Protein AF-0000000066491702 (afdb_homodimer)

InterPro domains:
  IPR001466 Beta-lactamase-related [PF00144] (96-425)
  IPR012338 Beta-lactamase/transpeptidase-like [G3DSA:3.40.710.10] (61-428)
  IPR012338 Beta-lactamase/transpeptidase-like [SSF56601] (86-433)
  IPR058664 Beta-lactamase-like ARB_00930-like, C-terminal domain [PF26335] (435-599)

Structure (mmCIF, N/CA/C/O backbone):
data_AF-0000000066491702-model_v1
#
loop_
_entity.id
_entity.type
_entity.pdbx_description
1 polymer 'Beta-lactamase-related domain-containing protein'
#
loop_
_atom_site.group_PDB
_atom_site.id
_atom_site.type_symbol
_atom_site.label_atom_id
_atom_site.label_alt_id
_atom_site.label_comp_id
_atom_site.label_asym_id
_atom_site.label_entity_id
_atom_site.label_seq_id
_atom_site.pdbx_PDB_ins_code
_atom_site.Cartn_x
_atom_site.Cartn_y
_atom_site.Cartn_z
_atom_site.occupancy
_atom_site.B_iso_or_equiv
_atom_site.auth_seq_id
_atom_site.auth_comp_id
_atom_site.auth_asym_id
_atom_site.auth_atom_id
_atom_site.pdbx_PDB_model_num
ATOM 1 N N . MET A 1 1 ? -35.531 22.359 -60.406 1 26.92 1 MET A N 1
ATOM 2 C CA . MET A 1 1 ? -35.719 21.984 -59 1 26.92 1 MET A CA 1
ATOM 3 C C . MET A 1 1 ? -34.375 21.719 -58.344 1 26.92 1 MET A C 1
ATOM 5 O O . MET A 1 1 ? -33.719 20.734 -58.656 1 26.92 1 MET A O 1
ATOM 9 N N . LEU A 1 2 ? -33.688 22.781 -57.969 1 28.41 2 LEU A N 1
ATOM 10 C CA . LEU A 1 2 ? -32.344 22.969 -57.438 1 28.41 2 LEU A CA 1
ATOM 11 C C . LEU A 1 2 ? -32.188 22.359 -56.062 1 28.41 2 LEU A C 1
ATOM 13 O O . LEU A 1 2 ? -32.875 22.797 -55.125 1 28.41 2 LEU A O 1
ATOM 17 N N . LEU A 1 3 ? -31.953 21.031 -56 1 29.2 3 LEU A N 1
ATOM 18 C CA . LEU A 1 3 ? -31.734 20.234 -54.781 1 29.2 3 LEU A CA 1
ATOM 19 C C . LEU A 1 3 ? -30.641 20.844 -53.906 1 29.2 3 LEU A C 1
ATOM 21 O O . LEU A 1 3 ? -29.5 21 -54.344 1 29.2 3 LEU A O 1
ATOM 25 N N . TYR A 1 4 ? -31.031 21.797 -53.031 1 29.12 4 TYR A N 1
ATOM 26 C CA . TYR A 1 4 ? -30.219 22.484 -52.062 1 29.12 4 TYR A CA 1
ATOM 27 C C . TYR A 1 4 ? -29.531 21.5 -51.125 1 29.12 4 TYR A C 1
ATOM 29 O O . TYR A 1 4 ? -30.188 20.641 -50.531 1 29.12 4 TYR A O 1
ATOM 37 N N . PHE A 1 5 ? -28.266 21.094 -51.438 1 31.14 5 PHE A N 1
ATOM 38 C CA . PHE A 1 5 ? -27.344 20.297 -50.656 1 31.14 5 PHE A CA 1
ATOM 39 C C . PHE A 1 5 ? -27.156 20.922 -49.25 1 31.14 5 PHE A C 1
ATOM 41 O O . PHE A 1 5 ? -26.625 22.031 -49.156 1 31.14 5 PHE A O 1
ATOM 48 N N . ILE A 1 6 ? -28.109 20.688 -48.312 1 29.92 6 ILE A N 1
ATOM 49 C CA . ILE A 1 6 ? -27.938 21.172 -46.969 1 29.92 6 ILE A CA 1
ATOM 50 C C . ILE A 1 6 ? -26.688 20.547 -46.344 1 29.92 6 ILE A C 1
ATOM 52 O O . ILE A 1 6 ? -26.578 19.328 -46.25 1 29.92 6 ILE A O 1
ATOM 56 N N . PRO A 1 7 ? -25.594 21.312 -46.312 1 28.56 7 PRO A N 1
ATOM 57 C CA . PRO A 1 7 ? -24.375 20.844 -45.656 1 28.56 7 PRO A CA 1
ATOM 58 C C . PRO A 1 7 ? -24.625 20.422 -44.219 1 28.56 7 PRO A C 1
ATOM 60 O O . PRO A 1 7 ? -25.344 21.094 -43.469 1 28.56 7 PRO A O 1
ATOM 63 N N . SER A 1 8 ? -24.766 19.109 -43.938 1 28.5 8 SER A N 1
ATOM 64 C CA . SER A 1 8 ? -24.812 18.547 -42.594 1 28.5 8 SER A CA 1
ATOM 65 C C . SER A 1 8 ? -23.656 19.062 -41.75 1 28.5 8 SER A C 1
ATOM 67 O O . SER A 1 8 ? -22.5 18.875 -42.094 1 28.5 8 SER A O 1
ATOM 69 N N . VAL A 1 9 ? -23.859 20.219 -41.125 1 29.39 9 VAL A N 1
ATOM 70 C CA . VAL A 1 9 ? -22.922 20.703 -40.125 1 29.39 9 VAL A CA 1
ATOM 71 C C . VAL A 1 9 ? -22.688 19.625 -39.062 1 29.39 9 VAL A C 1
ATOM 73 O O . VAL A 1 9 ? -23.609 19.219 -38.375 1 29.39 9 VAL A O 1
ATOM 76 N N . LEU A 1 10 ? -21.812 18.672 -39.344 1 30.44 10 LEU A N 1
ATOM 77 C CA . LEU A 1 10 ? -21.219 17.812 -38.344 1 30.44 10 LEU A CA 1
ATOM 78 C C . LEU A 1 10 ? -20.797 18.625 -37.125 1 30.44 10 LEU A C 1
ATOM 80 O O . LEU A 1 10 ? -19.875 19.422 -37.188 1 30.44 10 LEU A O 1
ATOM 84 N N . THR A 1 11 ? -21.781 18.969 -36.312 1 27.25 11 THR A N 1
ATOM 85 C CA . THR A 1 11 ? -21.453 19.5 -34.969 1 27.25 11 THR A CA 1
ATOM 86 C C . THR A 1 11 ? -20.469 18.578 -34.25 1 27.25 11 THR A C 1
ATOM 88 O O . THR A 1 11 ? -20.781 17.422 -33.969 1 27.25 11 THR A O 1
ATOM 91 N N . VAL A 1 12 ? -19.219 18.75 -34.531 1 29.92 12 VAL A N 1
ATOM 92 C CA . VAL A 1 12 ? -18.172 18.219 -33.656 1 29.92 12 VAL A CA 1
ATOM 93 C C . VAL A 1 12 ? -18.469 18.594 -32.188 1 29.92 12 VAL A C 1
ATOM 95 O O . VAL A 1 12 ? -18.391 19.766 -31.828 1 29.92 12 VAL A O 1
ATOM 98 N N . LEU A 1 13 ? -19.5 17.906 -31.656 1 28.75 13 LEU A N 1
ATOM 99 C CA . LEU A 1 13 ? -19.531 17.984 -30.203 1 28.75 13 LEU A CA 1
ATOM 100 C C . LEU A 1 13 ? -18.156 17.672 -29.609 1 28.75 13 LEU A C 1
ATOM 102 O O . LEU A 1 13 ? -17.703 16.531 -29.672 1 28.75 13 LEU A O 1
ATOM 106 N N . SER A 1 14 ? -17.359 18.656 -29.734 1 29.77 14 SER A N 1
ATOM 107 C CA . SER A 1 14 ? -16.188 18.578 -28.859 1 29.77 14 SER A CA 1
ATOM 108 C C . SER A 1 14 ? -16.594 18.266 -27.422 1 29.77 14 SER A C 1
ATOM 110 O O . SER A 1 14 ? -17.234 19.094 -26.766 1 29.77 14 SER A O 1
ATOM 112 N N . PHE A 1 15 ? -16.844 17.047 -27.156 1 31.36 15 PHE A N 1
ATOM 113 C CA . PHE A 1 15 ? -16.828 16.688 -25.734 1 31.36 15 PHE A CA 1
ATOM 114 C C . PHE A 1 15 ? -15.688 17.406 -25.016 1 31.36 15 PHE A C 1
ATOM 116 O O . PHE A 1 15 ? -14.516 17.062 -25.203 1 31.36 15 PHE A O 1
ATOM 123 N N . CYS A 1 16 ? -15.883 18.672 -24.875 1 28.3 16 CYS A N 1
ATOM 124 C CA . CYS A 1 16 ? -15.094 19.281 -23.797 1 28.3 16 CYS A CA 1
ATOM 125 C C . CYS A 1 16 ? -15.078 18.391 -22.562 1 28.3 16 CYS A C 1
ATOM 127 O O . CYS A 1 16 ? -16.109 18.203 -21.922 1 28.3 16 CYS A O 1
ATOM 129 N N . LYS A 1 17 ? -14.203 17.531 -22.562 1 34.25 17 LYS A N 1
ATOM 130 C CA . LYS A 1 17 ? -13.859 17.016 -21.234 1 34.25 17 LYS A CA 1
ATOM 131 C C . LYS A 1 17 ? -13.789 18.141 -20.203 1 34.25 17 LYS A C 1
ATOM 133 O O . LYS A 1 17 ? -12.938 19.031 -20.312 1 34.25 17 LYS A O 1
ATOM 138 N N . SER A 1 18 ? -14.867 18.641 -19.844 1 32.75 18 SER A N 1
ATOM 139 C CA . SER A 1 18 ? -14.711 19.453 -18.641 1 32.75 18 SER A CA 1
ATOM 140 C C . SER A 1 18 ? -13.555 18.938 -17.781 1 32.75 18 SER A C 1
ATOM 142 O O . SER A 1 18 ? -13.547 17.781 -17.359 1 32.75 18 SER A O 1
ATOM 144 N N . LEU A 1 19 ? -12.453 19.406 -18.094 1 34.66 19 LEU A N 1
ATOM 145 C CA . LEU A 1 19 ? -11.32 19.266 -17.172 1 34.66 19 LEU A CA 1
ATOM 146 C C . LEU A 1 19 ? -11.758 19.516 -15.734 1 34.66 19 LEU A C 1
ATOM 148 O O . LEU A 1 19 ? -11.805 20.656 -15.281 1 34.66 19 LEU A O 1
ATOM 152 N N . TYR A 1 20 ? -12.781 18.891 -15.391 1 37.72 20 TYR A N 1
ATOM 153 C CA . TYR A 1 20 ? -12.961 18.938 -13.945 1 37.72 20 TYR A CA 1
ATOM 154 C C . TYR A 1 20 ? -11.617 18.922 -13.227 1 37.72 20 TYR A C 1
ATOM 156 O O . TYR A 1 20 ? -10.711 18.188 -13.609 1 37.72 20 TYR A O 1
ATOM 164 N N . ALA A 1 21 ? -11.266 20 -12.695 1 44.47 21 ALA A N 1
ATOM 165 C CA . ALA A 1 21 ? -10.203 19.984 -11.688 1 44.47 21 ALA A CA 1
ATOM 166 C C . ALA A 1 21 ? -10.219 18.688 -10.898 1 44.47 21 ALA A C 1
ATOM 168 O O . ALA A 1 21 ? -11.273 18.219 -10.469 1 44.47 21 ALA A O 1
ATOM 169 N N . ALA A 1 22 ? -9.289 17.875 -11.094 1 54.25 22 ALA A N 1
ATOM 170 C CA . ALA A 1 22 ? -9.164 16.578 -10.445 1 54.25 22 ALA A CA 1
ATOM 171 C C . ALA A 1 22 ? -9.57 16.641 -8.977 1 54.25 22 ALA A C 1
ATOM 173 O O . ALA A 1 22 ? -9.062 17.484 -8.227 1 54.25 22 ALA A O 1
ATOM 174 N N . GLU A 1 23 ? -10.789 16.109 -8.555 1 68.38 23 GLU A N 1
ATOM 175 C CA . GLU A 1 23 ? -11.312 15.945 -7.207 1 68.38 23 GLU A CA 1
ATOM 176 C C . GLU A 1 23 ? -10.336 15.18 -6.324 1 68.38 23 GLU A C 1
ATOM 178 O O . GLU A 1 23 ? -9.617 14.297 -6.805 1 68.38 23 GLU A O 1
ATOM 183 N N . CYS A 1 24 ? -10.031 15.797 -5.125 1 79.81 24 CYS A N 1
ATOM 184 C CA . CYS A 1 24 ? -9.125 15.164 -4.176 1 79.81 24 CYS A CA 1
ATOM 185 C C . CYS A 1 24 ? -9.859 14.758 -2.906 1 79.81 24 CYS A C 1
ATOM 187 O O . CYS A 1 24 ? -9.539 15.227 -1.815 1 79.81 24 CYS A O 1
ATOM 189 N N . PRO A 1 25 ? -10.844 13.797 -3.119 1 85.56 25 PRO A N 1
ATOM 190 C CA . PRO A 1 25 ? -11.461 13.297 -1.89 1 85.56 25 PRO A CA 1
ATOM 191 C C . PRO A 1 25 ? -10.508 12.445 -1.054 1 85.56 25 PRO A C 1
ATOM 193 O O . PRO A 1 25 ? -9.414 12.102 -1.513 1 85.56 25 PRO A O 1
ATOM 196 N N . LEU A 1 26 ? -10.93 12.281 0.235 1 91.75 26 LEU A N 1
ATOM 197 C CA . LEU A 1 26 ? -10.258 11.234 0.987 1 91.75 26 LEU A CA 1
ATOM 198 C C . LEU A 1 26 ? -10.57 9.859 0.402 1 91.75 26 LEU A C 1
ATOM 200 O O . LEU A 1 26 ? -11.664 9.641 -0.133 1 91.75 26 LEU A O 1
ATOM 204 N N . LEU A 1 27 ? -9.617 8.961 0.471 1 94.56 27 LEU A N 1
ATOM 205 C CA . LEU A 1 27 ? -9.93 7.59 0.084 1 94.56 27 LEU A CA 1
ATOM 206 C C . LEU A 1 27 ? -11.008 7.004 0.982 1 94.56 27 LEU A C 1
ATOM 208 O O . LEU A 1 27 ? -10.969 7.172 2.203 1 94.56 27 LEU A O 1
ATOM 212 N N . GLY A 1 28 ? -11.953 6.316 0.415 1 94.38 28 GLY A N 1
ATOM 213 C CA . GLY A 1 28 ? -13.055 5.738 1.167 1 94.38 28 GLY A CA 1
ATOM 214 C C . GLY A 1 28 ? -14.414 6.121 0.618 1 94.38 28 GLY A C 1
ATOM 215 O O . GLY A 1 28 ? -14.508 6.754 -0.436 1 94.38 28 GLY A O 1
ATOM 216 N N . PRO A 1 29 ? -15.438 5.816 1.336 1 95.31 29 PRO A N 1
ATOM 217 C CA . PRO A 1 29 ? -16.781 6.102 0.844 1 95.31 29 PRO A CA 1
ATOM 218 C C . PRO A 1 29 ? -17.078 7.598 0.759 1 95.31 29 PRO A C 1
ATOM 220 O O . PRO A 1 29 ? -16.781 8.344 1.694 1 95.31 29 PRO A O 1
ATOM 223 N N . ILE A 1 30 ? -17.641 8 -0.283 1 93.19 30 ILE A N 1
ATOM 224 C CA . ILE A 1 30 ? -18.062 9.391 -0.436 1 93.19 30 ILE A CA 1
ATOM 225 C C . ILE A 1 30 ? -19.484 9.562 0.11 1 93.19 30 ILE A C 1
ATOM 227 O O . ILE A 1 30 ? -19.906 10.672 0.433 1 93.19 30 ILE A O 1
ATOM 231 N N . PHE A 1 31 ? -20.219 8.461 0.149 1 95.44 31 PHE A N 1
ATOM 232 C CA . PHE A 1 31 ? -21.5 8.32 0.807 1 95.44 31 PHE A CA 1
ATOM 233 C C . PHE A 1 31 ? -21.5 7.141 1.773 1 95.44 31 PHE A C 1
ATOM 235 O O . PHE A 1 31 ? -20.703 6.203 1.613 1 95.44 31 PHE A O 1
ATOM 242 N N . PRO A 1 32 ? -22.344 7.242 2.818 1 95.81 32 PRO A N 1
ATOM 243 C CA . PRO A 1 32 ? -22.469 6.016 3.605 1 95.81 32 PRO A CA 1
ATOM 244 C C . PRO A 1 32 ? -22.875 4.809 2.756 1 95.81 32 PRO A C 1
ATOM 246 O O . PRO A 1 32 ? -23.656 4.949 1.807 1 95.81 32 PRO A O 1
ATOM 249 N N . PRO A 1 33 ? -22.328 3.611 3.074 1 95.25 33 PRO A N 1
ATOM 250 C CA . PRO A 1 33 ? -22.734 2.426 2.32 1 95.25 33 PRO A CA 1
ATOM 251 C C . PRO A 1 33 ? -24.25 2.26 2.266 1 95.25 33 PRO A C 1
ATOM 253 O O . PRO A 1 33 ? -24.938 2.49 3.264 1 95.25 33 PRO A O 1
ATOM 256 N N . PRO A 1 34 ? -24.734 1.893 1.153 1 92.69 34 PRO A N 1
ATOM 257 C CA . PRO A 1 34 ? -26.188 1.842 0.993 1 92.69 34 PRO A CA 1
ATOM 258 C C . PRO A 1 34 ? -26.812 0.657 1.72 1 92.69 34 PRO A C 1
ATOM 260 O O . PRO A 1 34 ? -26.328 -0.473 1.603 1 92.69 34 PRO A O 1
ATOM 263 N N . ARG A 1 35 ? -27.828 0.966 2.43 1 91.06 35 ARG A N 1
ATOM 264 C CA . ARG A 1 35 ? -28.641 -0.06 3.064 1 91.06 35 ARG A CA 1
ATOM 265 C C . ARG A 1 35 ? -29.891 -0.354 2.238 1 91.06 35 ARG A C 1
ATOM 267 O O . ARG A 1 35 ? -30.328 0.485 1.45 1 91.06 35 ARG A O 1
ATOM 274 N N . GLY A 1 36 ? -30.406 -1.523 2.391 1 93.31 36 GLY A N 1
ATOM 275 C CA . GLY A 1 36 ? -31.609 -1.914 1.675 1 93.31 36 GLY A CA 1
ATOM 276 C C . GLY A 1 36 ? -31.453 -1.863 0.167 1 93.31 36 GLY A C 1
ATOM 277 O O . GLY A 1 36 ? -32.344 -1.423 -0.544 1 93.31 36 GLY A O 1
ATOM 278 N N . LEU A 1 37 ? -30.297 -2.145 -0.315 1 95.19 37 LEU A N 1
ATOM 279 C CA . LEU A 1 37 ? -29.969 -2.074 -1.733 1 95.19 37 LEU A CA 1
ATOM 280 C C . LEU A 1 37 ? -30.984 -2.834 -2.57 1 95.19 37 LEU A C 1
ATOM 282 O O . LEU A 1 37 ? -31.375 -2.379 -3.652 1 95.19 37 LEU A O 1
ATOM 286 N N . SER A 1 38 ? -31.469 -3.934 -2.117 1 95.19 38 SER A N 1
ATOM 287 C CA . SER A 1 38 ? -32.406 -4.785 -2.857 1 95.19 38 SER A CA 1
ATOM 288 C C . SER A 1 38 ? -33.719 -4.074 -3.117 1 95.19 38 SER A C 1
ATOM 290 O O . SER A 1 38 ? -34.469 -4.465 -4.004 1 95.19 38 SER A O 1
ATOM 292 N N . SER A 1 39 ? -33.969 -3.016 -2.363 1 94 39 SER A N 1
ATOM 293 C CA . SER A 1 39 ? -35.25 -2.312 -2.482 1 94 39 SER A CA 1
ATOM 294 C C . SER A 1 39 ? -35.094 -1.017 -3.273 1 94 39 SER A C 1
ATOM 296 O O . SER A 1 39 ? -36.062 -0.332 -3.555 1 94 39 SER A O 1
ATOM 298 N N . ILE A 1 40 ? -33.906 -0.678 -3.623 1 95 40 ILE A N 1
ATOM 299 C CA . ILE A 1 40 ? -33.656 0.57 -4.332 1 95 40 ILE A CA 1
ATOM 300 C C . ILE A 1 40 ? -33.906 0.377 -5.824 1 95 40 ILE A C 1
ATOM 302 O O . ILE A 1 40 ? -33.281 -0.484 -6.461 1 95 40 ILE A O 1
ATOM 306 N N . SER A 1 41 ? -34.688 1.214 -6.422 1 95.62 41 SER A N 1
ATOM 307 C CA . SER A 1 41 ? -35.156 1.072 -7.801 1 95.62 41 SER A CA 1
ATOM 308 C C . SER A 1 41 ? -34 1.161 -8.781 1 95.62 41 SER A C 1
ATOM 310 O O . SER A 1 41 ? -33.938 0.408 -9.758 1 95.62 41 SER A O 1
ATOM 312 N N . THR A 1 42 ? -33.094 2.061 -8.523 1 95.06 42 THR A N 1
ATOM 313 C CA . THR A 1 42 ? -31.984 2.24 -9.438 1 95.06 42 THR A CA 1
ATOM 314 C C . THR A 1 42 ? -31.078 1.01 -9.438 1 95.06 42 THR A C 1
ATOM 316 O O . THR A 1 42 ? -30.5 0.656 -10.469 1 95.06 42 THR A O 1
ATOM 319 N N . TRP A 1 43 ? -30.875 0.371 -8.297 1 96.38 43 TRP A N 1
ATOM 320 C CA . TRP A 1 43 ? -30.125 -0.877 -8.219 1 96.38 43 TRP A CA 1
ATOM 321 C C . TRP A 1 43 ? -30.812 -1.981 -9.016 1 96.38 43 TRP A C 1
ATOM 323 O O . TRP A 1 43 ? -30.172 -2.678 -9.805 1 96.38 43 TRP A O 1
ATOM 333 N N . LYS A 1 44 ? -32.125 -2.088 -8.852 1 97.25 44 LYS A N 1
ATOM 334 C CA . LYS A 1 44 ? -32.906 -3.105 -9.555 1 97.25 44 LYS A CA 1
ATOM 335 C C . LYS A 1 44 ? -32.781 -2.922 -11.07 1 97.25 44 LYS A C 1
ATOM 337 O O . LYS A 1 44 ? -32.625 -3.896 -11.812 1 97.25 44 LYS A O 1
ATOM 342 N N . LYS A 1 45 ? -32.906 -1.663 -11.445 1 97.94 45 LYS A N 1
ATOM 343 C CA . LYS A 1 45 ? -32.781 -1.359 -12.867 1 97.94 45 LYS A CA 1
ATOM 344 C C . LYS A 1 45 ? -31.391 -1.717 -13.398 1 97.94 45 LYS A C 1
ATOM 346 O O . LYS A 1 45 ? -31.266 -2.289 -14.484 1 97.94 45 LYS A O 1
ATOM 351 N N . ALA A 1 46 ? -30.375 -1.363 -12.641 1 97.81 46 ALA A N 1
ATOM 352 C CA . ALA A 1 46 ? -29 -1.655 -13.047 1 97.81 46 ALA A CA 1
ATOM 353 C C . ALA A 1 46 ? -28.781 -3.158 -13.18 1 97.81 46 ALA A C 1
ATOM 355 O O . ALA A 1 46 ? -28.125 -3.613 -14.125 1 97.81 46 ALA A O 1
ATOM 356 N N . ILE A 1 47 ? -29.312 -3.943 -12.273 1 98 47 ILE A N 1
ATOM 357 C CA . ILE A 1 47 ? -29.172 -5.395 -12.289 1 98 47 ILE A CA 1
ATOM 358 C C . ILE A 1 47 ? -29.906 -5.973 -13.5 1 98 47 ILE A C 1
ATOM 360 O O . ILE A 1 47 ? -29.391 -6.875 -14.172 1 98 47 ILE A O 1
ATOM 364 N N . ALA A 1 48 ? -31.125 -5.465 -13.797 1 98.06 48 ALA A N 1
ATOM 365 C CA . ALA A 1 48 ? -31.891 -5.934 -14.945 1 98.06 48 ALA A CA 1
ATOM 366 C C . ALA A 1 48 ? -31.125 -5.668 -16.25 1 98.06 48 ALA A C 1
ATOM 368 O O . ALA A 1 48 ? -31.094 -6.523 -17.141 1 98.06 48 ALA A O 1
ATOM 369 N N . GLU A 1 49 ? -30.578 -4.508 -16.328 1 97.5 49 GLU A N 1
ATOM 370 C CA . GLU A 1 49 ? -29.797 -4.145 -17.5 1 97.5 49 GLU A CA 1
ATOM 371 C C . GLU A 1 49 ? -28.547 -5.004 -17.625 1 97.5 49 GLU A C 1
ATOM 373 O O . GLU A 1 49 ? -28.172 -5.422 -18.734 1 97.5 49 GLU A O 1
ATOM 378 N N . PHE A 1 50 ? -27.938 -5.215 -16.547 1 97.06 50 PHE A N 1
ATOM 379 C CA . PHE A 1 50 ? -26.766 -6.07 -16.531 1 97.06 50 PHE A CA 1
ATOM 380 C C . PHE A 1 50 ? -27.109 -7.473 -17.016 1 97.06 50 PHE A C 1
ATOM 382 O O . PHE A 1 50 ? -26.406 -8.023 -17.859 1 97.06 50 PHE A O 1
ATOM 389 N N . GLU A 1 51 ? -28.125 -8.016 -16.422 1 97.62 51 GLU A N 1
ATOM 390 C CA . GLU A 1 51 ? -28.5 -9.375 -16.781 1 97.62 51 GLU A CA 1
ATOM 391 C C . GLU A 1 51 ? -28.875 -9.469 -18.266 1 97.62 51 GLU A C 1
ATOM 393 O O . GLU A 1 51 ? -28.547 -10.445 -18.938 1 97.62 51 GLU A O 1
ATOM 398 N N . SER A 1 52 ? -29.594 -8.469 -18.766 1 96.94 52 SER A N 1
ATOM 399 C CA . SER A 1 52 ? -29.938 -8.43 -20.188 1 96.94 52 SER A CA 1
ATOM 400 C C . SER A 1 52 ? -28.672 -8.398 -21.047 1 96.94 52 SER A C 1
ATOM 402 O O . SER A 1 52 ? -28.594 -9.125 -22.047 1 96.94 52 SER A O 1
ATOM 404 N N . ASN A 1 53 ? -27.812 -7.566 -20.625 1 95.19 53 ASN A N 1
ATOM 405 C CA . ASN A 1 53 ? -26.547 -7.488 -21.344 1 95.19 53 ASN A CA 1
ATOM 406 C C . ASN A 1 53 ? -25.781 -8.812 -21.297 1 95.19 53 ASN A C 1
ATOM 408 O O . ASN A 1 53 ? -25.234 -9.25 -22.312 1 95.19 53 ASN A O 1
ATOM 412 N N . LEU A 1 54 ? -25.734 -9.406 -20.109 1 96.56 54 LEU A N 1
ATOM 413 C CA . LEU A 1 54 ? -25.062 -10.695 -19.953 1 96.56 54 LEU A CA 1
ATOM 414 C C . LEU A 1 54 ? -25.688 -11.75 -20.859 1 96.56 54 LEU A C 1
ATOM 416 O O . LEU A 1 54 ? -24.969 -12.477 -21.547 1 96.56 54 LEU A O 1
ATOM 420 N N . LYS A 1 55 ? -27 -11.797 -20.922 1 95.88 55 LYS A N 1
ATOM 421 C CA . LYS A 1 55 ? -27.703 -12.742 -21.766 1 95.88 55 LYS A CA 1
ATOM 422 C C . LYS A 1 55 ? -27.406 -12.492 -23.234 1 95.88 55 LYS A C 1
ATOM 424 O O . LYS A 1 55 ? -27.266 -13.43 -24.016 1 95.88 55 LYS A O 1
ATOM 429 N N . ASN A 1 56 ? -27.312 -11.258 -23.562 1 94.56 56 ASN A N 1
ATOM 430 C CA . ASN A 1 56 ? -26.969 -10.906 -24.938 1 94.56 56 ASN A CA 1
ATOM 431 C C . ASN A 1 56 ? -25.562 -11.375 -25.297 1 94.56 56 ASN A C 1
ATOM 433 O O . ASN A 1 56 ? -25.328 -11.914 -26.375 1 94.56 56 ASN A O 1
ATOM 437 N N . LEU A 1 57 ? -24.656 -11.133 -24.406 1 93.69 57 LEU A N 1
ATOM 438 C CA . LEU A 1 57 ? -23.266 -11.523 -24.625 1 93.69 57 LEU A CA 1
ATOM 439 C C . LEU A 1 57 ? -23.125 -13.039 -24.734 1 93.69 57 LEU A C 1
ATOM 441 O O . LEU A 1 57 ? -22.234 -13.539 -25.422 1 93.69 57 LEU A O 1
ATOM 445 N N . LEU A 1 58 ? -24 -13.781 -24.078 1 94.31 58 LEU A N 1
ATOM 446 C CA . LEU A 1 58 ? -23.969 -15.242 -24.094 1 94.31 58 LEU A CA 1
ATOM 447 C C . LEU A 1 58 ? -24.641 -15.797 -25.344 1 94.31 58 LEU A C 1
ATOM 449 O O . LEU A 1 58 ? -24.438 -16.953 -25.703 1 94.31 58 LEU A O 1
ATOM 453 N N . SER A 1 59 ? -25.438 -15 -25.984 1 91.38 59 SER A N 1
ATOM 454 C CA . SER A 1 59 ? -26.219 -15.461 -27.141 1 91.38 59 SER A CA 1
ATOM 455 C C . SER A 1 59 ? -25.484 -15.18 -28.453 1 91.38 59 SER A C 1
ATOM 457 O O . SER A 1 59 ? -25.797 -15.797 -29.469 1 91.38 59 SER A O 1
ATOM 459 N N . TYR A 1 60 ? -24.547 -14.242 -28.422 1 84.44 60 TYR A N 1
ATOM 460 C CA . TYR A 1 60 ? -23.781 -13.883 -29.609 1 84.44 60 TYR A CA 1
ATOM 461 C C . TYR A 1 60 ? -22.297 -14.094 -29.391 1 84.44 60 TYR A C 1
ATOM 463 O O . TYR A 1 60 ? -21.828 -14.164 -28.25 1 84.44 60 TYR A O 1
ATOM 471 N N . PRO A 1 61 ? -21.688 -14.352 -30.562 1 77.31 61 PRO A N 1
ATOM 472 C CA . PRO A 1 61 ? -20.234 -14.5 -30.406 1 77.31 61 PRO A CA 1
ATOM 473 C C . PRO A 1 61 ? -19.594 -13.297 -29.719 1 77.31 61 PRO A C 1
ATOM 475 O O . PRO A 1 61 ? -19.672 -12.172 -30.203 1 77.31 61 PRO A O 1
ATOM 478 N N . SER A 1 62 ? -19.25 -13.562 -28.594 1 81.5 62 SER A N 1
ATOM 479 C CA . SER A 1 62 ? -18.531 -12.609 -27.766 1 81.5 62 SER A CA 1
ATOM 480 C C . SER A 1 62 ? -17.328 -13.266 -27.094 1 81.5 62 SER A C 1
ATOM 482 O O . SER A 1 62 ? -16.922 -14.367 -27.469 1 81.5 62 SER A O 1
ATOM 484 N N . GLY A 1 63 ? -16.578 -12.609 -26.375 1 83.38 63 GLY A N 1
ATOM 485 C CA . GLY A 1 63 ? -15.5 -13.188 -25.594 1 83.38 63 GLY A CA 1
ATOM 486 C C . GLY A 1 63 ? -15.977 -14.188 -24.547 1 83.38 63 GLY A C 1
ATOM 487 O O . GLY A 1 63 ? -15.211 -15.039 -24.109 1 83.38 63 GLY A O 1
ATOM 488 N N . LEU A 1 64 ? -17.312 -14.25 -24.297 1 90.56 64 LEU A N 1
ATOM 489 C CA . LEU A 1 64 ? -17.891 -15.203 -23.359 1 90.56 64 LEU A CA 1
ATOM 490 C C . LEU A 1 64 ? -18.328 -16.484 -24.078 1 90.56 64 LEU A C 1
ATOM 492 O O . LEU A 1 64 ? -18.938 -16.422 -25.141 1 90.56 64 LEU A O 1
ATOM 496 N N . ASP A 1 65 ? -17.891 -17.594 -23.562 1 91 65 ASP A N 1
ATOM 497 C CA . ASP A 1 65 ? -18.188 -18.891 -24.141 1 91 65 ASP A CA 1
ATOM 498 C C . ASP A 1 65 ? -19.375 -19.547 -23.453 1 91 65 ASP A C 1
ATOM 500 O O . ASP A 1 65 ? -19.203 -20.328 -22.5 1 91 65 ASP A O 1
ATOM 504 N N . ALA A 1 66 ? -20.5 -19.422 -24 1 92.31 66 ALA A N 1
ATOM 505 C CA . ALA A 1 66 ? -21.75 -19.906 -23.406 1 92.31 66 ALA A CA 1
ATOM 506 C C . ALA A 1 66 ? -21.859 -21.422 -23.5 1 92.31 66 ALA A C 1
ATOM 508 O O . ALA A 1 66 ? -22.609 -22.047 -22.734 1 92.31 66 ALA A O 1
ATOM 509 N N . ASN A 1 67 ? -21.125 -21.984 -24.344 1 94.44 67 ASN A N 1
ATOM 510 C CA . ASN A 1 67 ? -21.312 -23.406 -24.625 1 94.44 67 ASN A CA 1
ATOM 511 C C . ASN A 1 67 ? -20.406 -24.281 -23.766 1 94.44 67 ASN A C 1
ATOM 513 O O . ASN A 1 67 ? -20.75 -25.406 -23.422 1 94.44 67 ASN A O 1
ATOM 517 N N . SER A 1 68 ? -19.297 -23.781 -23.438 1 94.06 68 SER A N 1
ATOM 518 C CA . SER A 1 68 ? -18.328 -24.703 -22.875 1 94.06 68 SER A CA 1
ATOM 519 C C . SER A 1 68 ? -17.922 -24.281 -21.469 1 94.06 68 SER A C 1
ATOM 521 O O . SER A 1 68 ? -17.031 -24.891 -20.875 1 94.06 68 SER A O 1
ATOM 523 N N . THR A 1 69 ? -18.469 -23.266 -20.906 1 95.62 69 THR A N 1
ATOM 524 C CA . THR A 1 69 ? -18.141 -22.828 -19.547 1 95.62 69 THR A CA 1
ATOM 525 C C . THR A 1 69 ? -19.406 -22.516 -18.75 1 95.62 69 THR A C 1
ATOM 527 O O . THR A 1 69 ? -20.188 -21.656 -19.156 1 95.62 69 THR A O 1
ATOM 530 N N . SER A 1 70 ? -19.672 -23.234 -17.734 1 97.75 70 SER A N 1
ATOM 531 C CA . SER A 1 70 ? -20.703 -22.938 -16.75 1 97.75 70 SER A CA 1
ATOM 532 C C . SER A 1 70 ? -20.188 -21.969 -15.68 1 97.75 70 SER A C 1
ATOM 534 O O . SER A 1 70 ? -18.984 -21.906 -15.422 1 97.75 70 SER A O 1
ATOM 536 N N . PHE A 1 71 ? -21.062 -21.172 -15.086 1 98.44 71 PHE A N 1
ATOM 537 C CA . PHE A 1 71 ? -20.594 -20.266 -14.047 1 98.44 71 PHE A CA 1
ATOM 538 C C . PHE A 1 71 ? -21.734 -19.859 -13.125 1 98.44 71 PHE A C 1
ATOM 540 O O . PHE A 1 71 ? -22.906 -20.031 -13.461 1 98.44 71 PHE A O 1
ATOM 547 N N . SER A 1 72 ? -21.406 -19.469 -11.969 1 98.75 72 SER A N 1
ATOM 548 C CA . SER A 1 72 ? -22.266 -18.891 -10.945 1 98.75 72 SER A CA 1
ATOM 549 C C . SER A 1 72 ? -21.781 -17.516 -10.531 1 98.75 72 SER A C 1
ATOM 551 O O . SER A 1 72 ? -20.578 -17.297 -10.328 1 98.75 72 SER A O 1
ATOM 553 N N . ILE A 1 73 ? -22.672 -16.562 -10.438 1 98.81 73 ILE A N 1
ATOM 554 C CA . ILE A 1 73 ? -22.375 -15.211 -9.977 1 98.81 73 ILE A CA 1
ATOM 555 C C . ILE A 1 73 ? -23.234 -14.883 -8.758 1 98.81 73 ILE A C 1
ATOM 557 O O . ILE A 1 73 ? -24.438 -15.125 -8.75 1 98.81 73 ILE A O 1
ATOM 561 N N . ASN A 1 74 ? -22.609 -14.453 -7.746 1 98.81 74 ASN A N 1
ATOM 562 C CA . ASN A 1 74 ? -23.312 -13.883 -6.602 1 98.81 74 ASN A CA 1
ATOM 563 C C . ASN A 1 74 ? -22.859 -12.445 -6.328 1 98.81 74 ASN A C 1
ATOM 565 O O . ASN A 1 74 ? -21.688 -12.117 -6.5 1 98.81 74 ASN A O 1
ATOM 569 N N . ILE A 1 75 ? -23.781 -11.562 -5.961 1 98.81 75 ILE A N 1
ATOM 570 C CA . ILE A 1 75 ? -23.516 -10.266 -5.332 1 98.81 75 ILE A CA 1
ATOM 571 C C . ILE A 1 75 ? -24.156 -10.234 -3.943 1 98.81 75 ILE A C 1
ATOM 573 O O . ILE A 1 75 ? -25.312 -10.633 -3.777 1 98.81 75 ILE A O 1
ATOM 577 N N . PHE A 1 76 ? -23.406 -9.812 -2.941 1 98.75 76 PHE A N 1
ATOM 578 C CA . PHE A 1 76 ? -23.906 -9.828 -1.573 1 98.75 76 PHE A CA 1
ATOM 579 C C . PHE A 1 76 ? -23.625 -8.508 -0.874 1 98.75 76 PHE A C 1
ATOM 581 O O . PHE A 1 76 ? -22.75 -7.75 -1.308 1 98.75 76 PHE A O 1
ATOM 588 N N . SER A 1 77 ? -24.391 -8.172 0.137 1 98.38 77 SER A N 1
ATOM 589 C CA . SER A 1 77 ? -24.219 -6.988 0.979 1 98.38 77 SER A CA 1
ATOM 590 C C . SER A 1 77 ? -23.922 -7.375 2.422 1 98.38 77 SER A C 1
ATOM 592 O O . SER A 1 77 ? -24.344 -8.438 2.885 1 98.38 77 SER A O 1
ATOM 594 N N . ALA A 1 78 ? -23.203 -6.535 3.086 1 98.06 78 ALA A N 1
ATOM 595 C CA . ALA A 1 78 ? -22.969 -6.723 4.516 1 98.06 78 ALA A CA 1
ATOM 596 C C . ALA A 1 78 ? -24.266 -6.508 5.312 1 98.06 78 ALA A C 1
ATOM 598 O O . ALA A 1 78 ? -24.344 -6.875 6.484 1 98.06 78 ALA A O 1
ATOM 599 N N . TYR A 1 79 ? -25.344 -5.941 4.688 1 96.25 79 TYR A N 1
ATOM 600 C CA . TYR A 1 79 ? -26.469 -5.445 5.457 1 96.25 79 TYR A CA 1
ATOM 601 C C . TYR A 1 79 ? -27.734 -6.254 5.152 1 96.25 79 TYR A C 1
ATOM 603 O O . TYR A 1 79 ? -28.797 -5.98 5.699 1 96.25 79 TYR A O 1
ATOM 611 N N . GLU A 1 80 ? -27.609 -7.16 4.258 1 96.94 80 GLU A N 1
ATOM 612 C CA . GLU A 1 80 ? -28.734 -8.023 3.91 1 96.94 80 GLU A CA 1
ATOM 613 C C . GLU A 1 80 ? -28.344 -9.492 3.955 1 96.94 80 GLU A C 1
ATOM 615 O O . GLU A 1 80 ? -27.297 -9.875 3.432 1 96.94 80 GLU A O 1
ATOM 620 N N . ASP A 1 81 ? -29.109 -10.312 4.492 1 94.81 81 ASP A N 1
ATOM 621 C CA . ASP A 1 81 ? -28.828 -11.742 4.598 1 94.81 81 ASP A CA 1
ATOM 622 C C . ASP A 1 81 ? -28.922 -12.422 3.236 1 94.81 81 ASP A C 1
ATOM 624 O O . ASP A 1 81 ? -28.109 -13.297 2.912 1 94.81 81 ASP A O 1
ATOM 628 N N . SER A 1 82 ? -29.953 -12.016 2.527 1 96.12 82 SER A N 1
ATOM 629 C CA . SER A 1 82 ? -30.125 -12.609 1.208 1 96.12 82 SER A CA 1
ATOM 630 C C . SER A 1 82 ? -29.172 -12.016 0.192 1 96.12 82 SER A C 1
ATOM 632 O O . SER A 1 82 ? -28.781 -10.844 0.297 1 96.12 82 SER A O 1
ATOM 634 N N . LEU A 1 83 ? -28.797 -12.805 -0.746 1 98.19 83 LEU A N 1
ATOM 635 C CA . LEU A 1 83 ? -27.969 -12.328 -1.845 1 98.19 83 LEU A CA 1
ATOM 636 C C . LEU A 1 83 ? -28.703 -11.281 -2.672 1 98.19 83 LEU A C 1
ATOM 638 O O . LEU A 1 83 ? -29.906 -11.398 -2.893 1 98.19 83 LEU A O 1
ATOM 642 N N . LEU A 1 84 ? -28 -10.266 -3.084 1 98.19 84 LEU A N 1
ATOM 643 C CA . LEU A 1 84 ? -28.578 -9.18 -3.875 1 98.19 84 LEU A CA 1
ATOM 644 C C . LEU A 1 84 ? -28.828 -9.625 -5.309 1 98.19 84 LEU A C 1
ATOM 646 O O . LEU A 1 84 ? -29.688 -9.07 -5.992 1 98.19 84 LEU A O 1
ATOM 650 N N . TYR A 1 85 ? -28.047 -10.523 -5.797 1 98.38 85 TYR A N 1
ATOM 651 C CA . TYR A 1 85 ? -28.141 -11.039 -7.156 1 98.38 85 TYR A CA 1
ATOM 652 C C . TYR A 1 85 ? -27.484 -12.414 -7.27 1 98.38 85 TYR A C 1
ATOM 654 O O . TYR A 1 85 ? -26.453 -12.664 -6.66 1 98.38 85 TYR A O 1
ATOM 662 N N . THR A 1 86 ? -28.125 -13.336 -7.973 1 98.38 86 THR A N 1
ATOM 663 C CA . THR A 1 86 ? -27.562 -14.633 -8.336 1 98.38 86 THR A CA 1
ATOM 664 C C . THR A 1 86 ? -27.828 -14.945 -9.805 1 98.38 86 THR A C 1
ATOM 666 O O . THR A 1 86 ? -28.875 -14.578 -10.344 1 98.38 86 THR A O 1
ATOM 669 N N . TYR A 1 87 ? -26.891 -15.484 -10.422 1 98.56 87 TYR A N 1
ATOM 670 C CA . TYR A 1 87 ? -27.047 -15.977 -11.789 1 98.56 87 TYR A CA 1
ATOM 671 C C . TYR A 1 87 ? -26.281 -17.281 -11.992 1 98.56 87 TYR A C 1
ATOM 673 O O . TYR A 1 87 ? -25.125 -17.406 -11.578 1 98.56 87 TYR A O 1
ATOM 681 N N . TYR A 1 88 ? -26.969 -18.297 -12.555 1 98.06 88 TYR A N 1
ATOM 682 C CA . TYR A 1 88 ? -26.375 -19.609 -12.844 1 98.06 88 TYR A CA 1
ATOM 683 C C . TYR A 1 88 ? -26.5 -19.938 -14.328 1 98.06 88 TYR A C 1
ATOM 685 O O . TYR A 1 88 ? -27.594 -20.016 -14.867 1 98.06 88 TYR A O 1
ATOM 693 N N . HIS A 1 89 ? -25.406 -20.062 -14.961 1 97.5 89 HIS A N 1
ATOM 694 C CA . HIS A 1 89 ? -25.359 -20.484 -16.359 1 97.5 89 HIS A CA 1
ATOM 695 C C . HIS A 1 89 ? -24.844 -21.906 -16.484 1 97.5 89 HIS A C 1
ATOM 697 O O . HIS A 1 89 ? -23.688 -22.188 -16.156 1 97.5 89 HIS A O 1
ATOM 703 N N . ASP A 1 90 ? -25.688 -22.766 -16.922 1 96.25 90 ASP A N 1
ATOM 704 C CA . ASP A 1 90 ? -25.328 -24.156 -17.188 1 96.25 90 ASP A CA 1
ATOM 705 C C . ASP A 1 90 ? -25.016 -24.359 -18.656 1 96.25 90 ASP A C 1
ATOM 707 O O . ASP A 1 90 ? -25.922 -24.391 -19.5 1 96.25 90 ASP A O 1
ATOM 711 N N . ALA A 1 91 ? -23.75 -24.516 -18.969 1 95.88 91 ALA A N 1
ATOM 712 C CA . ALA A 1 91 ? -23.312 -24.594 -20.359 1 95.88 91 ALA A CA 1
ATOM 713 C C . ALA A 1 91 ? -23.797 -25.891 -21.016 1 95.88 91 ALA A C 1
ATOM 715 O O . ALA A 1 91 ? -23.5 -26.984 -20.531 1 95.88 91 ALA A O 1
ATOM 716 N N . PRO A 1 92 ? -24.406 -25.797 -22.219 1 93.69 92 PRO A N 1
ATOM 717 C CA . PRO A 1 92 ? -24.922 -27 -22.891 1 93.69 92 PRO A CA 1
ATOM 718 C C . PRO A 1 92 ? -23.828 -27.969 -23.281 1 93.69 92 PRO A C 1
ATOM 720 O O . PRO A 1 92 ? -24.047 -29.188 -23.328 1 93.69 92 PRO A O 1
ATOM 723 N N . GLY A 1 93 ? -22.719 -27.469 -23.562 1 92.69 93 GLY A N 1
ATOM 724 C CA . GLY A 1 93 ? -21.625 -28.328 -23.984 1 92.69 93 GLY A CA 1
ATOM 725 C C . GLY A 1 93 ? -21 -29.094 -22.844 1 92.69 93 GLY A C 1
ATOM 726 O O . GLY A 1 93 ? -20.156 -29.969 -23.062 1 92.69 93 GLY A O 1
ATOM 727 N N . LEU A 1 94 ? -21.406 -28.875 -21.656 1 92.94 94 LEU A N 1
ATOM 728 C CA . LEU A 1 94 ? -20.875 -29.562 -20.484 1 92.94 94 LEU A CA 1
ATOM 729 C C . LEU A 1 94 ? -21.922 -30.516 -19.906 1 92.94 94 LEU A C 1
ATOM 731 O O . LEU A 1 94 ? -21.891 -30.828 -18.719 1 92.94 94 LEU A O 1
ATOM 735 N N . LYS A 1 95 ? -22.766 -30.875 -20.766 1 87.38 95 LYS A N 1
ATOM 736 C CA . LYS A 1 95 ? -23.766 -31.844 -20.328 1 87.38 95 LYS A CA 1
ATOM 737 C C . LYS A 1 95 ? -23.109 -33.062 -19.672 1 87.38 95 LYS A C 1
ATOM 739 O O . LYS A 1 95 ? -22.125 -33.594 -20.188 1 87.38 95 LYS A O 1
ATOM 744 N N . GLY A 1 96 ? -23.594 -33.406 -18.438 1 90.19 96 GLY A N 1
ATOM 745 C CA . GLY A 1 96 ? -23.016 -34.5 -17.688 1 90.19 96 GLY A CA 1
ATOM 746 C C . GLY A 1 96 ? -22.094 -34.062 -16.578 1 90.19 96 GLY A C 1
ATOM 747 O O . GLY A 1 96 ? -21.688 -34.844 -15.727 1 90.19 96 GLY A O 1
ATOM 748 N N . SER A 1 97 ? -21.766 -32.781 -16.516 1 94.5 97 SER A N 1
ATOM 749 C CA . SER A 1 97 ? -20.859 -32.25 -15.5 1 94.5 97 SER A CA 1
ATOM 750 C C . SER A 1 97 ? -21.562 -32.125 -14.156 1 94.5 97 SER A C 1
ATOM 752 O O . SER A 1 97 ? -20.906 -31.984 -13.117 1 94.5 97 SER A O 1
ATOM 754 N N . ILE A 1 98 ? -22.828 -32.125 -14.195 1 94.94 98 ILE A N 1
ATOM 755 C CA . ILE A 1 98 ? -23.641 -32.094 -12.992 1 94.94 98 ILE A CA 1
ATOM 756 C C . ILE A 1 98 ? -24.359 -33.438 -12.844 1 94.94 98 ILE A C 1
ATOM 758 O O . ILE A 1 98 ? -24.812 -34.031 -13.836 1 94.94 98 ILE A O 1
ATOM 762 N N . ALA A 1 99 ? -24.469 -33.844 -11.547 1 91.69 99 ALA A N 1
ATOM 763 C CA . ALA A 1 99 ? -25.047 -35.156 -11.305 1 91.69 99 ALA A CA 1
ATOM 764 C C . ALA A 1 99 ? -26.484 -35.219 -11.852 1 91.69 99 ALA A C 1
ATOM 766 O O . ALA A 1 99 ? -27.219 -34.25 -11.812 1 91.69 99 ALA A O 1
ATOM 767 N N . LYS A 1 100 ? -26.797 -36.469 -12.219 1 90.5 100 LYS A N 1
ATOM 768 C CA . LYS A 1 100 ? -28.141 -36.688 -12.758 1 90.5 100 LYS A CA 1
ATOM 769 C C . LYS A 1 100 ? -29.203 -36.25 -11.75 1 90.5 100 LYS A C 1
ATOM 771 O O . LYS A 1 100 ? -29.109 -36.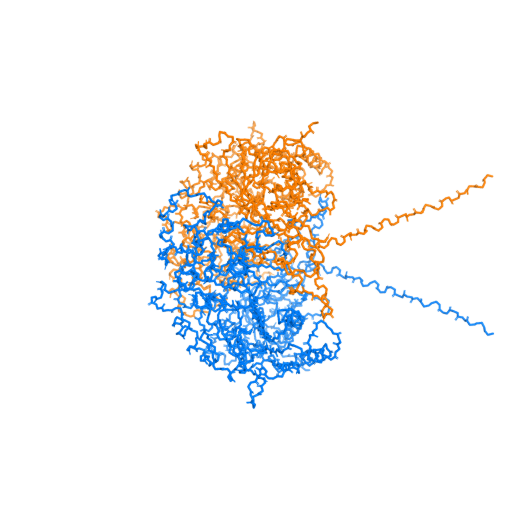562 -10.562 1 90.5 100 LYS A O 1
ATOM 776 N N . GLY A 1 101 ? -30.172 -35.531 -12.273 1 90.5 101 GLY A N 1
ATOM 777 C CA . GLY A 1 101 ? -31.266 -35.125 -11.43 1 90.5 101 GLY A CA 1
ATOM 778 C C . GLY A 1 101 ? -30.984 -33.812 -10.703 1 90.5 101 GLY A C 1
ATOM 779 O O . GLY A 1 101 ? -31.875 -33.219 -10.086 1 90.5 101 GLY A O 1
ATOM 780 N N . GLN A 1 102 ? -29.797 -33.375 -10.805 1 92.44 102 GLN A N 1
ATOM 781 C CA . GLN A 1 102 ? -29.438 -32.125 -10.148 1 92.44 102 GLN A CA 1
ATOM 782 C C . GLN A 1 102 ? -29.328 -31 -11.156 1 92.44 102 GLN A C 1
ATOM 784 O O . GLN A 1 102 ? -29.156 -31.234 -12.352 1 92.44 102 GLN A O 1
ATOM 789 N N . LYS A 1 103 ? -29.562 -29.797 -10.672 1 94.69 103 LYS A N 1
ATOM 790 C CA . LYS A 1 103 ? -29.391 -28.578 -11.453 1 94.69 103 LYS A CA 1
ATOM 791 C C . LYS A 1 103 ? -28.328 -27.672 -10.844 1 94.69 103 LYS A C 1
ATOM 793 O O . LYS A 1 103 ? -28.094 -27.703 -9.633 1 94.69 103 LYS A O 1
ATOM 798 N N . LEU A 1 104 ? -27.656 -26.938 -11.773 1 97.5 104 LEU A N 1
ATOM 799 C CA . LEU A 1 104 ? -26.719 -25.938 -11.273 1 97.5 104 LEU A CA 1
ATOM 800 C C . LEU A 1 104 ? -27.438 -24.891 -10.43 1 97.5 104 LEU A C 1
ATOM 802 O O . LEU A 1 104 ? -28.438 -24.312 -10.875 1 97.5 104 LEU A O 1
ATOM 806 N N . ASN A 1 105 ? -27.016 -24.719 -9.227 1 97.69 105 ASN A N 1
ATOM 807 C CA . ASN A 1 105 ? -27.578 -23.734 -8.312 1 97.69 105 ASN A CA 1
ATOM 808 C C . ASN A 1 105 ? -26.547 -23.234 -7.309 1 97.69 105 ASN A C 1
ATOM 810 O O . ASN A 1 105 ? -25.359 -23.469 -7.473 1 97.69 105 ASN A O 1
ATOM 814 N N . GLY A 1 106 ? -27 -22.516 -6.312 1 98.19 106 GLY A N 1
ATOM 815 C CA . GLY A 1 106 ? -26.109 -21.859 -5.371 1 98.19 106 GLY A CA 1
ATOM 816 C C . GLY A 1 106 ? -25.391 -22.844 -4.457 1 98.19 106 GLY A C 1
ATOM 817 O O . GLY A 1 106 ? -24.406 -22.484 -3.814 1 98.19 106 GLY A O 1
ATOM 818 N N . ASP A 1 107 ? -25.797 -24.062 -4.391 1 98.12 107 ASP A N 1
ATOM 819 C CA . ASP A 1 107 ? -25.203 -25.062 -3.508 1 98.12 107 ASP A CA 1
ATOM 820 C C . ASP A 1 107 ? -24.281 -26 -4.277 1 98.12 107 ASP A C 1
ATOM 822 O O . ASP A 1 107 ? -23.625 -26.844 -3.684 1 98.12 107 ASP A O 1
ATOM 826 N N . THR A 1 108 ? -24.25 -25.828 -5.594 1 98.44 108 THR A N 1
ATOM 827 C CA . THR A 1 108 ? -23.297 -26.594 -6.383 1 98.44 108 THR A CA 1
ATOM 828 C C . THR A 1 108 ? -21.859 -26.219 -6.027 1 98.44 108 THR A C 1
ATOM 830 O O . THR A 1 108 ? -21.531 -25.031 -5.945 1 98.44 108 THR A O 1
ATOM 833 N N . MET A 1 109 ? -21.031 -27.203 -5.805 1 98.31 109 MET A N 1
ATOM 834 C CA . MET A 1 109 ? -19.656 -26.953 -5.348 1 98.31 109 MET A CA 1
ATOM 835 C C . MET A 1 109 ? -18.703 -26.891 -6.523 1 98.31 109 MET A C 1
ATOM 837 O O . MET A 1 109 ? -18.859 -27.609 -7.508 1 98.31 109 MET A O 1
ATOM 841 N N . TYR A 1 110 ? -17.781 -26 -6.434 1 98.56 110 TYR A N 1
ATOM 842 C CA . TYR A 1 110 ? -16.641 -25.812 -7.332 1 98.56 110 TYR A CA 1
ATOM 843 C C . TYR A 1 110 ? -15.32 -25.984 -6.582 1 98.56 110 TYR A C 1
ATOM 845 O O . TYR A 1 110 ? -15.289 -25.938 -5.352 1 98.56 110 TYR A O 1
ATOM 853 N N . ARG A 1 111 ? -14.195 -26.281 -7.277 1 96.88 111 ARG A N 1
ATOM 854 C CA . ARG A 1 111 ? -12.883 -25.938 -6.734 1 96.88 111 ARG A CA 1
ATOM 855 C C . ARG A 1 111 ? -12.617 -24.453 -6.828 1 96.88 111 ARG A C 1
ATOM 857 O O . ARG A 1 111 ? -12.812 -23.844 -7.887 1 96.88 111 ARG A O 1
ATOM 864 N N . ILE A 1 112 ? -12.203 -23.875 -5.723 1 98 112 ILE A N 1
ATOM 865 C CA . ILE A 1 112 ? -12.07 -22.422 -5.773 1 98 112 ILE A CA 1
ATOM 866 C C . ILE A 1 112 ? -10.594 -22.047 -5.859 1 98 112 ILE A C 1
ATOM 868 O O . ILE A 1 112 ? -10.25 -20.859 -5.883 1 98 112 ILE A O 1
ATOM 872 N N . ALA A 1 113 ? -9.75 -23 -5.91 1 95.5 113 ALA A N 1
ATOM 873 C CA . ALA A 1 113 ? -8.336 -22.797 -6.203 1 95.5 113 ALA A CA 1
ATOM 874 C C . ALA A 1 113 ? -7.73 -21.719 -5.316 1 95.5 113 ALA A C 1
ATOM 876 O O . ALA A 1 113 ? -7.871 -21.766 -4.09 1 95.5 113 ALA A O 1
ATOM 877 N N . SER A 1 114 ? -7.062 -20.766 -5.793 1 96.69 114 SER A N 1
ATOM 878 C CA . SER A 1 114 ? -6.227 -19.828 -5.051 1 96.69 114 SER A CA 1
ATOM 879 C C . SER A 1 114 ? -7.074 -18.891 -4.191 1 96.69 114 SER A C 1
ATOM 881 O O . SER A 1 114 ? -6.547 -18.188 -3.326 1 96.69 114 SER A O 1
ATOM 883 N N . VAL A 1 115 ? -8.336 -18.859 -4.363 1 98.62 115 VAL A N 1
ATOM 884 C CA . VAL A 1 115 ? -9.156 -18.141 -3.393 1 98.62 115 VAL A CA 1
ATOM 885 C C . VAL A 1 115 ? -8.961 -18.734 -2.002 1 98.62 115 VAL A C 1
ATOM 887 O O . VAL A 1 115 ? -9.203 -18.062 -0.993 1 98.62 115 VAL A O 1
ATOM 890 N N . SER A 1 116 ? -8.445 -19.969 -1.986 1 98.06 116 SER A N 1
ATOM 891 C CA . SER A 1 116 ? -8.07 -20.656 -0.751 1 98.06 116 SER A CA 1
ATOM 892 C C . SER A 1 116 ? -7.137 -19.797 0.094 1 98.06 116 SER A C 1
ATOM 894 O O . SER A 1 116 ? -7.184 -19.844 1.324 1 98.06 116 SER A O 1
ATOM 896 N N . LYS A 1 117 ? -6.359 -19 -0.52 1 98.56 117 LYS A N 1
ATOM 897 C CA . LYS A 1 117 ? -5.391 -18.172 0.182 1 98.56 117 LYS A CA 1
ATOM 898 C C . LYS A 1 117 ? -6.086 -17.156 1.085 1 98.56 117 LYS A C 1
ATOM 900 O O . LYS A 1 117 ? -5.586 -16.828 2.162 1 98.56 117 LYS A O 1
ATOM 905 N N . VAL A 1 118 ? -7.25 -16.672 0.687 1 98.94 118 VAL A N 1
ATOM 906 C CA . VAL A 1 118 ? -8.023 -15.773 1.539 1 98.94 118 VAL A CA 1
ATOM 907 C C . VAL A 1 118 ? -8.453 -16.5 2.809 1 98.94 118 VAL A C 1
ATOM 909 O O . VAL A 1 118 ? -8.383 -15.945 3.906 1 98.94 118 VAL A O 1
ATOM 912 N N . ILE A 1 119 ? -8.828 -17.766 2.656 1 98.88 119 ILE A N 1
ATOM 913 C CA . ILE A 1 119 ? -9.281 -18.578 3.781 1 98.88 119 ILE A CA 1
ATOM 914 C C . ILE A 1 119 ? -8.125 -18.797 4.754 1 98.88 119 ILE A C 1
ATOM 916 O O . ILE A 1 119 ? -8.305 -18.703 5.973 1 98.88 119 ILE A O 1
ATOM 920 N N . THR A 1 120 ? -7.008 -19.031 4.199 1 98.75 120 THR A N 1
ATOM 921 C CA . THR A 1 120 ? -5.82 -19.281 5.012 1 98.75 120 THR A CA 1
ATOM 922 C C . THR A 1 120 ? -5.465 -18.047 5.84 1 98.75 120 THR A C 1
ATOM 924 O O . THR A 1 120 ? -5.258 -18.156 7.051 1 98.75 120 THR A O 1
ATOM 927 N N . VAL A 1 121 ? -5.434 -16.875 5.23 1 98.88 121 VAL A N 1
ATOM 928 C CA . VAL A 1 121 ? -5.094 -15.648 5.953 1 98.88 121 VAL A CA 1
ATOM 929 C C . VAL A 1 121 ? -6.199 -15.32 6.957 1 98.88 121 VAL A C 1
ATOM 931 O O . VAL A 1 121 ? -5.922 -14.914 8.086 1 98.88 121 VAL A O 1
ATOM 934 N N . TYR A 1 122 ? -7.48 -15.5 6.531 1 98.88 122 TYR A N 1
ATOM 935 C CA . TYR A 1 122 ? -8.602 -15.25 7.434 1 98.88 122 TYR A CA 1
ATOM 936 C C . TYR A 1 122 ? -8.516 -16.141 8.664 1 98.88 122 TYR A C 1
ATOM 938 O O . TYR A 1 122 ? -8.68 -15.664 9.789 1 98.88 122 TYR A O 1
ATOM 946 N N . THR A 1 123 ? -8.18 -17.406 8.461 1 98.75 123 THR A N 1
ATOM 947 C CA . THR A 1 123 ? -8.016 -18.344 9.57 1 98.75 123 THR A CA 1
ATOM 948 C C . THR A 1 123 ? -6.898 -17.891 10.5 1 98.75 123 THR A C 1
ATOM 950 O O . THR A 1 123 ? -7.062 -17.891 11.719 1 98.75 123 THR A O 1
ATOM 953 N N . LEU A 1 124 ? -5.801 -17.469 9.938 1 98.56 124 LEU A N 1
ATOM 954 C CA . LEU A 1 124 ? -4.688 -16.984 10.734 1 98.56 124 LEU A CA 1
ATOM 955 C C . LEU A 1 124 ? -5.109 -15.789 11.586 1 98.56 124 LEU A C 1
ATOM 957 O O . LEU A 1 124 ? -4.809 -15.734 12.781 1 98.56 124 LEU A O 1
ATOM 961 N N . LEU A 1 125 ? -5.816 -14.852 10.992 1 98.44 125 LEU A N 1
ATOM 962 C CA . LEU A 1 125 ? -6.219 -13.625 11.688 1 98.44 125 LEU A CA 1
ATOM 963 C C . LEU A 1 125 ? -7.234 -13.93 12.781 1 98.44 125 LEU A C 1
ATOM 965 O O . LEU A 1 125 ? -7.242 -13.281 13.828 1 98.44 125 LEU A O 1
ATOM 969 N N . ILE A 1 126 ? -8.156 -14.914 12.523 1 98.5 126 ILE A N 1
ATOM 970 C CA . ILE A 1 126 ? -9.125 -15.312 13.547 1 98.5 126 ILE A CA 1
ATOM 971 C C . ILE A 1 126 ? -8.391 -15.938 14.734 1 98.5 126 ILE A C 1
ATOM 973 O O . ILE A 1 126 ? -8.695 -15.625 15.883 1 98.5 126 ILE A O 1
ATOM 977 N N . GLU A 1 127 ? -7.391 -16.719 14.43 1 97 127 GLU A N 1
ATOM 978 C CA . GLU A 1 127 ? -6.699 -17.469 15.461 1 97 127 GLU A CA 1
ATOM 979 C C . GLU A 1 127 ? -5.734 -16.594 16.25 1 97 127 GLU A C 1
ATOM 981 O O . GLU A 1 127 ? -5.578 -16.75 17.453 1 97 127 GLU A O 1
ATOM 986 N N . GLU A 1 128 ? -5.102 -15.625 15.586 1 94.75 128 GLU A N 1
ATOM 987 C CA . GLU A 1 128 ? -3.939 -15.008 16.219 1 94.75 128 GLU A CA 1
ATOM 988 C C . GLU A 1 128 ? -3.965 -13.492 16.062 1 94.75 128 GLU A C 1
ATOM 990 O O . GLU A 1 128 ? -3.148 -12.781 16.656 1 94.75 128 GLU A O 1
ATOM 995 N N . GLY A 1 129 ? -4.84 -12.992 15.32 1 94.38 129 GLY A N 1
ATOM 996 C CA . GLY A 1 129 ? -4.801 -11.562 15.023 1 94.38 129 GLY A CA 1
ATOM 997 C C . GLY A 1 129 ? -3.553 -11.148 14.273 1 94.38 129 GLY A C 1
ATOM 998 O O . GLY A 1 129 ? -3.006 -11.922 13.484 1 94.38 129 GLY A O 1
ATOM 999 N N . PHE A 1 130 ? -3.145 -9.914 14.43 1 93.56 130 PHE A N 1
ATOM 1000 C CA . PHE A 1 130 ? -2.012 -9.352 13.695 1 93.56 130 PHE A CA 1
ATOM 1001 C C . PHE A 1 130 ? -0.726 -9.5 14.5 1 93.56 130 PHE A C 1
ATOM 1003 O O . PHE A 1 130 ? 0.358 -9.172 14.016 1 93.56 130 PHE A O 1
ATOM 1010 N N . GLY A 1 131 ? -0.76 -9.977 15.672 1 87.94 131 GLY A N 1
ATOM 1011 C CA . GLY A 1 131 ? 0.335 -9.93 16.625 1 87.94 131 GLY A CA 1
ATOM 1012 C C . GLY A 1 131 ? 1.53 -10.766 16.203 1 87.94 131 GLY A C 1
ATOM 1013 O O . GLY A 1 131 ? 2.662 -10.477 16.594 1 87.94 131 GLY A O 1
ATOM 1014 N N . LYS A 1 132 ? 1.371 -11.703 15.336 1 91.56 132 LYS A N 1
ATOM 1015 C CA . LYS A 1 132 ? 2.477 -12.586 14.992 1 91.56 132 LYS A CA 1
ATOM 1016 C C . LYS A 1 132 ? 2.92 -12.375 13.547 1 91.56 132 LYS A C 1
ATOM 1018 O O . LYS A 1 132 ? 3.861 -13.016 13.078 1 91.56 132 LYS A O 1
ATOM 1023 N N . LEU A 1 133 ? 2.332 -11.516 12.82 1 94.12 133 LEU A N 1
ATOM 1024 C CA . LEU A 1 133 ? 2.6 -11.359 11.391 1 94.12 133 LEU A CA 1
ATOM 1025 C C . LEU A 1 133 ? 4.051 -10.961 11.148 1 94.12 133 LEU A C 1
ATOM 1027 O O . LEU A 1 133 ? 4.629 -11.305 10.117 1 94.12 133 LEU A O 1
ATOM 1031 N N . ASP A 1 134 ? 4.688 -10.266 12.148 1 93.75 134 ASP A N 1
ATOM 1032 C CA . ASP A 1 134 ? 6.051 -9.773 11.953 1 93.75 134 ASP A CA 1
ATOM 1033 C C . ASP A 1 134 ? 7.07 -10.781 12.484 1 93.75 134 ASP A C 1
ATOM 1035 O O . ASP A 1 134 ? 8.281 -10.578 12.336 1 93.75 134 ASP A O 1
ATOM 1039 N N . GLU A 1 135 ? 6.637 -11.898 13.016 1 95 135 GLU A N 1
ATOM 1040 C CA . GLU A 1 135 ? 7.547 -12.898 13.562 1 95 135 GLU A CA 1
ATOM 1041 C C . GLU A 1 135 ? 8.164 -13.758 12.453 1 95 135 GLU A C 1
ATOM 1043 O O . GLU A 1 135 ? 7.488 -14.086 11.477 1 95 135 GLU A O 1
ATOM 1048 N N . PRO A 1 136 ? 9.453 -14.086 12.578 1 96.44 136 PRO A N 1
ATOM 1049 C CA . PRO A 1 136 ? 10.062 -14.992 11.609 1 96.44 136 PRO A CA 1
ATOM 1050 C C . PRO A 1 136 ? 9.375 -16.359 11.547 1 96.44 136 PRO A C 1
ATOM 1052 O O . PRO A 1 136 ? 8.961 -16.891 12.586 1 96.44 136 PRO A O 1
ATOM 1055 N N . ILE A 1 137 ? 9.203 -16.891 10.414 1 97.25 137 ILE A N 1
ATOM 1056 C CA . ILE A 1 137 ? 8.477 -18.125 10.188 1 97.25 137 ILE A CA 1
ATOM 1057 C C . ILE A 1 137 ? 9.203 -19.281 10.859 1 97.25 137 ILE A C 1
ATOM 1059 O O . ILE A 1 137 ? 8.586 -20.281 11.234 1 97.25 137 ILE A O 1
ATOM 1063 N N . ALA A 1 138 ? 10.547 -19.188 11.094 1 97.12 138 ALA A N 1
ATOM 1064 C CA . ALA A 1 138 ? 11.359 -20.219 11.719 1 97.12 138 ALA A CA 1
ATOM 1065 C C . ALA A 1 138 ? 10.836 -20.562 13.117 1 97.12 138 ALA A C 1
ATOM 1067 O O . ALA A 1 138 ? 11.031 -21.672 13.609 1 97.12 138 ALA A O 1
ATOM 1068 N N . ARG A 1 139 ? 10.141 -19.641 13.719 1 97.06 139 ARG A N 1
ATOM 1069 C CA . ARG A 1 139 ? 9.602 -19.859 15.062 1 97.06 139 ARG A CA 1
ATOM 1070 C C . ARG A 1 139 ? 8.484 -20.891 15.047 1 97.06 139 ARG A C 1
ATOM 1072 O O . ARG A 1 139 ? 8.195 -21.516 16.078 1 97.06 139 ARG A O 1
ATOM 1079 N N . PHE A 1 140 ? 7.91 -21.125 13.875 1 97.94 140 PHE A N 1
ATOM 1080 C CA . PHE A 1 140 ? 6.676 -21.906 13.859 1 97.94 140 PHE A CA 1
ATOM 1081 C C . PHE A 1 140 ? 6.832 -23.156 12.992 1 97.94 140 PHE A C 1
ATOM 1083 O O . PHE A 1 140 ? 6 -24.062 13.039 1 97.94 140 PHE A O 1
ATOM 1090 N N . VAL A 1 141 ? 7.867 -23.188 12.18 1 98.06 141 VAL A N 1
ATOM 1091 C CA . VAL A 1 141 ? 8.055 -24.281 11.219 1 98.06 141 VAL A CA 1
ATOM 1092 C C . VAL A 1 141 ? 9.438 -24.906 11.398 1 98.06 141 VAL A C 1
ATOM 1094 O O . VAL A 1 141 ? 10.422 -24.406 10.859 1 98.06 141 VAL A O 1
ATOM 1097 N N . PRO A 1 142 ? 9.578 -26.031 11.969 1 97.44 142 PRO A N 1
ATOM 1098 C CA . PRO A 1 142 ? 10.867 -26.625 12.344 1 97.44 142 PRO A CA 1
ATOM 1099 C C . PRO A 1 142 ? 11.758 -26.906 11.133 1 97.44 142 PRO A C 1
ATOM 1101 O O . PRO A 1 142 ? 12.984 -26.828 11.234 1 97.44 142 PRO A O 1
ATOM 1104 N N . GLU A 1 143 ? 11.188 -27.266 10.031 1 96.88 143 GLU A N 1
ATOM 1105 C CA . GLU A 1 143 ? 11.969 -27.547 8.828 1 96.88 143 GLU A CA 1
ATOM 1106 C C . GLU A 1 143 ? 12.789 -26.328 8.414 1 96.88 143 GLU A C 1
ATOM 1108 O O . GLU A 1 143 ? 13.891 -26.469 7.879 1 96.88 143 GLU A O 1
ATOM 1113 N N . ILE A 1 144 ? 12.281 -25.156 8.703 1 96.38 144 ILE A N 1
ATOM 1114 C CA . ILE A 1 144 ? 12.984 -23.922 8.344 1 96.38 144 ILE A CA 1
ATOM 1115 C C . ILE A 1 144 ? 14.172 -23.719 9.281 1 96.38 144 ILE A C 1
ATOM 1117 O O . ILE A 1 144 ? 15.227 -23.234 8.852 1 96.38 144 ILE A O 1
ATOM 1121 N N . VAL A 1 145 ? 14.016 -24.031 10.555 1 96.25 145 VAL A N 1
ATOM 1122 C CA . VAL A 1 145 ? 15.125 -23.969 11.508 1 96.25 145 VAL A CA 1
ATOM 1123 C C . VAL A 1 145 ? 16.266 -24.859 11.016 1 96.25 145 VAL A C 1
ATOM 1125 O O . VAL A 1 145 ? 17.438 -24.438 11.031 1 96.25 145 VAL A O 1
ATOM 1128 N N . GLU A 1 146 ? 15.898 -26 10.578 1 95.56 146 GLU A N 1
ATOM 1129 C CA . GLU A 1 146 ? 16.906 -26.938 10.078 1 95.56 146 GLU A CA 1
ATOM 1130 C C . GLU A 1 146 ? 17.594 -26.375 8.836 1 95.56 146 GLU A C 1
ATOM 1132 O O . GLU A 1 146 ? 18.812 -26.516 8.68 1 95.56 146 GLU A O 1
ATOM 1137 N N . ALA A 1 147 ? 16.812 -25.797 7.969 1 93.75 147 ALA A N 1
ATOM 1138 C CA . ALA A 1 147 ? 17.375 -25.188 6.77 1 93.75 147 ALA A CA 1
ATOM 1139 C C . ALA A 1 147 ? 18.375 -24.094 7.129 1 93.75 147 ALA A C 1
ATOM 1141 O O . ALA A 1 147 ? 19.453 -24.016 6.527 1 93.75 147 ALA A O 1
ATOM 1142 N N . ILE A 1 148 ? 18.031 -23.266 8.086 1 94.94 148 ILE A N 1
ATOM 1143 C CA . ILE A 1 148 ? 18.906 -22.172 8.531 1 94.94 148 ILE A CA 1
ATOM 1144 C C . ILE A 1 148 ? 20.203 -22.75 9.078 1 94.94 148 ILE A C 1
ATOM 1146 O O . ILE A 1 148 ? 21.297 -22.25 8.758 1 94.94 148 ILE A O 1
ATOM 1150 N N . LYS A 1 149 ? 20.109 -23.812 9.844 1 95.06 149 LYS A N 1
ATOM 1151 C CA . LYS A 1 149 ? 21.297 -24.453 10.422 1 95.06 149 LYS A CA 1
ATOM 1152 C C . LYS A 1 149 ? 22.188 -25.047 9.328 1 95.06 149 LYS A C 1
ATOM 1154 O O . LYS A 1 149 ? 23.406 -24.875 9.359 1 95.06 149 LYS A O 1
ATOM 1159 N N . THR A 1 150 ? 21.594 -25.625 8.375 1 93.12 150 THR A N 1
ATOM 1160 C CA . THR A 1 150 ? 22.312 -26.312 7.301 1 93.12 150 THR A CA 1
ATOM 1161 C C . THR A 1 150 ? 23 -25.297 6.395 1 93.12 150 THR A C 1
ATOM 1163 O O . THR A 1 150 ? 24.141 -25.531 5.957 1 93.12 150 THR A O 1
ATOM 1166 N N . ASN A 1 151 ? 22.281 -24.219 6.07 1 90.88 151 ASN A N 1
ATOM 1167 C CA . ASN A 1 151 ? 22.812 -23.219 5.152 1 90.88 151 ASN A CA 1
ATOM 1168 C C . ASN A 1 151 ? 23.922 -22.391 5.805 1 90.88 151 ASN A C 1
ATOM 1170 O O . ASN A 1 151 ? 24.75 -21.812 5.109 1 90.88 151 ASN A O 1
ATOM 1174 N N . GLY A 1 152 ? 23.922 -22.297 7.105 1 89.62 152 GLY A N 1
ATOM 1175 C CA . GLY A 1 152 ? 24.938 -21.547 7.816 1 89.62 152 GLY A CA 1
ATOM 1176 C C . GLY A 1 152 ? 24.578 -20.078 7.992 1 89.62 152 GLY A C 1
ATOM 1177 O O . GLY A 1 152 ? 23.453 -19.672 7.691 1 89.62 152 GLY A O 1
ATOM 1178 N N . ASP A 1 153 ? 25.469 -19.281 8.438 1 84.44 153 ASP A N 1
ATOM 1179 C CA . ASP A 1 153 ? 25.188 -17.922 8.906 1 84.44 153 ASP A CA 1
ATOM 1180 C C . ASP A 1 153 ? 25.172 -16.922 7.742 1 84.44 153 ASP A C 1
ATOM 1182 O O . ASP A 1 153 ? 24.516 -15.883 7.824 1 84.44 153 ASP A O 1
ATOM 1186 N N . SER A 1 154 ? 25.906 -17.234 6.723 1 86.19 154 SER A N 1
ATOM 1187 C CA . SER A 1 154 ? 25.984 -16.328 5.586 1 86.19 154 SER A CA 1
ATOM 1188 C C . SER A 1 154 ? 25.859 -17.078 4.266 1 86.19 154 SER A C 1
ATOM 1190 O O . SER A 1 154 ? 26.766 -17.062 3.445 1 86.19 154 SER A O 1
ATOM 1192 N N . PRO A 1 155 ? 24.688 -17.625 4.078 1 90 155 PRO A N 1
ATOM 1193 C CA . PRO A 1 155 ? 24.531 -18.375 2.834 1 90 155 PRO A CA 1
ATOM 1194 C C . PRO A 1 155 ? 24.531 -17.469 1.599 1 90 155 PRO A C 1
ATOM 1196 O O . PRO A 1 155 ? 24.281 -16.266 1.706 1 90 155 PRO A O 1
ATOM 1199 N N . ASP A 1 156 ? 24.906 -18.109 0.394 1 93.62 156 ASP A N 1
ATOM 1200 C CA . ASP A 1 156 ? 24.812 -17.406 -0.882 1 93.62 156 ASP A CA 1
ATOM 1201 C C . ASP A 1 156 ? 23.391 -16.953 -1.17 1 93.62 156 ASP A C 1
ATOM 1203 O O . ASP A 1 156 ? 22.516 -17.781 -1.455 1 93.62 156 ASP A O 1
ATOM 1207 N N . ALA A 1 157 ? 23.172 -15.656 -1.171 1 94.88 157 ALA A N 1
ATOM 1208 C CA . ALA A 1 157 ? 21.828 -15.094 -1.271 1 94.88 157 ALA A CA 1
ATOM 1209 C C . ALA A 1 157 ? 21.219 -15.391 -2.637 1 94.88 157 ALA A C 1
ATOM 1211 O O . ALA A 1 157 ? 20 -15.305 -2.805 1 94.88 157 ALA A O 1
ATOM 1212 N N . THR A 1 158 ? 22.016 -15.672 -3.629 1 95.5 158 THR A N 1
ATOM 1213 C CA . THR A 1 158 ? 21.484 -15.969 -4.961 1 95.5 158 THR A CA 1
ATOM 1214 C C . THR A 1 158 ? 21.016 -17.422 -5.047 1 95.5 158 THR A C 1
ATOM 1216 O O . THR A 1 158 ? 20.312 -17.797 -5.988 1 95.5 158 THR A O 1
ATOM 1219 N N . LEU A 1 159 ? 21.391 -18.25 -3.988 1 92.81 159 LEU A N 1
ATOM 1220 C CA . LEU A 1 159 ? 21.109 -19.672 -4.102 1 92.81 159 LEU A CA 1
ATOM 1221 C C . LEU A 1 159 ? 20.188 -20.141 -2.973 1 92.81 159 LEU A C 1
ATOM 1223 O O . LEU A 1 159 ? 19.562 -21.203 -3.074 1 92.81 159 LEU A O 1
ATOM 1227 N N . PHE A 1 160 ? 20.219 -19.359 -1.888 1 93.5 160 PHE A N 1
ATOM 1228 C CA . PHE A 1 160 ? 19.453 -19.797 -0.727 1 93.5 160 PHE A CA 1
ATOM 1229 C C . PHE A 1 160 ? 18.5 -18.688 -0.267 1 93.5 160 PHE A C 1
ATOM 1231 O O . PHE A 1 160 ? 18.906 -17.531 -0.125 1 93.5 160 PHE A O 1
ATOM 1238 N N . PRO A 1 161 ? 17.203 -19.062 -0.052 1 94.44 161 PRO A N 1
ATOM 1239 C CA . PRO A 1 161 ? 16.297 -18.062 0.509 1 94.44 161 PRO A CA 1
ATOM 1240 C C . PRO A 1 161 ? 16.766 -17.516 1.855 1 94.44 161 PRO A C 1
ATOM 1242 O O . PRO A 1 161 ? 17.359 -18.25 2.648 1 94.44 161 PRO A O 1
ATOM 1245 N N . GLN A 1 162 ? 16.531 -16.234 2.143 1 94.94 162 GLN A N 1
ATOM 1246 C CA . GLN A 1 162 ? 16.859 -15.648 3.434 1 94.94 162 GLN A CA 1
ATOM 1247 C C . GLN A 1 162 ? 15.82 -16 4.484 1 94.94 162 GLN A C 1
ATOM 1249 O O . GLN A 1 162 ? 15.117 -15.117 4.984 1 94.94 162 GLN A O 1
ATOM 1254 N N . TRP A 1 163 ? 15.828 -17.219 4.914 1 96.06 163 TRP A N 1
ATOM 1255 C CA . TRP A 1 163 ? 14.805 -17.812 5.77 1 96.06 163 TRP A CA 1
ATOM 1256 C C . TRP A 1 163 ? 14.68 -17.047 7.078 1 96.06 163 TRP A C 1
ATOM 1258 O O . TRP A 1 163 ? 13.586 -16.938 7.637 1 96.06 163 TRP A O 1
ATOM 1268 N N . ARG A 1 164 ? 15.773 -16.469 7.594 1 95.56 164 ARG A N 1
ATOM 1269 C CA . ARG A 1 164 ? 15.758 -15.758 8.867 1 95.56 164 ARG A CA 1
ATOM 1270 C C . ARG A 1 164 ? 14.906 -14.492 8.766 1 95.56 164 ARG A C 1
ATOM 1272 O O . ARG A 1 164 ? 14.344 -14.039 9.766 1 95.56 164 ARG A O 1
ATOM 1279 N N . ASP A 1 165 ? 14.758 -13.969 7.539 1 96.31 165 ASP A N 1
ATOM 1280 C CA . ASP A 1 165 ? 14.078 -12.695 7.344 1 96.31 165 ASP A CA 1
ATOM 1281 C C . ASP A 1 165 ? 12.641 -12.898 6.871 1 96.31 165 ASP A C 1
ATOM 1283 O O . ASP A 1 165 ? 11.867 -11.945 6.785 1 96.31 165 ASP A O 1
ATOM 1287 N N . ILE A 1 166 ? 12.25 -14.102 6.535 1 97.38 166 ILE A N 1
ATOM 1288 C CA . ILE A 1 166 ? 10.891 -14.383 6.066 1 97.38 166 ILE A CA 1
ATOM 1289 C C . ILE A 1 166 ? 9.945 -14.469 7.262 1 97.38 166 ILE A C 1
ATOM 1291 O O . ILE A 1 166 ? 10.203 -15.211 8.211 1 97.38 166 ILE A O 1
ATOM 1295 N N . THR A 1 167 ? 8.906 -13.672 7.25 1 98 167 THR A N 1
ATOM 1296 C CA . THR A 1 167 ? 7.922 -13.617 8.328 1 98 167 THR A CA 1
ATOM 1297 C C . THR A 1 167 ? 6.578 -14.172 7.863 1 98 167 THR A C 1
ATOM 1299 O O . THR A 1 167 ? 6.391 -14.438 6.672 1 98 167 THR A O 1
ATOM 1302 N N . LEU A 1 168 ? 5.625 -14.359 8.836 1 97.81 168 LEU A N 1
ATOM 1303 C CA . LEU A 1 168 ? 4.258 -14.727 8.484 1 97.81 168 LEU A CA 1
ATOM 1304 C C . LEU A 1 168 ? 3.646 -13.688 7.543 1 97.81 168 LEU A C 1
ATOM 1306 O O . LEU A 1 168 ? 2.992 -14.047 6.562 1 97.81 168 LEU A O 1
ATOM 1310 N N . GLY A 1 169 ? 3.951 -12.445 7.832 1 97.56 169 GLY A N 1
ATOM 1311 C CA . GLY A 1 169 ? 3.418 -11.367 7.016 1 97.56 169 GLY A CA 1
ATOM 1312 C C . GLY A 1 169 ? 3.988 -11.344 5.609 1 97.56 169 GLY A C 1
ATOM 1313 O O . GLY A 1 169 ? 3.273 -11.055 4.648 1 97.56 169 GLY A O 1
ATOM 1314 N N . SER A 1 170 ? 5.277 -11.625 5.504 1 98.25 170 SER A N 1
ATOM 1315 C CA . SER A 1 170 ? 5.875 -11.633 4.172 1 98.25 170 SER A CA 1
ATOM 1316 C C . SER A 1 170 ? 5.328 -12.781 3.33 1 98.25 170 SER A C 1
ATOM 1318 O O . SER A 1 170 ? 5.199 -12.664 2.111 1 98.25 170 SER A O 1
ATOM 1320 N N . LEU A 1 171 ? 5 -13.945 3.984 1 98.38 171 LEU A N 1
ATOM 1321 C CA . LEU A 1 171 ? 4.344 -15.031 3.271 1 98.38 171 LEU A CA 1
ATOM 1322 C C . LEU A 1 171 ? 2.947 -14.617 2.814 1 98.38 171 LEU A C 1
ATOM 1324 O O . LEU A 1 171 ? 2.631 -14.703 1.624 1 98.38 171 LEU A O 1
ATOM 1328 N N . ALA A 1 172 ? 2.168 -14.062 3.691 1 98.62 172 ALA A N 1
ATOM 1329 C CA . ALA A 1 172 ? 0.782 -13.695 3.416 1 98.62 172 ALA A CA 1
ATOM 1330 C C . ALA A 1 172 ? 0.706 -12.609 2.344 1 98.62 172 ALA A C 1
ATOM 1332 O O . ALA A 1 172 ? -0.208 -12.617 1.517 1 98.62 172 ALA A O 1
ATOM 1333 N N . GLY A 1 173 ? 1.665 -11.734 2.363 1 98.25 173 GLY A N 1
ATOM 1334 C CA . GLY A 1 173 ? 1.651 -10.578 1.488 1 98.25 173 GLY A CA 1
ATOM 1335 C C . GLY A 1 173 ? 2.398 -10.797 0.187 1 98.25 173 GLY A C 1
ATOM 1336 O O . GLY A 1 173 ? 2.613 -9.859 -0.583 1 98.25 173 GLY A O 1
ATOM 1337 N N . GLN A 1 174 ? 2.854 -12.023 -0.072 1 97.94 174 GLN A N 1
ATOM 1338 C CA . GLN A 1 174 ? 3.596 -12.352 -1.283 1 97.94 174 GLN A CA 1
ATOM 1339 C C . GLN A 1 174 ? 4.883 -11.539 -1.381 1 97.94 174 GLN A C 1
ATOM 1341 O O . GLN A 1 174 ? 5.227 -11.039 -2.455 1 97.94 174 GLN A O 1
ATOM 1346 N N . LEU A 1 175 ? 5.504 -11.328 -0.273 1 98.38 175 LEU A N 1
ATOM 1347 C CA . LEU A 1 175 ? 6.73 -10.547 -0.214 1 98.38 175 LEU A CA 1
ATOM 1348 C C . LEU A 1 175 ? 7.875 -11.367 0.365 1 98.38 175 LEU A C 1
ATOM 1350 O O . LEU A 1 175 ? 8.852 -10.812 0.875 1 98.38 175 LEU A O 1
ATOM 1354 N N . SER A 1 176 ? 7.812 -12.688 0.355 1 97.5 176 SER A N 1
ATOM 1355 C CA . SER A 1 176 ? 8.82 -13.555 0.95 1 97.5 176 SER A CA 1
ATOM 1356 C C . SER A 1 176 ? 10.039 -13.695 0.038 1 97.5 176 SER A C 1
ATOM 1358 O O . SER A 1 176 ? 11.117 -14.094 0.486 1 97.5 176 SER A O 1
ATOM 1360 N N . GLY A 1 177 ? 9.844 -13.438 -1.257 1 96.12 177 GLY A N 1
ATOM 1361 C CA . GLY A 1 177 ? 10.914 -13.656 -2.221 1 96.12 177 GLY A CA 1
ATOM 1362 C C . GLY A 1 177 ? 10.992 -15.094 -2.703 1 96.12 1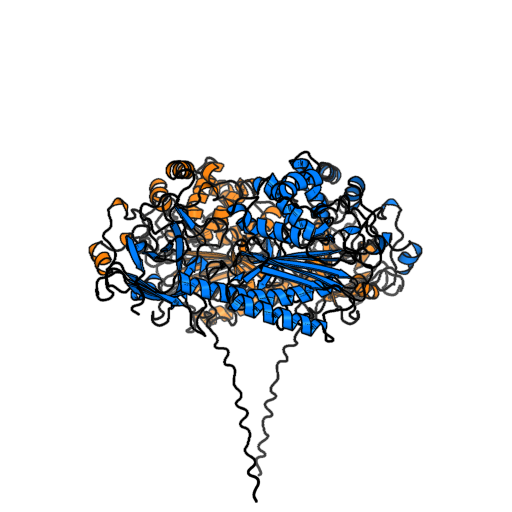77 GLY A C 1
ATOM 1363 O O . GLY A 1 177 ? 11.812 -15.414 -3.572 1 96.12 177 GLY A O 1
ATOM 1364 N N . LEU A 1 178 ? 10.141 -15.953 -2.199 1 93.5 178 LEU A N 1
ATOM 1365 C CA . LEU A 1 178 ? 10.094 -17.344 -2.631 1 93.5 178 LEU A CA 1
ATOM 1366 C C . LEU A 1 178 ? 9.461 -17.469 -4.016 1 93.5 178 LEU A C 1
ATOM 1368 O O . LEU A 1 178 ? 8.664 -16.609 -4.414 1 93.5 178 LEU A O 1
ATOM 1372 N N . GLY A 1 179 ? 9.805 -18.453 -4.699 1 88.94 179 GLY A N 1
ATOM 1373 C CA . GLY A 1 179 ? 9.328 -18.656 -6.055 1 88.94 179 GLY A CA 1
ATOM 1374 C C . GLY A 1 179 ? 7.867 -19.062 -6.117 1 88.94 179 GLY A C 1
ATOM 1375 O O . GLY A 1 179 ? 7.25 -19.344 -5.086 1 88.94 179 GLY A O 1
ATOM 1376 N N . ARG A 1 180 ? 7.379 -18.969 -7.238 1 83.12 180 ARG A N 1
ATOM 1377 C CA . ARG A 1 180 ? 5.965 -19.188 -7.523 1 83.12 180 ARG A CA 1
ATOM 1378 C C . ARG A 1 180 ? 5.551 -20.625 -7.184 1 83.12 180 ARG A C 1
ATOM 1380 O O . ARG A 1 180 ? 4.449 -20.844 -6.68 1 83.12 180 ARG A O 1
ATOM 1387 N N . GLY A 1 181 ? 6.562 -21.438 -7.184 1 69.06 181 GLY A N 1
ATOM 1388 C CA . GLY A 1 181 ? 6.246 -22.844 -6.988 1 69.06 181 GLY A CA 1
ATOM 1389 C C . GLY A 1 181 ? 5.457 -23.453 -8.133 1 69.06 181 GLY A C 1
ATOM 1390 O O . GLY A 1 181 ? 5.602 -23.016 -9.281 1 69.06 181 GLY A O 1
ATOM 1391 N N . LYS A 1 182 ? 4.797 -24.672 -7.703 1 54.5 182 LYS A N 1
ATOM 1392 C CA . LYS A 1 182 ? 4.141 -25.547 -8.664 1 54.5 182 LYS A CA 1
ATOM 1393 C C . LYS A 1 182 ? 2.793 -24.984 -9.102 1 54.5 182 LYS A C 1
ATOM 1395 O O . LYS A 1 182 ? 1.969 -24.609 -8.258 1 54.5 182 LYS A O 1
ATOM 1400 N N . PHE A 1 183 ? 2.893 -24 -9.992 1 50.19 183 PHE A N 1
ATOM 1401 C CA . PHE A 1 183 ? 1.661 -23.406 -10.492 1 50.19 183 PHE A CA 1
ATOM 1402 C C . PHE A 1 183 ? 0.666 -24.484 -10.906 1 50.19 183 PHE A C 1
ATOM 1404 O O . PHE A 1 183 ? 1.044 -25.641 -11.109 1 50.19 183 PHE A O 1
ATOM 1411 N N . SER A 1 184 ? -0.526 -23.953 -11.172 1 43.31 184 SER A N 1
ATOM 1412 C CA . SER A 1 184 ? -1.625 -24.688 -11.781 1 43.31 184 SER A CA 1
ATOM 1413 C C . SER A 1 184 ? -1.112 -25.688 -12.805 1 43.31 184 SER A C 1
ATOM 1415 O O . SER A 1 184 ? 0.088 -25.75 -13.086 1 43.31 184 SER A O 1
ATOM 1417 N N . THR A 1 185 ? -2.139 -26.156 -13.367 1 39.44 185 THR A N 1
ATOM 1418 C CA . THR A 1 185 ? -2.143 -27.156 -14.438 1 39.44 185 THR A CA 1
ATOM 1419 C C . THR A 1 185 ? -0.953 -26.938 -15.367 1 39.44 185 THR A C 1
ATOM 1421 O O . THR A 1 185 ? -0.567 -27.859 -16.094 1 39.44 185 THR A O 1
ATOM 1424 N N . TYR A 1 186 ? -0.397 -25.578 -15.32 1 40.19 186 TYR A N 1
ATOM 1425 C CA . TYR A 1 186 ? 0.427 -25.328 -16.5 1 40.19 186 TYR A CA 1
ATOM 1426 C C . TYR A 1 186 ? 1.902 -25.25 -16.125 1 40.19 186 TYR A C 1
ATOM 1428 O O . TYR A 1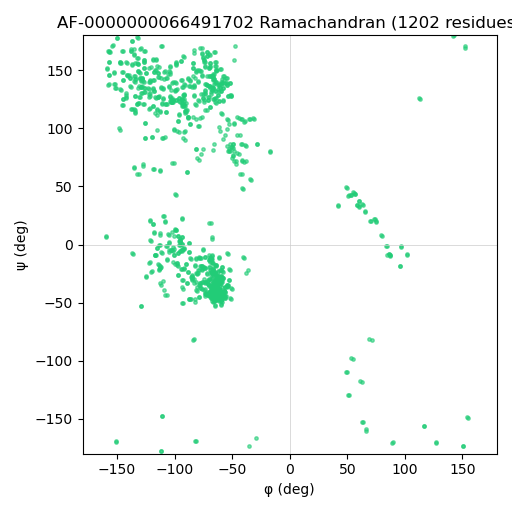 186 ? 2.771 -25.312 -17 1 40.19 186 TYR A O 1
ATOM 1436 N N . PHE A 1 187 ? 2.238 -24.734 -14.812 1 51.41 187 PHE A N 1
ATOM 1437 C CA . PHE A 1 187 ? 3.654 -24.406 -14.703 1 51.41 187 PHE A CA 1
ATOM 1438 C C . PHE A 1 187 ? 4.375 -25.406 -13.812 1 51.41 187 PHE A C 1
ATOM 1440 O O . PHE A 1 187 ? 4.027 -25.562 -12.641 1 51.41 187 PHE A O 1
ATOM 1447 N N . ASN A 1 188 ? 4.875 -26.406 -14.617 1 62.25 188 ASN A N 1
ATOM 1448 C CA . ASN A 1 188 ? 5.359 -27.75 -14.328 1 62.25 188 ASN A CA 1
ATOM 1449 C C . ASN A 1 188 ? 6.879 -27.844 -14.438 1 62.25 188 ASN A C 1
ATOM 1451 O O . ASN A 1 188 ? 7.492 -27.078 -15.195 1 62.25 188 ASN A O 1
ATOM 1455 N N . ASP A 1 189 ? 7.402 -28.203 -13.398 1 78.75 189 ASP A N 1
ATOM 1456 C CA . ASP A 1 189 ? 8.758 -28.688 -13.641 1 78.75 189 ASP A CA 1
ATOM 1457 C C . ASP A 1 189 ? 8.797 -29.625 -14.844 1 78.75 189 ASP A C 1
ATOM 1459 O O . ASP A 1 189 ? 8.203 -30.719 -14.805 1 78.75 189 ASP A O 1
ATOM 1463 N N . LEU A 1 190 ? 9.375 -29.172 -15.891 1 81.12 190 LEU A N 1
ATOM 1464 C CA . LEU A 1 190 ? 9.438 -29.891 -17.156 1 81.12 190 LEU A CA 1
ATOM 1465 C C . LEU A 1 190 ? 10 -31.297 -16.953 1 81.12 190 LEU A C 1
ATOM 1467 O O . LEU A 1 190 ? 9.68 -32.219 -17.719 1 81.12 190 LEU A O 1
ATOM 1471 N N . ALA A 1 191 ? 10.688 -31.453 -15.875 1 85.44 191 ALA A N 1
ATOM 1472 C CA . ALA A 1 191 ? 11.297 -32.75 -15.617 1 85.44 191 ALA A CA 1
ATOM 1473 C C . ALA A 1 191 ? 10.266 -33.75 -15.094 1 85.44 191 ALA A C 1
ATOM 1475 O O . ALA A 1 191 ? 10.516 -34.969 -15.078 1 85.44 191 ALA A O 1
ATOM 1476 N N . PHE A 1 192 ? 9.25 -33.188 -14.656 1 80.94 192 PHE A N 1
ATOM 1477 C CA . PHE A 1 192 ? 8.172 -34.062 -14.203 1 80.94 192 PHE A CA 1
ATOM 1478 C C . PHE A 1 192 ? 7.285 -34.469 -15.375 1 80.94 192 PHE A C 1
ATOM 1480 O O . PHE A 1 192 ? 6.723 -35.562 -15.375 1 80.94 192 PHE A O 1
ATOM 1487 N N . THR A 1 193 ? 7.215 -33.688 -16.391 1 77.62 193 THR A N 1
ATOM 1488 C CA . THR A 1 193 ? 6.293 -33.875 -17.516 1 77.62 193 THR A CA 1
ATOM 1489 C C . THR A 1 193 ? 6.949 -34.656 -18.641 1 77.62 193 THR A C 1
ATOM 1491 O O . THR A 1 193 ? 6.297 -35.469 -19.297 1 77.62 193 THR A O 1
ATOM 1494 N N . PHE A 1 194 ? 8.219 -34.406 -18.844 1 81.5 194 PHE A N 1
ATOM 1495 C CA . PHE A 1 194 ? 8.914 -35 -19.969 1 81.5 194 PHE A CA 1
ATOM 1496 C C . PHE A 1 194 ? 9.984 -35.969 -19.484 1 81.5 194 PHE A C 1
ATOM 1498 O O . PHE A 1 194 ? 10.562 -35.781 -18.422 1 81.5 194 PHE A O 1
ATOM 1505 N N . ASN A 1 195 ? 10.133 -36.938 -20.312 1 86.25 195 ASN A N 1
ATOM 1506 C CA . ASN A 1 195 ? 11.242 -37.844 -19.984 1 86.25 195 ASN A CA 1
ATOM 1507 C C . ASN A 1 195 ? 12.586 -37.25 -20.375 1 86.25 195 ASN A C 1
ATOM 1509 O O . ASN A 1 195 ? 12.641 -36.188 -21.016 1 86.25 195 ASN A O 1
ATOM 1513 N N . GLN A 1 196 ? 13.586 -37.875 -19.922 1 90.69 196 GLN A N 1
ATOM 1514 C CA . GLN A 1 196 ? 14.922 -37.281 -20.078 1 90.69 196 GLN A CA 1
ATOM 1515 C C . GLN A 1 196 ? 15.312 -37.219 -21.562 1 90.69 196 GLN A C 1
ATOM 1517 O O . GLN A 1 196 ? 15.992 -36.281 -21.969 1 90.69 196 GLN A O 1
ATOM 1522 N N . SER A 1 197 ? 14.914 -38.25 -22.328 1 91.25 197 SER A N 1
ATOM 1523 C CA . SER A 1 197 ? 15.219 -38.188 -23.75 1 91.25 197 SER A CA 1
ATOM 1524 C C . SER A 1 197 ? 14.586 -37 -24.422 1 91.25 197 SER A C 1
ATOM 1526 O O . SER A 1 197 ? 15.219 -36.312 -25.234 1 91.25 197 SER A O 1
ATOM 1528 N N . GLU A 1 198 ? 13.383 -36.656 -24.047 1 87.12 198 GLU A N 1
ATOM 1529 C CA . GLU A 1 198 ? 12.656 -35.5 -24.594 1 87.12 198 GLU A CA 1
ATOM 1530 C C . GLU A 1 198 ? 13.297 -34.188 -24.172 1 87.12 198 GLU A C 1
ATOM 1532 O O . GLU A 1 198 ? 13.477 -33.281 -24.984 1 87.12 198 GLU A O 1
ATOM 1537 N N . THR A 1 199 ? 13.633 -34.125 -22.906 1 88.25 199 THR A N 1
ATOM 1538 C CA . THR A 1 199 ? 14.18 -32.875 -22.406 1 88.25 199 THR A CA 1
ATOM 1539 C C . THR A 1 199 ? 15.586 -32.656 -22.953 1 88.25 199 THR A C 1
ATOM 1541 O O . THR A 1 199 ? 15.977 -31.5 -23.188 1 88.25 199 THR A O 1
ATOM 1544 N N . THR A 1 200 ? 16.281 -33.688 -23.188 1 88.56 200 THR A N 1
ATOM 1545 C CA . THR A 1 200 ? 17.594 -33.562 -23.766 1 88.56 200 THR A CA 1
ATOM 1546 C C . THR A 1 200 ? 17.5 -33.031 -25.203 1 88.56 200 THR A C 1
ATOM 1548 O O . THR A 1 200 ? 18.375 -32.281 -25.656 1 88.56 200 THR A O 1
ATOM 1551 N N . GLN A 1 201 ? 16.453 -33.375 -25.875 1 85.25 201 GLN A N 1
ATOM 1552 C CA . GLN A 1 201 ? 16.234 -32.875 -27.234 1 85.25 201 GLN A CA 1
ATOM 1553 C C . GLN A 1 201 ? 15.938 -31.391 -27.219 1 85.25 201 GLN A C 1
ATOM 1555 O O . GLN A 1 201 ? 16.203 -30.703 -28.203 1 85.25 201 GLN A O 1
ATOM 1560 N N . LEU A 1 202 ? 15.477 -31.016 -26.109 1 80.81 202 LEU A N 1
ATOM 1561 C CA . LEU A 1 202 ? 15.195 -29.594 -25.953 1 80.81 202 LEU A CA 1
ATOM 1562 C C . LEU A 1 202 ? 16.422 -28.828 -25.469 1 80.81 202 LEU A C 1
ATOM 1564 O O . LEU A 1 202 ? 16.375 -27.625 -25.234 1 80.81 202 LEU A O 1
ATOM 1568 N N . GLY A 1 203 ? 17.5 -29.5 -25.297 1 86.75 203 GLY A N 1
ATOM 1569 C CA . GLY A 1 203 ? 18.766 -28.891 -24.938 1 86.75 203 GLY A CA 1
ATOM 1570 C C . GLY A 1 203 ? 19.047 -28.938 -23.438 1 86.75 203 GLY A C 1
ATOM 1571 O O . GLY A 1 203 ? 20.109 -28.516 -23 1 86.75 203 GLY A O 1
ATOM 1572 N N . PHE A 1 204 ? 18.109 -29.469 -22.672 1 89.69 204 PHE A N 1
ATOM 1573 C CA . PHE A 1 204 ? 18.281 -29.469 -21.219 1 89.69 204 PHE A CA 1
ATOM 1574 C C . PHE A 1 204 ? 19.219 -30.578 -20.781 1 89.69 204 PHE A C 1
ATOM 1576 O O . PHE A 1 204 ? 19.312 -31.625 -21.438 1 89.69 204 PHE A O 1
ATOM 1583 N N . PRO A 1 205 ? 19.906 -30.344 -19.703 1 92.62 205 PRO A N 1
ATOM 1584 C CA . PRO A 1 205 ? 20.844 -31.359 -19.234 1 92.62 205 PRO A CA 1
ATOM 1585 C C . PRO A 1 205 ? 20.125 -32.562 -18.609 1 92.62 205 PRO A C 1
ATOM 1587 O O . PRO A 1 205 ? 18.969 -32.438 -18.188 1 92.62 205 PRO A O 1
ATOM 1590 N N . LEU A 1 206 ? 20.875 -33.656 -18.625 1 94.25 206 LEU A N 1
ATOM 1591 C CA . LEU A 1 206 ? 20.359 -34.812 -17.891 1 94.25 206 LEU A CA 1
ATOM 1592 C C . LEU A 1 206 ? 20.297 -34.531 -16.406 1 94.25 206 LEU A C 1
ATOM 1594 O O . LEU A 1 206 ? 21.203 -33.906 -15.836 1 94.25 206 LEU A O 1
ATOM 1598 N N . LEU A 1 207 ? 19.203 -35 -15.828 1 94.56 207 LEU A N 1
ATOM 1599 C CA . LEU A 1 207 ? 19.031 -34.812 -14.398 1 94.56 207 LEU A CA 1
ATOM 1600 C C . LEU A 1 207 ? 19.219 -36.125 -13.648 1 94.56 207 LEU A C 1
ATOM 1602 O O . LEU A 1 207 ? 18.844 -37.188 -14.141 1 94.56 207 LEU A O 1
ATOM 1606 N N . ASN A 1 208 ? 19.828 -35.938 -12.484 1 92.75 208 ASN A N 1
ATOM 1607 C CA . ASN A 1 208 ? 19.812 -37.062 -11.555 1 92.75 208 ASN A CA 1
ATOM 1608 C C . ASN A 1 208 ? 18.422 -37.281 -10.953 1 92.75 208 ASN A C 1
ATOM 1610 O O . ASN A 1 208 ? 17.609 -36.375 -10.938 1 92.75 208 ASN A O 1
ATOM 1614 N N . ASP A 1 209 ? 18.25 -38.438 -10.43 1 88.81 209 ASP A N 1
ATOM 1615 C CA . ASP A 1 209 ? 16.938 -38.781 -9.891 1 88.81 209 ASP A CA 1
ATOM 1616 C C . ASP A 1 209 ? 16.562 -37.844 -8.742 1 88.81 209 ASP A C 1
ATOM 1618 O O . ASP A 1 209 ? 15.391 -37.469 -8.594 1 88.81 209 ASP A O 1
ATOM 1622 N N . PHE A 1 210 ? 17.547 -37.438 -8.031 1 86.62 210 PHE A N 1
ATOM 1623 C CA . PHE A 1 210 ? 17.25 -36.625 -6.859 1 86.62 210 PHE A CA 1
ATOM 1624 C C . PHE A 1 210 ? 16.906 -35.188 -7.266 1 86.62 210 PHE A C 1
ATOM 1626 O O . PHE A 1 210 ? 16.375 -34.406 -6.465 1 86.62 210 PHE A O 1
ATOM 1633 N N . GLU A 1 211 ? 17.156 -34.844 -8.523 1 89.12 211 GLU A N 1
ATOM 1634 C CA . GLU A 1 211 ? 16.859 -33.5 -9.023 1 89.12 211 GLU A CA 1
ATOM 1635 C C . GLU A 1 211 ? 15.453 -33.406 -9.586 1 89.12 211 GLU A C 1
ATOM 1637 O O . GLU A 1 211 ? 14.93 -32.312 -9.82 1 89.12 211 GLU A O 1
ATOM 1642 N N . ARG A 1 212 ? 14.953 -34.5 -9.828 1 87.81 212 ARG A N 1
ATOM 1643 C CA . ARG A 1 212 ? 13.625 -34.562 -10.43 1 87.81 212 ARG A CA 1
ATOM 1644 C C . ARG A 1 212 ? 12.531 -34.438 -9.367 1 87.81 212 ARG A C 1
ATOM 1646 O O . ARG A 1 212 ? 12.641 -35.062 -8.305 1 87.81 212 ARG A O 1
ATOM 1653 N N . PRO A 1 213 ? 11.562 -33.656 -9.641 1 85.06 213 PRO A N 1
ATOM 1654 C CA . PRO A 1 213 ? 10.477 -33.594 -8.664 1 85.06 213 PRO A CA 1
ATOM 1655 C C . PRO A 1 213 ? 9.734 -34.906 -8.508 1 85.06 213 PRO A C 1
ATOM 1657 O O . PRO A 1 213 ? 9.648 -35.688 -9.453 1 85.06 213 PRO A O 1
ATOM 1660 N N . THR A 1 214 ? 9.227 -35.094 -7.316 1 82.62 214 THR A N 1
ATOM 1661 C CA . THR A 1 214 ? 8.531 -36.344 -7.039 1 82.62 214 THR A CA 1
ATOM 1662 C C . THR A 1 214 ? 7.035 -36.125 -6.855 1 82.62 214 THR A C 1
ATOM 1664 O O . THR A 1 214 ? 6.258 -37.062 -6.746 1 82.62 214 THR A O 1
ATOM 1667 N N . CYS A 1 215 ? 6.652 -34.875 -6.816 1 83.12 215 CYS A N 1
ATOM 1668 C CA . CYS A 1 215 ? 5.254 -34.469 -6.66 1 83.12 215 CYS A CA 1
ATOM 1669 C C . CYS A 1 215 ? 4.949 -33.219 -7.445 1 83.12 215 CYS A C 1
ATOM 1671 O O . CYS A 1 215 ? 5.855 -32.594 -7.996 1 83.12 215 CYS A O 1
ATOM 1673 N N . GLY A 1 216 ? 3.678 -32.969 -7.57 1 80.44 216 GLY A N 1
ATOM 1674 C CA . GLY A 1 216 ? 3.248 -31.812 -8.352 1 80.44 216 GLY A CA 1
ATOM 1675 C C . GLY A 1 216 ? 2.438 -32.188 -9.578 1 80.44 216 GLY A C 1
ATOM 1676 O O . GLY A 1 216 ? 1.781 -33.25 -9.594 1 80.44 216 GLY A O 1
ATOM 1677 N N . PHE A 1 217 ? 2.469 -31.297 -10.5 1 75.44 217 PHE A N 1
ATOM 1678 C CA . PHE A 1 217 ? 1.667 -31.531 -11.695 1 75.44 217 PHE A CA 1
ATOM 1679 C C . PHE A 1 217 ? 2.465 -32.281 -12.742 1 75.44 217 PHE A C 1
ATOM 1681 O O . PHE A 1 217 ? 3.535 -31.844 -13.164 1 75.44 217 PHE A O 1
ATOM 1688 N N . LYS A 1 218 ? 2.02 -33.469 -13.031 1 74.25 218 LYS A N 1
ATOM 1689 C CA . LYS A 1 218 ? 2.461 -34.188 -14.211 1 74.25 218 LYS A CA 1
ATOM 1690 C C . LYS A 1 218 ? 1.437 -34.094 -15.336 1 74.25 218 LYS A C 1
ATOM 1692 O O . LYS A 1 218 ? 0.465 -34.844 -15.367 1 74.25 218 LYS A O 1
ATOM 1697 N N . GLY A 1 219 ? 1.741 -33.219 -16.188 1 65.88 219 GLY A N 1
ATOM 1698 C CA . GLY A 1 219 ? 0.687 -32.844 -17.125 1 65.88 219 GLY A CA 1
ATOM 1699 C C . GLY A 1 219 ? -0.531 -32.25 -16.453 1 65.88 219 GLY A C 1
ATOM 1700 O O . GLY A 1 219 ? -0.414 -31.281 -15.688 1 65.88 219 GLY A O 1
ATOM 1701 N N . PHE A 1 220 ? -1.693 -33 -16.641 1 64.62 220 PHE A N 1
ATOM 1702 C CA . PHE A 1 220 ? -2.945 -32.5 -16.109 1 64.62 220 PHE A CA 1
ATOM 1703 C C . PHE A 1 220 ? -3.307 -33.188 -14.797 1 64.62 220 PHE A C 1
ATOM 1705 O O . PHE A 1 220 ? -4.367 -32.938 -14.227 1 64.62 220 PHE A O 1
ATOM 1712 N N . VAL A 1 221 ? -2.379 -33.938 -14.375 1 71.38 221 VAL A N 1
ATOM 1713 C CA . VAL A 1 221 ? -2.67 -34.688 -13.156 1 71.38 221 VAL A CA 1
ATOM 1714 C C . VAL A 1 221 ? -1.77 -34.188 -12.023 1 71.38 221 VAL A C 1
ATOM 1716 O O . VAL A 1 221 ? -0.546 -34.156 -12.172 1 71.38 221 VAL A O 1
ATOM 1719 N N . TYR A 1 222 ? -2.342 -33.875 -10.977 1 78.19 222 TYR A N 1
ATOM 1720 C CA . TYR A 1 222 ? -1.588 -33.406 -9.812 1 78.19 222 TYR A CA 1
ATOM 1721 C C . TYR A 1 222 ? -1.277 -34.562 -8.867 1 78.19 222 TYR A C 1
ATOM 1723 O O . TYR A 1 222 ? -2.18 -35.281 -8.453 1 78.19 222 TYR A O 1
ATOM 1731 N N . LYS A 1 223 ? -0.045 -34.781 -8.672 1 81.69 223 LYS A N 1
ATOM 1732 C CA . LYS A 1 223 ? 0.408 -35.656 -7.609 1 81.69 223 LYS A CA 1
ATOM 1733 C C . LYS A 1 223 ? 0.664 -34.875 -6.316 1 81.69 223 LYS A C 1
ATOM 1735 O O . LYS A 1 223 ? 1.572 -34.062 -6.258 1 81.69 223 LYS A O 1
ATOM 1740 N N . PRO A 1 224 ? -0.139 -35.156 -5.273 1 83.81 224 PRO A N 1
ATOM 1741 C CA . PRO A 1 224 ? -0.013 -34.406 -4.035 1 83.81 224 PRO A CA 1
ATOM 1742 C C . PRO A 1 224 ? 1.383 -34.469 -3.424 1 83.81 224 PRO A C 1
ATOM 1744 O O . PRO A 1 224 ? 2.008 -35.531 -3.453 1 83.81 224 PRO A O 1
ATOM 1747 N N . CYS A 1 225 ? 1.797 -33.375 -2.959 1 87.88 225 CYS A N 1
ATOM 1748 C CA . CYS A 1 225 ? 3.053 -33.312 -2.219 1 87.88 225 CYS A CA 1
ATOM 1749 C C . CYS A 1 225 ? 2.809 -33.469 -0.722 1 87.88 225 CYS A C 1
ATOM 1751 O O . CYS A 1 225 ? 2.107 -32.656 -0.114 1 87.88 225 CYS A O 1
ATOM 1753 N N . SER A 1 226 ? 3.426 -34.531 -0.127 1 91.12 226 SER A N 1
ATOM 1754 C CA . SER A 1 226 ? 3.438 -34.594 1.331 1 91.12 226 SER A CA 1
ATOM 1755 C C . SER A 1 226 ? 4.254 -33.438 1.931 1 91.12 226 SER A C 1
ATOM 1757 O O . SER A 1 226 ? 4.934 -32.719 1.207 1 91.12 226 SER A O 1
ATOM 1759 N N . ARG A 1 227 ? 4.066 -33.25 3.229 1 93.56 227 ARG A N 1
ATOM 1760 C CA . ARG A 1 227 ? 4.887 -32.25 3.908 1 93.56 227 ARG A CA 1
ATOM 1761 C C . ARG A 1 227 ? 6.367 -32.469 3.635 1 93.56 227 ARG A C 1
ATOM 1763 O O . ARG A 1 227 ? 7.094 -31.547 3.307 1 93.56 227 ARG A O 1
ATOM 1770 N N . LYS A 1 228 ? 6.812 -33.719 3.752 1 93.31 228 LYS A N 1
ATOM 1771 C CA . LYS A 1 228 ? 8.203 -34.062 3.488 1 93.31 228 LYS A CA 1
ATOM 1772 C C . LYS A 1 228 ? 8.602 -33.719 2.055 1 93.31 228 LYS A C 1
ATOM 1774 O O . LYS A 1 228 ? 9.641 -33.094 1.824 1 93.31 228 LYS A O 1
ATOM 1779 N N . ASP A 1 229 ? 7.734 -34.062 1.055 1 88.56 229 ASP A N 1
ATOM 1780 C CA . ASP A 1 229 ? 7.992 -33.75 -0.351 1 88.56 229 ASP A CA 1
ATOM 1781 C C . ASP A 1 229 ? 8.109 -32.25 -0.579 1 88.56 229 ASP A C 1
ATOM 1783 O O . ASP A 1 229 ? 9 -31.797 -1.304 1 88.56 229 ASP A O 1
ATOM 1787 N N . MET A 1 230 ? 7.18 -31.562 -0.009 1 88.69 230 MET A N 1
ATOM 1788 C CA . MET A 1 230 ? 7.125 -30.109 -0.197 1 88.69 230 MET A CA 1
ATOM 1789 C C . MET A 1 230 ? 8.406 -29.453 0.292 1 88.69 230 MET A C 1
ATOM 1791 O O . MET A 1 230 ? 9.008 -28.641 -0.422 1 88.69 230 MET A O 1
ATOM 1795 N N . PHE A 1 231 ? 8.891 -29.781 1.445 1 90.88 231 PHE A N 1
ATOM 1796 C CA . PHE A 1 231 ? 10.078 -29.141 1.995 1 90.88 231 PHE A CA 1
ATOM 1797 C C . PHE A 1 231 ? 11.328 -29.625 1.271 1 90.88 231 PHE A C 1
ATOM 1799 O O . PHE A 1 231 ? 12.289 -28.859 1.104 1 90.88 231 PHE A O 1
ATOM 1806 N N . GLU A 1 232 ? 11.359 -30.828 0.824 1 84.81 232 GLU A N 1
ATOM 1807 C CA . GLU A 1 232 ? 12.484 -31.312 0.033 1 84.81 232 GLU A CA 1
ATOM 1808 C C . GLU A 1 232 ? 12.594 -30.562 -1.288 1 84.81 232 GLU A C 1
ATOM 1810 O O . GLU A 1 232 ? 13.695 -30.297 -1.775 1 84.81 232 GLU A O 1
ATOM 1815 N N . GLU A 1 233 ? 11.453 -30.266 -1.799 1 79.75 233 GLU A N 1
ATOM 1816 C CA . GLU A 1 233 ? 11.414 -29.578 -3.09 1 79.75 233 GLU A CA 1
ATOM 1817 C C . GLU A 1 233 ? 11.75 -28.094 -2.945 1 79.75 233 GLU A C 1
ATOM 1819 O O . GLU A 1 233 ? 12.461 -27.531 -3.781 1 79.75 233 GLU A O 1
ATOM 1824 N N . PHE A 1 234 ? 11.305 -27.484 -1.896 1 80.31 234 PHE A N 1
ATOM 1825 C CA . PHE A 1 234 ? 11.273 -26.031 -1.937 1 80.31 234 PHE A CA 1
ATOM 1826 C C . PHE A 1 234 ? 12.273 -25.438 -0.949 1 80.31 234 PHE A C 1
ATOM 1828 O O . PHE A 1 234 ? 12.656 -24.266 -1.062 1 80.31 234 PHE A O 1
ATOM 1835 N N . ILE A 1 235 ? 12.695 -26.172 -0.026 1 82.19 235 ILE A N 1
ATOM 1836 C CA . ILE A 1 235 ? 13.531 -25.625 1.039 1 82.19 235 ILE A CA 1
ATOM 1837 C C . ILE A 1 235 ? 14.844 -25.109 0.452 1 82.19 235 ILE A C 1
ATOM 1839 O O . ILE A 1 235 ? 15.438 -24.172 0.978 1 82.19 235 ILE A O 1
ATOM 1843 N N . ASN A 1 236 ? 15.281 -25.766 -0.658 1 79.56 236 ASN A N 1
ATOM 1844 C CA . ASN A 1 236 ? 16.562 -25.406 -1.24 1 79.56 236 ASN A CA 1
ATOM 1845 C C . ASN A 1 236 ? 16.391 -24.766 -2.617 1 79.56 236 ASN A C 1
ATOM 1847 O O . ASN A 1 236 ? 17.359 -24.641 -3.373 1 79.56 236 ASN A O 1
ATOM 1851 N N . ARG A 1 237 ? 15.18 -24.5 -2.961 1 87.75 237 ARG A N 1
ATOM 1852 C CA . ARG A 1 237 ? 14.961 -23.812 -4.227 1 87.75 237 ARG A CA 1
ATOM 1853 C C . ARG A 1 237 ? 15.516 -22.391 -4.172 1 87.75 237 ARG A C 1
ATOM 1855 O O . ARG A 1 237 ? 15.398 -21.703 -3.15 1 87.75 237 ARG A O 1
ATOM 1862 N N . ASP A 1 238 ? 16.094 -21.953 -5.285 1 92.5 238 ASP A N 1
ATOM 1863 C CA . ASP A 1 238 ? 16.672 -20.625 -5.352 1 92.5 238 ASP A CA 1
ATOM 1864 C C . ASP A 1 238 ? 15.609 -19.547 -5.117 1 92.5 238 ASP A C 1
ATOM 1866 O O . ASP A 1 238 ? 14.484 -19.672 -5.605 1 92.5 238 ASP A O 1
ATOM 1870 N N . PRO A 1 239 ? 15.961 -18.516 -4.328 1 94.5 239 PRO A N 1
ATOM 1871 C CA . PRO A 1 239 ? 15.023 -17.406 -4.164 1 94.5 239 PRO A CA 1
ATOM 1872 C C . PRO A 1 239 ? 14.859 -16.578 -5.438 1 94.5 239 PRO A C 1
ATOM 1874 O O . PRO A 1 239 ? 15.758 -16.547 -6.285 1 94.5 239 PRO A O 1
ATOM 1877 N N . VAL A 1 240 ? 13.727 -15.938 -5.613 1 95.62 240 VAL A N 1
ATOM 1878 C CA . VAL A 1 240 ? 13.523 -15.008 -6.723 1 95.62 240 VAL A CA 1
ATOM 1879 C C . VAL A 1 240 ? 14 -13.617 -6.32 1 95.62 240 VAL A C 1
ATOM 1881 O O . VAL A 1 240 ? 14.703 -12.945 -7.086 1 95.62 240 VAL A O 1
ATOM 1884 N N . PHE A 1 241 ? 13.617 -13.148 -5.148 1 97.19 241 PHE A N 1
ATOM 1885 C CA . PHE A 1 241 ? 14.023 -11.867 -4.57 1 97.19 241 PHE A CA 1
ATOM 1886 C C . PHE A 1 241 ? 14.336 -12.023 -3.088 1 97.19 241 PHE A C 1
ATOM 1888 O O . PHE A 1 241 ? 14.055 -13.062 -2.492 1 97.19 241 PHE A O 1
ATOM 1895 N N . ALA A 1 242 ? 14.984 -10.984 -2.521 1 97.44 242 ALA A N 1
ATOM 1896 C CA . ALA A 1 242 ? 15.07 -10.898 -1.067 1 97.44 242 ALA A CA 1
ATOM 1897 C C . ALA A 1 242 ? 13.711 -10.586 -0.456 1 97.44 242 ALA A C 1
ATOM 1899 O O . ALA A 1 242 ? 12.852 -9.977 -1.103 1 97.44 242 ALA A O 1
ATOM 1900 N N . PRO A 1 243 ? 13.469 -11.039 0.811 1 97.94 243 PRO A N 1
ATOM 1901 C CA . PRO A 1 243 ? 12.195 -10.711 1.456 1 97.94 243 PRO A CA 1
ATOM 1902 C C . PRO A 1 243 ? 11.914 -9.211 1.475 1 97.94 243 PRO A C 1
ATOM 1904 O O . PRO A 1 243 ? 12.828 -8.406 1.661 1 97.94 243 PRO A O 1
ATOM 1907 N N . PHE A 1 244 ? 10.609 -8.805 1.167 1 98 244 PHE A N 1
ATOM 1908 C CA . PHE A 1 244 ? 10.062 -7.453 1.262 1 98 244 PHE A CA 1
ATOM 1909 C C . PHE A 1 244 ? 10.578 -6.582 0.121 1 98 244 PHE A C 1
ATOM 1911 O O . PHE A 1 244 ? 10.523 -5.352 0.201 1 98 244 PHE A O 1
ATOM 1918 N N . SER A 1 245 ? 11.07 -7.121 -0.999 1 97.31 245 SER A N 1
ATOM 1919 C CA . SER A 1 245 ? 11.508 -6.352 -2.162 1 97.31 245 SER A CA 1
ATOM 1920 C C . SER A 1 245 ? 10.328 -6.004 -3.068 1 97.31 245 SER A C 1
ATOM 1922 O O . SER A 1 245 ? 9.727 -4.941 -2.924 1 97.31 245 SER A O 1
ATOM 1924 N N . THR A 1 246 ? 9.906 -6.871 -3.9 1 96.31 246 THR A N 1
ATOM 1925 C CA . THR A 1 246 ? 8.773 -6.754 -4.816 1 96.31 246 THR A CA 1
ATOM 1926 C C . THR A 1 246 ? 7.855 -7.969 -4.699 1 96.31 246 THR A C 1
ATOM 1928 O O . THR A 1 246 ? 8.281 -9.039 -4.258 1 96.31 246 THR A O 1
ATOM 1931 N N . PRO A 1 247 ? 6.625 -7.734 -4.906 1 96.5 247 PRO A N 1
ATOM 1932 C CA . PRO A 1 247 ? 5.754 -8.898 -4.773 1 96.5 247 PRO A CA 1
ATOM 1933 C C . PRO A 1 247 ? 6.012 -9.953 -5.852 1 96.5 247 PRO A C 1
ATOM 1935 O O . PRO A 1 247 ? 6.145 -9.617 -7.031 1 96.5 247 PRO A O 1
ATOM 1938 N N . ILE A 1 248 ? 6.078 -11.164 -5.406 1 94.94 248 ILE A N 1
ATOM 1939 C CA . ILE A 1 248 ? 6.176 -12.359 -6.238 1 94.94 248 ILE A CA 1
ATOM 1940 C C . ILE A 1 248 ? 5.148 -13.391 -5.781 1 94.94 248 ILE A C 1
ATOM 1942 O O . ILE A 1 248 ? 5.16 -13.812 -4.621 1 94.94 248 ILE A O 1
ATOM 1946 N N . TYR A 1 249 ? 4.34 -13.727 -6.727 1 93.69 249 TYR A N 1
ATOM 1947 C CA . TYR A 1 249 ? 3.307 -14.695 -6.395 1 93.69 249 TYR A CA 1
ATOM 1948 C C . TYR A 1 249 ? 3.922 -16.047 -6.035 1 93.69 249 TYR A C 1
ATOM 1950 O O . TYR A 1 249 ? 4.707 -16.594 -6.809 1 93.69 249 TYR A O 1
ATOM 1958 N N . SER A 1 250 ? 3.559 -16.562 -4.84 1 93.69 250 SER A N 1
ATOM 1959 C CA . SER A 1 250 ? 4.141 -17.812 -4.359 1 93.69 250 SER A CA 1
ATOM 1960 C C . SER A 1 250 ? 3.082 -18.719 -3.738 1 93.69 250 SER A C 1
ATOM 1962 O O . SER A 1 250 ? 2.504 -18.391 -2.701 1 93.69 250 SER A O 1
ATOM 1964 N N . ASN A 1 251 ? 2.857 -19.891 -4.332 1 92.88 251 ASN A N 1
ATOM 1965 C CA . ASN A 1 251 ? 1.998 -20.906 -3.723 1 92.88 251 ASN A CA 1
ATOM 1966 C C . ASN A 1 251 ? 2.676 -21.562 -2.527 1 92.88 251 ASN A C 1
ATOM 1968 O O . ASN A 1 251 ? 2.062 -21.719 -1.472 1 92.88 251 ASN A O 1
ATOM 1972 N N . PRO A 1 252 ? 3.973 -21.891 -2.648 1 92.19 252 PRO A N 1
ATOM 1973 C CA . PRO A 1 252 ? 4.641 -22.5 -1.498 1 92.19 252 PRO A CA 1
ATOM 1974 C C . PRO A 1 252 ? 4.633 -21.609 -0.263 1 92.19 252 PRO A C 1
ATOM 1976 O O . PRO A 1 252 ? 4.625 -22.094 0.866 1 92.19 252 PRO A O 1
ATOM 1979 N N . ALA A 1 253 ? 4.656 -20.312 -0.476 1 95.44 253 ALA A N 1
ATOM 1980 C CA . ALA A 1 253 ? 4.539 -19.422 0.671 1 95.44 253 ALA A CA 1
ATOM 1981 C C . ALA A 1 253 ? 3.289 -19.734 1.488 1 95.44 253 ALA A C 1
ATOM 1983 O O . ALA A 1 253 ? 3.324 -19.719 2.721 1 95.44 253 ALA A O 1
ATOM 1984 N N . TYR A 1 254 ? 2.244 -20.109 0.847 1 96.38 254 TYR A N 1
ATOM 1985 C CA . TYR A 1 254 ? 0.994 -20.391 1.54 1 96.38 254 TYR A CA 1
ATOM 1986 C C . TYR A 1 254 ? 0.982 -21.828 2.066 1 96.38 254 TYR A C 1
ATOM 1988 O O . TYR A 1 254 ? 0.347 -22.109 3.084 1 96.38 254 TYR A O 1
ATOM 1996 N N . ASP A 1 255 ? 1.73 -22.75 1.312 1 95.19 255 ASP A N 1
ATOM 1997 C CA . ASP A 1 255 ? 1.929 -24.062 1.922 1 95.19 255 ASP A CA 1
ATOM 1998 C C . ASP A 1 255 ? 2.59 -23.938 3.293 1 95.19 255 ASP A C 1
ATOM 2000 O O . ASP A 1 255 ? 2.119 -24.531 4.27 1 95.19 255 ASP A O 1
ATOM 2004 N N . ILE A 1 256 ? 3.6 -23.125 3.316 1 96.31 256 ILE A N 1
ATOM 2005 C CA . ILE A 1 256 ? 4.355 -22.922 4.547 1 96.31 256 ILE A CA 1
ATOM 2006 C C . ILE A 1 256 ? 3.48 -22.203 5.574 1 96.31 256 ILE A C 1
ATOM 2008 O O . ILE A 1 256 ? 3.527 -22.516 6.766 1 96.31 256 ILE A O 1
ATOM 2012 N N . LEU A 1 257 ? 2.682 -21.234 5.121 1 97.88 257 LEU A N 1
ATOM 2013 C CA . LEU A 1 257 ? 1.774 -20.531 6.02 1 97.88 257 LEU A CA 1
ATOM 2014 C C . LEU A 1 257 ? 0.807 -21.516 6.684 1 97.88 257 LEU A C 1
ATOM 2016 O O . LEU A 1 257 ? 0.499 -21.375 7.871 1 97.88 257 LEU A O 1
ATOM 2020 N N . GLY A 1 258 ? 0.278 -22.5 5.91 1 98 258 GLY A N 1
ATOM 2021 C CA . GLY A 1 258 ? -0.544 -23.547 6.5 1 98 258 GLY A CA 1
ATOM 2022 C C . GLY A 1 258 ? 0.152 -24.297 7.621 1 98 258 GLY A C 1
ATOM 2023 O O . GLY A 1 258 ? -0.432 -24.516 8.688 1 98 258 GLY A O 1
ATOM 2024 N N . TYR A 1 259 ? 1.405 -24.641 7.398 1 97.94 259 TYR A N 1
ATOM 2025 C CA . TYR A 1 259 ? 2.166 -25.359 8.422 1 97.94 259 TYR A CA 1
ATOM 2026 C C . TYR A 1 259 ? 2.469 -24.453 9.609 1 97.94 259 TYR A C 1
ATOM 2028 O O . TYR A 1 259 ? 2.521 -24.906 10.75 1 97.94 259 TYR A O 1
ATOM 2036 N N . ALA A 1 260 ? 2.703 -23.156 9.336 1 98.44 260 ALA A N 1
ATOM 2037 C CA . ALA A 1 260 ? 2.879 -22.219 10.438 1 98.44 260 ALA A CA 1
ATOM 2038 C C . ALA A 1 260 ? 1.632 -22.156 11.312 1 98.44 260 ALA A C 1
ATOM 2040 O O . ALA A 1 260 ? 1.731 -22.125 12.539 1 98.44 260 ALA A O 1
ATOM 2041 N N . ILE A 1 261 ? 0.427 -22.109 10.703 1 98.44 261 ILE A N 1
ATOM 2042 C CA . ILE A 1 261 ? -0.824 -22.109 11.453 1 98.44 261 ILE A CA 1
ATOM 2043 C C . ILE A 1 261 ? -0.902 -23.359 12.328 1 98.44 261 ILE A C 1
ATOM 2045 O O . ILE A 1 261 ? -1.287 -23.281 13.5 1 98.44 261 ILE A O 1
ATOM 2049 N N . GLU A 1 262 ? -0.47 -24.5 11.789 1 98.5 262 GLU A N 1
ATOM 2050 C CA . GLU A 1 262 ? -0.423 -25.734 12.586 1 98.5 262 GLU A CA 1
ATOM 2051 C C . GLU A 1 262 ? 0.522 -25.578 13.773 1 98.5 262 GLU A C 1
ATOM 2053 O O . GLU A 1 262 ? 0.197 -25.984 14.891 1 98.5 262 GLU A O 1
ATOM 2058 N N . GLY A 1 263 ? 1.691 -25 13.477 1 98.19 263 GLY A N 1
ATOM 2059 C CA . GLY A 1 263 ? 2.67 -24.797 14.531 1 98.19 263 GLY A CA 1
ATOM 2060 C C . GLY A 1 263 ? 2.184 -23.859 15.625 1 98.19 263 GLY A C 1
ATOM 2061 O O . GLY A 1 263 ? 2.49 -24.062 16.797 1 98.19 263 GLY A O 1
ATOM 2062 N N . ILE A 1 264 ? 1.401 -22.891 15.281 1 97.81 264 ILE A N 1
ATOM 2063 C CA . ILE A 1 264 ? 0.898 -21.891 16.203 1 97.81 264 ILE A CA 1
ATOM 2064 C C . ILE A 1 264 ? -0.259 -22.469 17.016 1 97.81 264 ILE A C 1
ATOM 2066 O O . ILE A 1 264 ? -0.315 -22.297 18.25 1 97.81 264 ILE A O 1
ATOM 2070 N N . THR A 1 265 ? -1.204 -23.172 16.359 1 97.88 265 THR A N 1
ATOM 2071 C CA . THR A 1 265 ? -2.455 -23.578 16.984 1 97.88 265 THR A CA 1
ATOM 2072 C C . THR A 1 265 ? -2.318 -24.969 17.594 1 97.88 265 THR A C 1
ATOM 2074 O O . THR A 1 265 ? -3.16 -25.391 18.391 1 97.88 265 THR A O 1
ATOM 2077 N N . LYS A 1 266 ? -1.347 -25.766 17.156 1 98 266 LYS A N 1
ATOM 2078 C CA . LYS A 1 266 ? -1.041 -27.109 17.641 1 98 266 LYS A CA 1
ATOM 2079 C C . LYS A 1 266 ? -2.125 -28.109 17.219 1 98 266 LYS A C 1
ATOM 2081 O O . LYS A 1 266 ? -2.318 -29.125 17.859 1 98 266 LYS A O 1
ATOM 2086 N N . VAL A 1 267 ? -2.889 -27.781 16.219 1 98.06 267 VAL A N 1
ATOM 2087 C CA . VAL A 1 267 ? -3.826 -28.672 15.547 1 98.06 267 VAL A CA 1
ATOM 2088 C C . VAL A 1 267 ? -3.607 -28.609 14.031 1 98.06 267 VAL A C 1
ATOM 2090 O O . VAL A 1 267 ? -2.871 -27.75 13.547 1 98.06 267 VAL A O 1
ATOM 2093 N N . SER A 1 268 ? -4.23 -29.562 13.273 1 97.81 268 SER A N 1
ATOM 2094 C CA . SER A 1 268 ? -4.066 -29.562 11.828 1 97.81 268 SER A CA 1
ATOM 2095 C C . SER A 1 268 ? -4.664 -28.312 11.203 1 97.81 268 SER A C 1
ATOM 2097 O O . SER A 1 268 ? -5.531 -27.656 11.797 1 97.81 268 SER A O 1
ATOM 2099 N N . PHE A 1 269 ? -4.18 -28.016 10.055 1 97.62 269 PHE A N 1
ATOM 2100 C CA . PHE A 1 269 ? -4.707 -26.875 9.312 1 97.62 269 PHE A CA 1
ATOM 2101 C C . PHE A 1 269 ? -6.211 -27.031 9.102 1 97.62 269 PHE A C 1
ATOM 2103 O O . PHE A 1 269 ? -6.965 -26.078 9.312 1 97.62 269 PHE A O 1
ATOM 2110 N N . GLU A 1 270 ? -6.656 -28.125 8.727 1 97.25 270 GLU A N 1
ATOM 2111 C CA . GLU A 1 270 ? -8.07 -28.391 8.492 1 97.25 270 GLU A CA 1
ATOM 2112 C C . GLU A 1 270 ? -8.891 -28.156 9.75 1 97.25 270 GLU A C 1
ATOM 2114 O O . GLU A 1 270 ? -9.984 -27.578 9.688 1 97.25 270 GLU A O 1
ATOM 2119 N N . GLU A 1 271 ? -8.375 -28.594 10.852 1 98.12 271 GLU A N 1
ATOM 2120 C CA . GLU A 1 271 ? -9.078 -28.406 12.117 1 98.12 271 GLU A CA 1
ATOM 2121 C C . GLU A 1 271 ? -9.156 -26.922 12.492 1 98.12 271 GLU A C 1
ATOM 2123 O O . GLU A 1 271 ? -10.172 -26.469 13.016 1 98.12 271 GLU A O 1
ATOM 2128 N N . SER A 1 272 ? -8.094 -26.203 12.242 1 98.44 272 SER A N 1
ATOM 2129 C CA . SER A 1 272 ? -8.102 -24.766 12.492 1 98.44 272 SER A CA 1
ATOM 2130 C C . SER A 1 272 ? -9.172 -24.078 11.656 1 98.44 272 SER A C 1
ATOM 2132 O O . SER A 1 272 ? -9.898 -23.219 12.156 1 98.44 272 SER A O 1
ATOM 2134 N N . VAL A 1 273 ? -9.289 -24.438 10.406 1 98.62 273 VAL A N 1
ATOM 2135 C CA . VAL A 1 273 ? -10.281 -23.844 9.508 1 98.62 273 VAL A CA 1
ATOM 2136 C C . VAL A 1 273 ? -11.688 -24.188 9.992 1 98.62 273 VAL A C 1
ATOM 2138 O O . VAL A 1 273 ? -12.578 -23.328 10.008 1 98.62 273 VAL A O 1
ATOM 2141 N N . LYS A 1 274 ? -11.891 -25.438 10.367 1 98.38 274 LYS A N 1
ATOM 2142 C CA . LYS A 1 274 ? -13.203 -25.891 10.812 1 98.38 274 LYS A CA 1
ATOM 2143 C C . LYS A 1 274 ? -13.672 -25.094 12.031 1 98.38 274 LYS A C 1
ATOM 2145 O O . LYS A 1 274 ? -14.773 -24.562 12.039 1 98.38 274 LYS A O 1
ATOM 2150 N N . ARG A 1 275 ? -12.836 -24.953 12.992 1 97.75 275 ARG A N 1
ATOM 2151 C CA . ARG A 1 275 ? -13.273 -24.344 14.242 1 97.75 275 ARG A CA 1
ATOM 2152 C C . ARG A 1 275 ? -13.352 -22.828 14.117 1 97.75 275 ARG A C 1
ATOM 2154 O O . ARG A 1 275 ? -14.188 -22.188 14.75 1 97.75 275 ARG A O 1
ATOM 2161 N N . SER A 1 276 ? -12.477 -22.266 13.32 1 97.75 276 SER A N 1
ATOM 2162 C CA . SER A 1 276 ? -12.375 -20.812 13.227 1 97.75 276 SER A CA 1
ATOM 2163 C C . SER A 1 276 ? -13.375 -20.25 12.227 1 97.75 276 SER A C 1
ATOM 2165 O O . SER A 1 276 ? -13.828 -19.109 12.367 1 97.75 276 SER A O 1
ATOM 2167 N N . LEU A 1 277 ? -13.719 -21 11.203 1 98.5 277 LEU A N 1
ATOM 2168 C CA . LEU A 1 277 ? -14.445 -20.422 10.086 1 98.5 277 LEU A CA 1
ATOM 2169 C C . LEU A 1 277 ? -15.695 -21.25 9.758 1 98.5 277 LEU A C 1
ATOM 2171 O O . LEU A 1 277 ? -16.812 -20.719 9.781 1 98.5 277 LEU A O 1
ATOM 2175 N N . ILE A 1 278 ? -15.594 -22.547 9.547 1 98.75 278 ILE A N 1
ATOM 2176 C CA . ILE A 1 278 ? -16.688 -23.375 9.047 1 98.75 278 ILE A CA 1
ATOM 2177 C C . ILE A 1 278 ? -17.797 -23.453 10.094 1 98.75 278 ILE A C 1
ATOM 2179 O O . ILE A 1 278 ? -18.953 -23.203 9.797 1 98.75 278 ILE A O 1
ATOM 2183 N N . ASP A 1 279 ? -17.391 -23.75 11.32 1 98.75 279 ASP A N 1
ATOM 2184 C CA . ASP A 1 279 ? -18.391 -23.969 12.367 1 98.75 279 ASP A CA 1
ATOM 2185 C C . ASP A 1 279 ? -19.109 -22.656 12.711 1 98.75 279 ASP A C 1
ATOM 2187 O O . ASP A 1 279 ? -20.344 -22.594 12.695 1 98.75 279 ASP A O 1
ATOM 2191 N N . PRO A 1 280 ? -18.344 -21.578 12.891 1 98.75 280 PRO A N 1
ATOM 2192 C CA . PRO A 1 280 ? -19.031 -20.328 13.266 1 98.75 280 PRO A CA 1
ATOM 2193 C C . PRO A 1 280 ? -19.953 -19.812 12.172 1 98.75 280 PRO A C 1
ATOM 2195 O O . PRO A 1 280 ? -20.984 -19.203 12.461 1 98.75 280 PRO A O 1
ATOM 2198 N N . LEU A 1 281 ? -19.656 -20.031 10.93 1 98.69 281 LEU A N 1
ATOM 2199 C CA . LEU A 1 281 ? -20.453 -19.516 9.82 1 98.69 281 LEU A CA 1
ATOM 2200 C C . LEU A 1 281 ? -21.453 -20.562 9.336 1 98.69 281 LEU A C 1
ATOM 2202 O O . LEU A 1 281 ? -22.25 -20.297 8.438 1 98.69 281 LEU A O 1
ATOM 2206 N N . LYS A 1 282 ? -21.359 -21.75 9.883 1 98.5 282 LYS A N 1
ATOM 2207 C CA . LYS A 1 282 ? -22.234 -22.875 9.523 1 98.5 282 LYS A CA 1
ATOM 2208 C C . LYS A 1 282 ? -22.172 -23.172 8.031 1 98.5 282 LYS A C 1
ATOM 2210 O O . LYS A 1 282 ? -23.203 -23.297 7.371 1 98.5 282 LYS A O 1
ATOM 2215 N N . LEU A 1 283 ? -21 -23.156 7.559 1 98.69 283 LEU A N 1
ATOM 2216 C CA . LEU A 1 283 ? -20.797 -23.484 6.152 1 98.69 283 LEU A CA 1
ATOM 2217 C C . LEU A 1 283 ? -21.078 -24.969 5.902 1 98.69 283 LEU A C 1
ATOM 2219 O O . LEU A 1 283 ? -20.656 -25.828 6.684 1 98.69 283 LEU A O 1
ATOM 2223 N N . LYS A 1 284 ? -21.75 -25.281 4.883 1 97.69 284 LYS A N 1
ATOM 2224 C CA . LYS A 1 284 ? -22.219 -26.656 4.652 1 97.69 284 LYS A CA 1
ATOM 2225 C C . LYS A 1 284 ? -21.438 -27.312 3.516 1 97.69 284 LYS A C 1
ATOM 2227 O O . LYS A 1 284 ? -21.125 -28.5 3.578 1 97.69 284 LYS A O 1
ATOM 2232 N N . ARG A 1 285 ? -21.203 -26.625 2.467 1 98.44 285 ARG A N 1
ATOM 2233 C CA . ARG A 1 285 ? -20.531 -27.125 1.275 1 98.44 285 ARG A CA 1
ATOM 2234 C C . ARG A 1 285 ? -19.25 -26.344 1.003 1 98.44 285 ARG A C 1
ATOM 2236 O O . ARG A 1 285 ? -19.125 -25.688 -0.029 1 98.44 285 ARG A O 1
ATOM 2243 N N . PHE A 1 286 ? -18.391 -26.547 1.978 1 98.56 286 PHE A N 1
ATOM 2244 C CA . PHE A 1 286 ? -17.141 -25.781 2.047 1 98.56 286 PHE A CA 1
ATOM 2245 C C . PHE A 1 286 ? -16.047 -26.578 2.729 1 98.56 286 PHE A C 1
ATOM 2247 O O . PHE A 1 286 ? -16.297 -27.25 3.738 1 98.56 286 PHE A O 1
ATOM 2254 N N . GLY A 1 287 ? -14.82 -26.547 2.113 1 97.38 287 GLY A N 1
ATOM 2255 C CA . GLY A 1 287 ? -13.711 -27.141 2.838 1 97.38 287 GLY A CA 1
ATOM 2256 C C . GLY A 1 287 ? -12.641 -27.719 1.926 1 97.38 287 GLY A C 1
ATOM 2257 O O . GLY A 1 287 ? -12.711 -27.547 0.705 1 97.38 287 GLY A O 1
ATOM 2258 N N . VAL A 1 288 ? -11.641 -28.406 2.508 1 95.56 288 VAL A N 1
ATOM 2259 C CA . VAL A 1 288 ? -10.508 -28.938 1.753 1 95.56 288 VAL A CA 1
ATOM 2260 C C . VAL A 1 288 ? -10.758 -30.406 1.431 1 95.56 288 VAL A C 1
ATOM 2262 O O . VAL A 1 288 ? -10.102 -30.984 0.554 1 95.56 288 VAL A O 1
ATOM 2265 N N . LYS A 1 289 ? -11.664 -31.016 2.137 1 94.06 289 LYS A N 1
ATOM 2266 C CA . LYS A 1 289 ? -11.953 -32.406 1.878 1 94.06 289 LYS A CA 1
ATOM 2267 C C . LYS A 1 289 ? -12.742 -32.594 0.581 1 94.06 289 LYS A C 1
ATOM 2269 O O . LYS A 1 289 ? -13.648 -31.797 0.29 1 94.06 289 LYS A O 1
ATOM 2274 N N . THR A 1 290 ? -12.367 -33.594 -0.166 1 94.12 290 THR A N 1
ATOM 2275 C CA . THR A 1 290 ? -13.062 -33.875 -1.416 1 94.12 290 THR A CA 1
ATOM 2276 C C . THR A 1 290 ? -14.547 -34.125 -1.158 1 94.12 290 THR A C 1
ATOM 2278 O O . THR A 1 290 ? -14.891 -35.062 -0.412 1 94.12 290 THR A O 1
ATOM 2281 N N . PRO A 1 291 ? -15.359 -33.406 -1.773 1 95.69 291 PRO A N 1
ATOM 2282 C CA . PRO A 1 291 ? -16.797 -33.656 -1.581 1 95.69 291 PRO A CA 1
ATOM 2283 C C . PRO A 1 291 ? -17.328 -34.781 -2.463 1 95.69 291 PRO A C 1
ATOM 2285 O O . PRO A 1 291 ? -16.672 -35.156 -3.426 1 95.69 291 PRO A O 1
ATOM 2288 N N . PRO A 1 292 ? -18.609 -35.219 -2.1 1 95.06 292 PRO A N 1
ATOM 2289 C CA . PRO A 1 292 ? -19.266 -36.156 -3.02 1 95.06 292 PRO A CA 1
ATOM 2290 C C . PRO A 1 292 ? -19.438 -35.594 -4.418 1 95.06 292 PRO A C 1
ATOM 2292 O O . PRO A 1 292 ? -19.734 -34.375 -4.562 1 95.06 292 PRO A O 1
ATOM 2295 N N . THR A 1 293 ? -19.266 -36.438 -5.383 1 95.31 293 THR A N 1
ATOM 2296 C CA . THR A 1 293 ? -19.391 -35.969 -6.766 1 95.31 293 THR A CA 1
ATOM 2297 C C . THR A 1 293 ? -20.766 -35.375 -7.031 1 95.31 293 THR A C 1
ATOM 2299 O O . THR A 1 293 ? -20.922 -34.5 -7.887 1 95.31 293 THR A O 1
ATOM 2302 N N . SER A 1 294 ? -21.797 -35.844 -6.277 1 95.94 294 SER A N 1
ATOM 2303 C CA . SER A 1 294 ? -23.172 -35.375 -6.469 1 95.94 294 SER A CA 1
ATOM 2304 C C . SER A 1 294 ? -23.328 -33.906 -6.07 1 95.94 294 SER A C 1
ATOM 2306 O O . SER A 1 294 ? -24.328 -33.281 -6.398 1 95.94 294 SER A O 1
ATOM 2308 N N . TRP A 1 295 ? -22.328 -33.375 -5.398 1 96.81 295 TRP A N 1
ATOM 2309 C CA . TRP A 1 295 ? -22.422 -32 -4.906 1 96.81 295 TRP A CA 1
ATOM 2310 C C . TRP A 1 295 ? -21.734 -31.031 -5.859 1 96.81 295 TRP A C 1
ATOM 2312 O O . TRP A 1 295 ? -21.875 -29.812 -5.734 1 96.81 295 TRP A O 1
ATOM 2322 N N . GLY A 1 296 ? -21.047 -31.609 -6.855 1 97.69 296 GLY A N 1
ATOM 2323 C CA . GLY A 1 296 ? -20.141 -30.75 -7.605 1 97.69 296 GLY A CA 1
ATOM 2324 C C . GLY A 1 296 ? -20.531 -30.594 -9.062 1 97.69 296 GLY A C 1
ATOM 2325 O O . GLY A 1 296 ? -21.391 -31.344 -9.555 1 97.69 296 GLY A O 1
ATOM 2326 N N . ILE A 1 297 ? -20.047 -29.547 -9.688 1 98.12 297 ILE A N 1
ATOM 2327 C CA . ILE A 1 297 ? -19.953 -29.484 -11.141 1 98.12 297 ILE A CA 1
ATOM 2328 C C . ILE A 1 297 ? -18.578 -29.984 -11.586 1 98.12 297 ILE A C 1
ATOM 2330 O O . ILE A 1 297 ? -17.547 -29.406 -11.211 1 98.12 297 ILE A O 1
ATOM 2334 N N . ILE A 1 298 ? -18.531 -31 -12.336 1 97.06 298 ILE A N 1
ATOM 2335 C CA . ILE A 1 298 ? -17.312 -31.688 -12.703 1 97.06 298 ILE A CA 1
ATOM 2336 C C . ILE A 1 298 ? -17.203 -31.797 -14.219 1 97.06 298 ILE A C 1
ATOM 2338 O O . ILE A 1 298 ? -17.703 -32.75 -14.812 1 97.06 298 ILE A O 1
ATOM 2342 N N . PRO A 1 299 ? -16.547 -30.797 -14.812 1 94.94 299 PRO A N 1
ATOM 2343 C CA . PRO A 1 299 ? -16.406 -30.891 -16.266 1 94.94 299 PRO A CA 1
ATOM 2344 C C . PRO A 1 299 ? -15.625 -32.125 -16.719 1 94.94 299 PRO A C 1
ATOM 2346 O O . PRO A 1 299 ? -14.562 -32.406 -16.156 1 94.94 299 PRO A O 1
ATOM 2349 N N . PHE A 1 300 ? -16.172 -32.875 -17.719 1 90.94 300 PHE A N 1
ATOM 2350 C CA . PHE A 1 300 ? -15.547 -34 -18.375 1 90.94 300 PHE A CA 1
ATOM 2351 C C . PHE A 1 300 ? -15.484 -35.188 -17.422 1 90.94 300 PHE A C 1
ATOM 2353 O O . PHE A 1 300 ? -16.438 -35.969 -17.312 1 90.94 300 PHE A O 1
ATOM 2360 N N . ASP A 1 301 ? -14.414 -35.219 -16.484 1 89.88 301 ASP A N 1
ATOM 2361 C CA . ASP A 1 301 ? -14.359 -36.281 -15.484 1 89.88 301 ASP A CA 1
ATOM 2362 C C . ASP A 1 301 ? -13.594 -35.812 -14.242 1 89.88 301 ASP A C 1
ATOM 2364 O O . ASP A 1 301 ? -12.969 -34.75 -14.242 1 89.88 301 ASP A O 1
ATOM 2368 N N . THR A 1 302 ? -13.664 -36.688 -13.211 1 90.5 302 THR A N 1
ATOM 2369 C CA . THR A 1 302 ? -13.164 -36.312 -11.898 1 90.5 302 THR A CA 1
ATOM 2370 C C . THR A 1 302 ? -11.641 -36.156 -11.922 1 90.5 302 THR A C 1
ATOM 2372 O O . THR A 1 302 ? -11.078 -35.375 -11.141 1 90.5 302 THR A O 1
ATOM 2375 N N . VAL A 1 303 ? -10.961 -36.844 -12.758 1 86.06 303 VAL A N 1
ATOM 2376 C CA . VAL A 1 303 ? -9.5 -36.812 -12.812 1 86.06 303 VAL A CA 1
ATOM 2377 C C . VAL A 1 303 ? -9.039 -35.594 -13.609 1 86.06 303 VAL A C 1
ATOM 2379 O O . VAL A 1 303 ? -8.25 -34.781 -13.109 1 86.06 303 VAL A O 1
ATOM 2382 N N . SER A 1 304 ? -9.641 -35.438 -14.789 1 83.56 304 SER A N 1
ATOM 2383 C CA . SER A 1 304 ? -9.242 -34.312 -15.641 1 83.56 304 SER A CA 1
ATOM 2384 C C . SER A 1 304 ? -9.625 -32.969 -15.023 1 83.56 304 SER A C 1
ATOM 2386 O O . SER A 1 304 ? -8.945 -31.969 -15.234 1 83.56 304 SER A O 1
ATOM 2388 N N . ALA A 1 305 ? -10.664 -33 -14.195 1 89 305 ALA A N 1
ATOM 2389 C CA . ALA A 1 305 ? -11.117 -31.797 -13.531 1 89 305 ALA A CA 1
ATOM 2390 C C . ALA A 1 305 ? -10.367 -31.578 -12.211 1 89 305 ALA A C 1
ATOM 2392 O O . ALA A 1 305 ? -10.523 -30.547 -11.57 1 89 305 ALA A O 1
ATOM 2393 N N . GLU A 1 306 ? -9.555 -32.531 -11.828 1 87.62 306 GLU A N 1
ATOM 2394 C CA . GLU A 1 306 ? -8.844 -32.5 -10.555 1 87.62 306 GLU A CA 1
ATOM 2395 C C . GLU A 1 306 ? -9.812 -32.406 -9.383 1 87.62 306 GLU A C 1
ATOM 2397 O O . GLU A 1 306 ? -9.539 -31.703 -8.398 1 87.62 306 GLU A O 1
ATOM 2402 N N . TRP A 1 307 ? -10.977 -33.031 -9.531 1 91.88 307 TRP A N 1
ATOM 2403 C CA . TRP A 1 307 ? -11.977 -33.031 -8.469 1 91.88 307 TRP A CA 1
ATOM 2404 C C . TRP A 1 307 ? -11.562 -33.938 -7.332 1 91.88 307 TRP A C 1
ATOM 2406 O O . TRP A 1 307 ? -11.727 -33.625 -6.16 1 91.88 307 TRP A O 1
ATOM 2416 N N . ASN A 1 308 ? -11.016 -35.125 -7.641 1 86.44 308 ASN A N 1
ATOM 2417 C CA . ASN A 1 308 ? -10.734 -36.156 -6.652 1 86.44 308 ASN A CA 1
ATOM 2418 C C . ASN A 1 308 ? -9.297 -36.062 -6.145 1 86.44 308 ASN A C 1
ATOM 2420 O O . ASN A 1 308 ? -8.727 -37.062 -5.688 1 86.44 308 ASN A O 1
ATOM 2424 N N . ALA A 1 309 ? -8.688 -34.969 -6.254 1 77.69 309 ALA A N 1
ATOM 2425 C CA . ALA A 1 309 ? -7.289 -34.844 -5.836 1 77.69 309 ALA A CA 1
ATOM 2426 C C . ALA A 1 309 ? -7.152 -33.875 -4.672 1 77.69 309 ALA A C 1
ATOM 2428 O O . ALA A 1 309 ? -7.547 -32.688 -4.777 1 77.69 309 ALA A O 1
ATOM 2429 N N . SER A 1 310 ? -6.785 -34.531 -3.518 1 80.44 310 SER A N 1
ATOM 2430 C CA . SER A 1 310 ? -6.309 -33.625 -2.488 1 80.44 310 SER A CA 1
ATOM 2431 C C . SER A 1 310 ? -5.004 -32.969 -2.906 1 80.44 310 SER A C 1
ATOM 2433 O O . SER A 1 310 ? -4.141 -33.594 -3.514 1 80.44 310 SER A O 1
ATOM 2435 N N . LEU A 1 311 ? -4.91 -31.672 -2.486 1 87.69 311 LEU A N 1
ATOM 2436 C CA . LEU A 1 311 ? -3.648 -31.016 -2.805 1 87.69 311 LEU A CA 1
ATOM 2437 C C . LEU A 1 311 ? -2.68 -31.109 -1.629 1 87.69 311 LEU A C 1
ATOM 2439 O O . LEU A 1 311 ? -1.568 -30.578 -1.694 1 87.69 311 LEU A O 1
ATOM 2443 N N . ASP A 1 312 ? -3.133 -31.75 -0.536 1 90.19 312 ASP A N 1
ATOM 2444 C CA . ASP A 1 312 ? -2.312 -32 0.643 1 90.19 312 ASP A CA 1
ATOM 2445 C C . ASP A 1 312 ? -1.597 -30.734 1.106 1 90.19 312 ASP A C 1
ATOM 2447 O O . ASP A 1 312 ? -2.242 -29.75 1.452 1 90.19 312 ASP A O 1
ATOM 2451 N N . SER A 1 313 ? -0.259 -30.656 0.952 1 91.31 313 SER A N 1
ATOM 2452 C CA . SER A 1 313 ? 0.512 -29.516 1.435 1 91.31 313 SER A CA 1
ATOM 2453 C C . SER A 1 313 ? 0.043 -28.219 0.787 1 91.31 313 SER A C 1
ATOM 2455 O O . SER A 1 313 ? 0.235 -27.141 1.344 1 91.31 313 SER A O 1
ATOM 2457 N N . SER A 1 314 ? -0.607 -28.312 -0.374 1 92.5 314 SER A N 1
ATOM 2458 C CA . SER A 1 314 ? -0.988 -27.109 -1.114 1 92.5 314 SER A CA 1
ATOM 2459 C C . SER A 1 314 ? -2.436 -26.719 -0.834 1 92.5 314 SER A C 1
ATOM 2461 O O . SER A 1 314 ? -2.984 -25.828 -1.489 1 92.5 314 SER A O 1
ATOM 2463 N N . ASN A 1 315 ? -3.076 -27.422 0.143 1 94.94 315 ASN A N 1
ATOM 2464 C CA . ASN A 1 315 ? -4.453 -27.094 0.498 1 94.94 315 ASN A CA 1
ATOM 2465 C C . ASN A 1 315 ? -4.578 -25.625 0.926 1 94.94 315 ASN A C 1
ATOM 2467 O O . ASN A 1 315 ? -5.492 -24.922 0.489 1 94.94 315 ASN A O 1
ATOM 2471 N N . PRO A 1 316 ? -3.621 -25.078 1.687 1 96.69 316 PRO A N 1
ATOM 2472 C CA . PRO A 1 316 ? -3.732 -23.672 2.064 1 96.69 316 PRO A CA 1
ATOM 2473 C C . PRO A 1 316 ? -3.617 -22.734 0.87 1 96.69 316 PRO A C 1
ATOM 2475 O O . PRO A 1 316 ? -4.152 -21.625 0.901 1 96.69 316 PRO A O 1
ATOM 2478 N N . ALA A 1 317 ? -2.99 -23.172 -0.163 1 95.44 317 ALA A N 1
ATOM 2479 C CA . ALA A 1 317 ? -2.762 -22.328 -1.33 1 95.44 317 ALA A CA 1
ATOM 2480 C C . ALA A 1 317 ? -3.914 -22.438 -2.324 1 95.44 317 ALA A C 1
ATOM 2482 O O . ALA A 1 317 ? -4.285 -21.469 -2.973 1 95.44 317 ALA A O 1
ATOM 2483 N N . ALA A 1 318 ? -4.559 -23.734 -2.389 1 94.75 318 ALA A N 1
ATOM 2484 C CA . ALA A 1 318 ? -5.426 -23.875 -3.553 1 94.75 318 ALA A CA 1
ATOM 2485 C C . ALA A 1 318 ? -6.445 -25 -3.342 1 94.75 318 ALA A C 1
ATOM 2487 O O . ALA A 1 318 ? -7.211 -25.328 -4.25 1 94.75 318 ALA A O 1
ATOM 2488 N N . GLY A 1 319 ? -6.582 -25.609 -2.223 1 94.75 319 GLY A N 1
ATOM 2489 C CA . GLY A 1 319 ? -7.227 -26.906 -2.125 1 94.75 319 GLY A CA 1
ATOM 2490 C C . GLY A 1 319 ? -8.695 -26.812 -1.771 1 94.75 319 GLY A C 1
ATOM 2491 O O . GLY A 1 319 ? -9.391 -27.828 -1.718 1 94.75 319 GLY A O 1
ATOM 2492 N N . PHE A 1 320 ? -9.258 -25.688 -1.625 1 97.44 320 PHE A N 1
ATOM 2493 C CA . PHE A 1 320 ? -10.609 -25.562 -1.092 1 97.44 320 PHE A CA 1
ATOM 2494 C C . PHE A 1 320 ? -11.648 -25.797 -2.188 1 97.44 320 PHE A C 1
ATOM 2496 O O . PHE A 1 320 ? -11.43 -25.406 -3.34 1 97.44 320 PHE A O 1
ATOM 2503 N N . TYR A 1 321 ? -12.742 -26.438 -1.77 1 98.25 321 TYR A N 1
ATOM 2504 C CA . TYR A 1 321 ? -14.016 -26.5 -2.479 1 98.25 321 TYR A CA 1
ATOM 2505 C C . TYR A 1 321 ? -15.047 -25.578 -1.835 1 98.25 321 TYR A C 1
ATOM 2507 O O . TYR A 1 321 ? -15.047 -25.391 -0.616 1 98.25 321 TYR A O 1
ATOM 2515 N N . SER A 1 322 ? -15.898 -25.031 -2.65 1 98.88 322 SER A N 1
ATOM 2516 C CA . SER A 1 322 ? -16.969 -24.219 -2.072 1 98.88 322 SER A CA 1
ATOM 2517 C C . SER A 1 322 ? -18.156 -24.125 -3.02 1 98.88 322 SER A C 1
ATOM 2519 O O . SER A 1 322 ? -18 -24.172 -4.238 1 98.88 322 SER A O 1
ATOM 2521 N N . SER A 1 323 ? -19.328 -24.078 -2.459 1 98.81 323 SER A N 1
ATOM 2522 C CA . SER A 1 323 ? -20.484 -23.609 -3.221 1 98.81 323 SER A CA 1
ATOM 2523 C C . SER A 1 323 ? -20.453 -22.094 -3.367 1 98.81 323 SER A C 1
ATOM 2525 O O . SER A 1 323 ? -19.719 -21.406 -2.654 1 98.81 323 SER A O 1
ATOM 2527 N N . ALA A 1 324 ? -21.219 -21.641 -4.363 1 98.5 324 ALA A N 1
ATOM 2528 C CA . ALA A 1 324 ? -21.328 -20.203 -4.559 1 98.5 324 ALA A CA 1
ATOM 2529 C C . ALA A 1 324 ? -21.922 -19.531 -3.324 1 98.5 324 ALA A C 1
ATOM 2531 O O . ALA A 1 324 ? -21.453 -18.469 -2.904 1 98.5 324 ALA A O 1
ATOM 2532 N N . ASN A 1 325 ? -22.906 -20.141 -2.697 1 98.69 325 ASN A N 1
ATOM 2533 C CA . ASN A 1 325 ? -23.562 -19.594 -1.516 1 98.69 325 ASN A CA 1
ATOM 2534 C C . ASN A 1 325 ? -22.609 -19.5 -0.332 1 98.69 325 ASN A C 1
ATOM 2536 O O . ASN A 1 325 ? -22.547 -18.484 0.353 1 98.69 325 ASN A O 1
ATOM 2540 N N . ASP A 1 326 ? -21.875 -20.562 -0.075 1 98.88 326 ASP A N 1
ATOM 2541 C CA . ASP A 1 326 ? -20.984 -20.578 1.078 1 98.88 326 ASP A CA 1
ATOM 2542 C C . ASP A 1 326 ? -19.828 -19.594 0.903 1 98.88 326 ASP A C 1
ATOM 2544 O O . ASP A 1 326 ? -19.406 -18.953 1.865 1 98.88 326 ASP A O 1
ATOM 2548 N N . LEU A 1 327 ? -19.281 -19.453 -0.336 1 98.94 327 LEU A N 1
ATOM 2549 C CA . LEU A 1 327 ? -18.219 -18.484 -0.561 1 98.94 327 LEU A CA 1
ATOM 2550 C C . LEU A 1 327 ? -18.719 -17.062 -0.337 1 98.94 327 LEU A C 1
ATOM 2552 O O . LEU A 1 327 ? -18 -16.219 0.199 1 98.94 327 LEU A O 1
ATOM 2556 N N . ALA A 1 328 ? -19.953 -16.797 -0.737 1 98.81 328 ALA A N 1
ATOM 2557 C CA . ALA A 1 328 ? -20.562 -15.492 -0.481 1 98.81 328 ALA A CA 1
ATOM 2558 C C . ALA A 1 328 ? -20.672 -15.219 1.017 1 98.81 328 ALA A C 1
ATOM 2560 O O . ALA A 1 328 ? -20.453 -14.094 1.469 1 98.81 328 ALA A O 1
ATOM 2561 N N . LEU A 1 329 ? -21 -16.266 1.791 1 98.81 329 LEU A N 1
ATOM 2562 C CA . LEU A 1 329 ? -21.094 -16.109 3.24 1 98.81 329 LEU A CA 1
ATOM 2563 C C . LEU A 1 329 ? -19.734 -15.75 3.836 1 98.81 329 LEU A C 1
ATOM 2565 O O . LEU A 1 329 ? -19.672 -14.945 4.77 1 98.81 329 LEU A O 1
ATOM 2569 N N . VAL A 1 330 ? -18.719 -16.359 3.299 1 98.94 330 VAL A N 1
ATOM 2570 C CA . VAL A 1 330 ? -17.375 -16.031 3.744 1 98.94 330 VAL A CA 1
ATOM 2571 C C . VAL A 1 330 ? -17.094 -14.555 3.461 1 98.94 330 VAL A C 1
ATOM 2573 O O . VAL A 1 330 ? -16.641 -13.82 4.344 1 98.94 330 VAL A O 1
ATOM 2576 N N . GLY A 1 331 ? -17.391 -14.094 2.229 1 98.88 331 GLY A N 1
ATOM 2577 C CA . GLY A 1 331 ? -17.203 -12.695 1.888 1 98.88 331 GLY A CA 1
ATOM 2578 C C . GLY A 1 331 ? -18.016 -11.758 2.76 1 98.88 331 GLY A C 1
ATOM 2579 O O . GLY A 1 331 ? -17.516 -10.727 3.215 1 98.88 331 GLY A O 1
ATOM 2580 N N . GLN A 1 332 ? -19.234 -12.148 3.029 1 98.75 332 GLN A N 1
ATOM 2581 C CA . GLN A 1 332 ? -20.109 -11.359 3.883 1 98.75 332 GLN A CA 1
ATOM 2582 C C . GLN A 1 332 ? -19.547 -11.227 5.293 1 98.75 332 GLN A C 1
ATOM 2584 O O . GLN A 1 332 ? -19.578 -10.148 5.887 1 98.75 332 GLN A O 1
ATOM 2589 N N . SER A 1 333 ? -19.031 -12.297 5.785 1 98.88 333 SER A N 1
ATOM 2590 C CA . SER A 1 333 ? -18.484 -12.305 7.141 1 98.88 333 SER A CA 1
ATOM 2591 C C . SER A 1 333 ? -17.297 -11.367 7.258 1 98.88 333 SER A C 1
ATOM 2593 O O . SER A 1 333 ? -17.078 -10.75 8.305 1 98.88 333 SER A O 1
ATOM 2595 N N . ILE A 1 334 ? -16.484 -11.227 6.18 1 98.88 334 ILE A N 1
ATOM 2596 C CA . ILE A 1 334 ? -15.352 -10.312 6.184 1 98.88 334 ILE A CA 1
ATOM 2597 C C . ILE A 1 334 ? -15.852 -8.867 6.238 1 98.88 334 ILE A C 1
ATOM 2599 O O . ILE A 1 334 ? -15.414 -8.086 7.082 1 98.88 334 ILE A O 1
ATOM 2603 N N . LEU A 1 335 ? -16.859 -8.539 5.414 1 98.75 335 LEU A N 1
ATOM 2604 C CA . LEU A 1 335 ? -17.391 -7.18 5.359 1 98.75 335 LEU A CA 1
ATOM 2605 C C . LEU A 1 335 ? -18.078 -6.809 6.676 1 98.75 335 LEU A C 1
ATOM 2607 O O . LEU A 1 335 ? -18.047 -5.641 7.082 1 98.75 335 LEU A O 1
ATOM 2611 N N . GLN A 1 336 ? -18.531 -7.836 7.379 1 98.38 336 GLN A N 1
ATOM 2612 C CA . GLN A 1 336 ? -19.266 -7.613 8.617 1 98.38 336 GLN A CA 1
ATOM 2613 C C . GLN A 1 336 ? -18.328 -7.656 9.828 1 98.38 336 GLN A C 1
ATOM 2615 O O . GLN A 1 336 ? -18.75 -7.426 10.961 1 98.38 336 GLN A O 1
ATOM 2620 N N . SER A 1 337 ? -17.094 -7.977 9.602 1 98.25 337 SER A N 1
ATOM 2621 C CA . SER A 1 337 ? -16.172 -8.219 10.703 1 98.25 337 SER A CA 1
ATOM 2622 C C . SER A 1 337 ? -16.766 -9.188 11.719 1 98.25 337 SER A C 1
ATOM 2624 O O . SER A 1 337 ? -16.719 -8.938 12.93 1 98.25 337 SER A O 1
ATOM 2626 N N . ARG A 1 338 ? -17.266 -10.266 11.234 1 98.44 338 ARG A N 1
ATOM 2627 C CA . ARG A 1 338 ? -18 -11.188 12.094 1 98.44 338 ARG A CA 1
ATOM 2628 C C . ARG A 1 338 ? -17.047 -12 12.969 1 98.44 338 ARG A C 1
ATOM 2630 O O . ARG A 1 338 ? -17.391 -12.375 14.086 1 98.44 338 ARG A O 1
ATOM 2637 N N . LEU A 1 339 ? -15.852 -12.281 12.414 1 98.75 339 LEU A N 1
ATOM 2638 C CA . LEU A 1 339 ? -15 -13.25 13.102 1 98.75 339 LEU A CA 1
ATOM 2639 C C . LEU A 1 339 ? -13.703 -12.586 13.57 1 98.75 339 LEU A C 1
ATOM 2641 O O . LEU A 1 339 ? -12.922 -13.203 14.297 1 98.75 339 LEU A O 1
ATOM 2645 N N . ILE A 1 340 ? -13.438 -11.383 13.164 1 98.31 340 ILE A N 1
ATOM 2646 C CA . ILE A 1 340 ? -12.344 -10.562 13.672 1 98.31 340 ILE A CA 1
ATOM 2647 C C . ILE A 1 340 ? -12.844 -9.141 13.93 1 98.31 340 ILE A C 1
ATOM 2649 O O . ILE A 1 340 ? -13.93 -8.766 13.477 1 98.31 340 ILE A O 1
ATOM 2653 N N . SER A 1 341 ? -12.125 -8.32 14.703 1 97.12 341 SER A N 1
ATOM 2654 C CA . SER A 1 341 ? -12.562 -6.969 15.047 1 97.12 341 SER A CA 1
ATOM 2655 C C . SER A 1 341 ? -12.656 -6.086 13.812 1 97.12 341 SER A C 1
ATOM 2657 O O . SER A 1 341 ? -11.977 -6.328 12.812 1 97.12 341 SER A O 1
ATOM 2659 N N . PRO A 1 342 ? -13.5 -5.062 13.852 1 97.25 342 PRO A N 1
ATOM 2660 C CA . PRO A 1 342 ? -13.547 -4.113 12.734 1 97.25 342 PRO A CA 1
ATOM 2661 C C . PRO A 1 342 ? -12.195 -3.482 12.438 1 97.25 342 PRO A C 1
ATOM 2663 O O . PRO A 1 342 ? -11.844 -3.275 11.273 1 97.25 342 PRO A O 1
ATOM 2666 N N . ALA A 1 343 ? -11.414 -3.199 13.453 1 97.12 343 ALA A N 1
ATOM 2667 C CA . ALA A 1 343 ? -10.07 -2.645 13.258 1 97.12 343 ALA A CA 1
ATOM 2668 C C . ALA A 1 343 ? -9.188 -3.611 12.477 1 97.12 343 ALA A C 1
ATOM 2670 O O . ALA A 1 343 ? -8.477 -3.205 11.555 1 97.12 343 ALA A O 1
ATOM 2671 N N . ASP A 1 344 ? -9.258 -4.891 12.836 1 97.81 344 ASP A N 1
ATOM 2672 C CA . ASP A 1 344 ? -8.438 -5.891 12.164 1 97.81 344 ASP A CA 1
ATOM 2673 C C . ASP A 1 344 ? -8.883 -6.078 10.711 1 97.81 344 ASP A C 1
ATOM 2675 O O . ASP A 1 344 ? -8.055 -6.312 9.828 1 97.81 344 ASP A O 1
ATOM 2679 N N . THR A 1 345 ? -10.188 -6.008 10.461 1 98.62 345 THR A N 1
ATOM 2680 C CA . THR A 1 345 ? -10.672 -6.082 9.086 1 98.62 345 THR A CA 1
ATOM 2681 C C . THR A 1 345 ? -10.125 -4.918 8.258 1 98.62 345 THR A C 1
ATOM 2683 O O . THR A 1 345 ? -9.641 -5.117 7.148 1 98.62 345 THR A O 1
ATOM 2686 N N . ARG A 1 346 ? -10.148 -3.697 8.812 1 98.12 346 ARG A N 1
ATOM 2687 C CA . ARG A 1 346 ? -9.617 -2.541 8.102 1 98.12 346 ARG A CA 1
ATOM 2688 C C . ARG A 1 346 ? -8.117 -2.697 7.848 1 98.12 346 ARG A C 1
ATOM 2690 O O . ARG A 1 346 ? -7.629 -2.373 6.766 1 98.12 346 ARG A O 1
ATOM 2697 N N . ARG A 1 347 ? -7.422 -3.266 8.812 1 97.31 347 ARG A N 1
ATOM 2698 C CA . ARG A 1 347 ? -5.988 -3.506 8.688 1 97.31 347 ARG A CA 1
ATOM 2699 C C . ARG A 1 347 ? -5.695 -4.504 7.57 1 97.31 347 ARG A C 1
ATOM 2701 O O . ARG A 1 347 ? -4.688 -4.391 6.875 1 97.31 347 ARG A O 1
ATOM 2708 N N . TRP A 1 348 ? -6.543 -5.461 7.512 1 98.62 348 TRP A N 1
ATOM 2709 C CA . TRP A 1 348 ? -6.367 -6.527 6.531 1 98.62 348 TRP A CA 1
ATOM 2710 C C . TRP A 1 348 ? -6.648 -6.023 5.121 1 98.62 348 TRP A C 1
ATOM 2712 O O . TRP A 1 348 ? -6 -6.449 4.16 1 98.62 348 TRP A O 1
ATOM 2722 N N . LEU A 1 349 ? -7.574 -5.102 4.98 1 98.69 349 LEU A N 1
ATOM 2723 C CA . LEU A 1 349 ? -7.949 -4.531 3.691 1 98.69 349 LEU A CA 1
ATOM 2724 C C . LEU A 1 349 ? -7.09 -3.318 3.361 1 98.69 349 LEU A C 1
ATOM 2726 O O . LEU A 1 349 ? -7.602 -2.203 3.232 1 98.69 349 LEU A O 1
ATOM 2730 N N . LYS A 1 350 ? -5.805 -3.559 3.238 1 98.31 350 LYS A N 1
ATOM 2731 C CA . LYS A 1 350 ? -4.766 -2.58 2.924 1 98.31 350 LYS A CA 1
ATOM 2732 C C . LYS A 1 350 ? -3.715 -3.176 1.994 1 98.31 350 LYS A C 1
ATOM 2734 O O . LYS A 1 350 ? -3.527 -4.395 1.959 1 98.31 350 LYS A O 1
ATOM 2739 N N . PRO A 1 351 ? -3 -2.318 1.248 1 98.5 351 PRO A N 1
ATOM 2740 C CA . PRO A 1 351 ? -1.876 -2.828 0.456 1 98.5 351 PRO A CA 1
ATOM 2741 C C . PRO A 1 351 ? -0.646 -3.133 1.307 1 98.5 351 PRO A C 1
ATOM 2743 O O . PRO A 1 351 ? -0.413 -2.473 2.322 1 98.5 351 PRO A O 1
ATOM 2746 N N . ASN A 1 352 ? 0.054 -4.164 0.887 1 98 352 ASN A N 1
ATOM 2747 C CA . ASN A 1 352 ? 1.394 -4.406 1.411 1 98 352 ASN A CA 1
ATOM 2748 C C . ASN A 1 352 ? 2.469 -3.854 0.48 1 98 352 ASN A C 1
ATOM 2750 O O . ASN A 1 352 ? 3.584 -3.562 0.917 1 98 352 ASN A O 1
ATOM 2754 N N . SER A 1 353 ? 2.084 -3.783 -0.784 1 98.44 353 SER A N 1
ATOM 2755 C CA . SER A 1 353 ? 3.041 -3.318 -1.784 1 98.44 353 SER A CA 1
ATOM 2756 C C . SER A 1 353 ? 2.332 -2.812 -3.035 1 98.44 353 SER A C 1
ATOM 2758 O O . SER A 1 353 ? 1.255 -3.301 -3.385 1 98.44 353 SER A O 1
ATOM 2760 N N . HIS A 1 354 ? 3.025 -1.881 -3.668 1 98.19 354 HIS A N 1
ATOM 2761 C CA . HIS A 1 354 ? 2.662 -1.521 -5.035 1 98.19 354 HIS A CA 1
ATOM 2762 C C . HIS A 1 354 ? 3.141 -2.574 -6.027 1 98.19 354 HIS A C 1
ATOM 2764 O O . HIS A 1 354 ? 3.873 -3.494 -5.66 1 98.19 354 HIS A O 1
ATOM 2770 N N . THR A 1 355 ? 2.594 -2.518 -7.23 1 96.19 355 THR A N 1
ATOM 2771 C CA . THR A 1 355 ? 3.197 -3.086 -8.43 1 96.19 355 THR A CA 1
ATOM 2772 C C . THR A 1 355 ? 3.629 -1.981 -9.391 1 96.19 355 THR A C 1
ATOM 2774 O O . THR A 1 355 ? 3.553 -0.797 -9.062 1 96.19 355 THR A O 1
ATOM 2777 N N . SER A 1 356 ? 4.156 -2.389 -10.555 1 92.94 356 SER A N 1
ATOM 2778 C CA . SER A 1 356 ? 4.543 -1.381 -11.539 1 92.94 356 SER A CA 1
ATOM 2779 C C . SER A 1 356 ? 3.318 -0.759 -12.203 1 92.94 356 SER A C 1
ATOM 2781 O O . SER A 1 356 ? 3.43 0.25 -12.898 1 92.94 356 SER A O 1
ATOM 2783 N N . ASP A 1 357 ? 2.166 -1.354 -11.977 1 93.44 357 ASP A N 1
ATOM 2784 C CA . ASP A 1 357 ? 0.889 -0.885 -12.508 1 93.44 357 ASP A CA 1
ATOM 2785 C C . ASP A 1 357 ? 0.096 -0.13 -11.438 1 93.44 357 ASP A C 1
ATOM 2787 O O . ASP A 1 357 ? -0.214 -0.682 -10.383 1 93.44 357 ASP A O 1
ATOM 2791 N N . PHE A 1 358 ? -0.29 1.141 -11.758 1 94.31 358 PHE A N 1
ATOM 2792 C CA . PHE A 1 358 ? -1.016 1.978 -10.805 1 94.31 358 PHE A CA 1
ATOM 2793 C C . PHE A 1 358 ? -2.385 1.384 -10.5 1 94.31 358 PHE A C 1
ATOM 2795 O O . PHE A 1 358 ? -3.004 1.727 -9.484 1 94.31 358 PHE A O 1
ATOM 2802 N N . GLY A 1 359 ? -2.84 0.507 -11.312 1 94.56 359 GLY A N 1
ATOM 2803 C CA . GLY A 1 359 ? -4.199 0.002 -11.195 1 94.56 359 GLY A CA 1
ATOM 2804 C C . GLY A 1 359 ? -4.301 -1.248 -10.344 1 94.56 359 GLY A C 1
ATOM 2805 O O . GLY A 1 359 ? -5.398 -1.754 -10.102 1 94.56 359 GLY A O 1
ATOM 2806 N N . ILE A 1 360 ? -3.15 -1.78 -9.852 1 96.12 360 ILE A N 1
ATOM 2807 C CA . ILE A 1 360 ? -3.213 -2.99 -9.039 1 96.12 360 ILE A CA 1
ATOM 2808 C C . ILE A 1 360 ? -2.109 -2.961 -7.988 1 96.12 360 ILE A C 1
ATOM 2810 O O . ILE A 1 360 ? -0.977 -2.562 -8.273 1 96.12 360 ILE A O 1
ATOM 2814 N N . SER A 1 361 ? -2.424 -3.266 -6.762 1 98.06 361 SER A N 1
ATOM 2815 C CA . SER A 1 361 ? -1.51 -3.449 -5.641 1 98.06 361 SER A CA 1
ATOM 2816 C C . SER A 1 361 ? -1.724 -4.801 -4.965 1 98.06 361 SER A C 1
ATOM 2818 O O . SER A 1 361 ? -2.688 -5.504 -5.27 1 98.06 361 SER A O 1
ATOM 2820 N N . VAL A 1 362 ? -0.784 -5.168 -4.148 1 98.38 362 VAL A N 1
ATOM 2821 C CA . VAL A 1 362 ? -0.823 -6.488 -3.525 1 98.38 362 VAL A CA 1
ATOM 2822 C C . VAL A 1 362 ? -1.016 -6.34 -2.018 1 98.38 362 VAL A C 1
ATOM 2824 O O . VAL A 1 362 ? -0.327 -5.547 -1.371 1 98.38 362 VAL A O 1
ATOM 2827 N N . GLY A 1 363 ? -2.049 -7.035 -1.47 1 98.5 363 GLY A N 1
ATOM 2828 C CA . GLY A 1 363 ? -2.262 -7.188 -0.04 1 98.5 363 GLY A CA 1
ATOM 2829 C C . GLY A 1 363 ? -2.031 -8.609 0.45 1 98.5 363 GLY A C 1
ATOM 2830 O O . GLY A 1 363 ? -1.146 -9.305 -0.05 1 98.5 363 GLY A O 1
ATOM 2831 N N . SER A 1 364 ? -2.789 -9.023 1.487 1 98.62 364 SER A N 1
ATOM 2832 C CA . SER A 1 364 ? -2.635 -10.352 2.062 1 98.62 364 SER A CA 1
ATOM 2833 C C . SER A 1 364 ? -3.928 -11.156 1.952 1 98.62 364 SER A C 1
ATOM 2835 O O . SER A 1 364 ? -4.77 -11.117 2.854 1 98.62 364 SER A O 1
ATOM 2837 N N . PRO A 1 365 ? -4.227 -11.938 1.001 1 98.25 365 PRO A N 1
ATOM 2838 C CA . PRO A 1 365 ? -3.494 -11.969 -0.267 1 98.25 365 PRO A CA 1
ATOM 2839 C C . PRO A 1 365 ? -4.191 -11.188 -1.373 1 98.25 365 PRO A C 1
ATOM 2841 O O . PRO A 1 365 ? -4.273 -11.648 -2.512 1 98.25 365 PRO A O 1
ATOM 2844 N N . TRP A 1 366 ? -4.656 -10.086 -1.072 1 98.75 366 TRP A N 1
ATOM 2845 C CA . TRP A 1 366 ? -5.543 -9.32 -1.941 1 98.75 366 TRP A CA 1
ATOM 2846 C C . TRP A 1 366 ? -4.809 -8.836 -3.188 1 98.75 366 TRP A C 1
ATOM 2848 O O . TRP A 1 366 ? -3.656 -8.406 -3.105 1 98.75 366 TRP A O 1
ATOM 2858 N N . GLU A 1 367 ? -5.477 -9.062 -4.289 1 98.19 367 GLU A N 1
ATOM 2859 C CA . GLU A 1 367 ? -5.211 -8.328 -5.523 1 98.19 367 GLU A CA 1
ATOM 2860 C C . GLU A 1 367 ? -6.094 -7.09 -5.629 1 98.19 367 GLU A C 1
ATOM 2862 O O . GLU A 1 367 ? -7.238 -7.168 -6.082 1 98.19 367 GLU A O 1
ATOM 2867 N N . ILE A 1 368 ? -5.508 -5.957 -5.227 1 98.56 368 ILE A N 1
ATOM 2868 C CA . ILE A 1 368 ? -6.301 -4.746 -5.023 1 98.56 368 ILE A CA 1
ATOM 2869 C C . ILE A 1 368 ? -6.402 -3.973 -6.336 1 98.56 368 ILE A C 1
ATOM 2871 O O . ILE A 1 368 ? -5.422 -3.387 -6.797 1 98.56 368 ILE A O 1
ATOM 2875 N N . LEU A 1 369 ? -7.609 -3.979 -6.902 1 97.62 369 LEU A N 1
ATOM 2876 C CA . LEU A 1 369 ? -7.883 -3.273 -8.148 1 97.62 369 LEU A CA 1
ATOM 2877 C C . LEU A 1 369 ? -8.383 -1.859 -7.875 1 97.62 369 LEU A C 1
ATOM 2879 O O . LEU A 1 369 ? -9.305 -1.666 -7.078 1 97.62 369 LEU A O 1
ATOM 2883 N N . ARG A 1 370 ? -7.785 -0.923 -8.492 1 96.12 370 ARG A N 1
ATOM 2884 C CA . ARG A 1 370 ? -8.172 0.473 -8.305 1 96.12 370 ARG A CA 1
ATOM 2885 C C . ARG A 1 370 ? -8.82 1.034 -9.562 1 96.12 370 ARG A C 1
ATOM 2887 O O . ARG A 1 370 ? -8.227 1.003 -10.641 1 96.12 370 ARG A O 1
ATOM 2894 N N . THR A 1 371 ? -10.008 1.492 -9.438 1 93.12 371 THR A N 1
ATOM 2895 C CA . THR A 1 371 ? -10.68 2.139 -10.555 1 93.12 371 THR A CA 1
ATOM 2896 C C . THR A 1 371 ? -10.719 3.652 -10.367 1 93.12 371 THR A C 1
ATOM 2898 O O . THR A 1 371 ? -10.766 4.141 -9.234 1 93.12 371 THR A O 1
ATOM 2901 N N . SER A 1 372 ? -10.695 4.391 -11.43 1 88.81 372 SER A N 1
ATOM 2902 C CA . SER A 1 372 ? -10.719 5.848 -11.367 1 88.81 372 SER A CA 1
ATOM 2903 C C . SER A 1 372 ? -12.094 6.391 -11.758 1 88.81 372 SER A C 1
ATOM 2905 O O . SER A 1 372 ? -12.328 7.598 -11.68 1 88.81 372 SER A O 1
ATOM 2907 N N . HIS A 1 373 ? -12.93 5.578 -12.172 1 87.38 373 HIS A N 1
ATOM 2908 C CA . HIS A 1 373 ? -14.281 5.953 -12.57 1 87.38 373 HIS A CA 1
ATOM 2909 C C . HIS A 1 373 ? -15.328 5.207 -11.742 1 87.38 373 HIS A C 1
ATOM 2911 O O . HIS A 1 373 ? -15.211 3.996 -11.539 1 87.38 373 HIS A O 1
ATOM 2917 N N . PRO A 1 374 ? -16.297 5.855 -11.398 1 87.88 374 PRO A N 1
ATOM 2918 C CA . PRO A 1 374 ? -16.578 7.293 -11.438 1 87.88 374 PRO A CA 1
ATOM 2919 C C . PRO A 1 374 ? -15.703 8.094 -10.477 1 87.88 374 PRO A C 1
ATOM 2921 O O . PRO A 1 374 ? -15.68 9.328 -10.547 1 87.88 374 PRO A O 1
ATOM 2924 N N . ARG A 1 375 ? -15.07 7.504 -9.578 1 89.38 375 ARG A N 1
ATOM 2925 C CA . ARG A 1 375 ? -14.07 7.977 -8.633 1 89.38 375 ARG A CA 1
ATOM 2926 C C . ARG A 1 375 ? -13.102 6.859 -8.258 1 89.38 375 ARG A C 1
ATOM 2928 O O . ARG A 1 375 ? -13.25 5.723 -8.719 1 89.38 375 ARG A O 1
ATOM 2935 N N . THR A 1 376 ? -12.203 7.207 -7.5 1 92.81 376 THR A N 1
ATOM 2936 C CA . THR A 1 376 ? -11.289 6.156 -7.062 1 92.81 376 THR A CA 1
ATOM 2937 C C . THR A 1 376 ? -12 5.184 -6.121 1 92.81 376 THR A C 1
ATOM 2939 O O . THR A 1 376 ? -12.516 5.59 -5.078 1 92.81 376 THR A O 1
ATOM 2942 N N . ILE A 1 377 ? -12.078 3.936 -6.52 1 95.75 377 ILE A N 1
ATOM 2943 C CA . ILE A 1 377 ? -12.609 2.848 -5.707 1 95.75 377 ILE A CA 1
ATOM 2944 C C . ILE A 1 377 ? -11.641 1.671 -5.719 1 95.75 377 ILE A C 1
ATOM 2946 O O . ILE A 1 377 ? -11.188 1.242 -6.781 1 95.75 377 ILE A O 1
ATOM 2950 N N . ASP A 1 378 ? -11.289 1.232 -4.586 1 97.62 378 ASP A N 1
ATOM 2951 C CA . ASP A 1 378 ? -10.461 0.035 -4.457 1 97.62 378 ASP A CA 1
ATOM 2952 C C . ASP A 1 378 ? -11.32 -1.21 -4.266 1 97.62 378 ASP A C 1
ATOM 2954 O O . ASP A 1 378 ? -12.141 -1.27 -3.344 1 97.62 378 ASP A O 1
ATOM 2958 N N . PHE A 1 379 ? -11.141 -2.211 -5.121 1 98.5 379 PHE A N 1
ATOM 2959 C CA . PHE A 1 379 ? -11.719 -3.539 -4.949 1 98.5 379 PHE A CA 1
ATOM 2960 C C . PHE A 1 379 ? -10.68 -4.52 -4.418 1 98.5 379 PHE A C 1
ATOM 2962 O O . PHE A 1 379 ? -9.609 -4.68 -5.012 1 98.5 379 PHE A O 1
ATOM 2969 N N . TYR A 1 380 ? -10.977 -5.102 -3.309 1 98.81 380 TYR A N 1
ATOM 2970 C CA . TYR A 1 380 ? -10.125 -6.164 -2.773 1 98.81 380 TYR A CA 1
ATOM 2971 C C . TYR A 1 380 ? -10.547 -7.523 -3.309 1 98.81 380 TYR A C 1
ATOM 2973 O O . TYR A 1 380 ? -11.594 -8.055 -2.92 1 98.81 380 TYR A O 1
ATOM 2981 N N . THR A 1 381 ? -9.664 -8.078 -4.195 1 98.75 381 THR A N 1
ATOM 2982 C CA . THR A 1 381 ? -10.047 -9.289 -4.91 1 98.75 381 THR A CA 1
ATOM 2983 C C . THR A 1 381 ? -8.992 -10.375 -4.727 1 98.75 381 THR A C 1
ATOM 2985 O O . THR A 1 381 ? -7.867 -10.102 -4.312 1 98.75 381 THR A O 1
ATOM 2988 N N . LYS A 1 382 ? -9.375 -11.562 -4.922 1 98.69 382 LYS A N 1
ATOM 2989 C CA . LYS A 1 382 ? -8.477 -12.711 -5.062 1 98.69 382 LYS A CA 1
ATOM 2990 C C . LYS A 1 382 ? -9.023 -13.719 -6.066 1 98.69 382 LYS A C 1
ATOM 2992 O O . LYS A 1 382 ? -10.172 -14.164 -5.945 1 98.69 382 LYS A O 1
ATOM 2997 N N . THR A 1 383 ? -8.219 -14.039 -7.047 1 97.38 383 THR A N 1
ATOM 2998 C CA . THR A 1 383 ? -8.617 -14.984 -8.086 1 97.38 383 THR A CA 1
ATOM 2999 C C . THR A 1 383 ? -8.062 -16.375 -7.805 1 97.38 383 THR A C 1
ATOM 3001 O O . THR A 1 383 ? -7.121 -16.531 -7.02 1 97.38 383 THR A O 1
ATOM 3004 N N . GLY A 1 384 ? -8.727 -17.344 -8.375 1 95.94 384 GLY A N 1
ATOM 3005 C CA . GLY A 1 384 ? -8.266 -18.719 -8.344 1 95.94 384 GLY A CA 1
ATOM 3006 C C . GLY A 1 384 ? -8.445 -19.438 -9.664 1 95.94 384 GLY A C 1
ATOM 3007 O O . GLY A 1 384 ? -9.461 -19.281 -10.344 1 95.94 384 GLY A O 1
ATOM 3008 N N . ASP A 1 385 ? -7.422 -20.172 -10.062 1 92.69 385 ASP A N 1
ATOM 3009 C CA . ASP A 1 385 ? -7.453 -21.031 -11.25 1 92.69 385 ASP A CA 1
ATOM 3010 C C . ASP A 1 385 ? -6.855 -22.406 -10.953 1 92.69 385 ASP A C 1
ATOM 3012 O O . ASP A 1 385 ? -5.766 -22.5 -10.383 1 92.69 385 ASP A O 1
ATOM 3016 N N . LEU A 1 386 ? -7.578 -23.375 -11.266 1 90 386 LEU A N 1
ATOM 3017 C CA . LEU A 1 386 ? -7.113 -24.75 -11.18 1 90 386 LEU A CA 1
ATOM 3018 C C . LEU A 1 386 ? -7.758 -25.609 -12.266 1 90 386 LEU A C 1
ATOM 3020 O O . LEU A 1 386 ? -8.906 -26.031 -12.117 1 90 386 LEU A O 1
ATOM 3024 N N . ASN A 1 387 ? -7 -25.828 -13.367 1 87.56 387 ASN A N 1
ATOM 3025 C CA . ASN A 1 387 ? -7.422 -26.656 -14.492 1 87.56 387 ASN A CA 1
ATOM 3026 C C . ASN A 1 387 ? -8.766 -26.188 -15.047 1 87.56 387 ASN A C 1
ATOM 3028 O O . ASN A 1 387 ? -8.844 -25.172 -15.75 1 87.56 387 ASN A O 1
ATOM 3032 N N . LYS A 1 388 ? -9.867 -26.875 -14.633 1 93 388 LYS A N 1
ATOM 3033 C CA . LYS A 1 388 ? -11.172 -26.641 -15.242 1 93 388 LYS A CA 1
ATOM 3034 C C . LYS A 1 388 ? -12.023 -25.703 -14.383 1 93 388 LYS A C 1
ATOM 3036 O O . LYS A 1 388 ? -13.227 -25.578 -14.602 1 93 388 LYS A O 1
ATOM 3041 N N . TYR A 1 389 ? -11.367 -25.094 -13.445 1 95.31 389 TYR A N 1
ATOM 3042 C CA . TYR A 1 389 ? -12.109 -24.219 -12.547 1 95.31 389 TYR A CA 1
ATOM 3043 C C . TYR A 1 389 ? -11.477 -22.828 -12.492 1 95.31 389 TYR A C 1
ATOM 3045 O O . TYR A 1 389 ? -10.25 -22.703 -12.531 1 95.31 389 TYR A O 1
ATOM 3053 N N . GLY A 1 390 ? -12.242 -21.766 -12.461 1 96.75 390 GLY A N 1
ATOM 3054 C CA . GLY A 1 390 ? -11.898 -20.391 -12.156 1 96.75 390 GLY A CA 1
ATOM 3055 C C . GLY A 1 390 ? -12.789 -19.781 -11.086 1 96.75 390 GLY A C 1
ATOM 3056 O O . GLY A 1 390 ? -13.977 -20.109 -10.992 1 96.75 390 GLY A O 1
ATOM 3057 N N . SER A 1 391 ? -12.219 -18.984 -10.266 1 98.62 391 SER A N 1
ATOM 3058 C CA . SER A 1 391 ? -12.992 -18.375 -9.188 1 98.62 391 SER A CA 1
ATOM 3059 C C . SER A 1 391 ? -12.477 -16.984 -8.859 1 98.62 391 SER A C 1
ATOM 3061 O O . SER A 1 391 ? -11.352 -16.625 -9.227 1 98.62 391 SER A O 1
ATOM 3063 N N . ILE A 1 392 ? -13.344 -16.172 -8.266 1 98.75 392 ILE A N 1
ATOM 3064 C CA . ILE A 1 392 ? -12.922 -14.898 -7.699 1 98.75 392 ILE A CA 1
ATOM 3065 C C . ILE A 1 392 ? -13.844 -14.508 -6.547 1 98.75 392 ILE A C 1
ATOM 3067 O O . ILE A 1 392 ? -15.055 -14.75 -6.605 1 98.75 392 ILE A O 1
ATOM 3071 N N . LEU A 1 393 ? -13.266 -14.023 -5.523 1 98.94 393 LEU A N 1
ATOM 3072 C CA . LEU A 1 393 ? -13.938 -13.266 -4.473 1 98.94 393 LEU A CA 1
ATOM 3073 C C . LEU A 1 393 ? -13.531 -11.797 -4.523 1 98.94 393 LEU A C 1
ATOM 3075 O O . LEU A 1 393 ? -12.344 -11.477 -4.578 1 98.94 393 LEU A O 1
ATOM 3079 N N . GLY A 1 394 ? -14.492 -10.891 -4.602 1 98.88 394 GLY A N 1
ATOM 3080 C CA . GLY A 1 394 ? -14.234 -9.453 -4.617 1 98.88 394 GLY A CA 1
ATOM 3081 C C . GLY A 1 394 ? -15.039 -8.695 -3.582 1 98.88 394 GLY A C 1
ATOM 3082 O O . GLY A 1 394 ? -16.203 -9.008 -3.34 1 98.88 394 GLY A O 1
ATOM 3083 N N . LEU A 1 395 ? -14.406 -7.676 -2.992 1 98.88 395 LEU A N 1
ATOM 3084 C CA . LEU A 1 395 ? -15.039 -6.84 -1.978 1 98.88 395 LEU A CA 1
ATOM 3085 C C . LEU A 1 395 ? -14.883 -5.359 -2.318 1 98.88 395 LEU A C 1
ATOM 3087 O O . LEU A 1 395 ? -13.805 -4.93 -2.75 1 98.88 395 LEU A O 1
ATOM 3091 N N . SER A 1 396 ? -15.93 -4.621 -2.174 1 98.5 396 SER A N 1
ATOM 3092 C CA . SER A 1 396 ? -15.906 -3.162 -2.148 1 98.5 396 SER A CA 1
ATOM 3093 C C . SER A 1 396 ? -16.219 -2.627 -0.753 1 98.5 396 SER A C 1
ATOM 3095 O O . SER A 1 396 ? -17.359 -2.307 -0.443 1 98.5 396 SER A O 1
ATOM 3097 N N . PRO A 1 397 ? -15.195 -2.436 -0.02 1 98.06 397 PRO A N 1
ATOM 3098 C CA . PRO A 1 397 ? -15.445 -1.958 1.343 1 98.06 397 PRO A CA 1
ATOM 3099 C C . PRO A 1 397 ? -16.125 -0.595 1.374 1 98.06 397 PRO A C 1
ATOM 3101 O O . PRO A 1 397 ? -16.891 -0.305 2.301 1 98.06 397 PRO A O 1
ATOM 3104 N N . ASP A 1 398 ? -15.953 0.245 0.371 1 96.94 398 ASP A N 1
ATOM 3105 C CA . ASP A 1 398 ? -16.609 1.55 0.325 1 96.94 398 ASP A CA 1
ATOM 3106 C C . ASP A 1 398 ? -18.125 1.404 0.351 1 96.94 398 ASP A C 1
ATOM 3108 O O . ASP A 1 398 ? -18.828 2.309 0.802 1 96.94 398 ASP A O 1
ATOM 3112 N N . HIS A 1 399 ? -18.578 0.295 -0.142 1 98 399 HIS A N 1
ATOM 3113 C CA . HIS A 1 399 ? -20.016 0.105 -0.315 1 98 399 HIS A CA 1
ATOM 3114 C C . HIS A 1 399 ? -20.531 -1.032 0.561 1 98 399 HIS A C 1
ATOM 3116 O O . HIS A 1 399 ? -21.734 -1.281 0.616 1 98 399 HIS A O 1
ATOM 3122 N N . ASP A 1 400 ? -19.594 -1.764 1.163 1 98.25 400 ASP A N 1
ATOM 3123 C CA . ASP A 1 400 ? -19.906 -2.963 1.937 1 98.25 400 ASP A CA 1
ATOM 3124 C C . ASP A 1 400 ? -20.688 -3.969 1.101 1 98.25 400 ASP A C 1
ATOM 3126 O O . ASP A 1 400 ? -21.719 -4.496 1.552 1 98.25 400 ASP A O 1
ATOM 3130 N N . VAL A 1 401 ? -20.234 -4.129 -0.09 1 98.75 401 VAL A N 1
ATOM 3131 C CA . VAL A 1 401 ? -20.781 -5.078 -1.047 1 98.75 401 VAL A CA 1
ATOM 3132 C C . VAL A 1 401 ? -19.672 -5.93 -1.646 1 98.75 401 VAL A C 1
ATOM 3134 O O . VAL A 1 401 ? -18.531 -5.477 -1.758 1 98.75 401 VAL A O 1
ATOM 3137 N N . GLY A 1 402 ? -19.969 -7.176 -1.877 1 98.75 402 GLY A N 1
ATOM 3138 C CA . GLY A 1 402 ? -19 -8.055 -2.533 1 98.75 402 GLY A CA 1
ATOM 3139 C C . GLY A 1 402 ? -19.641 -8.938 -3.594 1 98.75 402 GLY A C 1
ATOM 3140 O O . GLY A 1 402 ? -20.844 -8.852 -3.842 1 98.75 402 GLY A O 1
ATOM 3141 N N . PHE A 1 403 ? -18.781 -9.688 -4.297 1 98.88 403 PHE A N 1
ATOM 3142 C CA . PHE A 1 403 ? -19.25 -10.586 -5.336 1 98.88 403 PHE A CA 1
ATOM 3143 C C . PHE A 1 403 ? -18.375 -11.828 -5.418 1 98.88 403 PHE A C 1
ATOM 3145 O O . PHE A 1 403 ? -17.234 -11.828 -4.934 1 98.88 403 PHE A O 1
ATOM 3152 N N . THR A 1 404 ? -18.906 -12.906 -5.926 1 98.88 404 THR A N 1
ATOM 3153 C CA . THR A 1 404 ? -18.188 -14.117 -6.285 1 98.88 404 THR A CA 1
ATOM 3154 C C . THR A 1 404 ? -18.531 -14.555 -7.707 1 98.88 404 THR A C 1
ATOM 3156 O O . THR A 1 404 ? -19.656 -14.359 -8.164 1 98.88 404 THR A O 1
ATOM 3159 N N . ILE A 1 405 ? -17.578 -15 -8.383 1 98.88 405 ILE A N 1
ATOM 3160 C CA . ILE A 1 405 ? -17.734 -15.68 -9.664 1 98.88 405 ILE A CA 1
ATOM 3161 C C . ILE A 1 405 ? -17.031 -17.031 -9.633 1 98.88 405 ILE A C 1
ATOM 3163 O O . ILE A 1 405 ? -15.844 -17.109 -9.312 1 98.88 405 ILE A O 1
ATOM 3167 N N . LEU A 1 406 ? -17.766 -18.062 -9.859 1 98.88 406 LEU A N 1
ATOM 3168 C CA . LEU A 1 406 ? -17.234 -19.406 -9.992 1 98.88 406 LEU A CA 1
ATOM 3169 C C . LEU A 1 406 ? -17.484 -19.953 -11.398 1 98.88 406 LEU A C 1
ATOM 3171 O O . LEU A 1 406 ? -18.609 -19.922 -11.883 1 98.88 406 LEU A O 1
ATOM 3175 N N . THR A 1 407 ? -16.453 -20.406 -12.062 1 98.44 407 THR A N 1
ATOM 3176 C CA . THR A 1 407 ? -16.562 -20.938 -13.414 1 98.44 407 THR A CA 1
ATOM 3177 C C . THR A 1 407 ? -16 -22.359 -13.5 1 98.44 407 THR A C 1
ATOM 3179 O O . THR A 1 407 ? -15.117 -22.719 -12.734 1 98.44 407 THR A O 1
ATOM 3182 N N . ALA A 1 408 ? -16.547 -23.172 -14.344 1 98 408 ALA A N 1
ATOM 3183 C CA . ALA A 1 408 ? -16.109 -24.547 -14.617 1 98 408 ALA A CA 1
ATOM 3184 C C . ALA A 1 408 ? -16.25 -24.875 -16.109 1 98 408 ALA A C 1
ATOM 3186 O O . ALA A 1 408 ? -17.297 -24.641 -16.703 1 98 408 ALA A O 1
ATOM 3187 N N . GLY A 1 409 ? -15.188 -25.344 -16.734 1 96.06 409 GLY A N 1
ATOM 3188 C CA . GLY A 1 409 ? -15.266 -25.734 -18.125 1 96.06 409 GLY A CA 1
ATOM 3189 C C . GLY A 1 409 ? -13.93 -25.641 -18.844 1 96.06 409 GLY A C 1
ATOM 3190 O O . GLY A 1 409 ? -12.883 -25.906 -18.25 1 96.06 409 GLY A O 1
ATOM 3191 N N . ALA A 1 410 ? -13.953 -25.344 -20.141 1 89.06 410 ALA A N 1
ATOM 3192 C CA . ALA A 1 410 ? -12.781 -25.422 -21.016 1 89.06 410 ALA A CA 1
ATOM 3193 C C . ALA A 1 410 ? -11.805 -24.281 -20.75 1 89.06 410 ALA A C 1
ATOM 3195 O O . ALA A 1 410 ? -10.594 -24.5 -20.719 1 89.06 410 ALA A O 1
ATOM 3196 N N . ASN A 1 411 ? -12.305 -23.047 -20.562 1 88.88 411 ASN A N 1
ATOM 3197 C CA . ASN A 1 411 ? -11.477 -21.875 -20.328 1 88.88 411 ASN A CA 1
ATOM 3198 C C . ASN A 1 411 ? -12 -21.047 -19.156 1 88.88 411 ASN A C 1
ATOM 3200 O O . ASN A 1 411 ? -12.273 -19.859 -19.297 1 88.88 411 ASN A O 1
ATOM 3204 N N . PRO A 1 412 ? -12.023 -21.703 -18.031 1 93.69 412 PRO A N 1
ATOM 3205 C CA . PRO A 1 412 ? -12.734 -21.094 -16.906 1 93.69 412 PRO A CA 1
ATOM 3206 C C . PRO A 1 412 ? -12.07 -19.812 -16.422 1 93.69 412 PRO A C 1
ATOM 3208 O O . PRO A 1 412 ? -12.766 -18.859 -16.047 1 93.69 412 PRO A O 1
ATOM 3211 N N . GLY A 1 413 ? -10.68 -19.688 -16.453 1 92.56 413 GLY A N 1
ATOM 3212 C CA . GLY A 1 413 ? -9.984 -18.484 -16 1 92.56 413 GLY A CA 1
ATOM 3213 C C . GLY A 1 413 ? -10.266 -17.281 -16.875 1 92.56 413 GLY A C 1
ATOM 3214 O O . GLY A 1 413 ? -10.523 -16.188 -16.359 1 92.56 413 GLY A O 1
ATOM 3215 N N . THR A 1 414 ? -10.227 -17.438 -18.172 1 89.56 414 THR A N 1
ATOM 3216 C CA . THR A 1 414 ? -10.516 -16.359 -19.109 1 89.56 414 THR A CA 1
ATOM 3217 C C . THR A 1 414 ? -11.953 -15.883 -18.953 1 89.56 414 THR A C 1
ATOM 3219 O O . THR A 1 414 ? -12.211 -14.672 -18.969 1 89.56 414 THR A O 1
ATOM 3222 N N . GLN A 1 415 ? -12.852 -16.828 -18.828 1 92.94 415 GLN A N 1
ATOM 3223 C CA . GLN A 1 415 ? -14.258 -16.484 -18.672 1 92.94 415 GLN A CA 1
ATOM 3224 C C . GLN A 1 415 ? -14.492 -15.727 -17.359 1 92.94 415 GLN A C 1
ATOM 3226 O O . GLN A 1 415 ? -15.219 -14.734 -17.344 1 92.94 415 GLN A O 1
ATOM 3231 N N . ARG A 1 416 ? -13.875 -16.234 -16.297 1 95.88 416 ARG A N 1
ATOM 3232 C CA . ARG A 1 416 ? -13.945 -15.531 -15.016 1 95.88 416 ARG A CA 1
ATOM 3233 C C . ARG A 1 416 ? -13.445 -14.102 -15.141 1 95.88 416 ARG A C 1
ATOM 3235 O O . ARG A 1 416 ? -14.031 -13.18 -14.562 1 95.88 416 ARG A O 1
ATOM 3242 N N . SER A 1 417 ? -12.359 -13.859 -15.898 1 93.44 417 SER A N 1
ATOM 3243 C CA . SER A 1 417 ? -11.797 -12.523 -16.078 1 93.44 417 SER A CA 1
ATOM 3244 C C . SER A 1 417 ? -12.773 -11.594 -16.781 1 93.44 417 SER A C 1
ATOM 3246 O O . SER A 1 417 ? -12.961 -10.453 -16.359 1 93.44 417 SER A O 1
ATOM 3248 N N . LEU A 1 418 ? -13.391 -12.055 -17.797 1 92.62 418 LEU A N 1
ATOM 3249 C CA . LEU A 1 418 ? -14.352 -11.258 -18.547 1 92.62 418 LEU A CA 1
ATOM 3250 C C . LEU A 1 418 ? -15.57 -10.922 -17.688 1 92.62 418 LEU A C 1
ATOM 3252 O O . LEU A 1 418 ? -16.047 -9.789 -17.672 1 92.62 418 LEU A O 1
ATOM 3256 N N . LEU A 1 419 ? -16.016 -11.93 -16.984 1 96.31 419 LEU A N 1
ATOM 3257 C CA . LEU A 1 419 ? -17.156 -11.719 -16.094 1 96.31 419 LEU A CA 1
ATOM 3258 C C . LEU A 1 419 ? -16.828 -10.734 -14.984 1 96.31 419 LEU A C 1
ATOM 3260 O O . LEU A 1 419 ? -17.672 -9.953 -14.562 1 96.31 419 LEU A O 1
ATOM 3264 N N . THR A 1 420 ? -15.602 -10.797 -14.508 1 96.56 420 THR A N 1
ATOM 3265 C CA . THR A 1 420 ? -15.156 -9.875 -13.469 1 96.56 420 THR A CA 1
ATOM 3266 C C . THR A 1 420 ? -15.195 -8.43 -13.977 1 96.56 420 THR A C 1
ATOM 3268 O O . THR A 1 420 ? -15.672 -7.539 -13.273 1 96.56 420 THR A O 1
ATOM 3271 N N . ASP A 1 421 ? -14.734 -8.195 -15.172 1 95.06 421 ASP A N 1
ATOM 3272 C CA . ASP A 1 421 ? -14.797 -6.855 -15.758 1 95.06 421 ASP A CA 1
ATOM 3273 C C . ASP A 1 421 ? -16.234 -6.363 -15.844 1 95.06 421 ASP A C 1
ATOM 3275 O O . ASP A 1 421 ? -16.516 -5.203 -15.531 1 95.06 421 ASP A O 1
ATOM 3279 N N . LEU A 1 422 ? -17.125 -7.254 -16.219 1 95.25 422 LEU A N 1
ATOM 3280 C CA . LEU A 1 422 ? -18.531 -6.891 -16.344 1 95.25 422 LEU A CA 1
ATOM 3281 C C . LEU A 1 422 ? -19.109 -6.523 -14.992 1 95.25 422 LEU A C 1
ATOM 3283 O O . LEU A 1 422 ? -19.844 -5.535 -14.867 1 95.25 422 LEU A O 1
ATOM 3287 N N . ILE A 1 423 ? -18.781 -7.289 -14.008 1 97 423 ILE A N 1
ATOM 3288 C CA . ILE A 1 423 ? -19.344 -7.082 -12.68 1 97 423 ILE A CA 1
ATOM 3289 C C . ILE A 1 423 ? -18.797 -5.789 -12.078 1 97 423 ILE A C 1
ATOM 3291 O O . ILE A 1 423 ? -19.531 -5.02 -11.461 1 97 423 ILE A O 1
ATOM 3295 N N . ILE A 1 424 ? -17.531 -5.527 -12.203 1 96.19 424 ILE A N 1
ATOM 3296 C CA . ILE A 1 424 ? -16.922 -4.316 -11.656 1 96.19 424 ILE A CA 1
ATOM 3297 C C . ILE A 1 424 ? -17.516 -3.09 -12.352 1 96.19 424 ILE A C 1
ATOM 3299 O O . ILE A 1 424 ? -17.797 -2.08 -11.703 1 96.19 424 ILE A O 1
ATOM 3303 N N . ASP A 1 425 ? -17.703 -3.201 -13.664 1 94.44 425 ASP A N 1
ATOM 3304 C CA . ASP A 1 425 ? -18.344 -2.115 -14.414 1 94.44 425 ASP A CA 1
ATOM 3305 C C . ASP A 1 425 ? -19.734 -1.822 -13.875 1 94.44 425 ASP A C 1
ATOM 3307 O O . ASP A 1 425 ? -20.125 -0.66 -13.742 1 94.44 425 ASP A O 1
ATOM 3311 N N . LEU A 1 426 ? -20.422 -2.85 -13.57 1 95.5 426 LEU A N 1
ATOM 3312 C CA . LEU A 1 426 ? -21.75 -2.707 -12.977 1 95.5 426 LEU A CA 1
ATOM 3313 C C . LEU A 1 426 ? -21.656 -2.062 -11.602 1 95.5 426 LEU A C 1
ATOM 3315 O O . LEU A 1 426 ? -22.328 -1.061 -11.336 1 95.5 426 LEU A O 1
ATOM 3319 N N . LEU A 1 427 ? -20.844 -2.613 -10.742 1 96.88 427 LEU A N 1
ATOM 3320 C CA . LEU A 1 427 ? -20.844 -2.289 -9.32 1 96.88 427 LEU A CA 1
ATOM 3321 C C . LEU A 1 427 ? -20.344 -0.868 -9.086 1 96.88 427 LEU A C 1
ATOM 3323 O O . LEU A 1 427 ? -20.922 -0.126 -8.281 1 96.88 427 LEU A O 1
ATOM 3327 N N . ARG A 1 428 ? -19.312 -0.481 -9.719 1 93.44 428 ARG A N 1
ATOM 3328 C CA . ARG A 1 428 ? -18.703 0.813 -9.422 1 93.44 428 ARG A CA 1
ATOM 3329 C C . ARG A 1 428 ? -19.688 1.948 -9.672 1 93.44 428 ARG A C 1
ATOM 3331 O O . ARG A 1 428 ? -19.75 2.904 -8.891 1 93.44 428 ARG A O 1
ATOM 3338 N N . ASP A 1 429 ? -20.562 1.829 -10.688 1 92.88 429 ASP A N 1
ATOM 3339 C CA . ASP A 1 429 ? -21.531 2.871 -11.008 1 92.88 429 ASP A CA 1
ATOM 3340 C C . ASP A 1 429 ? -22.812 2.697 -10.195 1 92.88 429 ASP A C 1
ATOM 3342 O O . ASP A 1 429 ? -23.297 3.652 -9.586 1 92.88 429 ASP A O 1
ATOM 3346 N N . ALA A 1 430 ? -23.297 1.513 -10.164 1 96.31 430 ALA A N 1
ATOM 3347 C CA . ALA A 1 430 ? -24.594 1.247 -9.555 1 96.31 430 ALA A CA 1
ATOM 3348 C C . ALA A 1 430 ? -24.547 1.468 -8.047 1 96.31 430 ALA A C 1
ATOM 3350 O O . ALA A 1 430 ? -25.5 1.988 -7.457 1 96.31 430 ALA A O 1
ATOM 3351 N N . LEU A 1 431 ? -23.5 1.068 -7.441 1 96.75 431 LEU A N 1
ATOM 3352 C CA . LEU A 1 431 ? -23.391 1.188 -5.988 1 96.75 431 LEU A CA 1
ATOM 3353 C C . LEU A 1 431 ? -23.234 2.646 -5.57 1 96.75 431 LEU A C 1
ATOM 3355 O O . LEU A 1 431 ? -23.828 3.078 -4.578 1 96.75 431 LEU A O 1
ATOM 3359 N N . ASP A 1 432 ? -22.453 3.434 -6.273 1 93.31 432 ASP A N 1
ATOM 3360 C CA . ASP A 1 432 ? -22.312 4.852 -5.961 1 93.31 432 ASP A CA 1
ATOM 3361 C C . ASP A 1 432 ? -23.641 5.59 -6.109 1 93.31 432 ASP A C 1
ATOM 3363 O O . ASP A 1 432 ? -23.984 6.434 -5.281 1 93.31 432 ASP A O 1
ATOM 3367 N N . GLU A 1 433 ? -24.297 5.23 -7.184 1 93.94 433 GLU A N 1
ATOM 3368 C CA . GLU A 1 433 ? -25.594 5.879 -7.402 1 93.94 433 GLU A CA 1
ATOM 3369 C C . GLU A 1 433 ? -26.594 5.496 -6.312 1 93.94 433 GLU A C 1
ATOM 3371 O O . GLU A 1 433 ? -27.328 6.352 -5.812 1 93.94 433 GLU A O 1
ATOM 3376 N N . ALA A 1 434 ? -26.641 4.25 -5.98 1 95.56 434 ALA A N 1
ATOM 3377 C CA . ALA A 1 434 ? -27.531 3.805 -4.914 1 95.56 434 ALA A CA 1
ATOM 3378 C C . ALA A 1 434 ? -27.188 4.48 -3.59 1 95.56 434 ALA A C 1
ATOM 3380 O O . ALA A 1 434 ? -28.078 4.898 -2.846 1 95.56 434 ALA A O 1
ATOM 3381 N N . ALA A 1 435 ? -25.938 4.547 -3.32 1 95.56 435 ALA A N 1
ATOM 3382 C CA . ALA A 1 435 ? -25.469 5.203 -2.096 1 95.56 435 ALA A CA 1
ATOM 3383 C C . ALA A 1 435 ? -25.859 6.68 -2.09 1 95.56 435 ALA A C 1
ATOM 3385 O O . ALA A 1 435 ? -26.266 7.219 -1.057 1 95.56 435 ALA A O 1
ATOM 3386 N N . ARG A 1 436 ? -25.688 7.316 -3.217 1 94.56 436 ARG A N 1
ATOM 3387 C CA . ARG A 1 436 ? -26.062 8.719 -3.348 1 94.56 436 ARG A CA 1
ATOM 3388 C C . ARG A 1 436 ? -27.531 8.93 -3.051 1 94.56 436 ARG A C 1
ATOM 3390 O O . ARG A 1 436 ? -27.906 9.812 -2.271 1 94.56 436 ARG A O 1
ATOM 3397 N N . ILE A 1 437 ? -28.375 8.141 -3.65 1 93.62 437 ILE A N 1
ATOM 3398 C CA . ILE A 1 437 ? -29.828 8.258 -3.494 1 93.62 437 ILE A CA 1
ATOM 3399 C C . ILE A 1 437 ? -30.203 8.094 -2.023 1 93.62 437 ILE A C 1
ATOM 3401 O O . ILE A 1 437 ? -30.953 8.898 -1.478 1 93.62 437 ILE A O 1
ATOM 3405 N N . ARG A 1 438 ? -29.641 7.133 -1.432 1 94.69 438 ARG A N 1
ATOM 3406 C CA . ARG A 1 438 ? -29.938 6.891 -0.024 1 94.69 438 ARG A CA 1
ATOM 3407 C C . ARG A 1 438 ? -29.406 8.023 0.851 1 94.69 438 ARG A C 1
ATOM 3409 O O . ARG A 1 438 ? -30.094 8.469 1.774 1 94.69 438 ARG A O 1
ATOM 3416 N N . ALA A 1 439 ? -28.219 8.453 0.6 1 96.31 439 ALA A N 1
ATOM 3417 C CA . ALA A 1 439 ? -27.609 9.516 1.396 1 96.31 439 ALA A CA 1
ATOM 3418 C C . ALA A 1 439 ? -28.422 10.805 1.301 1 96.31 439 ALA A C 1
ATOM 3420 O O . ALA A 1 439 ? -28.609 11.5 2.301 1 96.31 439 ALA A O 1
ATOM 3421 N N . VAL A 1 440 ? -28.828 11.125 0.081 1 95.56 440 VAL A N 1
ATOM 3422 C CA . VAL A 1 440 ? -29.625 12.336 -0.108 1 95.56 440 VAL A CA 1
ATOM 3423 C C . VAL A 1 440 ? -30.938 12.219 0.68 1 95.56 440 VAL A C 1
ATOM 3425 O O . VAL A 1 440 ? -31.328 13.156 1.376 1 95.56 440 VAL A O 1
ATOM 3428 N N . ALA A 1 441 ? -31.562 11.094 0.598 1 94.5 441 ALA A N 1
ATOM 3429 C CA . ALA A 1 441 ? -32.812 10.875 1.329 1 94.5 441 ALA A CA 1
ATOM 3430 C C . ALA A 1 441 ? -32.594 10.969 2.836 1 94.5 441 ALA A C 1
ATOM 3432 O O . ALA A 1 441 ? -33.406 11.555 3.555 1 94.5 441 ALA A O 1
ATOM 3433 N N . ASP A 1 442 ? -31.531 10.461 3.318 1 96.19 442 ASP A N 1
ATOM 3434 C CA . ASP A 1 442 ? -31.281 10.297 4.75 1 96.19 442 ASP A CA 1
ATOM 3435 C C . ASP A 1 442 ? -30.75 11.586 5.363 1 96.19 442 ASP A C 1
ATOM 3437 O O . ASP A 1 442 ? -31.016 11.883 6.527 1 96.19 442 ASP A O 1
ATOM 3441 N N . TYR A 1 443 ? -29.953 12.391 4.559 1 97.31 443 TYR A N 1
ATOM 3442 C CA . TYR A 1 443 ? -29.156 13.414 5.223 1 97.31 443 TYR A CA 1
ATOM 3443 C C . TYR A 1 443 ? -29.453 14.797 4.637 1 97.31 443 TYR A C 1
ATOM 3445 O O . TYR A 1 443 ? -29.172 15.812 5.27 1 97.31 443 TYR A O 1
ATOM 3453 N N . ALA A 1 444 ? -29.875 14.867 3.365 1 96.94 444 ALA A N 1
ATOM 3454 C CA . ALA A 1 444 ? -30.125 16.172 2.756 1 96.94 444 ALA A CA 1
ATOM 3455 C C . ALA A 1 444 ? -31.266 16.906 3.459 1 96.94 444 ALA A C 1
ATOM 3457 O O . ALA A 1 444 ? -32.188 16.266 3.973 1 96.94 444 ALA A O 1
ATOM 3458 N N . GLY A 1 445 ? -31.203 18.234 3.471 1 96.44 445 GLY A N 1
ATOM 3459 C CA . GLY A 1 445 ? -32.219 19.078 4.105 1 96.44 445 GLY A CA 1
ATOM 3460 C C . GLY A 1 445 ? -31.625 20.297 4.781 1 96.44 445 GLY A C 1
ATOM 3461 O O . GLY A 1 445 ? -30.422 20.562 4.684 1 96.44 445 GLY A O 1
ATOM 3462 N N . THR A 1 446 ? -32.531 21.031 5.332 1 95.62 446 THR A N 1
ATOM 3463 C CA . THR A 1 446 ? -32.156 22.203 6.109 1 95.62 446 THR A CA 1
ATOM 3464 C C . THR A 1 446 ? -32.156 21.891 7.602 1 95.62 446 THR A C 1
ATOM 3466 O O . THR A 1 446 ? -33.125 21.359 8.133 1 95.62 446 THR A O 1
ATOM 3469 N N . TYR A 1 447 ? -31.094 22.109 8.242 1 96.38 447 TYR A N 1
ATOM 3470 C CA . TYR A 1 447 ? -30.938 21.953 9.68 1 96.38 447 TYR A CA 1
ATOM 3471 C C . TYR A 1 447 ? -30.781 23.297 10.367 1 96.38 447 TYR A C 1
ATOM 3473 O O . TYR A 1 447 ? -30.016 24.156 9.898 1 96.38 447 TYR A O 1
ATOM 3481 N N . SER A 1 448 ? -31.516 23.469 11.469 1 95.56 448 SER A N 1
ATOM 3482 C CA . SER A 1 448 ? -31.484 24.781 12.109 1 95.56 448 SER A CA 1
ATOM 3483 C C . SER A 1 448 ? -31.578 24.656 13.625 1 95.56 448 SER A C 1
ATOM 3485 O O . SER A 1 448 ? -32.156 23.703 14.141 1 95.56 448 SER A O 1
ATOM 3487 N N . SER A 1 449 ? -30.969 25.562 14.336 1 94.62 449 SER A N 1
ATOM 3488 C CA . SER A 1 449 ? -31.047 25.641 15.789 1 94.62 449 SER A CA 1
ATOM 3489 C C . SER A 1 449 ? -32.375 26.219 16.25 1 94.62 449 SER A C 1
ATOM 3491 O O . SER A 1 449 ? -32.719 26.156 17.422 1 94.62 449 SER A O 1
ATOM 3493 N N . SER A 1 450 ? -33.094 26.922 15.492 1 87.19 450 SER A N 1
ATOM 3494 C CA . SER A 1 450 ? -34.375 27.516 15.812 1 87.19 450 SER A CA 1
ATOM 3495 C C . SER A 1 450 ? -35.469 26.922 14.961 1 87.19 450 SER A C 1
ATOM 3497 O O . SER A 1 450 ? -35.219 26.344 13.898 1 87.19 450 SER A O 1
ATOM 3499 N N . THR A 1 451 ? -36.656 27.078 15.766 1 74.06 451 THR A N 1
ATOM 3500 C CA . THR A 1 451 ? -37.812 26.641 15.023 1 74.06 451 THR A CA 1
ATOM 3501 C C . THR A 1 451 ? -38.25 27.688 14 1 74.06 451 THR A C 1
ATOM 3503 O O . THR A 1 451 ? -38.312 28.875 14.32 1 74.06 451 THR A O 1
ATOM 3506 N N . GLY A 1 452 ? -38.156 27.625 12.797 1 64.88 452 GLY A N 1
ATOM 3507 C CA . GLY A 1 452 ? -38.531 28.5 11.711 1 64.88 452 GLY A CA 1
ATOM 3508 C C . GLY A 1 452 ? -37.344 29.078 10.969 1 64.88 452 GLY A C 1
ATOM 3509 O O . GLY A 1 452 ? -36.312 29.375 11.57 1 64.88 452 GLY A O 1
ATOM 3510 N N . THR A 1 453 ? -37.156 29.016 9.797 1 59.66 453 THR A N 1
ATOM 3511 C CA . THR A 1 453 ? -36.062 29.375 8.93 1 59.66 453 THR A CA 1
ATOM 3512 C C . THR A 1 453 ? -35.875 30.891 8.883 1 59.66 453 THR A C 1
ATOM 3514 O O . THR A 1 453 ? -34.906 31.406 8.297 1 59.66 453 THR A O 1
ATOM 3517 N N . GLU A 1 454 ? -36.656 31.594 9.688 1 65.88 454 GLU A N 1
ATOM 3518 C CA . GLU A 1 454 ? -36.656 33.031 9.469 1 65.88 454 GLU A CA 1
ATOM 3519 C C . GLU A 1 454 ? -35.75 33.75 10.5 1 65.88 454 GLU A C 1
ATOM 3521 O O . GLU A 1 454 ? -35.469 34.938 10.359 1 65.88 454 GLU A O 1
ATOM 3526 N N . ASN A 1 455 ? -35.281 32.969 11.336 1 74.19 455 ASN A N 1
ATOM 3527 C CA . ASN A 1 455 ? -34.406 33.594 12.336 1 74.19 455 ASN A CA 1
ATOM 3528 C C . ASN A 1 455 ? -33 33.812 11.812 1 74.19 455 ASN A C 1
ATOM 3530 O O . ASN A 1 455 ? -32.25 32.844 11.664 1 74.19 455 ASN A O 1
ATOM 3534 N N . LYS A 1 456 ? -32.594 35.031 11.539 1 76.31 456 LYS A N 1
ATOM 3535 C CA . LYS A 1 456 ? -31.328 35.375 10.93 1 76.31 456 LYS A CA 1
ATOM 3536 C C . LYS A 1 456 ? -30.172 35.125 11.875 1 76.31 456 LYS A C 1
ATOM 3538 O O . LYS A 1 456 ? -29.016 35.094 11.453 1 76.31 456 LYS A O 1
ATOM 3543 N N . LYS A 1 457 ? -30.484 34.844 13.031 1 86.44 457 LYS A N 1
ATOM 3544 C CA . LYS A 1 457 ? -29.406 34.625 14 1 86.44 457 LYS A CA 1
ATOM 3545 C C . LYS A 1 457 ? -29.25 33.156 14.32 1 86.44 457 LYS A C 1
ATOM 3547 O O . LYS A 1 457 ? -28.469 32.781 15.18 1 86.44 457 LYS A O 1
ATOM 3552 N N . ALA A 1 458 ? -29.953 32.406 13.555 1 90.88 458 ALA A N 1
ATOM 3553 C CA . ALA A 1 458 ? -29.906 30.953 13.836 1 90.88 458 ALA A CA 1
ATOM 3554 C C . ALA A 1 458 ? -28.656 30.328 13.219 1 90.88 458 ALA A C 1
ATOM 3556 O O . ALA A 1 458 ? -28.094 30.859 12.273 1 90.88 458 ALA A O 1
ATOM 3557 N N . THR A 1 459 ? -28.172 29.281 13.883 1 93.44 459 THR A N 1
ATOM 3558 C CA . THR A 1 459 ? -27.219 28.375 13.25 1 93.44 459 THR A CA 1
ATOM 3559 C C . THR A 1 459 ? -27.922 27.453 12.25 1 93.44 459 THR A C 1
ATOM 3561 O O . THR A 1 459 ? -28.953 26.859 12.562 1 93.44 459 THR A O 1
ATOM 3564 N N . MET A 1 460 ? -27.406 27.453 11.031 1 92.56 460 MET A N 1
ATOM 3565 C CA . MET A 1 460 ? -28.078 26.703 9.969 1 92.56 460 MET A CA 1
ATOM 3566 C C . MET A 1 460 ? -27.078 25.969 9.094 1 92.56 460 MET A C 1
ATOM 3568 O O . MET A 1 460 ? -25.969 26.469 8.852 1 92.56 460 MET A O 1
ATOM 3572 N N . LEU A 1 461 ? -27.422 24.797 8.656 1 93.06 461 LEU A N 1
ATOM 3573 C CA . LEU A 1 461 ? -26.719 24.016 7.652 1 93.06 461 LEU A CA 1
ATOM 3574 C C . LEU A 1 461 ? -27.672 23.469 6.602 1 93.06 461 LEU A C 1
ATOM 3576 O O . LEU A 1 461 ? -28.656 22.812 6.938 1 93.06 461 LEU A O 1
ATOM 3580 N N . GLU A 1 462 ? -27.438 23.828 5.363 1 93.62 462 GLU A N 1
ATOM 3581 C CA . GLU A 1 462 ? -28.234 23.328 4.242 1 93.62 462 GLU A CA 1
ATOM 3582 C C . GLU A 1 462 ? -27.438 22.328 3.406 1 93.62 462 GLU A C 1
ATOM 3584 O O . GLU A 1 462 ? -26.359 22.656 2.895 1 93.62 462 GLU A O 1
ATOM 3589 N N . ILE A 1 463 ? -27.953 21.109 3.301 1 95.38 463 ILE A N 1
ATOM 3590 C CA . ILE A 1 463 ? -27.281 20 2.621 1 95.38 463 ILE A CA 1
ATOM 3591 C C . ILE A 1 463 ? -28.141 19.531 1.446 1 95.38 463 ILE A C 1
ATOM 3593 O O . ILE A 1 463 ? -29.359 19.406 1.571 1 95.38 463 ILE A O 1
ATOM 3597 N N . ARG A 1 464 ? -27.531 19.344 0.332 1 94.38 464 ARG A N 1
ATOM 3598 C CA . ARG A 1 464 ? -28.203 18.781 -0.83 1 94.38 464 ARG A CA 1
ATOM 3599 C C . ARG A 1 464 ? -27.328 17.719 -1.51 1 94.38 464 ARG A C 1
ATOM 3601 O O . ARG A 1 464 ? -26.156 17.562 -1.163 1 94.38 464 ARG A O 1
ATOM 3608 N N . GLY A 1 465 ? -27.938 17 -2.412 1 91.81 465 GLY A N 1
ATOM 3609 C CA . GLY A 1 465 ? -27.172 16.125 -3.271 1 91.81 465 GLY A CA 1
ATOM 3610 C C . GLY A 1 465 ? -26.406 16.859 -4.355 1 91.81 465 GLY A C 1
ATOM 3611 O O . GLY A 1 465 ? -26.734 18 -4.68 1 91.81 465 GLY A O 1
ATOM 3612 N N . ASN A 1 466 ? -25.391 16.156 -4.824 1 86.75 466 ASN A N 1
ATOM 3613 C CA . ASN A 1 466 ? -24.641 16.75 -5.93 1 86.75 466 ASN A CA 1
ATOM 3614 C C . ASN A 1 466 ? -25.469 16.797 -7.207 1 86.75 466 ASN A C 1
ATOM 3616 O O . ASN A 1 466 ? -26.25 15.867 -7.48 1 86.75 466 ASN A O 1
ATOM 3620 N N . ARG A 1 467 ? -25.312 17.75 -7.953 1 84.19 467 ARG A N 1
ATOM 3621 C CA . ARG A 1 467 ? -25.922 17.875 -9.273 1 84.19 467 ARG A CA 1
ATOM 3622 C C . ARG A 1 467 ? -24.984 17.328 -10.359 1 84.19 467 ARG A C 1
ATOM 3624 O O . ARG A 1 467 ? -23.828 17.031 -10.094 1 84.19 467 ARG A O 1
ATOM 3631 N N . LYS A 1 468 ? -25.562 17.062 -11.469 1 79.06 468 LYS A N 1
ATOM 3632 C CA . LYS A 1 468 ? -24.766 16.594 -12.594 1 79.06 468 LYS A CA 1
ATOM 3633 C C . LYS A 1 468 ? -23.578 17.516 -12.836 1 79.06 468 LYS A C 1
ATOM 3635 O O . LYS A 1 468 ? -23.734 18.75 -12.875 1 79.06 468 LYS A O 1
ATOM 3640 N N . GLY A 1 469 ? -22.438 16.969 -12.906 1 70.5 469 GLY A N 1
ATOM 3641 C CA . GLY A 1 469 ? -21.25 17.766 -13.156 1 70.5 469 GLY A CA 1
ATOM 3642 C C . GLY A 1 469 ? -20.516 18.156 -11.891 1 70.5 469 GLY A C 1
ATOM 3643 O O . GLY A 1 469 ? -19.344 18.562 -11.945 1 70.5 469 GLY A O 1
ATOM 3644 N N . GLU A 1 470 ? -21.219 18.062 -10.766 1 75.19 470 GLU A N 1
ATOM 3645 C CA . GLU A 1 470 ? -20.562 18.359 -9.5 1 75.19 470 GLU A CA 1
ATOM 3646 C C . GLU A 1 470 ? -19.812 17.141 -8.969 1 75.19 470 GLU A C 1
ATOM 3648 O O . GLU A 1 470 ? -20.094 16 -9.383 1 75.19 470 GLU A O 1
ATOM 3653 N N . ILE A 1 471 ? -18.906 17.516 -8.195 1 74.12 471 ILE A N 1
ATOM 3654 C CA . ILE A 1 471 ? -18.203 16.438 -7.512 1 74.12 471 ILE A CA 1
ATOM 3655 C C . ILE A 1 471 ? -19.172 15.625 -6.672 1 74.12 471 ILE A C 1
ATOM 3657 O O . ILE A 1 471 ? -20.016 16.188 -5.961 1 74.12 471 ILE A O 1
ATOM 3661 N N . PRO A 1 472 ? -19.062 14.367 -6.82 1 79.75 472 PRO A N 1
ATOM 3662 C CA . PRO A 1 472 ? -20 13.539 -6.059 1 79.75 472 PRO A CA 1
ATOM 3663 C C . PRO A 1 472 ? -19.875 13.727 -4.551 1 79.75 472 PRO A C 1
ATOM 3665 O O . PRO A 1 472 ? -18.75 13.859 -4.039 1 79.75 472 PRO A O 1
ATOM 3668 N N . GLY A 1 473 ? -21.016 13.852 -3.885 1 87.19 473 GLY A N 1
ATOM 3669 C CA . GLY A 1 473 ? -21.047 13.961 -2.436 1 87.19 473 GLY A CA 1
ATOM 3670 C C . GLY A 1 473 ? -22.266 14.734 -1.936 1 87.19 473 GLY A C 1
ATOM 3671 O O . GLY A 1 473 ? -23.078 15.203 -2.73 1 87.19 473 GLY A O 1
ATOM 3672 N N . LEU A 1 474 ? -22.484 14.719 -0.645 1 94.75 474 LEU A N 1
ATOM 3673 C CA . LEU A 1 474 ? -23.422 15.641 0.001 1 94.75 474 LEU A CA 1
ATOM 3674 C C . LEU A 1 474 ? -22.828 17.047 0.058 1 94.75 474 LEU A C 1
ATOM 3676 O O . LEU A 1 474 ? -21.828 17.281 0.736 1 94.75 474 LEU A O 1
ATOM 3680 N N . ILE A 1 475 ? -23.516 17.922 -0.649 1 92.75 475 ILE A N 1
ATOM 3681 C CA . ILE A 1 475 ? -23 19.281 -0.83 1 92.75 475 ILE A CA 1
ATOM 3682 C C . ILE A 1 475 ? -23.578 20.203 0.242 1 92.75 475 ILE A C 1
ATOM 3684 O O . ILE A 1 475 ? -24.766 20.125 0.556 1 92.75 475 ILE A O 1
ATOM 3688 N N . ILE A 1 476 ? -22.766 21.016 0.815 1 92 476 ILE A N 1
ATOM 3689 C CA . ILE A 1 476 ? -23.219 22.047 1.724 1 92 476 ILE A CA 1
ATOM 3690 C C . ILE A 1 476 ? -23.5 23.328 0.94 1 92 476 ILE A C 1
ATOM 3692 O O . ILE A 1 476 ? -22.578 23.953 0.406 1 92 476 ILE A O 1
ATOM 3696 N N . ASP A 1 477 ? -24.656 23.703 0.876 1 89.5 477 ASP A N 1
ATOM 3697 C CA . ASP A 1 477 ? -25.047 24.922 0.161 1 89.5 477 ASP A CA 1
ATOM 3698 C C . ASP A 1 477 ? -24.797 26.172 1.007 1 89.5 477 ASP A C 1
ATOM 3700 O O . ASP A 1 477 ? -24.422 27.219 0.477 1 89.5 477 ASP A O 1
ATOM 3704 N N . SER A 1 478 ? -25.094 26 2.24 1 87.62 478 SER A N 1
ATOM 3705 C CA . SER A 1 478 ? -24.844 27.094 3.17 1 87.62 478 SER A CA 1
ATOM 3706 C C . SER A 1 478 ? -24.594 26.578 4.582 1 87.62 478 SER A C 1
ATOM 3708 O O . SER A 1 478 ? -25.141 25.547 4.984 1 87.62 478 SER A O 1
ATOM 3710 N N . MET A 1 479 ? -23.812 27.25 5.246 1 89.31 479 MET A N 1
ATOM 3711 C CA . MET A 1 479 ? -23.453 26.969 6.633 1 89.31 479 MET A CA 1
ATOM 3712 C C . MET A 1 479 ? -23.234 28.25 7.418 1 89.31 479 MET A C 1
ATOM 3714 O O . MET A 1 479 ? -22.422 29.094 7.031 1 89.31 479 MET A O 1
ATOM 3718 N N . SER A 1 480 ? -24.016 28.438 8.461 1 89.25 480 SER A N 1
ATOM 3719 C CA . SER A 1 480 ? -23.875 29.625 9.305 1 89.25 480 SER A CA 1
ATOM 3720 C C . SER A 1 480 ? -23.906 29.266 10.781 1 89.25 480 SER A C 1
ATOM 3722 O O . SER A 1 480 ? -24.609 28.312 11.172 1 89.25 480 SER A O 1
ATOM 3724 N N . VAL A 1 481 ? -23.203 29.906 11.602 1 91 481 VAL A N 1
ATOM 3725 C CA . VAL A 1 481 ? -23.203 29.781 13.055 1 91 481 VAL A CA 1
ATOM 3726 C C . VAL A 1 481 ? -23.688 31.078 13.688 1 91 481 VAL A C 1
ATOM 3728 O O . VAL A 1 481 ? -23.031 32.125 13.562 1 91 481 VAL A O 1
ATOM 3731 N N . ASN A 1 482 ? -24.781 30.922 14.344 1 91.06 482 ASN A N 1
ATOM 3732 C CA . ASN A 1 482 ? -25.391 32.094 14.953 1 91.06 482 ASN A CA 1
ATOM 3733 C C . ASN A 1 482 ? -25.531 33.25 13.953 1 91.06 482 ASN A C 1
ATOM 3735 O O . ASN A 1 482 ? -25.141 34.375 14.234 1 91.06 482 ASN A O 1
ATOM 3739 N N . GLY A 1 483 ? -25.922 32.844 12.805 1 88.56 483 GLY A N 1
ATOM 3740 C CA . GLY A 1 483 ? -26.25 33.812 11.766 1 88.56 483 GLY A CA 1
ATOM 3741 C C . GLY A 1 483 ? -25.047 34.25 10.961 1 88.56 483 GLY A C 1
ATOM 3742 O O . GLY A 1 483 ? -25.188 34.969 9.961 1 88.56 483 GLY A O 1
ATOM 3743 N N . VAL A 1 484 ? -23.844 33.906 11.297 1 87.94 484 VAL A N 1
ATOM 3744 C CA . VAL A 1 484 ? -22.641 34.312 10.586 1 87.94 484 VAL A CA 1
ATOM 3745 C C . VAL A 1 484 ? -22.234 33.219 9.609 1 87.94 484 VAL A C 1
ATOM 3747 O O . VAL A 1 484 ? -21.984 32.062 10.016 1 87.94 484 VAL A O 1
ATOM 3750 N N . PRO A 1 485 ? -22.125 33.562 8.383 1 82.5 485 PRO A N 1
ATOM 3751 C CA . PRO A 1 485 ? -21.703 32.531 7.41 1 82.5 485 PRO A CA 1
ATOM 3752 C C . PRO A 1 485 ? -20.266 32.062 7.629 1 82.5 485 PRO A C 1
ATOM 3754 O O . PRO A 1 485 ? -19.344 32.906 7.676 1 82.5 485 PRO A O 1
ATOM 3757 N N . LEU A 1 486 ? -20.094 30.828 7.773 1 77 486 LEU A N 1
ATOM 3758 C CA . LEU A 1 486 ? -18.781 30.25 8.031 1 77 486 LEU A CA 1
ATOM 3759 C C . LEU A 1 486 ? -17.969 30.125 6.738 1 77 486 LEU A C 1
ATOM 3761 O O . LEU A 1 486 ? -16.75 30.062 6.77 1 77 486 LEU A O 1
ATOM 3765 N N . GLU A 1 487 ? -18.625 30.047 5.633 1 68.06 487 GLU A N 1
ATOM 3766 C CA . GLU A 1 487 ? -17.984 29.812 4.348 1 68.06 487 GLU A CA 1
ATOM 3767 C C . GLU A 1 487 ? -16.953 30.906 4.055 1 68.06 487 GLU A C 1
ATOM 3769 O O . GLU A 1 487 ? -15.945 30.656 3.377 1 68.06 487 GLU A O 1
ATOM 3774 N N . VAL A 1 488 ? -17.203 32.062 4.594 1 62.06 488 VAL A N 1
ATOM 3775 C CA . VAL A 1 488 ? -16.312 33.188 4.344 1 62.06 488 VAL A CA 1
ATOM 3776 C C . VAL A 1 488 ? -14.969 32.969 5.027 1 62.06 488 VAL A C 1
ATOM 3778 O O . VAL A 1 488 ? -13.93 33.438 4.559 1 62.06 488 VAL A O 1
ATOM 3781 N N . TYR A 1 489 ? -15.031 32.125 6.016 1 60.66 489 TYR A N 1
ATOM 3782 C CA . TYR A 1 489 ? -13.812 31.953 6.793 1 60.66 489 TYR A CA 1
ATOM 3783 C C . TYR A 1 489 ? -13.07 30.688 6.371 1 60.66 489 TYR A C 1
ATOM 3785 O O . TYR A 1 489 ? -11.883 30.531 6.672 1 60.66 489 TYR A O 1
ATOM 3793 N N . PHE A 1 490 ? -13.805 29.875 5.703 1 59.84 490 PHE A N 1
ATOM 3794 C CA . PHE A 1 490 ? -13.164 28.609 5.348 1 59.84 490 PHE A CA 1
ATOM 3795 C C . PHE A 1 490 ? -11.984 28.859 4.406 1 59.84 490 PHE A C 1
ATOM 3797 O O . PHE A 1 490 ? -10.945 28.203 4.527 1 59.84 490 PHE A O 1
ATOM 3804 N N . SER A 1 491 ? -12.227 29.844 3.547 1 57.28 491 SER A N 1
ATOM 3805 C CA . SER A 1 491 ? -11.117 30.125 2.641 1 57.28 491 SER A CA 1
ATOM 3806 C C . SER A 1 491 ? -9.883 30.578 3.406 1 57.28 491 SER A C 1
ATOM 3808 O O . SER A 1 491 ? -8.766 30.172 3.102 1 57.28 491 SER A O 1
ATOM 3810 N N . SER A 1 492 ? -10.203 31.484 4.316 1 56.81 492 SER A N 1
ATOM 3811 C CA . SER A 1 492 ? -9.094 32 5.113 1 56.81 492 SER A CA 1
ATOM 3812 C C . SER A 1 492 ? -8.516 30.922 6.027 1 56.81 492 SER A C 1
ATOM 3814 O O . SER A 1 492 ? -7.305 30.844 6.227 1 56.81 492 SER A O 1
ATOM 3816 N N . LEU A 1 493 ? -9.453 30.203 6.406 1 55.84 493 LEU A N 1
ATOM 3817 C CA . LEU A 1 493 ? -9.078 29.172 7.371 1 55.84 493 LEU A CA 1
ATOM 3818 C C . LEU A 1 493 ? -8.172 28.125 6.73 1 55.84 493 LEU A C 1
ATOM 3820 O O . LEU A 1 493 ? -7.305 27.562 7.398 1 55.84 493 LEU A O 1
ATOM 3824 N N . PHE A 1 494 ? -8.391 28.125 5.426 1 53.69 494 PHE A N 1
ATOM 3825 C CA . PHE A 1 494 ? -7.559 27.125 4.758 1 53.69 494 PHE A CA 1
ATOM 3826 C C . PHE A 1 494 ? -6.449 27.797 3.957 1 53.69 494 PHE A C 1
ATOM 3828 O O . PHE A 1 494 ? -5.836 27.172 3.092 1 53.69 494 PHE A O 1
ATOM 3835 N N . ARG A 1 495 ? -6.207 29.094 4.371 1 48.41 495 ARG A N 1
ATOM 3836 C CA . ARG A 1 495 ? -5.18 29.969 3.801 1 48.41 495 ARG A CA 1
ATOM 3837 C C . ARG A 1 495 ? -5.137 29.844 2.281 1 48.41 495 ARG A C 1
ATOM 3839 O O . ARG A 1 495 ? -4.062 29.703 1.692 1 48.41 495 ARG A O 1
ATOM 3846 N N . ARG A 1 496 ? -6.273 29.625 1.812 1 51.34 496 ARG A N 1
ATOM 3847 C CA . ARG A 1 496 ? -6.324 29.609 0.353 1 51.34 496 ARG A CA 1
ATOM 3848 C C . ARG A 1 496 ? -6.613 31 -0.203 1 51.34 496 ARG A C 1
ATOM 3850 O O . ARG A 1 496 ? -7.309 31.797 0.43 1 51.34 496 ARG A O 1
ATOM 3857 N N . THR A 1 497 ? -5.625 31.406 -1.053 1 48.06 497 THR A N 1
ATOM 3858 C CA . THR A 1 497 ? -5.75 32.719 -1.695 1 48.06 497 THR A CA 1
ATOM 3859 C C . THR A 1 497 ? -6.922 32.719 -2.674 1 48.06 497 THR A C 1
ATOM 3861 O O . THR A 1 497 ? -7.344 33.781 -3.135 1 48.06 497 THR A O 1
ATOM 3864 N N . GLU A 1 498 ? -7.316 31.562 -2.963 1 51.06 498 GLU A N 1
ATOM 3865 C CA . GLU A 1 498 ? -8.375 31.531 -3.967 1 51.06 498 GLU A CA 1
ATOM 3866 C C . GLU A 1 498 ? -9.703 32.031 -3.389 1 51.06 498 GLU A C 1
ATOM 3868 O O . GLU A 1 498 ? -10 31.781 -2.215 1 51.06 498 GLU A O 1
ATOM 3873 N N . PRO A 1 499 ? -10.344 32.844 -4.219 1 53.12 499 PRO A N 1
ATOM 3874 C CA . PRO A 1 499 ? -11.664 33.281 -3.76 1 53.12 499 PRO A CA 1
ATOM 3875 C C . PRO A 1 499 ? -12.586 32.125 -3.4 1 53.12 499 PRO A C 1
ATOM 3877 O O . PRO A 1 499 ? -12.547 31.078 -4.051 1 53.12 499 PRO A O 1
ATOM 3880 N N . ILE A 1 500 ? -13.367 32.25 -2.268 1 52.72 500 ILE A N 1
ATOM 3881 C CA . ILE A 1 500 ? -14.289 31.297 -1.671 1 52.72 500 ILE A CA 1
ATOM 3882 C C . ILE A 1 500 ? -15.312 30.844 -2.715 1 52.72 500 ILE A C 1
ATOM 3884 O O . ILE A 1 500 ? -15.781 29.703 -2.684 1 52.72 500 ILE A O 1
ATOM 3888 N N . SER A 1 501 ? -15.633 31.844 -3.559 1 53.62 501 SER A N 1
ATOM 3889 C CA . SER A 1 501 ? -16.688 31.562 -4.527 1 53.62 501 SER A CA 1
ATOM 3890 C C . SER A 1 501 ? -16.375 30.297 -5.332 1 53.62 501 SER A C 1
ATOM 3892 O O . SER A 1 501 ? -17.266 29.703 -5.926 1 53.62 501 SER A O 1
ATOM 3894 N N . LYS A 1 502 ? -15.188 29.828 -5.121 1 58.09 502 LYS A N 1
ATOM 3895 C CA . LYS A 1 502 ? -14.758 28.719 -5.973 1 58.09 502 LYS A CA 1
ATOM 3896 C C . LYS A 1 502 ? -14.484 27.469 -5.148 1 58.09 502 LYS A C 1
ATOM 3898 O O . LYS A 1 502 ? -13.922 26.5 -5.656 1 58.09 502 LYS A O 1
ATOM 3903 N N . ILE A 1 503 ? -14.945 27.656 -3.848 1 67.44 503 ILE A N 1
ATOM 3904 C CA . ILE A 1 503 ? -14.664 26.5 -3.018 1 67.44 503 ILE A CA 1
ATOM 3905 C C . ILE A 1 503 ? -15.969 25.812 -2.629 1 67.44 503 ILE A C 1
ATOM 3907 O O . ILE A 1 503 ? -16.875 26.453 -2.078 1 67.44 503 ILE A O 1
ATOM 3911 N N . GLY A 1 504 ? -16.125 24.641 -3.104 1 77.06 504 GLY A N 1
ATOM 3912 C CA . GLY A 1 504 ? -17.266 23.828 -2.688 1 77.06 504 GLY A CA 1
ATOM 3913 C C . GLY A 1 504 ? -16.984 23.031 -1.418 1 77.06 504 GLY A C 1
ATOM 3914 O O . GLY A 1 504 ? -15.836 22.734 -1.106 1 77.06 504 GLY A O 1
ATOM 3915 N N . LEU A 1 505 ? -18.078 22.984 -0.555 1 84.69 505 LEU A N 1
ATOM 3916 C CA . LEU A 1 505 ? -18.016 22.172 0.654 1 84.69 505 LEU A CA 1
ATOM 3917 C C . LEU A 1 505 ? -18.844 20.891 0.493 1 84.69 505 LEU A C 1
ATOM 3919 O O . LEU A 1 505 ? -19.938 20.922 -0.047 1 84.69 505 LEU A O 1
ATOM 3923 N N . ARG A 1 506 ? -18.234 19.891 0.925 1 89.62 506 ARG A N 1
ATOM 3924 C CA . ARG A 1 506 ? -18.953 18.625 0.885 1 89.62 506 ARG A CA 1
ATOM 3925 C C . ARG A 1 506 ? -18.75 17.844 2.178 1 89.62 506 ARG A C 1
ATOM 3927 O O . ARG A 1 506 ? -17.766 18.047 2.883 1 89.62 506 ARG A O 1
ATOM 3934 N N . LEU A 1 507 ? -19.719 17.016 2.443 1 94.56 507 LEU A N 1
ATOM 3935 C CA . LEU A 1 507 ? -19.625 16.125 3.596 1 94.56 507 LEU A CA 1
ATOM 3936 C C . LEU A 1 507 ? -19.141 14.742 3.178 1 94.56 507 LEU A C 1
ATOM 3938 O O . LEU A 1 507 ? -19.578 14.203 2.162 1 94.56 507 LEU A O 1
ATOM 3942 N N . GLN A 1 508 ? -18.25 14.242 3.883 1 94.25 508 GLN A N 1
ATOM 3943 C CA . GLN A 1 508 ? -17.812 12.867 3.701 1 94.25 508 GLN A CA 1
ATOM 3944 C C . GLN A 1 508 ? -17.969 12.062 4.988 1 94.25 508 GLN A C 1
ATOM 3946 O O . GLN A 1 508 ? -17.531 12.5 6.055 1 94.25 508 GLN A O 1
ATOM 3951 N N . PRO A 1 509 ? -18.609 10.875 4.891 1 97.12 509 PRO A N 1
ATOM 3952 C CA . PRO A 1 509 ? -18.75 10.055 6.094 1 97.12 509 PRO A CA 1
ATOM 3953 C C . PRO A 1 509 ? -17.422 9.508 6.598 1 97.12 509 PRO A C 1
ATOM 3955 O O . PRO A 1 509 ? -16.547 9.148 5.797 1 97.12 509 PRO A O 1
ATOM 3958 N N . THR A 1 510 ? -17.25 9.391 7.891 1 96.94 510 THR A N 1
ATOM 3959 C CA . THR A 1 510 ? -16 8.891 8.477 1 96.94 510 THR A CA 1
ATOM 3960 C C . THR A 1 510 ? -16.125 7.406 8.82 1 96.94 510 THR A C 1
ATOM 3962 O O . THR A 1 510 ? -15.125 6.734 9.078 1 96.94 510 THR A O 1
ATOM 3965 N N . GLY A 1 511 ? -17.344 6.91 8.867 1 95.38 511 GLY A N 1
ATOM 3966 C CA . GLY A 1 511 ? -17.578 5.535 9.273 1 95.38 511 GLY A CA 1
ATOM 3967 C C . GLY A 1 511 ? -17.719 5.375 10.781 1 95.38 511 GLY A C 1
ATOM 3968 O O . GLY A 1 511 ? -18.094 4.305 11.258 1 95.38 511 GLY A O 1
ATOM 3969 N N . LEU A 1 512 ? -17.453 6.387 11.594 1 97.31 512 LEU A N 1
ATOM 3970 C CA . LEU A 1 512 ? -17.672 6.352 13.039 1 97.31 512 LEU A CA 1
ATOM 3971 C C . LEU A 1 512 ? -19.156 6.383 13.359 1 97.31 512 LEU A C 1
ATOM 3973 O O . LEU A 1 512 ? -19.875 7.273 12.906 1 97.31 512 LEU A O 1
ATOM 3977 N N . LYS A 1 513 ? -19.594 5.445 14.078 1 95.06 513 LYS A N 1
ATOM 3978 C CA . LYS A 1 513 ? -21 5.312 14.422 1 95.06 513 LYS A CA 1
ATOM 3979 C C . LYS A 1 513 ? -21.172 4.75 15.836 1 95.06 513 LYS A C 1
ATOM 3981 O O . LYS A 1 513 ? -20.359 3.934 16.281 1 95.06 513 LYS A O 1
ATOM 3986 N N . THR A 1 514 ? -22.141 5.258 16.547 1 94.44 514 THR A N 1
ATOM 3987 C CA . THR A 1 514 ? -22.531 4.754 17.859 1 94.44 514 THR A CA 1
ATOM 3988 C C . THR A 1 514 ? -24.031 4.547 17.938 1 94.44 514 THR A C 1
ATOM 3990 O O . THR A 1 514 ? -24.812 5.402 17.516 1 94.44 514 THR A O 1
ATOM 3993 N N . LYS A 1 515 ? -24.453 3.451 18.5 1 90.62 515 LYS A N 1
ATOM 3994 C CA . LYS A 1 515 ? -25.875 3.164 18.719 1 90.62 515 LYS A CA 1
ATOM 3995 C C . LYS A 1 515 ? -26.266 3.398 20.172 1 90.62 515 LYS A C 1
ATOM 3997 O O . LYS A 1 515 ? -25.484 3.098 21.094 1 90.62 515 LYS A O 1
ATOM 4002 N N . TYR A 1 516 ? -27.469 4 20.297 1 86.25 516 TYR A N 1
ATOM 4003 C CA . TYR A 1 516 ? -27.969 4.234 21.641 1 86.25 516 TYR A CA 1
ATOM 4004 C C . TYR A 1 516 ? -29.047 3.211 22.016 1 86.25 516 TYR A C 1
ATOM 4006 O O . TYR A 1 516 ? -29.875 2.854 21.172 1 86.25 516 TYR A O 1
ATOM 4014 N N . THR A 1 517 ? -28.844 2.484 23.078 1 68.38 517 THR A N 1
ATOM 4015 C CA . THR A 1 517 ? -29.875 1.561 23.547 1 68.38 517 THR A CA 1
ATOM 4016 C C . THR A 1 517 ? -30.969 2.307 24.297 1 68.38 517 THR A C 1
ATOM 4018 O O . THR A 1 517 ? -32.125 1.902 24.266 1 68.38 517 THR A O 1
ATOM 4021 N N . ASP A 1 518 ? -30.688 3.316 25.078 1 66.19 518 ASP A N 1
ATOM 4022 C CA . ASP A 1 518 ? -31.672 4.039 25.875 1 66.19 518 ASP A CA 1
ATOM 4023 C C . ASP A 1 518 ? -31.594 5.539 25.625 1 66.19 518 ASP A C 1
ATOM 4025 O O . ASP A 1 518 ? -30.625 6.191 25.984 1 66.19 518 ASP A O 1
ATOM 4029 N N . SER A 1 519 ? -32 5.863 24.438 1 59.47 519 SER A N 1
ATOM 4030 C CA . SER A 1 519 ? -31.875 7.297 24.203 1 59.47 519 SER A CA 1
ATOM 4031 C C . SER A 1 519 ? -32.938 8.086 24.938 1 59.47 519 SER A C 1
ATOM 4033 O O . SER A 1 519 ? -34.125 7.688 24.953 1 59.47 519 SER A O 1
ATOM 4035 N N . SER A 1 520 ? -32.562 8.984 25.75 1 53.72 520 SER A N 1
ATOM 4036 C CA . SER A 1 520 ? -33.5 9.906 26.406 1 53.72 520 SER A CA 1
ATOM 4037 C C . SER A 1 520 ? -34.375 10.602 25.391 1 53.72 520 SER A C 1
ATOM 4039 O O . SER A 1 520 ? -35.5 11 25.719 1 53.72 520 SER A O 1
ATOM 4041 N N . CYS A 1 521 ? -33.812 10.898 24.234 1 61.88 521 CYS A N 1
ATOM 4042 C CA . CYS A 1 521 ? -34.625 11.461 23.156 1 61.88 521 CYS A CA 1
ATOM 4043 C C . CYS A 1 521 ? -35.156 10.359 22.25 1 61.88 521 CYS A C 1
ATOM 4045 O O . CYS A 1 521 ? -34.406 9.742 21.5 1 61.88 521 CYS A O 1
ATOM 4047 N N . LYS A 1 522 ? -36.312 9.883 22.547 1 60.88 522 LYS A N 1
ATOM 4048 C CA . LYS A 1 522 ? -37.031 8.742 21.984 1 60.88 522 LYS A CA 1
ATOM 4049 C C . LYS A 1 522 ? -36.844 8.68 20.469 1 60.88 522 LYS A C 1
ATOM 4051 O O . LYS A 1 522 ? -36.906 7.598 19.875 1 60.88 522 LYS A O 1
ATOM 4056 N N . SER A 1 523 ? -36.281 9.789 19.875 1 82.69 523 SER A N 1
ATOM 4057 C CA . SER A 1 523 ? -36.281 9.75 18.422 1 82.69 523 SER A CA 1
ATOM 4058 C C . SER A 1 523 ? -34.875 9.492 17.875 1 82.69 523 SER A C 1
ATOM 4060 O O . SER A 1 523 ? -34.719 9.117 16.703 1 82.69 523 SER A O 1
ATOM 4062 N N . VAL A 1 524 ? -33.844 9.586 18.688 1 89.75 524 VAL A N 1
ATOM 4063 C CA . VAL A 1 524 ? -32.469 9.391 18.219 1 89.75 524 VAL A CA 1
ATOM 4064 C C . VAL A 1 524 ? -31.984 8.008 18.641 1 89.75 524 VAL A C 1
ATOM 4066 O O . VAL A 1 524 ? -31.938 7.703 19.844 1 89.75 524 VAL A O 1
ATOM 4069 N N . MET A 1 525 ? -31.594 7.246 17.719 1 92.5 525 MET A N 1
ATOM 4070 C CA . MET A 1 525 ? -31.188 5.867 18 1 92.5 525 MET A CA 1
ATOM 4071 C C . MET A 1 525 ? -29.703 5.668 17.75 1 92.5 525 MET A C 1
ATOM 4073 O O . MET A 1 525 ? -29.109 4.715 18.25 1 92.5 525 MET A O 1
ATOM 4077 N N . SER A 1 526 ? -29.141 6.488 17 1 94.69 526 SER A N 1
ATOM 4078 C CA . SER A 1 526 ? -27.719 6.383 16.703 1 94.69 526 SER A CA 1
ATOM 4079 C C . SER A 1 526 ? -27.141 7.723 16.25 1 94.69 526 SER A C 1
ATOM 4081 O O . SER A 1 526 ? -27.891 8.672 16 1 94.69 526 SER A O 1
ATOM 4083 N N . ARG A 1 527 ? -25.812 7.84 16.219 1 95.69 527 ARG A N 1
ATOM 4084 C CA . ARG A 1 527 ? -25.094 8.992 15.695 1 95.69 527 ARG A CA 1
ATOM 4085 C C . ARG A 1 527 ? -23.984 8.555 14.75 1 95.69 527 ARG A C 1
ATOM 4087 O O . ARG A 1 527 ? -23.453 7.445 14.875 1 95.69 527 ARG A O 1
ATOM 4094 N N . THR A 1 528 ? -23.703 9.367 13.812 1 97.5 528 THR A N 1
ATOM 4095 C CA . THR A 1 528 ? -22.609 9.094 12.883 1 97.5 528 THR A CA 1
ATOM 4096 C C . THR A 1 528 ? -21.859 10.383 12.539 1 97.5 528 THR A C 1
ATOM 4098 O O . THR A 1 528 ? -22.453 11.461 12.492 1 97.5 528 THR A O 1
ATOM 4101 N N . SER A 1 529 ? -20.578 10.25 12.352 1 97.69 529 SER A N 1
ATOM 4102 C CA . SER A 1 529 ? -19.703 11.398 12.156 1 97.69 529 SER A CA 1
ATOM 4103 C C . SER A 1 529 ? -19.406 11.625 10.68 1 97.69 529 SER A C 1
ATOM 4105 O O . SER A 1 529 ? -19.203 10.664 9.922 1 97.69 529 SER A O 1
ATOM 4107 N N . PHE A 1 530 ? -19.391 12.867 10.242 1 97.38 530 PHE A N 1
ATOM 4108 C CA . PHE A 1 530 ? -18.953 13.328 8.938 1 97.38 530 PHE A CA 1
ATOM 4109 C C . PHE A 1 530 ? -17.906 14.43 9.078 1 97.38 530 PHE A C 1
ATOM 4111 O O . PHE A 1 530 ? -17.812 15.086 10.125 1 97.38 530 PHE A O 1
ATOM 4118 N N . ARG A 1 531 ? -17.094 14.609 8.039 1 94.38 531 ARG A N 1
ATOM 4119 C CA . ARG A 1 531 ? -16.188 15.742 7.945 1 94.38 531 ARG A CA 1
ATOM 4120 C C . ARG A 1 531 ? -16.516 16.609 6.734 1 94.38 531 ARG A C 1
ATOM 4122 O O . ARG A 1 531 ? -16.844 16.094 5.664 1 94.38 531 ARG A O 1
ATOM 4129 N N . VAL A 1 532 ? -16.406 17.875 6.93 1 90.88 532 VAL A N 1
ATOM 4130 C CA . VAL A 1 532 ? -16.547 18.828 5.828 1 90.88 532 VAL A CA 1
ATOM 4131 C C . VAL A 1 532 ? -15.219 18.922 5.07 1 90.88 532 VAL A C 1
ATOM 4133 O O . VAL A 1 532 ? -14.18 19.234 5.652 1 90.88 532 VAL A O 1
ATOM 4136 N N . LEU A 1 533 ? -15.328 18.609 3.842 1 86.5 533 LEU A N 1
ATOM 4137 C CA . LEU A 1 533 ? -14.156 18.719 2.98 1 86.5 533 LEU A CA 1
ATOM 4138 C C . LEU A 1 533 ? -14.297 19.875 2.004 1 86.5 533 LEU A C 1
ATOM 4140 O O . LEU A 1 533 ? -15.398 20.172 1.546 1 86.5 533 LEU A O 1
ATOM 4144 N N . LEU A 1 534 ? -13.125 20.406 1.723 1 78.31 534 LEU A N 1
ATOM 4145 C CA . LEU A 1 534 ? -13.07 21.469 0.73 1 78.31 534 LEU A CA 1
ATOM 4146 C C . LEU A 1 534 ? -12.805 20.906 -0.661 1 78.31 534 LEU A C 1
ATOM 4148 O O . LEU A 1 534 ? -11.977 20 -0.823 1 78.31 534 LEU A O 1
ATOM 4152 N N . ASP A 1 535 ? -13.688 21.25 -1.542 1 73.5 535 ASP A N 1
ATOM 4153 C CA . ASP A 1 535 ? -13.422 20.891 -2.934 1 73.5 535 ASP A CA 1
ATOM 4154 C C . ASP A 1 535 ? -12.469 21.906 -3.582 1 73.5 535 ASP A C 1
ATOM 4156 O O . ASP A 1 535 ? -12.891 22.969 -4.027 1 73.5 535 ASP A O 1
ATOM 4160 N N . ILE A 1 536 ? -11.258 21.656 -3.309 1 61.97 536 ILE A N 1
ATOM 4161 C CA . ILE A 1 536 ? -10.258 22.547 -3.871 1 61.97 536 ILE A CA 1
ATOM 4162 C C . ILE A 1 536 ? -9.875 22.078 -5.273 1 61.97 536 ILE A C 1
ATOM 4164 O O . ILE A 1 536 ? -9.461 20.938 -5.465 1 61.97 536 ILE A O 1
ATOM 4168 N N . PRO A 1 537 ? -10.422 22.812 -6.207 1 55.91 537 PRO A N 1
ATOM 4169 C CA . PRO A 1 537 ? -9.984 22.375 -7.535 1 55.91 537 PRO A CA 1
ATOM 4170 C C . PRO A 1 537 ? -8.492 22.047 -7.59 1 55.91 537 PRO A C 1
ATOM 4172 O O . PRO A 1 537 ? -7.691 22.719 -6.934 1 55.91 537 PRO A O 1
ATOM 4175 N N . ASN A 1 538 ? -8.234 20.703 -7.695 1 51.38 538 ASN A N 1
ATOM 4176 C CA . ASN A 1 538 ? -6.824 20.359 -7.898 1 51.38 538 ASN A CA 1
ATOM 4177 C C . ASN A 1 538 ? -6.168 21.297 -8.914 1 51.38 538 ASN A C 1
ATOM 4179 O O . ASN A 1 538 ? -6.418 21.188 -10.117 1 51.38 538 ASN A O 1
ATOM 4183 N N . THR A 1 539 ? -6.145 22.453 -8.656 1 46.31 539 THR A N 1
ATOM 4184 C CA . THR A 1 539 ? -5.344 23.141 -9.656 1 46.31 539 THR A CA 1
ATOM 4185 C C . THR A 1 539 ? -4.027 22.406 -9.906 1 46.31 539 THR A C 1
ATOM 4187 O O . THR A 1 539 ? -3.217 22.25 -8.984 1 46.31 539 THR A O 1
ATOM 4190 N N . VAL A 1 540 ? -4.191 21.25 -10.578 1 47.94 540 VAL A N 1
ATOM 4191 C CA . VAL A 1 540 ? -2.869 20.859 -11.062 1 47.94 540 VAL A CA 1
ATOM 4192 C C . VAL A 1 540 ? -1.931 22.062 -11.008 1 47.94 540 VAL A C 1
ATOM 4194 O O . VAL A 1 540 ? -2.148 23.062 -11.703 1 47.94 540 VAL A O 1
ATOM 4197 N N . ALA A 1 541 ? -1.475 22.25 -9.82 1 51.19 541 ALA A N 1
ATOM 4198 C CA . ALA A 1 541 ? -0.486 23.312 -9.703 1 51.19 541 ALA A CA 1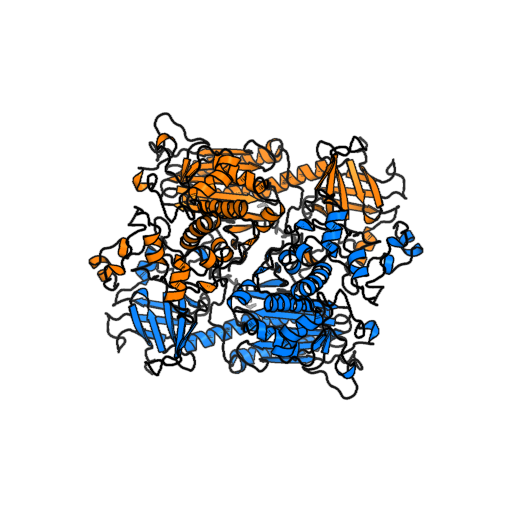
ATOM 4199 C C . ALA A 1 541 ? 0.386 23.391 -10.953 1 51.19 541 ALA A C 1
ATOM 4201 O O . ALA A 1 541 ? 1.279 22.562 -11.148 1 51.19 541 ALA A O 1
ATOM 4202 N N . ILE A 1 542 ? -0.314 23.562 -12.102 1 53.56 542 ILE A N 1
ATOM 4203 C CA . ILE A 1 542 ? 0.571 23.922 -13.203 1 53.56 542 ILE A CA 1
ATOM 4204 C C . ILE A 1 542 ? 1.659 24.875 -12.703 1 53.56 542 ILE A C 1
ATOM 4206 O O . ILE A 1 542 ? 1.367 25.984 -12.258 1 53.56 542 ILE A O 1
ATOM 4210 N N . ASN A 1 543 ? 2.682 24.141 -12.188 1 63.53 543 ASN A N 1
ATOM 4211 C CA . ASN A 1 543 ? 3.799 25.031 -11.891 1 63.53 543 ASN A CA 1
ATOM 4212 C C . ASN A 1 543 ? 4.551 25.422 -13.156 1 63.53 543 ASN A C 1
ATOM 4214 O O . ASN A 1 543 ? 4.43 24.75 -14.188 1 63.53 543 ASN A O 1
ATOM 4218 N N . ASN A 1 544 ? 4.793 26.516 -13.422 1 68.19 544 ASN A N 1
ATOM 4219 C CA . ASN A 1 544 ? 5.473 27.031 -14.602 1 68.19 544 ASN A CA 1
ATOM 4220 C C . ASN A 1 544 ? 6.949 26.641 -14.609 1 68.19 544 ASN A C 1
ATOM 4222 O O . ASN A 1 544 ? 7.738 27.203 -15.383 1 68.19 544 ASN A O 1
ATOM 4226 N N . VAL A 1 545 ? 7.223 25.594 -13.781 1 78.81 545 VAL A N 1
ATOM 4227 C CA . VAL A 1 545 ? 8.648 25.281 -13.688 1 78.81 545 VAL A CA 1
ATOM 4228 C C . VAL A 1 545 ? 8.922 23.938 -14.336 1 78.81 545 VAL A C 1
ATOM 4230 O O . VAL A 1 545 ? 10.016 23.703 -14.867 1 78.81 545 VAL A O 1
ATOM 4233 N N . THR A 1 546 ? 7.934 23 -14.203 1 81.31 546 THR A N 1
ATOM 4234 C CA . THR A 1 546 ? 8.078 21.688 -14.828 1 81.31 546 THR A CA 1
ATOM 4235 C C . THR A 1 546 ? 6.809 21.312 -15.594 1 81.31 546 THR A C 1
ATOM 4237 O O . THR A 1 546 ? 5.734 21.844 -15.328 1 81.31 546 THR A O 1
ATOM 4240 N N . THR A 1 547 ? 6.977 20.469 -16.547 1 75.12 547 THR A N 1
ATOM 4241 C CA . THR A 1 547 ? 5.836 19.984 -17.312 1 75.12 547 THR A CA 1
ATOM 4242 C C . THR A 1 547 ? 4.988 19.031 -16.469 1 75.12 547 THR A C 1
ATOM 4244 O O . THR A 1 547 ? 3.756 19.094 -16.5 1 75.12 547 THR A O 1
ATOM 4247 N N . ASP A 1 548 ? 5.707 18.188 -15.758 1 78.81 548 ASP A N 1
ATOM 4248 C CA . ASP A 1 548 ? 5.039 17.234 -14.875 1 78.81 548 ASP A CA 1
ATOM 4249 C C . ASP A 1 548 ? 5.156 17.672 -13.414 1 78.81 548 ASP A C 1
ATOM 4251 O O . ASP A 1 548 ? 6.211 18.141 -12.984 1 78.81 548 ASP A O 1
ATOM 4255 N N . SER A 1 549 ? 4.031 17.734 -12.742 1 80.56 549 SER A N 1
ATOM 4256 C CA . SER A 1 549 ? 4.004 18.094 -11.32 1 80.56 549 SER A CA 1
ATOM 4257 C C . SER A 1 549 ? 3.83 16.859 -10.445 1 80.56 549 SER A C 1
ATOM 4259 O O . SER A 1 549 ? 2.822 16.719 -9.75 1 80.56 549 SER A O 1
ATOM 4261 N N . VAL A 1 550 ? 4.906 16.078 -10.43 1 83.94 550 VAL A N 1
ATOM 4262 C CA . VAL A 1 550 ? 4.844 14.805 -9.742 1 83.94 550 VAL A CA 1
ATOM 4263 C C . VAL A 1 550 ? 4.602 15.031 -8.25 1 83.94 550 VAL A C 1
ATOM 4265 O O . VAL A 1 550 ? 3.867 14.273 -7.609 1 83.94 550 VAL A O 1
ATOM 4268 N N . PHE A 1 551 ? 5.223 16.078 -7.766 1 86.5 551 PHE A N 1
ATOM 4269 C CA . PHE A 1 551 ? 5.098 16.344 -6.336 1 86.5 551 PHE A CA 1
ATOM 4270 C C . PHE A 1 551 ? 3.943 17.312 -6.062 1 86.5 551 PHE A C 1
ATOM 4272 O O . PHE A 1 551 ? 3.057 17 -5.266 1 86.5 551 PHE A O 1
ATOM 4279 N N . SER A 1 552 ? 3.895 18.391 -6.742 1 78.44 552 SER A N 1
ATOM 4280 C CA . SER A 1 552 ? 2.934 19.453 -6.43 1 78.44 552 SER A CA 1
ATOM 4281 C C . SER A 1 552 ? 1.551 19.109 -6.98 1 78.44 552 SER A C 1
ATOM 4283 O O . SER A 1 552 ? 0.561 19.75 -6.605 1 78.44 552 SER A O 1
ATOM 4285 N N . GLY A 1 553 ? 1.495 18.109 -7.797 1 76.94 553 GLY A N 1
ATOM 4286 C CA . GLY A 1 553 ? 0.238 17.812 -8.469 1 76.94 553 GLY A CA 1
ATOM 4287 C C . GLY A 1 553 ? -0.58 16.75 -7.766 1 76.94 553 GLY A C 1
ATOM 4288 O O . GLY A 1 553 ? -1.675 16.406 -8.211 1 76.94 553 GLY A O 1
ATOM 4289 N N . VAL A 1 554 ? -0.118 16.266 -6.637 1 80.12 554 VAL A N 1
ATOM 4290 C CA . VAL A 1 554 ? -0.843 15.172 -5.996 1 80.12 554 VAL A CA 1
ATOM 4291 C C . VAL A 1 554 ? -1.816 15.727 -4.965 1 80.12 554 VAL A C 1
ATOM 4293 O O . VAL A 1 554 ? -1.624 16.844 -4.461 1 80.12 554 VAL A O 1
ATOM 4296 N N . CYS A 1 555 ? -2.848 14.898 -4.66 1 82.12 555 CYS A N 1
ATOM 4297 C CA . CYS A 1 555 ? -3.873 15.289 -3.695 1 82.12 555 CYS A CA 1
ATOM 4298 C C . CYS A 1 555 ? -3.305 15.328 -2.283 1 82.12 555 CYS A C 1
ATOM 4300 O O . CYS A 1 555 ? -2.527 14.453 -1.893 1 82.12 555 CYS A O 1
ATOM 4302 N N . GLY A 1 556 ? -3.697 16.422 -1.551 1 80.62 556 GLY A N 1
ATOM 4303 C CA . GLY A 1 556 ? -3.219 16.594 -0.188 1 80.62 556 GLY A CA 1
ATOM 4304 C C . GLY A 1 556 ? -4.336 16.609 0.839 1 80.62 556 GLY A C 1
ATOM 4305 O O . GLY A 1 556 ? -4.125 17 1.987 1 80.62 556 GLY A O 1
ATOM 4306 N N . SER A 1 557 ? -5.562 16.109 0.45 1 82.56 557 SER A N 1
ATOM 4307 C CA . SER A 1 557 ? -6.711 16.188 1.344 1 82.56 557 SER A CA 1
ATOM 4308 C C . SER A 1 557 ? -6.461 15.438 2.643 1 82.56 557 SER A C 1
ATOM 4310 O O . SER A 1 557 ? -6.906 15.859 3.711 1 82.56 557 SER A O 1
ATOM 4312 N N . TRP A 1 558 ? -5.703 14.344 2.59 1 89.06 558 TRP A N 1
ATOM 4313 C CA . TRP A 1 558 ? -5.461 13.531 3.779 1 89.06 558 TRP A CA 1
ATOM 4314 C C . TRP A 1 558 ? -4.613 14.289 4.793 1 89.06 558 TRP A C 1
ATOM 4316 O O . TRP A 1 558 ? -4.547 13.914 5.965 1 89.06 558 TRP A O 1
ATOM 4326 N N . ALA A 1 559 ? -4.066 15.453 4.359 1 86.69 559 ALA A N 1
ATOM 4327 C CA . ALA A 1 559 ? -3.217 16.25 5.25 1 86.69 559 ALA A CA 1
ATOM 4328 C C . ALA A 1 559 ? -3.932 17.5 5.719 1 86.69 559 ALA A C 1
ATOM 4330 O O . ALA A 1 559 ? -3.406 18.25 6.547 1 86.69 559 ALA A O 1
ATOM 4331 N N . SER A 1 560 ? -5.156 17.734 5.273 1 80.94 560 SER A N 1
ATOM 4332 C CA . SER A 1 560 ? -5.77 19.016 5.551 1 80.94 560 SER A CA 1
ATOM 4333 C C . SER A 1 560 ? -6.98 18.875 6.469 1 80.94 560 SER A C 1
ATOM 4335 O O . SER A 1 560 ? -7.438 19.844 7.066 1 80.94 560 SER A O 1
ATOM 4337 N N . VAL A 1 561 ? -7.48 17.719 6.586 1 85.81 561 VAL A N 1
ATOM 4338 C CA . VAL A 1 561 ? -8.641 17.5 7.438 1 85.81 561 VAL A CA 1
ATOM 4339 C C . VAL A 1 561 ? -8.273 17.75 8.898 1 85.81 561 VAL A C 1
ATOM 4341 O O . VAL A 1 561 ? -7.141 17.469 9.312 1 85.81 561 VAL A O 1
ATOM 4344 N N . ASP A 1 562 ? -9.219 18.359 9.664 1 87.88 562 ASP A N 1
ATOM 4345 C CA . ASP A 1 562 ? -9.031 18.641 11.078 1 87.88 562 ASP A CA 1
ATOM 4346 C C . ASP A 1 562 ? -7.914 19.656 11.297 1 87.88 562 ASP A C 1
ATOM 4348 O O . ASP A 1 562 ? -7.273 19.672 12.344 1 87.88 562 ASP A O 1
ATOM 4352 N N . GLY A 1 563 ? -7.711 20.516 10.312 1 80.38 563 GLY A N 1
ATOM 4353 C CA . GLY A 1 563 ? -6.613 21.469 10.352 1 80.38 563 GLY A CA 1
ATOM 4354 C C . GLY A 1 563 ? -6.906 22.688 11.203 1 80.38 563 GLY A C 1
ATOM 4355 O O . GLY A 1 563 ? -5.988 23.359 11.695 1 80.38 563 GLY A O 1
ATOM 4356 N N . VAL A 1 564 ? -8.18 23.016 11.391 1 82.25 564 VAL A N 1
ATOM 4357 C CA . VAL A 1 564 ? -8.586 24.188 12.172 1 82.25 564 VAL A CA 1
ATOM 4358 C C . VAL A 1 564 ? -9.57 23.766 13.258 1 82.25 564 VAL A C 1
ATOM 4360 O O . VAL A 1 564 ? -10.469 22.953 13.016 1 82.25 564 VAL A O 1
ATOM 4363 N N . ALA A 1 565 ? -9.266 24.328 14.422 1 84.56 565 ALA A N 1
ATOM 4364 C CA . ALA A 1 565 ? -10.133 24 15.547 1 84.56 565 ALA A CA 1
ATOM 4365 C C . ALA A 1 565 ? -10.547 25.25 16.297 1 84.56 565 ALA A C 1
ATOM 4367 O O . ALA A 1 565 ? -9.977 26.328 16.094 1 84.56 565 ALA A O 1
ATOM 4368 N N . TYR A 1 566 ? -11.586 25.188 17.047 1 86.62 566 TYR A N 1
ATOM 4369 C CA . TYR A 1 566 ? -12.039 26.156 18.016 1 86.62 566 TYR A CA 1
ATOM 4370 C C . TYR A 1 566 ? -12.445 25.484 19.328 1 86.62 566 TYR A C 1
ATOM 4372 O O . TYR A 1 566 ? -13.391 24.688 19.344 1 86.62 566 TYR A O 1
ATOM 4380 N N . GLY A 1 567 ? -11.664 25.766 20.422 1 86.75 567 GLY A N 1
ATOM 4381 C CA . GLY A 1 567 ? -11.922 25.094 21.688 1 86.75 567 GLY A CA 1
ATOM 4382 C C . GLY A 1 567 ? -11.703 23.594 21.609 1 86.75 567 GLY A C 1
ATOM 4383 O O . GLY A 1 567 ? -12.562 22.812 22.047 1 86.75 567 GLY A O 1
ATOM 4384 N N . ARG A 1 568 ? -10.773 23.125 20.844 1 84.69 568 ARG A N 1
ATOM 4385 C CA . ARG A 1 568 ? -10.344 21.734 20.719 1 84.69 568 ARG A CA 1
ATOM 4386 C C . ARG A 1 568 ? -11.289 20.938 19.828 1 84.69 568 ARG A C 1
ATOM 4388 O O . ARG A 1 568 ? -11.195 19.719 19.75 1 84.69 568 ARG A O 1
ATOM 4395 N N . VAL A 1 569 ? -12.172 21.656 19.234 1 88.81 569 VAL A N 1
ATOM 4396 C CA . VAL A 1 569 ? -13.109 21 18.328 1 88.81 569 VAL A CA 1
ATOM 4397 C C . VAL A 1 569 ? -12.844 21.438 16.891 1 88.81 569 VAL A C 1
ATOM 4399 O O . VAL A 1 569 ? -12.641 22.625 16.625 1 88.81 569 VAL A O 1
ATOM 4402 N N . SER A 1 570 ? -12.844 20.5 16.031 1 88.44 570 SER A N 1
ATOM 4403 C CA . SER A 1 570 ? -12.547 20.797 14.641 1 88.44 570 SER A CA 1
ATOM 4404 C C . SER A 1 570 ? -13.695 21.547 13.977 1 88.44 570 SER A C 1
ATOM 4406 O O . SER A 1 570 ? -14.867 21.234 14.211 1 88.44 570 SER A O 1
ATOM 4408 N N . ILE A 1 571 ? -13.391 22.438 13.094 1 85.12 571 ILE A N 1
ATOM 4409 C CA . ILE A 1 571 ? -14.375 23.25 12.391 1 85.12 571 ILE A CA 1
ATOM 4410 C C . ILE A 1 571 ? -15.094 22.391 11.344 1 85.12 571 ILE A C 1
ATOM 4412 O O . ILE A 1 571 ? -16.188 22.734 10.898 1 85.12 571 ILE A O 1
ATOM 4416 N N . ASP A 1 572 ? -14.445 21.281 10.984 1 89.19 572 ASP A N 1
ATOM 4417 C CA . ASP A 1 572 ? -14.992 20.5 9.883 1 89.19 572 ASP A CA 1
ATOM 4418 C C . ASP A 1 572 ? -15.805 19.312 10.398 1 89.19 572 ASP A C 1
ATOM 4420 O O . ASP A 1 572 ? -16.188 18.438 9.625 1 89.19 572 ASP A O 1
ATOM 4424 N N . GLU A 1 573 ? -16.125 19.25 11.641 1 94 573 GLU A N 1
ATOM 4425 C CA . GLU A 1 573 ? -16.781 18.094 12.227 1 94 573 GLU A CA 1
ATOM 4426 C C . GLU A 1 573 ? -18.297 18.297 12.289 1 94 573 GLU A C 1
ATOM 4428 O O . GLU A 1 573 ? -18.781 19.281 12.844 1 94 573 GLU A O 1
ATOM 4433 N N . VAL A 1 574 ? -19 17.359 11.742 1 96.75 574 VAL A N 1
ATOM 4434 C CA . VAL A 1 574 ? -20.453 17.281 11.82 1 96.75 574 VAL A CA 1
ATOM 4435 C C . VAL A 1 574 ? -20.875 15.891 12.281 1 96.75 574 VAL A C 1
ATOM 4437 O O . VAL A 1 574 ? -20.391 14.883 11.75 1 96.75 574 VAL A O 1
ATOM 4440 N N . VAL A 1 575 ? -21.75 15.844 13.297 1 97.81 575 VAL A N 1
ATOM 4441 C CA . VAL A 1 575 ? -22.25 14.562 13.789 1 97.81 575 VAL A CA 1
ATOM 4442 C C . VAL A 1 575 ? -23.766 14.5 13.609 1 97.81 575 VAL A C 1
ATOM 4444 O O . VAL A 1 575 ? -24.5 15.289 14.203 1 97.81 575 VAL A O 1
ATOM 4447 N N . PHE A 1 576 ? -24.219 13.586 12.867 1 97.69 576 PHE A N 1
ATOM 4448 C CA . PHE A 1 576 ? -25.656 13.422 12.625 1 97.69 576 PHE A CA 1
ATOM 4449 C C . PHE A 1 576 ? -26.281 12.531 13.695 1 97.69 576 PHE A C 1
ATOM 4451 O O . PHE A 1 576 ? -25.656 11.57 14.141 1 97.69 576 PHE A O 1
ATOM 4458 N N . GLU A 1 577 ? -27.469 12.875 14.062 1 96.56 577 GLU A N 1
ATOM 4459 C CA . GLU A 1 577 ? -28.328 12.031 14.883 1 96.56 577 GLU A CA 1
ATOM 4460 C C . GLU A 1 577 ? -29.406 11.352 14.039 1 96.56 577 GLU A C 1
ATOM 4462 O O . GLU A 1 577 ? -30.109 12.016 13.281 1 96.56 577 GLU A O 1
ATOM 4467 N N . LEU A 1 578 ? -29.438 10.07 14.156 1 96.31 578 LEU A N 1
ATOM 4468 C CA . LEU A 1 578 ? -30.281 9.289 13.266 1 96.31 578 LEU A CA 1
ATOM 4469 C C . LEU A 1 578 ? -31.422 8.609 14.031 1 96.31 578 LEU A C 1
ATOM 4471 O O . LEU A 1 578 ? -31.25 8.242 15.195 1 96.31 578 LEU A O 1
ATOM 4475 N N . ASP A 1 579 ? -32.594 8.5 13.414 1 94.38 579 ASP A N 1
ATOM 4476 C CA . ASP A 1 579 ? -33.688 7.766 14.008 1 94.38 579 ASP A CA 1
ATOM 4477 C C . ASP A 1 579 ? -33.562 6.266 13.766 1 94.38 579 ASP A C 1
ATOM 4479 O O . ASP A 1 579 ? -32.469 5.789 13.414 1 94.38 579 ASP A O 1
ATOM 4483 N N . GLU A 1 580 ? -34.531 5.496 14.031 1 90.12 580 GLU A N 1
ATOM 4484 C CA . GLU A 1 580 ? -34.531 4.039 13.961 1 90.12 580 GLU A CA 1
ATOM 4485 C C . GLU A 1 580 ? -34.312 3.561 12.531 1 90.12 580 GLU A C 1
ATOM 4487 O O . GLU A 1 580 ? -33.781 2.467 12.305 1 90.12 580 GLU A O 1
ATOM 4492 N N . MET A 1 581 ? -34.719 4.375 11.609 1 89.88 581 MET A N 1
ATOM 4493 C CA . MET A 1 581 ? -34.594 4.008 10.203 1 89.88 581 MET A CA 1
ATOM 4494 C C . MET A 1 581 ? -33.312 4.574 9.602 1 89.88 581 MET A C 1
ATOM 4496 O O . MET A 1 581 ? -33.094 4.512 8.383 1 89.88 581 MET A O 1
ATOM 4500 N N . ASP A 1 582 ? -32.438 5.23 10.422 1 90.94 582 ASP A N 1
ATOM 4501 C CA . ASP A 1 582 ? -31.156 5.805 10.055 1 90.94 582 ASP A CA 1
ATOM 4502 C C . ASP A 1 582 ? -31.344 7.082 9.242 1 90.94 582 ASP A C 1
ATOM 4504 O O . ASP A 1 582 ? -30.484 7.438 8.43 1 90.94 582 ASP A O 1
ATOM 4508 N N . ASN A 1 583 ? -32.5 7.676 9.391 1 94 583 ASN A N 1
ATOM 4509 C CA . ASN A 1 583 ? -32.688 9.016 8.852 1 94 583 ASN A CA 1
ATOM 4510 C C . ASN A 1 583 ? -32.156 10.086 9.805 1 94 583 ASN A C 1
ATOM 4512 O O . ASN A 1 583 ? -32.438 10.047 11 1 94 583 ASN A O 1
ATOM 4516 N N . ALA A 1 584 ? -31.5 11.016 9.211 1 97.06 584 ALA A N 1
ATOM 4517 C CA . ALA A 1 584 ? -31.016 12.109 10.047 1 97.06 584 ALA A CA 1
ATOM 4518 C C . ALA A 1 584 ? -32.188 12.984 10.516 1 97.06 584 ALA A C 1
ATOM 4520 O O . ALA A 1 584 ? -32.938 13.484 9.695 1 97.06 584 ALA A O 1
ATOM 4521 N N . VAL A 1 585 ? -32.281 13.195 11.789 1 95.81 585 VAL A N 1
ATOM 4522 C CA . VAL A 1 585 ? -33.344 14.031 12.344 1 95.81 585 VAL A CA 1
ATOM 4523 C C . VAL A 1 585 ? -32.75 15.312 12.922 1 95.81 585 VAL A C 1
ATOM 4525 O O . VAL A 1 585 ? -33.438 16.297 13.125 1 95.81 585 VAL A O 1
ATOM 4528 N N . ALA A 1 586 ? -31.5 15.203 13.18 1 96.19 586 ALA A N 1
ATOM 4529 C CA . ALA A 1 586 ? -30.75 16.344 13.688 1 96.19 586 ALA A CA 1
ATOM 4530 C C . ALA A 1 586 ? -29.25 16.188 13.391 1 96.19 586 ALA A C 1
ATOM 4532 O O . ALA A 1 586 ? -28.812 15.141 12.922 1 96.19 586 ALA A O 1
ATOM 4533 N N . LEU A 1 587 ? -28.531 17.203 13.516 1 97 587 LEU A N 1
ATOM 4534 C CA . LEU A 1 587 ? -27.078 17.125 13.508 1 97 587 LEU A CA 1
ATOM 4535 C C . LEU A 1 587 ? -26.484 18.062 14.555 1 97 587 LEU A C 1
ATOM 4537 O O . LEU A 1 587 ? -27.094 19.062 14.93 1 97 587 LEU A O 1
ATOM 4541 N N . GLU A 1 588 ? -25.453 17.625 15.07 1 96.12 588 GLU A N 1
ATOM 4542 C CA . GLU A 1 588 ? -24.656 18.469 15.938 1 96.12 588 GLU A CA 1
ATOM 4543 C C . GLU A 1 588 ? -23.5 19.125 15.164 1 96.12 588 GLU A C 1
ATOM 4545 O O . GLU A 1 588 ? -22.641 18.422 14.625 1 96.12 588 GLU A O 1
ATOM 4550 N N . LEU A 1 589 ? -23.609 20.344 15.023 1 94.69 589 LEU A N 1
ATOM 4551 C CA . LEU A 1 589 ? -22.438 21.094 14.578 1 94.69 589 LEU A CA 1
ATOM 4552 C C . LEU A 1 589 ? -21.469 21.328 15.734 1 94.69 589 LEU A C 1
ATOM 4554 O O . LEU A 1 589 ? -21.656 22.25 16.531 1 94.69 589 LEU A O 1
ATOM 4558 N N . ARG A 1 590 ? -20.438 20.594 15.805 1 92.38 590 ARG A N 1
ATOM 4559 C CA . ARG A 1 590 ? -19.625 20.469 17 1 92.38 590 ARG A CA 1
ATOM 4560 C C . ARG A 1 590 ? -18.969 21.797 17.375 1 92.38 590 ARG A C 1
ATOM 4562 O O . ARG A 1 590 ? -18.891 22.141 18.547 1 92.38 590 ARG A O 1
ATOM 4569 N N . ILE A 1 591 ? -18.578 22.516 16.406 1 89.19 591 ILE A N 1
ATOM 4570 C CA . ILE A 1 591 ? -17.859 23.75 16.672 1 89.19 591 ILE A CA 1
ATOM 4571 C C . ILE A 1 591 ? -18.812 24.781 17.281 1 89.19 591 ILE A C 1
ATOM 4573 O O . ILE A 1 591 ? -18.391 25.641 18.047 1 89.19 591 ILE A O 1
ATOM 4577 N N . ALA A 1 592 ? -20.109 24.703 16.922 1 92.31 592 ALA A N 1
ATOM 4578 C CA . ALA A 1 592 ? -21.109 25.625 17.438 1 92.31 592 ALA A CA 1
ATOM 4579 C C . ALA A 1 592 ? -21.672 25.125 18.781 1 92.31 592 ALA A C 1
ATOM 4581 O O . ALA A 1 592 ? -22.359 25.875 19.484 1 92.31 592 ALA A O 1
ATOM 4582 N N . LYS A 1 593 ? -21.359 23.922 19.094 1 92.12 593 LYS A N 1
ATOM 4583 C CA . LYS A 1 593 ? -21.906 23.281 20.281 1 92.12 593 LYS A CA 1
ATOM 4584 C C . LYS A 1 593 ? -23.438 23.359 20.281 1 92.12 593 LYS A C 1
ATOM 4586 O O . LYS A 1 593 ? -24.031 23.688 21.312 1 92.12 593 LYS A O 1
ATOM 4591 N N . GLN A 1 594 ? -23.984 23.125 19.141 1 94.5 594 GLN A N 1
ATOM 4592 C CA . GLN A 1 594 ? -25.438 23.188 19 1 94.5 594 GLN A CA 1
ATOM 4593 C C . GLN A 1 594 ? -25.969 21.984 18.219 1 94.5 594 GLN A C 1
ATOM 4595 O O . GLN A 1 594 ? -25.297 21.484 17.312 1 94.5 594 GLN A O 1
ATOM 4600 N N . THR A 1 595 ? -27.047 21.547 18.641 1 95.06 595 THR A N 1
ATOM 4601 C CA . THR A 1 595 ? -27.797 20.547 17.891 1 95.06 595 THR A CA 1
ATOM 4602 C C . THR A 1 595 ? -28.828 21.234 16.984 1 95.06 595 THR A C 1
ATOM 4604 O O . THR A 1 595 ? -29.641 22.031 17.469 1 95.06 595 THR A O 1
ATOM 4607 N N . LEU A 1 596 ? -28.75 21.016 15.781 1 96.25 596 LEU A N 1
ATOM 4608 C CA . LEU A 1 596 ? -29.672 21.547 14.789 1 96.25 596 LEU A CA 1
ATOM 4609 C C . LEU A 1 596 ? -30.719 20.516 14.398 1 96.25 596 LEU A C 1
ATOM 4611 O O . LEU A 1 596 ? -30.375 19.375 14.07 1 96.25 596 LEU A O 1
ATOM 4615 N N . LEU A 1 597 ? -31.938 20.922 14.383 1 95.38 597 LEU A N 1
ATOM 4616 C CA . LEU A 1 597 ? -33 20.016 14 1 95.38 597 LEU A CA 1
ATOM 4617 C C . LEU A 1 597 ? -33.281 20.094 12.5 1 95.38 597 LEU A C 1
ATOM 4619 O O . LEU A 1 597 ? -33.25 21.188 11.922 1 95.38 597 LEU A O 1
ATOM 4623 N N . ARG A 1 598 ? -33.469 18.938 11.938 1 95.25 598 ARG A N 1
ATOM 4624 C CA . ARG A 1 598 ? -33.906 18.922 10.539 1 95.25 598 ARG A CA 1
ATOM 4625 C C . ARG A 1 598 ? -35.25 19.578 10.359 1 95.25 598 ARG A C 1
ATOM 4627 O O . ARG A 1 598 ? -36.219 19.234 11.055 1 95.25 598 ARG A O 1
ATOM 4634 N N . GLN A 1 599 ? -35.281 20.484 9.422 1 93.19 599 GLN A N 1
ATOM 4635 C CA . GLN A 1 599 ? -36.531 21.219 9.195 1 93.19 599 GLN A CA 1
ATOM 4636 C C . GLN A 1 599 ? -37.438 20.484 8.227 1 93.19 599 GLN A C 1
ATOM 4638 O O . GLN A 1 599 ? -36.969 19.828 7.293 1 93.19 599 GLN A O 1
ATOM 4643 N N . GLU A 1 600 ? -38.688 20.406 8.508 1 78.69 600 GLU A N 1
ATOM 4644 C CA . GLU A 1 600 ? -39.688 19.781 7.629 1 78.69 600 GLU A CA 1
ATOM 4645 C C . GLU A 1 600 ? -39.812 20.547 6.316 1 78.69 600 GLU A C 1
ATOM 4647 O O . GLU A 1 600 ? -39.688 21.781 6.293 1 78.69 600 GLU A O 1
ATOM 4652 N N . SER A 1 601 ? -39.562 19.828 5.184 1 62.44 601 SER A N 1
ATOM 4653 C CA . SER A 1 601 ? -39.844 20.516 3.928 1 62.44 601 SER A CA 1
ATOM 4654 C C . SER A 1 601 ? -41.219 21.172 3.943 1 62.44 601 SER A C 1
ATOM 4656 O O . SER A 1 601 ? -42.188 20.562 4.398 1 62.44 601 SER A O 1
ATOM 4658 N N . ARG A 1 602 ? -41.344 22.422 4.078 1 39.25 602 ARG A N 1
ATOM 4659 C CA . ARG A 1 602 ? -42.688 23 3.842 1 39.25 602 ARG A CA 1
ATOM 4660 C C . ARG A 1 602 ? -43.312 22.438 2.576 1 39.25 602 ARG A C 1
ATOM 4662 O O . ARG A 1 602 ? -42.688 22.438 1.511 1 39.25 602 ARG A O 1
ATOM 4669 N N . SER A 1 603 ? -44.094 21.406 2.764 1 32.75 603 SER A N 1
ATOM 4670 C CA . SER A 1 603 ? -45 21.188 1.635 1 32.75 603 SER A CA 1
ATOM 4671 C C . SER A 1 603 ? -45.562 22.516 1.135 1 32.75 603 SER A C 1
ATOM 4673 O O . SER A 1 603 ? -45.938 23.375 1.933 1 32.75 603 SER A O 1
ATOM 4675 N N . MET B 1 1 ? 6.871 37.719 -62.938 1 26.84 1 MET B N 1
ATOM 4676 C CA . MET B 1 1 ? 7.574 36.969 -61.906 1 26.84 1 MET B CA 1
ATOM 4677 C C . MET B 1 1 ? 6.594 36.406 -60.875 1 26.84 1 MET B C 1
ATOM 4679 O O . MET B 1 1 ? 6.047 37.156 -60.062 1 26.84 1 MET B O 1
ATOM 4683 N N . LEU B 1 2 ? 5.871 35.375 -61.25 1 28.91 2 LEU B N 1
ATOM 4684 C CA . LEU B 1 2 ? 4.758 34.688 -60.625 1 28.91 2 LEU B CA 1
ATOM 4685 C C . LEU B 1 2 ? 5.211 34 -59.344 1 28.91 2 LEU B C 1
ATOM 4687 O O . LEU B 1 2 ? 6.07 33.125 -59.375 1 28.91 2 LEU B O 1
ATOM 4691 N N . LEU B 1 3 ? 5.199 34.75 -58.188 1 28.66 3 LEU B N 1
ATOM 4692 C CA . LEU B 1 3 ? 5.531 34.312 -56.844 1 28.66 3 LEU B CA 1
ATOM 4693 C C . LEU B 1 3 ? 4.715 33.094 -56.438 1 28.66 3 LEU B C 1
ATOM 4695 O O . LEU B 1 3 ? 3.484 33.156 -56.406 1 28.66 3 LEU B O 1
ATOM 4699 N N . TYR B 1 4 ? 5.191 31.906 -56.812 1 29.28 4 TYR B N 1
ATOM 4700 C CA . TYR B 1 4 ? 4.633 30.594 -56.5 1 29.28 4 TYR B CA 1
ATOM 4701 C C . TYR B 1 4 ? 4.539 30.391 -55 1 29.28 4 TYR B C 1
ATOM 4703 O O . TYR B 1 4 ? 5.535 30.547 -54.281 1 29.28 4 TYR B O 1
ATOM 4711 N N . PHE B 1 5 ? 3.367 30.766 -54.406 1 32.03 5 PHE B N 1
ATOM 4712 C CA . PHE B 1 5 ? 2.98 30.516 -53.031 1 32.03 5 PHE B CA 1
ATOM 4713 C C . PHE B 1 5 ? 3.123 29.047 -52.688 1 32.03 5 PHE B C 1
ATOM 4715 O O . PHE B 1 5 ? 2.438 28.203 -53.25 1 32.03 5 PHE B O 1
ATOM 4722 N N . ILE B 1 6 ? 4.348 28.562 -52.375 1 29.97 6 ILE B N 1
ATOM 4723 C CA . ILE B 1 6 ? 4.555 27.188 -51.938 1 29.97 6 ILE B CA 1
ATOM 4724 C C . ILE B 1 6 ? 3.779 26.922 -50.656 1 29.97 6 ILE B C 1
ATOM 4726 O O . ILE B 1 6 ? 3.99 27.594 -49.656 1 29.97 6 ILE B O 1
ATOM 4730 N N . PRO B 1 7 ? 2.596 26.328 -50.781 1 29.06 7 PRO B N 1
ATOM 4731 C CA . PRO B 1 7 ? 1.837 25.953 -49.594 1 29.06 7 PRO B CA 1
ATOM 4732 C C . PRO B 1 7 ? 2.652 25.109 -48.625 1 29.06 7 PRO B C 1
ATOM 4734 O O . PRO B 1 7 ? 3.406 24.234 -49.031 1 29.06 7 PRO B O 1
ATOM 4737 N N . SER B 1 8 ? 3.135 25.734 -47.5 1 28.73 8 SER B N 1
ATOM 4738 C CA . SER B 1 8 ? 3.768 25.062 -46.375 1 28.73 8 SER B CA 1
ATOM 4739 C C . SER B 1 8 ? 2.918 23.891 -45.906 1 28.73 8 SER B C 1
ATOM 4741 O O . SER B 1 8 ? 1.765 24.078 -45.5 1 28.73 8 SER B O 1
ATOM 4743 N N . VAL B 1 9 ? 3.092 22.719 -46.5 1 30.3 9 VAL B N 1
ATOM 4744 C CA . VAL B 1 9 ? 2.518 21.484 -46 1 30.3 9 VAL B CA 1
ATOM 4745 C C . VAL B 1 9 ? 2.895 21.312 -44.531 1 30.3 9 VAL B C 1
ATOM 4747 O O . VAL B 1 9 ? 4.074 21.172 -44.188 1 30.3 9 VAL B O 1
ATOM 4750 N N . LEU B 1 10 ? 2.178 21.984 -43.625 1 31.14 10 LEU B N 1
ATOM 4751 C CA . LEU B 1 10 ? 2.207 21.656 -42.219 1 31.14 10 LEU B CA 1
ATOM 4752 C C . LEU B 1 10 ? 2.07 20.141 -42.031 1 31.14 10 LEU B C 1
ATOM 4754 O O . LEU B 1 10 ? 1.018 19.562 -42.312 1 31.14 10 LEU B O 1
ATOM 4758 N N . THR B 1 11 ? 3.178 19.438 -42.25 1 28.02 11 THR B N 1
ATOM 4759 C CA . THR B 1 11 ? 3.227 18.047 -41.812 1 28.02 11 THR B CA 1
ATOM 4760 C C . THR B 1 11 ? 2.787 17.906 -40.344 1 28.02 11 THR B C 1
ATOM 4762 O O . THR B 1 11 ? 3.436 18.438 -39.469 1 28.02 11 THR B O 1
ATOM 4765 N N . VAL B 1 12 ? 1.521 17.828 -40.125 1 30.66 12 VAL B N 1
ATOM 4766 C CA . VAL B 1 12 ? 1.011 17.344 -38.844 1 30.66 12 VAL B CA 1
ATOM 4767 C C . VAL B 1 12 ? 1.709 16.031 -38.5 1 30.66 12 VAL B C 1
ATOM 4769 O O . VAL B 1 12 ? 1.495 15.008 -39.125 1 30.66 12 VAL B O 1
ATOM 4772 N N . LEU B 1 13 ? 2.98 16.172 -38.094 1 29.02 13 LEU B N 1
ATOM 4773 C CA . LEU B 1 13 ? 3.52 15.016 -37.406 1 29.02 13 LEU B CA 1
ATOM 4774 C C . LEU B 1 13 ? 2.561 14.539 -36.312 1 29.02 13 LEU B C 1
ATOM 4776 O O . LEU B 1 13 ? 2.379 15.211 -35.312 1 29.02 13 LEU B O 1
ATOM 4780 N N . SER B 1 14 ? 1.563 13.898 -36.812 1 30.22 14 SER B N 1
ATOM 4781 C CA . SER B 1 14 ? 0.845 13.094 -35.812 1 30.22 14 SER B CA 1
ATOM 4782 C C . SER B 1 14 ? 1.806 12.25 -35 1 30.22 14 SER B C 1
ATOM 4784 O O . SER B 1 14 ? 2.459 11.344 -35.531 1 30.22 14 SER B O 1
ATOM 4786 N N . PHE B 1 15 ? 2.395 12.836 -34 1 31.72 15 PHE B N 1
ATOM 4787 C CA . PHE B 1 15 ? 2.969 11.977 -32.969 1 31.72 15 PHE B CA 1
ATOM 4788 C C . PHE B 1 15 ? 2.072 10.773 -32.719 1 31.72 15 PHE B C 1
ATOM 4790 O O . PHE B 1 15 ? 1.005 10.914 -32.125 1 31.72 15 PHE B O 1
ATOM 4797 N N . CYS B 1 16 ? 2.061 9.906 -33.656 1 28.58 16 CYS B N 1
ATOM 4798 C CA . CYS B 1 16 ? 1.641 8.57 -33.25 1 28.58 16 CYS B CA 1
ATOM 4799 C C . CYS B 1 16 ? 2.248 8.195 -31.922 1 28.58 16 CYS B C 1
ATOM 4801 O O . CYS B 1 16 ? 3.463 8.016 -31.812 1 28.58 16 CYS B O 1
ATOM 4803 N N . LYS B 1 17 ? 1.607 8.57 -30.938 1 34.12 17 LYS B N 1
ATOM 4804 C CA . LYS B 1 17 ? 1.875 7.828 -29.719 1 34.12 17 LYS B CA 1
ATOM 4805 C C . LYS B 1 17 ? 1.983 6.332 -30 1 34.12 17 LYS B C 1
ATOM 4807 O O . LYS B 1 17 ? 1.007 5.695 -30.406 1 34.12 17 LYS B O 1
ATOM 4812 N N . SER B 1 18 ? 3 5.945 -30.594 1 32.91 18 SER B N 1
ATOM 4813 C CA . SER B 1 18 ? 3.162 4.496 -30.484 1 32.91 18 SER B CA 1
ATOM 4814 C C . SER B 1 18 ? 2.537 3.965 -29.203 1 32.91 18 SER B C 1
ATOM 4816 O O . SER B 1 18 ? 2.918 4.371 -28.109 1 32.91 18 SER B O 1
ATOM 4818 N N . LEU B 1 19 ? 1.343 3.697 -29.297 1 34.69 19 LEU B N 1
ATOM 4819 C CA . LEU B 1 19 ? 0.705 2.885 -28.266 1 34.69 19 LEU B CA 1
ATOM 4820 C C . LEU B 1 19 ? 1.614 1.736 -27.828 1 34.69 19 LEU B C 1
ATOM 4822 O O . LEU B 1 19 ? 1.622 0.677 -28.469 1 34.69 19 LEU B O 1
ATOM 4826 N N . TYR B 1 20 ? 2.807 2.088 -27.578 1 37.62 20 TYR B N 1
ATOM 4827 C CA . TYR B 1 20 ? 3.527 1.012 -26.906 1 37.62 20 TYR B CA 1
ATOM 4828 C C . TYR B 1 20 ? 2.605 0.242 -25.969 1 37.62 20 TYR B C 1
ATOM 4830 O O . TYR B 1 20 ? 1.778 0.837 -25.281 1 37.62 20 TYR B O 1
ATOM 4838 N N . ALA B 1 21 ? 2.291 -0.909 -26.344 1 44.28 21 ALA B N 1
ATOM 4839 C CA . ALA B 1 21 ? 1.73 -1.857 -25.391 1 44.28 21 ALA B CA 1
ATOM 4840 C C . ALA B 1 21 ? 2.287 -1.616 -23.984 1 44.28 21 ALA B C 1
ATOM 4842 O O . ALA B 1 21 ? 3.496 -1.436 -23.812 1 44.28 21 ALA B O 1
ATOM 4843 N N . ALA B 1 22 ? 1.527 -1.114 -23.141 1 54.03 22 ALA B N 1
ATOM 4844 C CA . ALA B 1 22 ? 1.906 -0.798 -21.766 1 54.03 22 ALA B CA 1
ATOM 4845 C C . ALA B 1 22 ? 2.818 -1.876 -21.188 1 54.03 22 ALA B C 1
ATOM 4847 O O . ALA B 1 22 ? 2.486 -3.062 -21.219 1 54.03 22 ALA B O 1
ATOM 4848 N N . GLU B 1 23 ? 4.18 -1.634 -21.016 1 68.25 23 GLU B N 1
ATOM 4849 C CA . GLU B 1 23 ? 5.195 -2.447 -20.359 1 68.25 23 GLU B CA 1
ATOM 4850 C C . GLU B 1 23 ? 4.773 -2.816 -18.938 1 68.25 23 GLU B C 1
ATOM 4852 O O . GLU B 1 23 ? 4.098 -2.037 -18.266 1 68.25 23 GLU B O 1
ATOM 4857 N N . CYS B 1 24 ? 4.832 -4.176 -18.656 1 79.69 24 CYS B N 1
ATOM 4858 C CA . CYS B 1 24 ? 4.477 -4.668 -17.328 1 79.69 24 CYS B CA 1
ATOM 4859 C C . CYS B 1 24 ? 5.699 -5.234 -16.625 1 79.69 24 CYS B C 1
ATOM 4861 O O . CYS B 1 24 ? 5.73 -6.418 -16.281 1 79.69 24 CYS B O 1
ATOM 4863 N N . PRO B 1 25 ? 6.688 -4.285 -16.359 1 85.56 25 PRO B N 1
ATOM 4864 C CA . PRO B 1 25 ? 7.805 -4.789 -15.555 1 85.56 25 PRO B CA 1
ATOM 4865 C C . PRO B 1 25 ? 7.41 -5.066 -14.109 1 85.56 25 PRO B C 1
ATOM 4867 O O . PRO B 1 25 ? 6.305 -4.715 -13.688 1 85.56 25 PRO B O 1
ATOM 4870 N N . LEU B 1 26 ? 8.312 -5.855 -13.453 1 91.81 26 LEU B N 1
ATOM 4871 C CA . LEU B 1 26 ? 8.172 -5.891 -12 1 91.81 26 LEU B CA 1
ATOM 4872 C C . LEU B 1 26 ? 8.492 -4.531 -11.391 1 91.81 26 LEU B C 1
ATOM 4874 O O . LEU B 1 26 ? 9.32 -3.785 -11.922 1 91.81 26 LEU B O 1
ATOM 4878 N N . LEU B 1 27 ? 7.816 -4.199 -10.312 1 94.62 27 LEU B N 1
ATOM 4879 C CA . LEU B 1 27 ? 8.211 -2.99 -9.602 1 94.62 27 LEU B CA 1
ATOM 4880 C C . LEU B 1 27 ? 9.633 -3.107 -9.078 1 94.62 27 LEU B C 1
ATOM 4882 O O . LEU B 1 27 ? 10.016 -4.145 -8.523 1 94.62 27 LEU B O 1
ATOM 4886 N N . GLY B 1 28 ? 10.414 -2.086 -9.211 1 94.44 28 GLY B N 1
ATOM 4887 C CA . GLY B 1 28 ? 11.805 -2.096 -8.781 1 94.44 28 GLY B CA 1
ATOM 4888 C C . GLY B 1 28 ? 12.766 -1.667 -9.875 1 94.44 28 GLY B C 1
ATOM 4889 O O . GLY B 1 28 ? 12.336 -1.245 -10.953 1 94.44 28 GLY B O 1
ATOM 4890 N N . PRO B 1 29 ? 14.016 -1.823 -9.641 1 95.44 29 PRO B N 1
ATOM 4891 C CA . PRO B 1 29 ? 15.008 -1.378 -10.625 1 95.44 29 PRO B CA 1
ATOM 4892 C C . PRO B 1 29 ? 14.953 -2.191 -11.922 1 95.44 29 PRO B C 1
ATOM 4894 O O . PRO B 1 29 ? 14.891 -3.424 -11.875 1 95.44 29 PRO B O 1
ATOM 4897 N N . ILE B 1 30 ? 15 -1.55 -13 1 93.25 30 ILE B N 1
ATOM 4898 C CA . ILE B 1 30 ? 15.062 -2.223 -14.289 1 93.25 30 ILE B CA 1
ATOM 4899 C C . ILE B 1 30 ? 16.516 -2.482 -14.664 1 93.25 30 ILE B C 1
ATOM 4901 O O . ILE B 1 30 ? 16.812 -3.348 -15.492 1 93.25 30 ILE B O 1
ATOM 4905 N N . PHE B 1 31 ? 17.406 -1.688 -14.086 1 95.5 31 PHE B N 1
ATOM 4906 C CA . PHE B 1 31 ? 18.859 -1.861 -14.109 1 95.5 31 PHE B CA 1
ATOM 4907 C C . PHE B 1 31 ? 19.422 -1.86 -12.703 1 95.5 31 PHE B C 1
ATOM 4909 O O . PHE B 1 31 ? 18.828 -1.296 -11.781 1 95.5 31 PHE B O 1
ATOM 4916 N N . PRO B 1 32 ? 20.562 -2.564 -12.539 1 95.94 32 PRO B N 1
ATOM 4917 C CA . PRO B 1 32 ? 21.203 -2.373 -11.234 1 95.94 32 PRO B CA 1
ATOM 4918 C C . PRO B 1 32 ? 21.469 -0.902 -10.922 1 95.94 32 PRO B C 1
ATOM 4920 O O . PRO B 1 32 ? 21.797 -0.124 -11.82 1 95.94 32 PRO B O 1
ATOM 4923 N N . PRO B 1 33 ? 21.312 -0.503 -9.633 1 95.38 33 PRO B N 1
ATOM 4924 C CA . PRO B 1 33 ? 21.625 0.885 -9.289 1 95.38 33 PRO B CA 1
ATOM 4925 C C . PRO B 1 33 ? 23.016 1.312 -9.758 1 95.38 33 PRO B C 1
ATOM 4927 O O . PRO B 1 33 ? 23.969 0.54 -9.648 1 95.38 33 PRO B O 1
ATOM 4930 N N . PRO B 1 34 ? 23.094 2.473 -10.25 1 92.81 34 PRO B N 1
ATOM 4931 C CA . PRO B 1 34 ? 24.375 2.896 -10.844 1 92.81 34 PRO B CA 1
ATOM 4932 C C . PRO B 1 34 ? 25.438 3.203 -9.789 1 92.81 34 PRO B C 1
ATOM 4934 O O . PRO B 1 34 ? 25.156 3.896 -8.805 1 92.81 34 PRO B O 1
ATOM 4937 N N . ARG B 1 35 ? 26.562 2.678 -10.023 1 91.19 35 ARG B N 1
ATOM 4938 C CA . ARG B 1 35 ? 27.734 2.988 -9.211 1 91.19 35 ARG B CA 1
ATOM 4939 C C . ARG B 1 35 ? 28.609 4.031 -9.898 1 91.19 35 ARG B C 1
ATOM 4941 O O . ARG B 1 35 ? 28.562 4.188 -11.125 1 91.19 35 ARG B O 1
ATOM 4948 N N . GLY B 1 36 ? 29.359 4.734 -9.125 1 93.38 36 GLY B N 1
ATOM 4949 C CA . GLY B 1 36 ? 30.266 5.742 -9.664 1 93.38 36 GLY B CA 1
ATOM 4950 C C . GLY B 1 36 ? 29.547 6.824 -10.438 1 93.38 36 GLY B C 1
ATOM 4951 O O . GLY B 1 36 ? 30.016 7.262 -11.492 1 93.38 36 GLY B O 1
ATOM 4952 N N . LEU B 1 37 ? 28.359 7.148 -10.055 1 95.25 37 LEU B N 1
ATOM 4953 C CA . LEU B 1 37 ? 27.516 8.117 -10.734 1 95.25 37 LEU B CA 1
ATOM 4954 C C . LEU B 1 37 ? 28.281 9.414 -10.992 1 95.25 37 LEU B C 1
ATOM 4956 O O . LEU B 1 37 ? 28.141 10.031 -12.055 1 95.25 37 LEU B O 1
ATOM 4960 N N . SER B 1 38 ? 29.094 9.844 -10.086 1 95.19 38 SER B N 1
ATOM 4961 C CA . SER B 1 38 ? 29.812 11.109 -10.18 1 95.19 38 SER B CA 1
ATOM 4962 C C . SER B 1 38 ? 30.781 11.109 -11.352 1 95.19 38 SER B C 1
ATOM 4964 O O . SER B 1 38 ? 31.219 12.172 -11.812 1 95.19 38 SER B O 1
ATOM 4966 N N . SER B 1 39 ? 31.094 9.922 -11.859 1 94 39 SER B N 1
ATOM 4967 C CA . SER B 1 39 ? 32.062 9.812 -12.93 1 94 39 SER B CA 1
ATOM 4968 C C . SER B 1 39 ? 31.391 9.57 -14.281 1 94 39 SER B C 1
ATOM 4970 O O . SER B 1 39 ? 32.062 9.539 -15.312 1 94 39 SER B O 1
ATOM 4972 N N . ILE B 1 40 ? 30.125 9.406 -14.281 1 95.06 40 ILE B N 1
ATOM 4973 C CA . ILE B 1 40 ? 29.391 9.117 -15.508 1 95.06 40 ILE B CA 1
ATOM 4974 C C . ILE B 1 40 ? 29.109 10.422 -16.25 1 95.06 40 ILE B C 1
ATOM 4976 O O . ILE B 1 40 ? 28.469 11.328 -15.711 1 95.06 40 ILE B O 1
ATOM 4980 N N . SER B 1 41 ? 29.453 10.5 -17.5 1 95.69 41 SER B N 1
ATOM 4981 C CA . SER B 1 41 ? 29.375 11.719 -18.297 1 95.69 41 SER B CA 1
ATOM 4982 C C . SER B 1 41 ? 27.938 12.188 -18.453 1 95.69 41 SER B C 1
ATOM 4984 O O . SER B 1 41 ? 27.656 13.391 -18.391 1 95.69 41 SER B O 1
ATOM 4986 N N . THR B 1 42 ? 27.062 11.266 -18.672 1 95.12 42 THR B N 1
ATOM 4987 C CA . THR B 1 42 ? 25.672 11.641 -18.875 1 95.12 42 THR B CA 1
ATOM 4988 C C . THR B 1 42 ? 25.078 12.242 -17.594 1 95.12 42 THR B C 1
ATOM 4990 O O . THR B 1 42 ? 24.234 13.141 -17.672 1 95.12 42 THR B O 1
ATOM 4993 N N . TRP B 1 43 ? 25.438 11.742 -16.422 1 96.44 43 TRP B N 1
ATOM 4994 C CA . TRP B 1 43 ? 25.016 12.32 -15.156 1 96.44 43 TRP B CA 1
ATOM 4995 C C . TRP B 1 43 ? 25.547 13.734 -15 1 96.44 43 TRP B C 1
ATOM 4997 O O . TRP B 1 43 ? 24.797 14.656 -14.648 1 96.44 43 TRP B O 1
ATOM 5007 N N . LYS B 1 44 ? 26.828 13.922 -15.328 1 97.31 44 LYS B N 1
ATOM 5008 C CA . LYS B 1 44 ? 27.453 15.234 -15.219 1 97.31 44 LYS B CA 1
ATOM 5009 C C . LYS B 1 44 ? 26.75 16.25 -16.125 1 97.31 44 LYS B C 1
ATOM 5011 O O . LYS B 1 44 ? 26.516 17.391 -15.719 1 97.31 44 LYS B O 1
ATOM 5016 N N . LYS B 1 45 ? 26.469 15.766 -17.312 1 97.94 45 LYS B N 1
ATOM 5017 C CA . LYS B 1 45 ? 25.766 16.641 -18.266 1 97.94 45 LYS B CA 1
ATOM 5018 C C . LYS B 1 45 ? 24.375 17 -17.75 1 97.94 45 LYS B C 1
ATOM 5020 O O . LYS B 1 45 ? 23.969 18.156 -17.844 1 97.94 45 LYS B O 1
ATOM 5025 N N . ALA B 1 46 ? 23.688 16.016 -17.234 1 97.88 46 ALA B N 1
ATOM 5026 C CA . ALA B 1 46 ? 22.344 16.25 -16.719 1 97.88 46 ALA B CA 1
ATOM 5027 C C . ALA B 1 46 ? 22.359 17.25 -15.562 1 97.88 46 ALA B C 1
ATOM 5029 O O . ALA B 1 46 ? 21.5 18.125 -15.477 1 97.88 46 ALA B O 1
ATOM 5030 N N . ILE B 1 47 ? 23.328 17.156 -14.68 1 98 47 ILE B N 1
ATOM 5031 C CA . ILE B 1 47 ? 23.469 18.047 -13.531 1 98 47 ILE B CA 1
ATOM 5032 C C . ILE B 1 47 ? 23.781 19.453 -14.016 1 98 47 ILE B C 1
ATOM 5034 O O . ILE B 1 47 ? 23.25 20.438 -13.484 1 98 47 ILE B O 1
ATOM 5038 N N . ALA B 1 48 ? 24.672 19.594 -15.016 1 98.06 48 ALA B N 1
ATOM 5039 C CA . ALA B 1 48 ? 25.031 20.906 -15.562 1 98.06 48 ALA B CA 1
ATOM 5040 C C . ALA B 1 48 ? 23.812 21.594 -16.172 1 98.06 48 ALA B C 1
ATOM 5042 O O . ALA B 1 48 ? 23.594 22.797 -15.984 1 98.06 48 ALA B O 1
ATOM 5043 N N . GLU B 1 49 ? 23.062 20.812 -16.891 1 97.5 49 GLU B N 1
ATOM 5044 C CA . GLU B 1 49 ? 21.859 21.344 -17.5 1 97.5 49 GLU B CA 1
ATOM 5045 C C . GLU B 1 49 ? 20.828 21.734 -16.453 1 97.5 49 GLU B C 1
ATOM 5047 O O . GLU B 1 49 ? 20.156 22.766 -16.578 1 97.5 49 GLU B O 1
ATOM 5052 N N . PHE B 1 50 ? 20.719 20.938 -15.484 1 97.06 50 PHE B N 1
ATOM 5053 C CA . PHE B 1 50 ? 19.812 21.234 -14.375 1 97.06 50 PHE B CA 1
ATOM 5054 C C . PHE B 1 50 ? 20.203 22.547 -13.703 1 97.06 50 PHE B C 1
ATOM 5056 O O . PHE B 1 50 ? 19.359 23.406 -13.477 1 97.06 50 PHE B O 1
ATOM 5063 N N . GLU B 1 51 ? 21.453 22.625 -13.359 1 97.62 51 GLU B N 1
ATOM 5064 C CA . GLU B 1 51 ? 21.922 23.828 -12.664 1 97.62 51 GLU B CA 1
ATOM 5065 C C . GLU B 1 51 ? 21.719 25.062 -13.523 1 97.62 51 GLU B C 1
ATOM 5067 O O . GLU B 1 51 ? 21.344 26.125 -13.016 1 97.62 51 GLU B O 1
ATOM 5072 N N . SER B 1 52 ? 22 24.969 -14.82 1 96.94 52 SER B N 1
ATOM 5073 C CA . SER B 1 52 ? 21.781 26.078 -15.734 1 96.94 52 SER B CA 1
ATOM 5074 C C . SER B 1 52 ? 20.312 26.484 -15.75 1 96.94 52 SER B C 1
ATOM 5076 O O . SER B 1 52 ? 19.984 27.672 -15.695 1 96.94 52 SER B O 1
ATOM 5078 N N . ASN B 1 53 ? 19.516 25.484 -15.828 1 95.19 53 ASN B N 1
ATOM 5079 C CA . ASN B 1 53 ? 18.078 25.75 -15.805 1 95.19 53 ASN B CA 1
ATOM 5080 C C . ASN B 1 53 ? 17.656 26.406 -14.492 1 95.19 53 ASN B C 1
ATOM 5082 O O . ASN B 1 53 ? 16.859 27.344 -14.492 1 95.19 53 ASN B O 1
ATOM 5086 N N . LEU B 1 54 ? 18.172 25.859 -13.383 1 96.56 54 LEU B N 1
ATOM 5087 C CA . LEU B 1 54 ? 17.859 26.422 -12.062 1 96.56 54 LEU B CA 1
ATOM 5088 C C . LEU B 1 54 ? 18.281 27.875 -11.984 1 96.56 54 LEU B C 1
ATOM 5090 O O . LEU B 1 54 ? 17.516 28.734 -11.523 1 96.56 54 LEU B O 1
ATOM 5094 N N . LYS B 1 55 ? 19.469 28.203 -12.477 1 95.81 55 LYS B N 1
ATOM 5095 C CA . LYS B 1 55 ? 19.969 29.562 -12.469 1 95.81 55 LYS B CA 1
ATOM 5096 C C . LYS B 1 55 ? 19.094 30.469 -13.344 1 95.81 55 LYS B C 1
ATOM 5098 O O . LYS B 1 55 ? 18.844 31.625 -12.984 1 95.81 55 LYS B O 1
ATOM 5103 N N . ASN B 1 56 ? 18.656 29.938 -14.406 1 94.56 56 ASN B N 1
ATOM 5104 C CA . ASN B 1 56 ? 17.766 30.688 -15.273 1 94.56 56 ASN B CA 1
ATOM 5105 C C . ASN B 1 56 ? 16.438 30.984 -14.586 1 94.56 56 ASN B C 1
ATOM 5107 O O . ASN B 1 56 ? 15.922 32.094 -14.68 1 94.56 56 ASN B O 1
ATOM 5111 N N . LEU B 1 57 ? 15.898 30 -13.953 1 93.62 57 LEU B N 1
ATOM 5112 C CA . LEU B 1 57 ? 14.625 30.141 -13.266 1 93.62 57 LEU B CA 1
ATOM 5113 C C . LEU B 1 57 ? 14.75 31.141 -12.117 1 93.62 57 LEU B C 1
ATOM 5115 O O . LEU B 1 57 ? 13.773 31.812 -11.766 1 93.62 57 LEU B O 1
ATOM 5119 N N . LEU B 1 58 ? 15.93 31.281 -11.523 1 94.31 58 LEU B N 1
ATOM 5120 C CA . LEU B 1 58 ? 16.156 32.188 -10.414 1 94.31 58 LEU B CA 1
ATOM 5121 C C . LEU B 1 58 ? 16.406 33.625 -10.906 1 94.31 58 LEU B C 1
ATOM 5123 O O . LEU B 1 58 ? 16.281 34.562 -10.148 1 94.31 58 LEU B O 1
ATOM 5127 N N . SER B 1 59 ? 16.734 33.75 -12.164 1 91.31 59 SER B N 1
ATOM 5128 C CA . SER B 1 59 ? 17.094 35.062 -12.719 1 91.31 59 SER B CA 1
ATOM 5129 C C . SER B 1 59 ? 15.883 35.75 -13.359 1 91.31 59 SER B C 1
ATOM 5131 O O . SER B 1 59 ? 15.883 36.969 -13.555 1 91.31 59 SER B O 1
ATOM 5133 N N . TYR B 1 60 ? 14.875 34.969 -13.703 1 84.38 60 TYR B N 1
ATOM 5134 C CA . TYR B 1 60 ? 13.672 35.5 -14.328 1 84.38 60 TYR B CA 1
ATOM 5135 C C . TYR B 1 60 ? 12.438 35.156 -13.492 1 84.38 60 TYR B C 1
ATOM 5137 O O . TYR B 1 60 ? 12.461 34.281 -12.656 1 84.38 60 TYR B O 1
ATOM 5145 N N . PRO B 1 61 ? 11.492 36.125 -13.711 1 77.12 61 PRO B N 1
ATOM 5146 C CA . PRO B 1 61 ? 10.266 35.812 -12.977 1 77.12 61 PRO B CA 1
ATOM 5147 C C . PRO B 1 61 ? 9.719 34.406 -13.273 1 77.12 61 PRO B C 1
ATOM 5149 O O . PRO B 1 61 ? 9.406 34.094 -14.43 1 77.12 61 PRO B O 1
ATOM 5152 N N . SER B 1 62 ? 9.898 33.688 -12.344 1 81.56 62 SER B N 1
ATOM 5153 C CA . SER B 1 62 ? 9.383 32.312 -12.352 1 81.56 62 SER B CA 1
ATOM 5154 C C . SER B 1 62 ? 8.648 32 -11.047 1 81.56 62 SER B C 1
ATOM 5156 O O . SER B 1 62 ? 8.344 32.906 -10.266 1 81.56 62 SER B O 1
ATOM 5158 N N . GLY B 1 63 ? 8.102 30.906 -10.875 1 83.38 63 GLY B N 1
ATOM 5159 C CA . GLY B 1 63 ? 7.516 30.484 -9.617 1 83.38 63 GLY B CA 1
ATOM 5160 C C . GLY B 1 63 ? 8.523 30.406 -8.484 1 83.38 63 GLY B C 1
ATOM 5161 O O . GLY B 1 63 ? 8.148 30.453 -7.309 1 83.38 63 GLY B O 1
ATOM 5162 N N . LEU B 1 64 ? 9.852 30.5 -8.789 1 90.5 64 LEU B N 1
ATOM 5163 C CA . LEU B 1 64 ? 10.906 30.5 -7.781 1 90.5 64 LEU B CA 1
ATOM 5164 C C . LEU B 1 64 ? 11.258 31.906 -7.352 1 90.5 64 LEU B C 1
ATOM 5166 O O . LEU B 1 64 ? 11.422 32.812 -8.195 1 90.5 64 LEU B O 1
ATOM 5170 N N . ASP B 1 65 ? 11.273 32.125 -6.07 1 90.94 65 ASP B N 1
ATOM 5171 C CA . ASP B 1 65 ? 11.555 33.438 -5.5 1 90.94 65 ASP B CA 1
ATOM 5172 C C . ASP B 1 65 ? 13.023 33.531 -5.074 1 90.94 65 ASP B C 1
ATOM 5174 O O . ASP B 1 65 ? 13.359 33.281 -3.92 1 90.94 65 ASP B O 1
ATOM 5178 N N . ALA B 1 66 ? 13.82 34.094 -5.879 1 92.31 66 ALA B N 1
ATOM 5179 C CA . ALA B 1 66 ? 15.266 34.156 -5.668 1 92.31 66 ALA B CA 1
ATOM 5180 C C . ALA B 1 66 ? 15.602 35.219 -4.598 1 92.31 66 ALA B C 1
ATOM 5182 O O . ALA B 1 66 ? 16.688 35.156 -4.004 1 92.31 66 ALA B O 1
ATOM 5183 N N . ASN B 1 67 ? 14.727 36.062 -4.352 1 94.5 67 ASN B N 1
ATOM 5184 C CA . ASN B 1 67 ? 15.055 37.219 -3.5 1 94.5 67 ASN B CA 1
ATOM 5185 C C . ASN B 1 67 ? 14.703 36.938 -2.041 1 94.5 67 ASN B C 1
ATOM 5187 O O . ASN B 1 67 ? 15.359 37.438 -1.132 1 94.5 67 ASN B O 1
ATOM 5191 N N . SER B 1 68 ? 13.734 36.156 -1.838 1 94.06 68 SER B N 1
ATOM 5192 C CA . SER B 1 68 ? 13.234 36.125 -0.466 1 94.06 68 SER B CA 1
ATOM 5193 C C . SER B 1 68 ? 13.312 34.719 0.121 1 94.06 68 SER B C 1
ATOM 5195 O O . SER B 1 68 ? 12.844 34.469 1.238 1 94.06 68 SER B O 1
ATOM 5197 N N . THR B 1 69 ? 13.844 33.75 -0.562 1 95.62 69 THR B N 1
ATOM 5198 C CA . THR B 1 69 ? 13.977 32.406 -0.034 1 95.62 69 THR B CA 1
ATOM 5199 C C . THR B 1 69 ? 15.359 31.828 -0.332 1 95.62 69 THR B C 1
ATOM 5201 O O . THR B 1 69 ? 15.766 31.734 -1.493 1 95.62 69 THR B O 1
ATOM 5204 N N . SER B 1 70 ? 16.109 31.562 0.67 1 97.75 70 SER B N 1
ATOM 5205 C CA . SER B 1 70 ? 17.359 30.812 0.569 1 97.75 70 SER B CA 1
ATOM 5206 C C . SER B 1 70 ? 17.125 29.312 0.598 1 97.75 70 SER B C 1
ATOM 5208 O O . SER B 1 70 ? 16.109 28.859 1.137 1 97.75 70 SER B O 1
ATOM 5210 N N . PHE B 1 71 ? 17.984 28.531 -0.021 1 98.44 71 PHE B N 1
ATOM 5211 C CA . PHE B 1 71 ? 17.781 27.094 0.02 1 98.44 71 PHE B CA 1
ATOM 5212 C C . PHE B 1 71 ? 19.078 26.344 -0.229 1 98.44 71 PHE B C 1
ATOM 5214 O O . PHE B 1 71 ? 20.062 26.922 -0.713 1 98.44 71 PHE B O 1
ATOM 5221 N N . SER B 1 72 ? 19.125 25.156 0.215 1 98.75 72 SER B N 1
ATOM 5222 C CA . SER B 1 72 ? 20.188 24.188 0 1 98.75 72 SER B CA 1
ATOM 5223 C C . SER B 1 72 ? 19.656 22.906 -0.646 1 98.75 72 SER B C 1
ATOM 5225 O O . SER B 1 72 ? 18.609 22.406 -0.251 1 98.75 72 SER B O 1
ATOM 5227 N N . ILE B 1 73 ? 20.328 22.406 -1.643 1 98.81 73 ILE B N 1
ATOM 5228 C CA . ILE B 1 73 ? 19.969 21.172 -2.318 1 98.81 73 ILE B CA 1
ATOM 5229 C C . ILE B 1 73 ? 21.141 20.188 -2.238 1 98.81 73 ILE B C 1
ATOM 5231 O O . ILE B 1 73 ? 22.297 20.562 -2.514 1 98.81 73 ILE B O 1
ATOM 5235 N N . ASN B 1 74 ? 20.875 19.047 -1.788 1 98.81 74 ASN B N 1
ATOM 5236 C CA . ASN B 1 74 ? 21.844 17.953 -1.877 1 98.81 74 ASN B CA 1
ATOM 5237 C C . ASN B 1 74 ? 21.281 16.766 -2.65 1 98.81 74 ASN B C 1
ATOM 5239 O O . ASN B 1 74 ? 20.078 16.469 -2.553 1 98.81 74 ASN B O 1
ATOM 5243 N N . ILE B 1 75 ? 22.078 16.094 -3.467 1 98.81 75 ILE B N 1
ATOM 5244 C CA . ILE B 1 75 ? 21.844 14.766 -4.02 1 98.81 75 ILE B CA 1
ATOM 5245 C C . ILE B 1 75 ? 22.938 13.812 -3.545 1 98.81 75 ILE B C 1
ATOM 5247 O O . ILE B 1 75 ? 24.125 14.141 -3.588 1 98.81 75 ILE B O 1
ATOM 5251 N N . PHE B 1 76 ? 22.547 12.641 -3.057 1 98.75 76 PHE B N 1
ATOM 5252 C CA . PHE B 1 76 ? 23.531 11.711 -2.508 1 98.75 76 PHE B CA 1
ATOM 5253 C C . PHE B 1 76 ? 23.266 10.297 -3.023 1 98.75 76 PHE B C 1
ATOM 5255 O O . PHE B 1 76 ? 22.172 9.992 -3.498 1 98.75 76 PHE B O 1
ATOM 5262 N N . SER B 1 77 ? 24.281 9.461 -3.027 1 98.44 77 SER B N 1
ATOM 5263 C CA . SER B 1 77 ? 24.234 8.055 -3.414 1 98.44 77 SER B CA 1
ATOM 5264 C C . SER B 1 77 ? 24.578 7.145 -2.236 1 98.44 77 SER B C 1
ATOM 5266 O O . SER B 1 77 ? 25.312 7.535 -1.337 1 98.44 77 SER B O 1
ATOM 5268 N N . ALA B 1 78 ? 24.016 5.984 -2.258 1 98.12 78 ALA B N 1
ATOM 5269 C CA . ALA B 1 78 ? 24.375 4.973 -1.269 1 98.12 78 ALA B CA 1
ATOM 5270 C C . ALA B 1 78 ? 25.797 4.473 -1.492 1 98.12 78 ALA B C 1
ATOM 5272 O O . ALA B 1 78 ? 26.375 3.824 -0.618 1 98.12 78 ALA B O 1
ATOM 5273 N N . TYR B 1 79 ? 26.438 4.797 -2.652 1 96.31 79 TYR B N 1
ATOM 5274 C CA . TYR B 1 79 ? 27.672 4.117 -3.045 1 96.31 79 TYR B CA 1
ATOM 5275 C C . TYR B 1 79 ? 28.844 5.086 -3.064 1 96.31 79 TYR B C 1
ATOM 5277 O O . TYR B 1 79 ? 29.969 4.695 -3.383 1 96.31 79 TYR B O 1
ATOM 5285 N N . GLU B 1 80 ? 28.578 6.305 -2.809 1 96.94 80 GLU B N 1
ATOM 5286 C CA . GLU B 1 80 ? 29.625 7.312 -2.768 1 96.94 80 GLU B CA 1
ATOM 5287 C C . GLU B 1 80 ? 29.562 8.125 -1.479 1 96.94 80 GLU B C 1
ATOM 5289 O O . GLU B 1 80 ? 28.484 8.57 -1.073 1 96.94 80 GLU B O 1
ATOM 5294 N N . ASP B 1 81 ? 30.609 8.375 -0.857 1 94.94 81 ASP B N 1
ATOM 5295 C CA . ASP B 1 81 ? 30.656 9.125 0.391 1 94.94 81 ASP B CA 1
ATOM 5296 C C . ASP B 1 81 ? 30.375 10.609 0.148 1 94.94 81 ASP B C 1
ATOM 5298 O O . ASP B 1 81 ? 29.672 11.25 0.942 1 94.94 81 ASP B O 1
ATOM 5302 N N . SER B 1 82 ? 30.953 11.086 -0.919 1 96.19 82 SER B N 1
ATOM 5303 C CA . SER B 1 82 ? 30.734 12.492 -1.239 1 96.19 82 SER B CA 1
ATOM 5304 C C . SER B 1 82 ? 29.359 12.711 -1.871 1 96.19 82 SER B C 1
ATOM 5306 O O . SER B 1 82 ? 28.844 11.828 -2.561 1 96.19 82 SER B O 1
ATOM 5308 N N . LEU B 1 83 ? 28.828 13.844 -1.634 1 98.19 83 LEU B N 1
ATOM 5309 C CA . LEU B 1 83 ? 27.578 14.227 -2.271 1 98.19 83 LEU B CA 1
ATOM 5310 C C . LEU B 1 83 ? 27.734 14.336 -3.783 1 98.19 83 LEU B C 1
ATOM 5312 O O . LEU B 1 83 ? 28.781 14.805 -4.262 1 98.19 83 LEU B O 1
ATOM 5316 N N . LEU B 1 84 ? 26.766 13.891 -4.508 1 98.19 84 LEU B N 1
ATOM 5317 C CA . LEU B 1 84 ? 26.766 13.914 -5.965 1 98.19 84 LEU B CA 1
ATOM 5318 C C . LEU B 1 84 ? 26.562 15.336 -6.484 1 98.19 84 LEU B C 1
ATOM 5320 O O . LEU B 1 84 ? 26.984 15.664 -7.594 1 98.19 84 LEU B O 1
ATOM 5324 N N . TYR B 1 85 ? 25.828 16.125 -5.766 1 98.38 85 TYR B N 1
ATOM 5325 C CA . TYR B 1 85 ? 25.5 17.5 -6.133 1 98.38 85 TYR B CA 1
ATOM 5326 C C . TYR B 1 85 ? 25.125 18.312 -4.906 1 98.38 85 TYR B C 1
ATOM 5328 O O . TYR B 1 85 ? 24.453 17.812 -4.004 1 98.38 85 TYR B O 1
ATOM 5336 N N . THR B 1 86 ? 25.594 19.547 -4.816 1 98.38 86 THR B N 1
ATOM 5337 C CA . THR B 1 86 ? 25.188 20.531 -3.812 1 98.38 86 THR B CA 1
ATOM 5338 C C . THR B 1 86 ? 24.938 21.891 -4.461 1 98.38 86 THR B C 1
ATOM 5340 O O . THR B 1 86 ? 25.609 22.266 -5.418 1 98.38 86 THR B O 1
ATOM 5343 N N . TYR B 1 87 ? 23.969 22.516 -4.023 1 98.56 87 TYR B N 1
ATOM 5344 C CA . TYR B 1 87 ? 23.672 23.891 -4.441 1 98.56 87 TYR B CA 1
ATOM 5345 C C . TYR B 1 87 ? 23.156 24.719 -3.273 1 98.56 87 TYR B C 1
ATOM 5347 O O . TYR B 1 87 ? 22.281 24.266 -2.527 1 98.56 87 TYR B O 1
ATOM 5355 N N . TYR B 1 88 ? 23.766 25.906 -3.059 1 98.06 88 TYR B N 1
ATOM 5356 C CA . TYR B 1 88 ? 23.359 26.828 -2.006 1 98.06 88 TYR B CA 1
ATOM 5357 C C . TYR B 1 88 ? 22.969 28.188 -2.588 1 98.06 88 TYR B C 1
ATOM 5359 O O . TYR B 1 88 ? 23.781 28.844 -3.234 1 98.06 88 TYR B O 1
ATOM 5367 N N . HIS B 1 89 ? 21.766 28.547 -2.416 1 97.56 89 HIS B N 1
ATOM 5368 C CA . HIS B 1 89 ? 21.281 29.859 -2.822 1 97.56 89 HIS B CA 1
ATOM 5369 C C . HIS B 1 89 ? 21.031 30.75 -1.611 1 97.56 89 HIS B C 1
ATOM 5371 O O . HIS B 1 89 ? 20.156 30.453 -0.793 1 97.56 89 HIS B O 1
ATOM 5377 N N . ASP B 1 90 ? 21.797 31.75 -1.52 1 96.25 90 ASP B N 1
ATOM 5378 C CA . ASP B 1 90 ? 21.625 32.75 -0.477 1 96.25 90 ASP B CA 1
ATOM 5379 C C . ASP B 1 90 ? 20.828 33.969 -0.989 1 96.25 90 ASP B C 1
ATOM 5381 O O . ASP B 1 90 ? 21.328 34.781 -1.757 1 96.25 90 ASP B O 1
ATOM 5385 N N . ALA B 1 91 ? 19.594 34.062 -0.554 1 95.81 91 ALA B N 1
ATOM 5386 C CA . ALA B 1 91 ? 18.688 35.094 -1.066 1 95.81 91 ALA B CA 1
ATOM 5387 C C . ALA B 1 91 ? 19.109 36.469 -0.62 1 95.81 91 ALA B C 1
ATOM 5389 O O . ALA B 1 91 ? 19.234 36.75 0.578 1 95.81 91 ALA B O 1
ATOM 5390 N N . PRO B 1 92 ? 19.219 37.438 -1.554 1 93.69 92 PRO B N 1
ATOM 5391 C CA . PRO B 1 92 ? 19.656 38.781 -1.202 1 93.69 92 PRO B CA 1
ATOM 5392 C C . PRO B 1 92 ? 18.688 39.5 -0.265 1 93.69 92 PRO B C 1
ATOM 5394 O O . PRO B 1 92 ? 19.109 40.344 0.551 1 93.69 92 PRO B O 1
ATOM 5397 N N . GLY B 1 93 ? 17.484 39.188 -0.387 1 92.62 93 GLY B N 1
ATOM 5398 C CA . GLY B 1 93 ? 16.484 39.844 0.444 1 92.62 93 GLY B CA 1
ATOM 5399 C C . GLY B 1 93 ? 16.484 39.344 1.879 1 92.62 93 GLY B C 1
ATOM 5400 O O . GLY B 1 93 ? 15.805 39.906 2.734 1 92.62 93 GLY B O 1
ATOM 5401 N N . LEU B 1 94 ? 17.25 38.375 2.186 1 92.88 94 LEU B N 1
ATOM 5402 C CA . LEU B 1 94 ? 17.344 37.844 3.533 1 92.88 94 LEU B CA 1
ATOM 5403 C C . LEU B 1 94 ? 18.688 38.188 4.18 1 92.88 94 LEU B C 1
ATOM 5405 O O . LEU B 1 94 ? 19.156 37.469 5.066 1 92.88 94 LEU B O 1
ATOM 5409 N N . LYS B 1 95 ? 19.203 39.219 3.678 1 87.25 95 LYS B N 1
ATOM 5410 C CA . LYS B 1 95 ? 20.453 39.688 4.27 1 87.25 95 LYS B CA 1
ATOM 5411 C C . LYS B 1 95 ? 20.328 39.812 5.785 1 87.25 95 LYS B C 1
ATOM 5413 O O . LYS B 1 95 ? 19.344 40.375 6.281 1 87.25 95 LYS B O 1
ATOM 5418 N N . GLY B 1 96 ? 21.281 39.188 6.527 1 90.19 96 GLY B N 1
ATOM 5419 C CA . GLY B 1 96 ? 21.25 39.188 7.98 1 90.19 96 GLY B CA 1
ATOM 5420 C C . GLY B 1 96 ? 20.734 37.875 8.57 1 90.19 96 GLY B C 1
ATOM 5421 O O . GLY B 1 96 ? 20.828 37.656 9.773 1 90.19 96 GLY B O 1
ATOM 5422 N N . SER B 1 97 ? 20.234 37 7.758 1 94.5 97 SER B N 1
ATOM 5423 C CA . SER B 1 97 ? 19.703 35.719 8.234 1 94.5 97 SER B CA 1
ATOM 5424 C C . SER B 1 97 ? 20.828 34.75 8.594 1 94.5 97 SER B C 1
ATOM 5426 O O . SER B 1 97 ? 20.578 33.75 9.281 1 94.5 97 SER B O 1
ATOM 5428 N N . ILE B 1 98 ? 21.938 35 8.094 1 94.94 98 ILE B N 1
ATOM 5429 C CA . ILE B 1 98 ? 23.141 34.25 8.414 1 94.94 98 ILE B CA 1
ATOM 5430 C C . ILE B 1 98 ? 24.094 35.094 9.242 1 94.94 98 ILE B C 1
ATOM 5432 O O . ILE B 1 98 ? 24.234 36.312 8.992 1 94.94 98 ILE B O 1
ATOM 5436 N N . ALA B 1 99 ? 24.734 34.406 10.195 1 91.75 99 ALA B N 1
ATOM 5437 C CA . ALA B 1 99 ? 25.609 35.156 11.102 1 91.75 99 ALA B CA 1
ATOM 5438 C C . ALA B 1 99 ? 26.719 35.875 10.336 1 91.75 99 ALA B C 1
ATOM 5440 O O . ALA B 1 99 ? 27.219 35.344 9.328 1 91.75 99 ALA B O 1
ATOM 5441 N N . LYS B 1 100 ? 27.094 36.969 10.953 1 90.56 100 LYS B N 1
ATOM 5442 C CA . LYS B 1 100 ? 28.156 37.75 10.328 1 90.56 100 LYS B CA 1
ATOM 5443 C C . LYS B 1 100 ? 29.422 36.938 10.141 1 90.56 100 LYS B C 1
ATOM 5445 O O . LYS B 1 100 ? 29.828 36.188 11.055 1 90.56 100 LYS B O 1
ATOM 5450 N N . GLY B 1 101 ? 29.969 37.062 8.969 1 90.44 101 GLY B N 1
ATOM 5451 C CA . GLY B 1 101 ? 31.203 36.344 8.672 1 90.44 101 GLY B CA 1
ATOM 5452 C C . GLY B 1 101 ? 30.969 34.938 8.18 1 90.44 101 GLY B C 1
ATOM 5453 O O . GLY B 1 101 ? 31.906 34.281 7.734 1 90.44 101 GLY B O 1
ATOM 5454 N N . GLN B 1 102 ? 29.781 34.531 8.25 1 92.44 102 GLN B N 1
ATOM 5455 C CA . GLN B 1 102 ? 29.469 33.156 7.781 1 92.44 102 GLN B CA 1
ATOM 5456 C C . GLN B 1 102 ? 28.781 33.188 6.414 1 92.44 102 GLN B C 1
ATOM 5458 O O . GLN B 1 102 ? 28.234 34.219 6.016 1 92.44 102 GLN B O 1
ATOM 5463 N N . LYS B 1 103 ? 28.953 32.125 5.695 1 94.69 103 LYS B N 1
ATOM 5464 C CA . LYS B 1 103 ? 28.281 31.922 4.41 1 94.69 103 LYS B CA 1
ATOM 5465 C C . LYS B 1 103 ? 27.375 30.703 4.449 1 94.69 103 LYS B C 1
ATOM 5467 O O . LYS B 1 103 ? 27.625 29.766 5.203 1 94.69 103 LYS B O 1
ATOM 5472 N N . LEU B 1 104 ? 26.297 30.828 3.652 1 97.56 104 LEU B N 1
ATOM 5473 C CA . LEU B 1 104 ? 25.453 29.656 3.51 1 97.56 104 LEU B CA 1
ATOM 5474 C C . LEU B 1 104 ? 26.219 28.484 2.896 1 97.56 104 LEU B C 1
ATOM 5476 O O . LEU B 1 104 ? 26.844 28.641 1.843 1 97.56 104 LEU B O 1
ATOM 5480 N N . ASN B 1 105 ? 26.25 27.391 3.566 1 97.69 105 ASN B N 1
ATOM 5481 C CA . ASN B 1 105 ? 26.922 26.188 3.092 1 97.69 105 ASN B CA 1
ATOM 5482 C C . ASN B 1 105 ? 26.266 24.922 3.629 1 97.69 105 ASN B C 1
ATOM 5484 O O . ASN B 1 105 ? 25.172 24.969 4.168 1 97.69 105 ASN B O 1
ATOM 5488 N N . GLY B 1 106 ? 26.906 23.797 3.438 1 98.19 106 GLY B N 1
ATOM 5489 C CA . GLY B 1 106 ? 26.328 22.516 3.777 1 98.19 106 GLY B CA 1
ATOM 5490 C C . GLY B 1 106 ? 26.203 22.297 5.273 1 98.19 106 GLY B C 1
ATOM 5491 O O . GLY B 1 106 ? 25.469 21.391 5.715 1 98.19 106 GLY B O 1
ATOM 5492 N N . ASP B 1 107 ? 26.828 23.078 6.086 1 98.12 107 ASP B N 1
ATOM 5493 C CA . ASP B 1 107 ? 26.797 22.922 7.535 1 98.12 107 ASP B CA 1
ATOM 5494 C C . ASP B 1 107 ? 25.844 23.906 8.188 1 98.12 107 ASP B C 1
ATOM 5496 O O . ASP B 1 107 ? 25.625 23.875 9.398 1 98.12 107 ASP B O 1
ATOM 5500 N N . THR B 1 108 ? 25.281 24.812 7.375 1 98.44 108 THR B N 1
ATOM 5501 C CA . THR B 1 108 ? 24.266 25.719 7.898 1 98.44 108 THR B CA 1
ATOM 5502 C C . THR B 1 108 ? 23.031 24.938 8.328 1 98.44 108 THR B C 1
ATOM 5504 O O . THR B 1 108 ? 22.531 24.078 7.598 1 98.44 108 THR B O 1
ATOM 5507 N N . MET B 1 109 ? 22.531 25.219 9.508 1 98.31 109 MET B N 1
ATOM 5508 C CA . MET B 1 109 ? 21.422 24.469 10.07 1 98.31 109 MET B CA 1
ATOM 5509 C C . MET B 1 109 ? 20.094 25.156 9.758 1 98.31 109 MET B C 1
ATOM 5511 O O . MET B 1 109 ? 20 26.375 9.719 1 98.31 109 MET B O 1
ATOM 5515 N N . TYR B 1 110 ? 19.125 24.359 9.477 1 98.56 110 TYR B N 1
ATOM 5516 C CA . TYR B 1 110 ? 17.719 24.719 9.289 1 98.56 110 TYR B CA 1
ATOM 5517 C C . TYR B 1 110 ? 16.844 24.016 10.312 1 98.56 110 TYR B C 1
ATOM 5519 O O . TYR B 1 110 ? 17.266 23.047 10.945 1 98.56 110 TYR B O 1
ATOM 5527 N N . ARG B 1 111 ? 15.602 24.516 10.594 1 96.88 111 ARG B N 1
ATOM 5528 C CA . ARG B 1 111 ? 14.555 23.656 11.117 1 96.88 111 ARG B CA 1
ATOM 5529 C C . ARG B 1 111 ? 14 22.734 10.031 1 96.88 111 ARG B C 1
ATOM 5531 O O . ARG B 1 111 ? 13.672 23.203 8.93 1 96.88 111 ARG B O 1
ATOM 5538 N N . ILE B 1 112 ? 13.93 21.453 10.336 1 98 112 ILE B N 1
ATOM 5539 C CA . ILE B 1 112 ? 13.516 20.562 9.258 1 98 112 ILE B CA 1
ATOM 5540 C C . ILE B 1 112 ? 12.07 20.125 9.477 1 98 112 ILE B C 1
ATOM 5542 O O . ILE B 1 112 ? 11.531 19.344 8.695 1 98 112 ILE B O 1
ATOM 5546 N N . ALA B 1 113 ? 11.469 20.594 10.492 1 95.5 113 ALA B N 1
ATOM 5547 C CA . ALA B 1 113 ? 10.039 20.438 10.719 1 95.5 113 ALA B CA 1
ATOM 5548 C C . ALA B 1 113 ? 9.625 18.969 10.594 1 95.5 113 ALA B C 1
ATOM 5550 O O . ALA B 1 113 ? 10.219 18.094 11.227 1 95.5 113 ALA B O 1
ATOM 5551 N N . SER B 1 114 ? 8.656 18.625 9.867 1 96.69 114 SER B N 1
ATOM 5552 C CA . SER B 1 114 ? 8 17.312 9.859 1 96.69 114 SER B CA 1
ATOM 5553 C C . SER B 1 114 ? 8.922 16.234 9.297 1 96.69 114 SER B C 1
ATOM 5555 O O . SER B 1 114 ? 8.641 15.047 9.422 1 96.69 114 SER B O 1
ATOM 5557 N N . VAL B 1 115 ? 10 16.578 8.703 1 98.62 115 VAL B N 1
ATOM 5558 C CA . VAL B 1 115 ? 10.977 15.547 8.367 1 98.62 115 VAL B CA 1
ATOM 5559 C C . VAL B 1 115 ? 11.43 14.828 9.641 1 98.62 115 VAL B C 1
ATOM 5561 O O . VAL B 1 115 ? 11.906 13.695 9.586 1 98.62 115 VAL B O 1
ATOM 5564 N N . SER B 1 116 ? 11.203 15.492 10.773 1 98.12 116 SER B N 1
ATOM 5565 C CA . SER B 1 116 ? 11.453 14.906 12.086 1 98.12 116 SER B CA 1
ATOM 5566 C C . SER B 1 116 ? 10.766 13.555 12.234 1 98.12 116 SER B C 1
ATOM 5568 O O . SER B 1 116 ? 11.281 12.664 12.906 1 98.12 116 SER B O 1
ATOM 5570 N N . LYS B 1 117 ? 9.688 13.383 11.602 1 98.62 117 LYS B N 1
ATOM 5571 C CA . LYS B 1 117 ? 8.906 12.148 11.703 1 98.62 117 LYS B CA 1
ATOM 5572 C C . LYS B 1 117 ? 9.695 10.961 11.156 1 98.62 117 LYS B C 1
ATOM 5574 O O . LYS B 1 117 ? 9.578 9.844 11.664 1 98.62 117 LYS B O 1
ATOM 5579 N N . VAL B 1 118 ? 10.5 11.18 10.141 1 98.94 118 VAL B N 1
ATOM 5580 C CA . VAL B 1 118 ? 11.359 10.117 9.625 1 98.94 118 VAL B CA 1
ATOM 5581 C C . VAL B 1 118 ? 12.359 9.695 10.695 1 98.94 118 VAL B C 1
ATOM 5583 O O . VAL B 1 118 ? 12.609 8.5 10.883 1 98.94 118 VAL B O 1
ATOM 5586 N N . ILE B 1 119 ? 12.883 10.672 11.43 1 98.88 119 ILE B N 1
ATOM 5587 C CA . ILE B 1 119 ? 13.859 10.406 12.477 1 98.88 119 ILE B CA 1
ATOM 5588 C C . ILE B 1 119 ? 13.219 9.586 13.594 1 98.88 119 ILE B C 1
ATOM 5590 O O . ILE B 1 119 ? 13.82 8.641 14.102 1 98.88 119 ILE B O 1
ATOM 5594 N N . THR B 1 120 ? 12.031 9.938 13.891 1 98.75 120 THR B N 1
ATOM 5595 C CA . THR B 1 120 ? 11.305 9.258 14.961 1 98.75 120 THR B CA 1
ATOM 5596 C C . THR B 1 120 ? 11.062 7.793 14.602 1 98.75 120 THR B C 1
ATOM 5598 O O . THR B 1 120 ? 11.352 6.898 15.398 1 98.75 120 THR B O 1
ATOM 5601 N N . VAL B 1 121 ? 10.586 7.516 13.391 1 98.88 121 VAL B N 1
ATOM 5602 C CA . VAL B 1 121 ? 10.328 6.141 12.977 1 98.88 121 VAL B CA 1
ATOM 5603 C C . VAL B 1 121 ? 11.641 5.379 12.852 1 98.88 121 VAL B C 1
ATOM 5605 O O . VAL B 1 121 ? 11.742 4.219 13.25 1 98.88 121 VAL B O 1
ATOM 5608 N N . TYR B 1 122 ? 12.68 6.051 12.273 1 98.88 122 TYR B N 1
ATOM 5609 C CA . TYR B 1 122 ? 13.992 5.418 12.148 1 98.88 122 TYR B CA 1
ATOM 5610 C C . TYR B 1 122 ? 14.539 5.023 13.508 1 98.88 122 TYR B C 1
ATOM 5612 O O . TYR B 1 122 ? 15.023 3.904 13.688 1 98.88 122 TYR B O 1
ATOM 5620 N N . THR B 1 123 ? 14.398 5.91 14.484 1 98.75 123 THR B N 1
ATOM 5621 C CA . THR B 1 123 ? 14.828 5.629 15.852 1 98.75 123 THR B CA 1
ATOM 5622 C C . THR B 1 123 ? 14.078 4.43 16.422 1 98.75 123 THR B C 1
ATOM 5624 O O . THR B 1 123 ? 14.688 3.531 17.016 1 98.75 123 THR B O 1
ATOM 5627 N N . LEU B 1 124 ? 12.789 4.395 16.219 1 98.56 124 LEU B N 1
ATOM 5628 C CA . LEU B 1 124 ? 11.984 3.273 16.688 1 98.56 124 LEU B CA 1
ATOM 5629 C C . LEU B 1 124 ? 12.469 1.962 16.078 1 98.56 124 LEU B C 1
ATOM 5631 O O . LEU B 1 124 ? 12.625 0.965 16.781 1 98.56 124 LEU B O 1
ATOM 5635 N N . LEU B 1 125 ? 12.719 1.948 14.781 1 98.44 125 LEU B N 1
ATOM 5636 C CA . LEU B 1 125 ? 13.117 0.736 14.078 1 98.44 125 LEU B CA 1
ATOM 5637 C C . LEU B 1 125 ? 14.508 0.287 14.516 1 98.44 125 LEU B C 1
ATOM 5639 O O . LEU B 1 125 ? 14.781 -0.914 14.578 1 98.44 125 LEU B O 1
ATOM 5643 N N . ILE B 1 126 ? 15.438 1.275 14.766 1 98.5 126 ILE B N 1
ATOM 5644 C CA . ILE B 1 126 ? 16.766 0.931 15.25 1 98.5 126 ILE B CA 1
ATOM 5645 C C . ILE B 1 126 ? 16.672 0.288 16.641 1 98.5 126 ILE B C 1
ATOM 5647 O O . ILE B 1 126 ? 17.328 -0.721 16.906 1 98.5 126 ILE B O 1
ATOM 5651 N N . GLU B 1 127 ? 15.781 0.82 17.438 1 97 127 GLU B N 1
ATOM 5652 C CA . GLU B 1 127 ? 15.688 0.383 18.828 1 97 127 GLU B CA 1
ATOM 5653 C C . GLU B 1 127 ? 14.938 -0.944 18.938 1 97 127 GLU B C 1
ATOM 5655 O O . GLU B 1 127 ? 15.289 -1.79 19.766 1 97 127 GLU B O 1
ATOM 5660 N N . GLU B 1 128 ? 13.93 -1.167 18.078 1 94.69 128 GLU B N 1
ATOM 5661 C CA . GLU B 1 128 ? 13 -2.252 18.391 1 94.69 128 GLU B CA 1
ATOM 5662 C C . GLU B 1 128 ? 12.68 -3.076 17.141 1 94.69 128 GLU B C 1
ATOM 5664 O O . GLU B 1 128 ? 12.031 -4.117 17.234 1 94.69 128 GLU B O 1
ATOM 5669 N N . GLY B 1 129 ? 13.102 -2.658 16.047 1 94.44 129 GLY B N 1
ATOM 5670 C CA . GLY B 1 129 ? 12.695 -3.336 14.828 1 94.44 129 GLY B CA 1
ATOM 5671 C C . GLY B 1 129 ? 11.203 -3.26 14.57 1 94.44 129 GLY B C 1
ATOM 5672 O O . GLY B 1 129 ? 10.547 -2.279 14.945 1 94.44 129 GLY B O 1
ATOM 5673 N N . PHE B 1 130 ? 10.656 -4.223 13.867 1 93.56 130 PHE B N 1
ATOM 5674 C CA . PHE B 1 130 ? 9.25 -4.23 13.477 1 93.56 130 PHE B CA 1
ATOM 5675 C C . PHE B 1 130 ? 8.414 -4.992 14.5 1 93.56 130 PHE B C 1
ATOM 5677 O O . PHE B 1 130 ? 7.184 -5.023 14.398 1 93.56 130 PHE B O 1
ATOM 5684 N N . GLY B 1 131 ? 8.969 -5.57 15.469 1 88 131 GLY B N 1
ATOM 5685 C CA . GLY B 1 131 ? 8.328 -6.527 16.359 1 88 131 GLY B CA 1
ATOM 5686 C C . GLY B 1 131 ? 7.238 -5.906 17.203 1 88 131 GLY B C 1
ATOM 5687 O O . GLY B 1 131 ? 6.309 -6.598 17.641 1 88 131 GLY B O 1
ATOM 5688 N N . LYS B 1 132 ? 7.238 -4.637 17.406 1 91.62 132 LYS B N 1
ATOM 5689 C CA . LYS B 1 132 ? 6.27 -4.027 18.312 1 91.62 132 LYS B CA 1
ATOM 5690 C C . LYS B 1 132 ? 5.285 -3.145 17.547 1 91.62 132 LYS B C 1
ATOM 5692 O O . LYS B 1 132 ? 4.375 -2.562 18.141 1 91.62 132 LYS B O 1
ATOM 5697 N N . LEU B 1 133 ? 5.391 -3.025 16.281 1 94.12 133 LEU B N 1
ATOM 5698 C CA . LEU B 1 133 ? 4.582 -2.09 15.5 1 94.12 133 LEU B CA 1
ATOM 5699 C C . LEU B 1 133 ? 3.102 -2.43 15.609 1 94.12 133 LEU B C 1
ATOM 5701 O O . LEU B 1 133 ? 2.248 -1.541 15.539 1 94.12 133 LEU B O 1
ATOM 5705 N N . ASP B 1 134 ? 2.775 -3.734 15.859 1 93.75 134 ASP B N 1
ATOM 5706 C CA . ASP B 1 134 ? 1.375 -4.145 15.898 1 93.75 134 ASP B CA 1
ATOM 5707 C C . ASP B 1 134 ? 0.832 -4.109 17.328 1 93.75 134 ASP B C 1
ATOM 5709 O O . ASP B 1 134 ? -0.356 -4.348 17.547 1 93.75 134 ASP B O 1
ATOM 5713 N N . GLU B 1 135 ? 1.622 -3.736 18.297 1 95 135 GLU B N 1
ATOM 5714 C CA . GLU B 1 135 ? 1.187 -3.691 19.688 1 95 135 GLU B CA 1
ATOM 5715 C C . GLU B 1 135 ? 0.372 -2.434 19.969 1 95 135 GLU B C 1
ATOM 5717 O O . GLU B 1 135 ? 0.677 -1.359 19.453 1 95 135 GLU B O 1
ATOM 5722 N N . PRO B 1 136 ? -0.7 -2.555 20.766 1 96.44 136 PRO B N 1
ATOM 5723 C CA . PRO B 1 136 ? -1.452 -1.363 21.172 1 96.44 136 PRO B CA 1
ATOM 5724 C C . PRO B 1 136 ? -0.593 -0.344 21.922 1 96.44 136 PRO B C 1
ATOM 5726 O O . PRO B 1 136 ? 0.259 -0.722 22.719 1 96.44 136 PRO B O 1
ATOM 5729 N N . ILE B 1 137 ? -0.767 0.876 21.656 1 97.19 137 ILE B N 1
ATOM 5730 C CA . ILE B 1 137 ? 0.041 1.961 22.203 1 97.19 137 ILE B CA 1
ATOM 5731 C C . ILE B 1 137 ? -0.158 2.041 23.719 1 97.19 137 ILE B C 1
ATOM 5733 O O . ILE B 1 137 ? 0.729 2.496 24.438 1 97.19 137 ILE B O 1
ATOM 5737 N N . ALA B 1 138 ? -1.307 1.543 24.266 1 97.12 138 ALA B N 1
ATOM 5738 C CA . ALA B 1 138 ? -1.616 1.565 25.688 1 97.12 138 ALA B CA 1
ATOM 5739 C C . ALA B 1 138 ? -0.56 0.812 26.484 1 97.12 138 ALA B C 1
ATOM 5741 O O . ALA B 1 138 ? -0.348 1.096 27.672 1 97.12 138 ALA B O 1
ATOM 5742 N N . ARG B 1 139 ? 0.136 -0.08 25.859 1 97.06 139 ARG B N 1
ATOM 5743 C CA . ARG B 1 139 ? 1.167 -0.867 26.531 1 97.06 139 ARG B CA 1
ATOM 5744 C C . ARG B 1 139 ? 2.367 0.001 26.891 1 97.06 139 ARG B C 1
ATOM 5746 O O . ARG B 1 139 ? 3.131 -0.336 27.797 1 97.06 139 ARG B O 1
ATOM 5753 N N . PHE B 1 140 ? 2.484 1.147 26.234 1 97.94 140 PHE B N 1
ATOM 5754 C CA . PHE B 1 140 ? 3.742 1.875 26.344 1 97.94 140 PHE B CA 1
ATOM 5755 C C . PHE B 1 140 ? 3.508 3.281 26.891 1 97.94 140 PHE B C 1
ATOM 5757 O O . PHE B 1 140 ? 4.449 3.961 27.297 1 97.94 140 PHE B O 1
ATOM 5764 N N . VAL B 1 141 ? 2.273 3.738 26.875 1 98.06 141 VAL B N 1
ATOM 5765 C CA . VAL B 1 141 ? 1.949 5.109 27.25 1 98.06 141 VAL B CA 1
ATOM 5766 C C . VAL B 1 141 ? 0.876 5.105 28.344 1 98.06 141 VAL B C 1
ATOM 5768 O O . VAL B 1 141 ? -0.318 5.027 28.047 1 98.06 141 VAL B O 1
ATOM 5771 N N . PRO B 1 142 ? 1.179 5.355 29.562 1 97.44 142 PRO B N 1
ATOM 5772 C CA . PRO B 1 142 ? 0.26 5.211 30.688 1 97.44 142 PRO B CA 1
ATOM 5773 C C . PRO B 1 142 ? -0.955 6.129 30.594 1 97.44 142 PRO B C 1
ATOM 5775 O O . PRO B 1 142 ? -2.045 5.777 31.047 1 97.44 142 PRO B O 1
ATOM 5778 N N . GLU B 1 143 ? -0.781 7.293 30.047 1 96.81 143 GLU B N 1
ATOM 5779 C CA . GLU B 1 143 ? -1.893 8.227 29.922 1 96.81 143 GLU B CA 1
ATOM 5780 C C . GLU B 1 143 ? -3.02 7.629 29.078 1 96.81 143 GLU B C 1
ATOM 5782 O O . GLU B 1 143 ? -4.195 7.926 29.312 1 96.81 143 GLU B O 1
ATOM 5787 N N . ILE B 1 144 ? -2.668 6.777 28.141 1 96.38 144 ILE B N 1
ATOM 5788 C CA . ILE B 1 144 ? -3.662 6.148 27.281 1 96.38 144 ILE B CA 1
ATOM 5789 C C . ILE B 1 144 ? -4.43 5.09 28.078 1 96.38 144 ILE B C 1
ATOM 5791 O O . ILE B 1 144 ? -5.637 4.914 27.875 1 96.38 144 ILE B O 1
ATOM 5795 N N . VAL B 1 145 ? -3.76 4.355 28.953 1 96.25 145 VAL B N 1
ATOM 5796 C CA . VAL B 1 145 ? -4.418 3.393 29.828 1 96.25 145 VAL B CA 1
ATOM 5797 C C . VAL B 1 145 ? -5.48 4.102 30.672 1 96.25 145 VAL B C 1
ATOM 5799 O O . VAL B 1 145 ? -6.609 3.613 30.797 1 96.25 145 VAL B O 1
ATOM 5802 N N . GLU B 1 146 ? -5.09 5.211 31.172 1 95.5 146 GLU B N 1
ATOM 5803 C CA . GLU B 1 146 ? -6.023 5.988 31.984 1 95.5 146 GLU B CA 1
ATOM 5804 C C . GLU B 1 146 ? -7.219 6.453 31.156 1 95.5 146 GLU B C 1
ATOM 5806 O O . GLU B 1 146 ? -8.352 6.441 31.641 1 95.5 146 GLU B O 1
ATOM 5811 N N . ALA B 1 147 ? -6.934 6.902 29.953 1 93.75 147 ALA B N 1
ATOM 5812 C CA . ALA B 1 147 ? -8.016 7.324 29.062 1 93.75 147 ALA B CA 1
ATOM 5813 C C . ALA B 1 147 ? -8.992 6.18 28.797 1 93.75 147 ALA B C 1
ATOM 5815 O O . ALA B 1 147 ? -10.211 6.383 28.812 1 93.75 147 ALA B O 1
ATOM 5816 N N . ILE B 1 148 ? -8.477 4.996 28.562 1 95.06 148 ILE B N 1
ATOM 5817 C CA . ILE B 1 148 ? -9.297 3.82 28.297 1 95.06 148 ILE B CA 1
ATOM 5818 C C . ILE B 1 148 ? -10.18 3.52 29.5 1 95.06 148 ILE B C 1
ATOM 5820 O O . ILE B 1 148 ? -11.375 3.248 29.359 1 95.06 148 ILE B O 1
ATOM 5824 N N . LYS B 1 149 ? -9.602 3.619 30.688 1 95.12 149 LYS B N 1
ATOM 5825 C CA . LYS B 1 149 ? -10.336 3.371 31.922 1 95.12 149 LYS B CA 1
ATOM 5826 C C . LYS B 1 149 ? -11.445 4.402 32.125 1 95.12 149 LYS B C 1
ATOM 5828 O O . LYS B 1 149 ? -12.578 4.047 32.469 1 95.12 149 LYS B O 1
ATOM 5833 N N . THR B 1 150 ? -11.156 5.602 31.828 1 93.19 150 THR B N 1
ATOM 5834 C CA . THR B 1 150 ? -12.086 6.707 32.031 1 93.19 150 THR B CA 1
ATOM 5835 C C . THR B 1 150 ? -13.242 6.625 31.047 1 93.19 150 THR B C 1
ATOM 5837 O O . THR B 1 150 ? -14.391 6.883 31.422 1 93.19 150 THR B O 1
ATOM 5840 N N . ASN B 1 151 ? -12.922 6.328 29.797 1 90.94 151 ASN B N 1
ATOM 5841 C CA . ASN B 1 151 ? -13.93 6.297 28.75 1 90.94 151 ASN B CA 1
ATOM 5842 C C . ASN B 1 151 ? -14.844 5.082 28.891 1 90.94 151 ASN B C 1
ATOM 5844 O O . ASN B 1 151 ? -15.969 5.086 28.375 1 90.94 151 ASN B O 1
ATOM 5848 N N . GLY B 1 152 ? -14.367 4.043 29.5 1 89.81 152 GLY B N 1
ATOM 5849 C CA . GLY B 1 152 ? -15.164 2.838 29.688 1 89.81 152 GLY B CA 1
ATOM 5850 C C . GLY B 1 152 ? -15.039 1.856 28.547 1 89.81 152 GLY B C 1
ATOM 5851 O O . GLY B 1 152 ? -14.203 2.039 27.656 1 89.81 152 GLY B O 1
ATOM 5852 N N . ASP B 1 153 ? -15.82 0.848 28.484 1 84.69 153 ASP B N 1
ATOM 5853 C CA . ASP B 1 153 ? -15.641 -0.305 27.609 1 84.69 153 ASP B CA 1
ATOM 5854 C C . ASP B 1 153 ? -16.25 -0.041 26.234 1 84.69 153 ASP B C 1
ATOM 5856 O O . ASP B 1 153 ? -15.82 -0.633 25.234 1 84.69 153 ASP B O 1
ATOM 5860 N N . SER B 1 154 ? -17.25 0.786 26.203 1 86.44 154 SER B N 1
ATOM 5861 C CA . SER B 1 154 ? -17.906 1.063 24.922 1 86.44 154 SER B CA 1
ATOM 5862 C C . SER B 1 154 ? -18.156 2.559 24.75 1 86.44 154 SER B C 1
ATOM 5864 O O . SER B 1 154 ? -19.297 2.994 24.625 1 86.44 154 SER B O 1
ATOM 5866 N N . PRO B 1 155 ? -17.062 3.264 24.625 1 90.19 155 PRO B N 1
ATOM 5867 C CA . PRO B 1 155 ? -17.25 4.707 24.469 1 90.19 155 PRO B CA 1
ATOM 5868 C C . PRO B 1 155 ? -17.875 5.082 23.141 1 90.19 155 PRO B C 1
ATOM 5870 O O . PRO B 1 155 ? -17.828 4.297 22.188 1 90.19 155 PRO B O 1
ATOM 5873 N N . ASP B 1 156 ? -18.547 6.316 23.109 1 93.69 156 ASP B N 1
ATOM 5874 C CA . ASP B 1 156 ? -19.078 6.859 21.859 1 93.69 156 ASP B CA 1
ATOM 5875 C C . ASP B 1 156 ? -17.969 7.062 20.828 1 93.69 156 ASP B C 1
ATOM 5877 O O . ASP B 1 156 ? -17.141 7.957 20.984 1 93.69 156 ASP B O 1
ATOM 5881 N N . ALA B 1 157 ? -18.016 6.289 19.766 1 95 157 ALA B N 1
ATOM 5882 C CA . ALA B 1 157 ? -16.938 6.266 18.781 1 95 157 ALA B CA 1
ATOM 5883 C C . ALA B 1 157 ? -16.844 7.602 18.047 1 95 157 ALA B C 1
ATOM 5885 O O . ALA B 1 157 ? -15.812 7.906 17.438 1 95 157 ALA B O 1
ATOM 5886 N N . THR B 1 158 ? -17.875 8.383 18.031 1 95.56 158 THR B N 1
ATOM 5887 C CA . THR B 1 158 ? -17.859 9.672 17.344 1 95.56 158 THR B CA 1
ATOM 5888 C C . THR B 1 158 ? -17.188 10.734 18.219 1 95.56 158 THR B C 1
ATOM 5890 O O . THR B 1 158 ? -16.828 11.805 17.734 1 95.56 158 THR B O 1
ATOM 5893 N N . LEU B 1 159 ? -16.969 10.391 19.562 1 92.94 159 LEU B N 1
ATOM 5894 C CA . LEU B 1 159 ? -16.5 11.422 20.484 1 92.94 159 LEU B CA 1
ATOM 5895 C C . LEU B 1 159 ? -15.156 11.023 21.094 1 92.94 159 LEU B C 1
ATOM 5897 O O . LEU B 1 159 ? -14.43 11.883 21.609 1 92.94 159 LEU B O 1
ATOM 5901 N N . PHE B 1 160 ? -14.922 9.703 21.094 1 93.62 160 PHE B N 1
ATOM 5902 C CA . PHE B 1 160 ? -13.703 9.234 21.75 1 93.62 160 PHE B CA 1
ATOM 5903 C C . PHE B 1 160 ? -12.875 8.375 20.812 1 93.62 160 PHE B C 1
ATOM 5905 O O . PHE B 1 160 ? -13.406 7.469 20.156 1 93.62 160 PHE B O 1
ATOM 5912 N N . PRO B 1 161 ? -11.562 8.68 20.719 1 94.5 161 PRO B N 1
ATOM 5913 C CA . PRO B 1 161 ? -10.703 7.801 19.922 1 94.5 161 PRO B CA 1
ATOM 5914 C C . PRO B 1 161 ? -10.734 6.355 20.406 1 94.5 161 PRO B C 1
ATOM 5916 O O . PRO B 1 161 ? -10.836 6.105 21.609 1 94.5 161 PRO B O 1
ATOM 5919 N N . GLN B 1 162 ? -10.641 5.387 19.5 1 95 162 GLN B N 1
ATOM 5920 C CA . GLN B 1 162 ? -10.57 3.975 19.875 1 95 162 GLN B CA 1
ATOM 5921 C C . GLN B 1 162 ? -9.156 3.592 20.297 1 95 162 GLN B C 1
ATOM 5923 O O . GLN B 1 162 ? -8.492 2.797 19.641 1 95 162 GLN B O 1
ATOM 5928 N N . TRP B 1 163 ? -8.789 4.016 21.453 1 96.12 163 TRP B N 1
ATOM 5929 C CA . TRP B 1 163 ? -7.43 3.932 21.969 1 96.12 163 TRP B CA 1
ATOM 5930 C C . TRP B 1 163 ? -6.957 2.482 22.031 1 96.12 163 TRP B C 1
ATOM 5932 O O . TRP B 1 163 ? -5.773 2.199 21.828 1 96.12 163 TRP B O 1
ATOM 5942 N N . ARG B 1 164 ? -7.855 1.527 22.297 1 95.62 164 ARG B N 1
ATOM 5943 C CA . ARG B 1 164 ? -7.496 0.119 22.422 1 95.62 164 ARG B CA 1
ATOM 5944 C C . ARG B 1 164 ? -6.988 -0.433 21.094 1 95.62 164 ARG B C 1
ATOM 5946 O O . ARG B 1 164 ? -6.191 -1.371 21.062 1 95.62 164 ARG B O 1
ATOM 5953 N N . ASP B 1 165 ? -7.418 0.198 19.984 1 96.31 165 ASP B N 1
ATOM 5954 C CA . ASP B 1 165 ? -7.113 -0.323 18.656 1 96.31 165 ASP B CA 1
ATOM 5955 C C . ASP B 1 165 ? -5.949 0.434 18.016 1 96.31 165 ASP B C 1
ATOM 5957 O O . ASP B 1 165 ? -5.453 0.047 16.953 1 96.31 165 ASP B O 1
ATOM 5961 N N . ILE B 1 166 ? -5.492 1.514 18.594 1 97.44 166 ILE B N 1
ATOM 5962 C CA . ILE B 1 166 ? -4.387 2.297 18.062 1 97.44 166 ILE B CA 1
ATOM 5963 C C . ILE B 1 166 ? -3.061 1.624 18.406 1 97.44 166 ILE B C 1
ATOM 5965 O O . ILE B 1 166 ? -2.797 1.321 19.562 1 97.44 166 ILE B O 1
ATOM 5969 N N . THR B 1 167 ? -2.27 1.324 17.406 1 98 167 THR B N 1
ATOM 5970 C CA . THR B 1 167 ? -0.982 0.656 17.578 1 98 167 THR B CA 1
ATOM 5971 C C . THR B 1 167 ? 0.166 1.605 17.234 1 98 167 THR B C 1
ATOM 5973 O O . THR B 1 167 ? -0.058 2.707 16.734 1 98 167 THR B O 1
ATOM 5976 N N . LEU B 1 168 ? 1.44 1.161 17.547 1 97.81 168 LEU B N 1
ATOM 5977 C CA . LEU B 1 168 ? 2.617 1.912 17.125 1 97.81 168 LEU B CA 1
ATOM 5978 C C . LEU B 1 168 ? 2.627 2.092 15.609 1 97.81 168 LEU B C 1
ATOM 5980 O O . LEU B 1 168 ? 2.918 3.182 15.109 1 97.81 168 LEU B O 1
ATOM 5984 N N . GLY B 1 169 ? 2.229 1.034 14.93 1 97.56 169 GLY B N 1
ATOM 5985 C CA . GLY B 1 169 ? 2.209 1.081 13.477 1 97.56 169 GLY B CA 1
ATOM 5986 C C . GLY B 1 169 ? 1.16 2.029 12.93 1 97.56 169 GLY B C 1
ATOM 5987 O O . GLY B 1 169 ? 1.396 2.711 11.93 1 97.56 169 GLY B O 1
ATOM 5988 N N . SER B 1 170 ? -0.004 2.043 13.57 1 98.31 170 SER B N 1
ATOM 5989 C CA . SER B 1 170 ? -1.044 2.949 13.094 1 98.31 170 SER B CA 1
ATOM 5990 C C . SER B 1 170 ? -0.648 4.406 13.305 1 98.31 170 SER B C 1
ATOM 5992 O O . SER B 1 170 ? -1.014 5.277 12.516 1 98.31 170 SER B O 1
ATOM 5994 N N . LEU B 1 171 ? 0.109 4.699 14.406 1 98.38 171 LEU B N 1
ATOM 5995 C CA . LEU B 1 171 ? 0.64 6.047 14.609 1 98.38 171 LEU B CA 1
ATOM 5996 C C . LEU B 1 171 ? 1.658 6.395 13.531 1 98.38 171 LEU B C 1
ATOM 5998 O O . LEU B 1 171 ? 1.516 7.406 12.844 1 98.38 171 LEU B O 1
ATOM 6002 N N . ALA B 1 172 ? 2.59 5.527 13.289 1 98.62 172 ALA B N 1
ATOM 6003 C CA . ALA B 1 172 ? 3.678 5.766 12.344 1 98.62 172 ALA B CA 1
ATOM 6004 C C . ALA B 1 172 ? 3.146 5.914 10.922 1 98.62 172 ALA B C 1
ATOM 6006 O O . ALA B 1 172 ? 3.668 6.711 10.133 1 98.62 172 ALA B O 1
ATOM 6007 N N . GLY B 1 173 ? 2.119 5.172 10.625 1 98.25 173 GLY B N 1
ATOM 6008 C CA . GLY B 1 173 ? 1.588 5.113 9.273 1 98.25 173 GLY B CA 1
ATOM 6009 C C . GLY B 1 173 ? 0.459 6.098 9.031 1 98.25 173 GLY B C 1
ATOM 6010 O O . GLY B 1 173 ? -0.199 6.055 7.992 1 98.25 173 GLY B O 1
ATOM 6011 N N . GLN B 1 174 ? 0.182 6.973 10 1 97.94 174 GLN B N 1
ATOM 6012 C CA . GLN B 1 174 ? -0.886 7.961 9.883 1 97.94 174 GLN B CA 1
ATOM 6013 C C . GLN B 1 174 ? -2.242 7.285 9.695 1 97.94 174 GLN B C 1
ATOM 6015 O O . GLN B 1 174 ? -3.051 7.723 8.875 1 97.94 174 GLN B O 1
ATOM 6020 N N . LEU B 1 175 ? -2.43 6.195 10.359 1 98.38 175 LEU B N 1
ATOM 6021 C CA . LEU B 1 175 ? -3.666 5.43 10.258 1 98.38 175 LEU B CA 1
ATOM 6022 C C . LEU B 1 175 ? -4.336 5.289 11.617 1 98.38 175 LEU B C 1
ATOM 6024 O O . LEU B 1 175 ? -5.129 4.371 11.836 1 98.38 175 LEU B O 1
ATOM 6028 N N . SER B 1 176 ? -4.039 6.145 12.586 1 97.5 176 SER B N 1
ATOM 6029 C CA . SER B 1 176 ? -4.574 6.047 13.945 1 97.5 176 SER B CA 1
ATOM 6030 C C . SER B 1 176 ? -5.996 6.602 14.016 1 97.5 176 SER B C 1
ATOM 6032 O O . SER B 1 176 ? -6.73 6.312 14.961 1 97.5 176 SER B O 1
ATOM 6034 N N . GLY B 1 177 ? -6.352 7.453 13.055 1 96.12 177 GLY B N 1
ATOM 6035 C CA . GLY B 1 177 ? -7.645 8.125 13.109 1 96.12 177 GLY B CA 1
ATOM 6036 C C . GLY B 1 177 ? -7.633 9.375 13.969 1 96.12 177 GLY B C 1
ATOM 6037 O O . GLY B 1 177 ? -8.641 10.078 14.055 1 96.12 177 GLY B O 1
ATOM 6038 N N . LEU B 1 178 ? -6.508 9.688 14.578 1 93.5 178 LEU B N 1
ATOM 6039 C CA . LEU B 1 178 ? -6.367 10.898 15.383 1 93.5 178 LEU B CA 1
ATOM 6040 C C . LEU B 1 178 ? -6.293 12.141 14.5 1 93.5 178 LEU B C 1
ATOM 6042 O O . LEU B 1 178 ? -5.871 12.055 13.344 1 93.5 178 LEU B O 1
ATOM 6046 N N . GLY B 1 179 ? -6.684 13.203 15.016 1 89.06 179 GLY B N 1
ATOM 6047 C CA . GLY B 1 179 ? -6.719 14.453 14.266 1 89.06 179 GLY B CA 1
ATOM 6048 C C . GLY B 1 179 ? -5.34 15.031 13.992 1 89.06 179 GLY B C 1
ATOM 6049 O O . GLY B 1 179 ? -4.344 14.539 14.523 1 89.06 179 GLY B O 1
ATOM 6050 N N . ARG B 1 180 ? -5.336 15.906 13.141 1 83.56 180 ARG B N 1
ATOM 6051 C CA . ARG B 1 180 ? -4.121 16.516 12.617 1 83.56 180 ARG B CA 1
ATOM 6052 C C . ARG B 1 180 ? -3.348 17.234 13.727 1 83.56 180 ARG B C 1
ATOM 6054 O O . ARG B 1 180 ? -2.117 17.203 13.742 1 83.56 180 ARG B O 1
ATOM 6061 N N . GLY B 1 181 ? -4.125 17.578 14.719 1 69.81 181 GLY B N 1
ATOM 6062 C CA . GLY B 1 181 ? -3.498 18.391 15.75 1 69.81 181 GLY B CA 1
ATOM 6063 C C . GLY B 1 181 ? -3.086 19.766 15.273 1 69.81 181 GLY B C 1
ATOM 6064 O O . GLY B 1 181 ? -3.736 20.344 14.398 1 69.81 181 GLY B O 1
ATOM 6065 N N . LYS B 1 182 ? -2.072 20.297 16.141 1 55.47 182 LYS B N 1
ATOM 6066 C CA . LYS B 1 182 ? -1.642 21.688 16 1 55.47 182 LYS B CA 1
ATOM 6067 C C . LYS B 1 182 ? -0.747 21.875 14.773 1 55.47 182 LYS B C 1
ATOM 6069 O O . LYS B 1 182 ? 0.215 21.125 14.586 1 55.47 182 LYS B O 1
ATOM 6074 N N . PHE B 1 183 ? -1.427 22 13.656 1 51.12 183 PHE B N 1
ATOM 6075 C CA . PHE B 1 183 ? -0.684 22.234 12.422 1 51.12 183 PHE B CA 1
ATOM 6076 C C . PHE B 1 183 ? 0.329 23.359 12.609 1 51.12 183 PHE B C 1
ATOM 6078 O O . PHE B 1 183 ? 0.195 24.172 13.516 1 51.12 183 PHE B O 1
ATOM 6085 N N . SER B 1 184 ? 1.316 23.328 11.719 1 43.22 184 SER B N 1
ATOM 6086 C CA . SER B 1 184 ? 2.256 24.453 11.594 1 43.22 184 SER B CA 1
ATOM 6087 C C . SER B 1 184 ? 1.6 25.766 11.969 1 43.22 184 SER B C 1
ATOM 6089 O O . SER B 1 184 ? 0.408 25.812 12.289 1 43.22 184 SER B O 1
ATOM 6091 N N . THR B 1 185 ? 2.41 26.688 11.555 1 39.41 185 THR B N 1
ATOM 6092 C CA . THR B 1 185 ? 2.268 28.125 11.75 1 39.41 185 THR B CA 1
ATOM 6093 C C . THR B 1 185 ? 0.807 28.547 11.625 1 39.41 185 THR B C 1
ATOM 6095 O O . THR B 1 185 ? 0.428 29.641 12.07 1 39.41 185 THR B O 1
ATOM 6098 N N . TYR B 1 186 ? -0.051 27.641 10.812 1 39.88 186 TYR B N 1
ATOM 6099 C CA . TYR B 1 186 ? -1.242 28.375 10.398 1 39.88 186 TYR B CA 1
ATOM 6100 C C . TYR B 1 186 ? -2.477 27.875 11.141 1 39.88 186 TYR B C 1
ATOM 6102 O O . TYR B 1 186 ? -3.508 28.547 11.164 1 39.88 186 TYR B O 1
ATOM 6110 N N . PHE B 1 187 ? -2.58 26.438 11.367 1 51.5 187 PHE B N 1
ATOM 6111 C CA . PHE B 1 187 ? -3.959 26.156 11.75 1 51.5 187 PHE B CA 1
ATOM 6112 C C . PHE B 1 187 ? -4.027 25.641 13.18 1 51.5 187 PHE B C 1
ATOM 6114 O O . PHE B 1 187 ? -3.332 24.688 13.539 1 51.5 187 PHE B O 1
ATOM 6121 N N . ASN B 1 188 ? -4.363 26.672 14 1 63.78 188 ASN B N 1
ATOM 6122 C CA . ASN B 1 188 ? -4.41 26.953 15.43 1 63.78 188 ASN B CA 1
ATOM 6123 C C . ASN B 1 188 ? -5.84 26.906 15.961 1 63.78 188 ASN B C 1
ATOM 6125 O O . ASN B 1 188 ? -6.797 27.031 15.195 1 63.78 188 ASN B O 1
ATOM 6129 N N . ASP B 1 189 ? -5.945 26.297 16.922 1 78.88 189 ASP B N 1
ATOM 6130 C CA . ASP B 1 189 ? -7.172 26.547 17.672 1 78.88 189 ASP B CA 1
ATOM 6131 C C . ASP B 1 189 ? -7.477 28.047 17.75 1 78.88 189 ASP B C 1
ATOM 6133 O O . ASP B 1 189 ? -6.723 28.797 18.375 1 78.88 189 ASP B O 1
ATOM 6137 N N . LEU B 1 190 ? -8.484 28.453 17.047 1 81.19 190 LEU B N 1
ATOM 6138 C CA . LEU B 1 190 ? -8.883 29.859 16.953 1 81.19 190 LEU B CA 1
ATOM 6139 C C . LEU B 1 190 ? -9.055 30.484 18.328 1 81.19 190 LEU B C 1
ATOM 6141 O O . LEU B 1 190 ? -8.883 31.688 18.5 1 81.19 190 LEU B O 1
ATOM 6145 N N . ALA B 1 191 ? -9.258 29.625 19.266 1 85.62 191 ALA B N 1
ATOM 6146 C CA . ALA B 1 191 ? -9.477 30.125 20.625 1 85.62 191 ALA B CA 1
ATOM 6147 C C . ALA B 1 191 ? -8.156 30.547 21.266 1 85.62 191 ALA B C 1
ATOM 6149 O O . ALA B 1 191 ? -8.148 31.25 22.281 1 85.62 191 ALA B O 1
ATOM 6150 N N . PHE B 1 192 ? -7.172 30.062 20.703 1 81.06 192 PHE B N 1
ATOM 6151 C CA . PHE B 1 192 ? -5.859 30.453 21.188 1 81.06 192 PHE B CA 1
ATOM 6152 C C . PHE B 1 192 ? -5.414 31.766 20.547 1 81.06 192 PHE B C 1
ATOM 6154 O O . PHE B 1 192 ? -4.699 32.562 21.156 1 81.06 192 PHE B O 1
ATOM 6161 N N . THR B 1 193 ? -5.879 32.062 19.375 1 77.69 193 THR B N 1
ATOM 6162 C CA . THR B 1 193 ? -5.434 33.188 18.562 1 77.69 193 THR B CA 1
ATOM 6163 C C . THR B 1 193 ? -6.301 34.406 18.828 1 77.69 193 THR B C 1
ATOM 6165 O O . THR B 1 193 ? -5.801 35.562 18.828 1 77.69 193 THR B O 1
ATOM 6168 N N . PHE B 1 194 ? -7.566 34.188 19 1 81.69 194 PHE B N 1
ATOM 6169 C CA . PHE B 1 194 ? -8.508 35.281 19.109 1 81.69 194 PHE B CA 1
ATOM 6170 C C . PHE B 1 194 ? -9.125 35.312 20.516 1 81.69 194 PHE B C 1
ATOM 6172 O O . PHE B 1 194 ? -9.281 34.281 21.156 1 81.69 194 PHE B O 1
ATOM 6179 N N . ASN B 1 195 ? -9.383 36.531 20.875 1 86.44 195 ASN B N 1
ATOM 6180 C CA . ASN B 1 195 ? -10.102 36.656 22.141 1 86.44 195 ASN B CA 1
ATOM 6181 C C . ASN B 1 195 ? -11.578 36.312 21.984 1 86.44 195 ASN B C 1
ATOM 6183 O O . ASN B 1 195 ? -12.062 36.125 20.859 1 86.44 195 ASN B O 1
ATOM 6187 N N . GLN B 1 196 ? -12.211 36.188 23.062 1 90.75 196 GLN B N 1
ATOM 6188 C CA . GLN B 1 196 ? -13.586 35.688 23.047 1 90.75 196 GLN B CA 1
ATOM 6189 C C . GLN B 1 196 ? -14.508 36.688 22.344 1 90.75 196 GLN B C 1
ATOM 6191 O O . GLN B 1 196 ? -15.461 36.281 21.672 1 90.75 196 GLN B O 1
ATOM 6196 N N . SER B 1 197 ? -14.242 37.969 22.562 1 91.31 197 SER B N 1
ATOM 6197 C CA . SER B 1 197 ? -15.062 38.969 21.891 1 91.31 197 SER B CA 1
ATOM 6198 C C . SER B 1 197 ? -14.961 38.844 20.375 1 91.31 197 SER B C 1
ATOM 6200 O O . SER B 1 197 ? -15.969 38.938 19.672 1 91.31 197 SER B O 1
ATOM 6202 N N . GLU B 1 198 ? -13.781 38.562 19.875 1 87.25 198 GLU B N 1
ATOM 6203 C CA . GLU B 1 198 ? -13.547 38.406 18.438 1 87.25 198 GLU B CA 1
ATOM 6204 C C . GLU B 1 198 ? -14.211 37.156 17.906 1 87.25 198 GLU B C 1
ATOM 6206 O O . GLU B 1 198 ? -14.852 37.156 16.859 1 87.25 198 GLU B O 1
ATOM 6211 N N . THR B 1 199 ? -14.055 36.094 18.672 1 88.31 199 THR B N 1
ATOM 6212 C CA . THR B 1 199 ? -14.602 34.844 18.188 1 88.31 199 THR B CA 1
ATOM 6213 C C . THR B 1 199 ? -16.125 34.844 18.234 1 88.31 199 THR B C 1
ATOM 6215 O O . THR B 1 199 ? -16.781 34.219 17.391 1 88.31 199 THR B O 1
ATOM 6218 N N . THR B 1 200 ? -16.641 35.531 19.172 1 88.69 200 THR B N 1
ATOM 6219 C CA . THR B 1 200 ? -18.094 35.656 19.25 1 88.69 200 THR B CA 1
ATOM 6220 C C . THR B 1 200 ? -18.641 36.438 18.047 1 88.69 200 THR B C 1
ATOM 6222 O O . THR B 1 200 ? -19.734 36.156 17.562 1 88.69 200 THR B O 1
ATOM 6225 N N . GLN B 1 201 ? -17.875 37.375 17.562 1 85.44 201 GLN B N 1
ATOM 6226 C CA . GLN B 1 201 ? -18.266 38.125 16.375 1 85.44 201 GLN B CA 1
ATOM 6227 C C . GLN B 1 201 ? -18.266 37.25 15.141 1 85.44 201 GLN B C 1
ATOM 6229 O O . GLN B 1 201 ? -19 37.5 14.18 1 85.44 201 GLN B O 1
ATOM 6234 N N . LEU B 1 202 ? -17.5 36.25 15.281 1 81 202 LEU B N 1
ATOM 6235 C CA . LEU B 1 202 ? -17.453 35.281 14.172 1 81 202 LEU B CA 1
ATOM 6236 C C . LEU B 1 202 ? -18.531 34.219 14.32 1 81 202 LEU B C 1
ATOM 6238 O O . LEU B 1 202 ? -18.609 33.312 13.5 1 81 202 LEU B O 1
ATOM 6242 N N . GLY B 1 203 ? -19.312 34.312 15.312 1 86.75 203 GLY B N 1
ATOM 6243 C CA . GLY B 1 203 ? -20.453 33.406 15.508 1 86.75 203 GLY B CA 1
ATOM 6244 C C . GLY B 1 203 ? -20.141 32.25 16.438 1 86.75 203 GLY B C 1
ATOM 6245 O O . GLY B 1 203 ? -21.016 31.469 16.766 1 86.75 203 GLY B O 1
ATOM 6246 N N . PHE B 1 204 ? -18.922 32.188 16.922 1 89.69 204 PHE B N 1
ATOM 6247 C CA . PHE B 1 204 ? -18.531 31.047 17.766 1 89.69 204 PHE B CA 1
ATOM 6248 C C . PHE B 1 204 ? -19.016 31.234 19.188 1 89.69 204 PHE B C 1
ATOM 6250 O O . PHE B 1 204 ? -19.156 32.375 19.672 1 89.69 204 PHE B O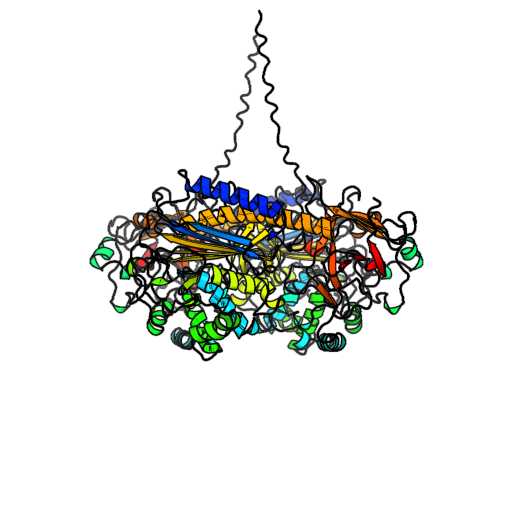 1
ATOM 6257 N N . PRO B 1 205 ? -19.281 30.141 19.844 1 92.62 205 PRO B N 1
ATOM 6258 C CA . PRO B 1 205 ? -19.766 30.25 21.219 1 92.62 205 PRO B CA 1
ATOM 6259 C C . PRO B 1 205 ? -18.656 30.641 22.203 1 92.62 205 PRO B C 1
ATOM 6261 O O . PRO B 1 205 ? -17.469 30.469 21.906 1 92.62 205 PRO B O 1
ATOM 6264 N N . LEU B 1 206 ? -19.141 31.203 23.297 1 94.31 206 LEU B N 1
ATOM 6265 C CA . LEU B 1 206 ? -18.188 31.469 24.359 1 94.31 206 LEU B CA 1
ATOM 6266 C C . LEU B 1 206 ? -17.625 30.172 24.938 1 94.31 206 LEU B C 1
ATOM 6268 O O . LEU B 1 206 ? -18.344 29.188 25.094 1 94.31 206 LEU B O 1
ATOM 6272 N N . LEU B 1 207 ? -16.328 30.234 25.172 1 94.69 207 LEU B N 1
ATOM 6273 C CA . LEU B 1 207 ? -15.664 29.062 25.734 1 94.69 207 LEU B CA 1
ATOM 6274 C C . LEU B 1 207 ? -15.312 29.281 27.203 1 94.69 207 LEU B C 1
ATOM 6276 O O . LEU B 1 207 ? -14.953 30.391 27.594 1 94.69 207 LEU B O 1
ATOM 6280 N N . ASN B 1 208 ? -15.461 28.172 27.922 1 92.81 208 ASN B N 1
ATOM 6281 C CA . ASN B 1 208 ? -14.891 28.172 29.266 1 92.81 208 ASN B CA 1
ATOM 6282 C C . ASN B 1 208 ? -13.359 28.109 29.219 1 92.81 208 ASN B C 1
ATOM 6284 O O . ASN B 1 208 ? -12.781 27.672 28.219 1 92.81 208 ASN B O 1
ATOM 6288 N N . ASP B 1 209 ? -12.797 28.453 30.297 1 88.94 209 ASP B N 1
ATOM 6289 C CA . ASP B 1 209 ? -11.336 28.5 30.359 1 88.94 209 ASP B CA 1
ATOM 6290 C C . ASP B 1 209 ? -10.734 27.125 30.125 1 88.94 209 ASP B C 1
ATOM 6292 O O . ASP B 1 209 ? -9.688 27 29.484 1 88.94 209 ASP B O 1
ATOM 6296 N N . PHE B 1 210 ? -11.438 26.141 30.547 1 86.69 210 PHE B N 1
ATOM 6297 C CA . PHE B 1 210 ? -10.883 24.797 30.438 1 86.69 210 PHE B CA 1
ATOM 6298 C C . PHE B 1 210 ? -10.992 24.266 29.016 1 86.69 210 PHE B C 1
ATOM 6300 O O . PHE B 1 210 ? -10.344 23.281 28.656 1 86.69 210 PHE B O 1
ATOM 6307 N N . GLU B 1 211 ? -11.758 24.953 28.172 1 89.19 211 GLU B N 1
ATOM 6308 C CA . GLU B 1 211 ? -11.93 24.547 26.781 1 89.19 211 GLU B CA 1
ATOM 6309 C C . GLU B 1 211 ? -10.867 25.188 25.891 1 89.19 211 GLU B C 1
ATOM 6311 O O . GLU B 1 211 ? -10.688 24.781 24.75 1 89.19 211 GLU B O 1
ATOM 6316 N N . ARG B 1 212 ? -10.297 26.141 26.406 1 88 212 ARG B N 1
ATOM 6317 C CA . ARG B 1 212 ? -9.312 26.875 25.625 1 88 212 ARG B CA 1
ATOM 6318 C C . ARG B 1 212 ? -7.941 26.219 25.703 1 88 212 ARG B C 1
ATOM 6320 O O . ARG B 1 212 ? -7.523 25.766 26.766 1 88 212 ARG B O 1
ATOM 6327 N N . PRO B 1 213 ? -7.309 26.109 24.578 1 85.31 213 PRO B N 1
ATOM 6328 C CA . PRO B 1 213 ? -5.969 25.531 24.625 1 85.31 213 PRO B CA 1
ATOM 6329 C C . PRO B 1 213 ? -4.984 26.375 25.438 1 85.31 213 PRO B C 1
ATOM 6331 O O . PRO B 1 213 ? -5.121 27.594 25.5 1 85.31 213 PRO B O 1
ATOM 6334 N N . THR B 1 214 ? -4.035 25.703 26.016 1 82.81 214 THR B N 1
ATOM 6335 C CA . THR B 1 214 ? -3.068 26.406 26.844 1 82.81 214 THR B CA 1
ATOM 6336 C C . THR B 1 214 ? -1.688 26.391 26.203 1 82.81 214 THR B C 1
ATOM 6338 O O . THR B 1 214 ? -0.765 27.047 26.688 1 82.81 214 THR B O 1
ATOM 6341 N N . CYS B 1 215 ? -1.549 25.672 25.141 1 83.31 215 CYS B N 1
ATOM 6342 C CA . CYS B 1 215 ? -0.293 25.562 24.406 1 83.31 215 CYS B CA 1
ATOM 6343 C C . CYS B 1 215 ? -0.546 25.422 22.906 1 83.31 215 CYS B C 1
ATOM 6345 O O . CYS B 1 215 ? -1.692 25.281 22.484 1 83.31 215 CYS B O 1
ATOM 6347 N N . GLY B 1 216 ? 0.505 25.594 22.172 1 80.69 216 GLY B N 1
ATOM 6348 C CA . GLY B 1 216 ? 0.39 25.547 20.719 1 80.69 216 GLY B CA 1
ATOM 6349 C C . GLY B 1 216 ? 0.736 26.875 20.062 1 80.69 216 GLY B C 1
ATOM 6350 O O . GLY B 1 216 ? 1.521 27.656 20.594 1 80.69 216 GLY B O 1
ATOM 6351 N N . PHE B 1 217 ? 0.195 27 18.906 1 75.62 217 PHE B N 1
ATOM 6352 C CA . PHE B 1 217 ? 0.518 28.203 18.141 1 75.62 217 PHE B CA 1
ATOM 6353 C C . PHE B 1 217 ? -0.461 29.328 18.469 1 75.62 217 PHE B C 1
ATOM 6355 O O . PHE B 1 217 ? -1.672 29.172 18.297 1 75.62 217 PHE B O 1
ATOM 6362 N N . LYS B 1 218 ? 0.043 30.359 19.031 1 74.5 218 LYS B N 1
ATOM 6363 C CA . LYS B 1 218 ? -0.666 31.625 19.109 1 74.5 218 LYS B CA 1
ATOM 6364 C C . LYS B 1 218 ? -0.171 32.594 18.062 1 74.5 218 LYS B C 1
ATOM 6366 O O . LYS B 1 218 ? 0.838 33.281 18.25 1 74.5 218 LYS B O 1
ATOM 6371 N N . GLY B 1 219 ? -0.917 32.625 17.047 1 66.19 219 GLY B N 1
ATOM 6372 C CA . GLY B 1 219 ? -0.369 33.312 15.883 1 66.19 219 GLY B CA 1
ATOM 6373 C C . GLY B 1 219 ? 0.875 32.656 15.328 1 66.19 219 GLY B C 1
ATOM 6374 O O . GLY B 1 219 ? 0.869 31.453 15.047 1 66.19 219 GLY B O 1
ATOM 6375 N N . PHE B 1 220 ? 2.006 33.5 15.375 1 64.81 220 PHE B N 1
ATOM 6376 C CA . PHE B 1 220 ? 3.244 32.969 14.797 1 64.81 220 PHE B CA 1
ATOM 6377 C C . PHE B 1 220 ? 4.188 32.5 15.891 1 64.81 220 PHE B C 1
ATOM 6379 O O . PHE B 1 220 ? 5.312 32.062 15.602 1 64.81 220 PHE B O 1
ATOM 6386 N N . VAL B 1 221 ? 3.635 32.469 17.031 1 71.5 221 VAL B N 1
ATOM 6387 C CA . VAL B 1 221 ? 4.492 32.094 18.141 1 71.5 221 VAL B CA 1
ATOM 6388 C C . VAL B 1 221 ? 4.012 30.75 18.719 1 71.5 221 VAL B C 1
ATOM 6390 O O . VAL B 1 221 ? 2.836 30.609 19.062 1 71.5 221 VAL B O 1
ATOM 6393 N N . TYR B 1 222 ? 4.867 29.859 18.812 1 78.31 222 TYR B N 1
ATOM 6394 C CA . TYR B 1 222 ? 4.531 28.547 19.359 1 78.31 222 TYR B CA 1
ATOM 6395 C C . TYR B 1 222 ? 4.816 28.5 20.859 1 78.31 222 TYR B C 1
ATOM 6397 O O . TYR B 1 222 ? 5.926 28.812 21.297 1 78.31 222 TYR B O 1
ATOM 6405 N N . LYS B 1 223 ? 3.805 28.266 21.594 1 81.94 223 LYS B N 1
ATOM 6406 C CA . LYS B 1 223 ? 3.959 27.922 23 1 81.94 223 LYS B CA 1
ATOM 6407 C C . LYS B 1 223 ? 4.062 26.422 23.188 1 81.94 223 LYS B C 1
ATOM 6409 O O . LYS B 1 223 ? 3.104 25.688 22.938 1 81.94 223 LYS B O 1
ATOM 6414 N N . PRO B 1 224 ? 5.238 25.938 23.656 1 83.88 224 PRO B N 1
ATOM 6415 C CA . PRO B 1 224 ? 5.441 24.5 23.766 1 83.88 224 PRO B CA 1
ATOM 6416 C C . PRO B 1 224 ? 4.418 23.828 24.688 1 83.88 224 PRO B C 1
ATOM 6418 O O . PRO B 1 224 ? 4.039 24.391 25.719 1 83.88 224 PRO B O 1
ATOM 6421 N N . CYS B 1 225 ? 4.012 22.703 24.234 1 87.88 225 CYS B N 1
ATOM 6422 C CA . CYS B 1 225 ? 3.141 21.875 25.062 1 87.88 225 CYS B CA 1
ATOM 6423 C C . CYS B 1 225 ? 3.953 20.891 25.891 1 87.88 225 CYS B C 1
ATOM 6425 O O . CYS B 1 225 ? 4.668 20.062 25.328 1 87.88 225 CYS B O 1
ATOM 6427 N N . SER B 1 226 ? 3.809 20.984 27.234 1 91.12 226 SER B N 1
ATOM 6428 C CA . SER B 1 226 ? 4.359 19.922 28.062 1 91.12 226 SER B CA 1
ATOM 6429 C C . SER B 1 226 ? 3.637 18.594 27.828 1 91.12 226 SER B C 1
ATOM 6431 O O . SER B 1 226 ? 2.609 18.562 27.141 1 91.12 226 SER B O 1
ATOM 6433 N N . ARG B 1 227 ? 4.25 17.531 28.297 1 93.5 227 ARG B N 1
ATOM 6434 C CA . ARG B 1 227 ? 3.578 16.234 28.219 1 93.5 227 ARG B CA 1
ATOM 6435 C C . ARG B 1 227 ? 2.172 16.297 28.797 1 93.5 227 ARG B C 1
ATOM 6437 O O . ARG B 1 227 ? 1.215 15.828 28.172 1 93.5 227 ARG B O 1
ATOM 6444 N N . LYS B 1 228 ? 2.033 16.906 29.969 1 93.38 228 LYS B N 1
ATOM 6445 C CA . LYS B 1 228 ? 0.73 17.047 30.594 1 93.38 228 LYS B CA 1
ATOM 6446 C C . LYS B 1 228 ? -0.228 17.844 29.719 1 93.38 228 LYS B C 1
ATOM 6448 O O . LYS B 1 228 ? -1.375 17.438 29.516 1 93.38 228 LYS B O 1
ATOM 6453 N N . ASP B 1 229 ? 0.253 18.984 29.125 1 88.69 229 ASP B N 1
ATOM 6454 C CA . ASP B 1 229 ? -0.562 19.812 28.234 1 88.69 229 ASP B CA 1
ATOM 6455 C C . ASP B 1 229 ? -1.036 19.031 27.031 1 88.69 229 ASP B C 1
ATOM 6457 O O . ASP B 1 229 ? -2.199 19.125 26.625 1 88.69 229 ASP B O 1
ATOM 6461 N N . MET B 1 230 ? -0.107 18.344 26.453 1 88.88 230 MET B N 1
ATOM 6462 C CA . MET B 1 230 ? -0.394 17.594 25.234 1 88.88 230 MET B CA 1
ATOM 6463 C C . MET B 1 230 ? -1.5 16.562 25.469 1 88.88 230 MET B C 1
ATOM 6465 O O . MET B 1 230 ? -2.459 16.484 24.703 1 88.88 230 MET B O 1
ATOM 6469 N N . PHE B 1 231 ? -1.44 15.805 26.516 1 90.94 231 PHE B N 1
ATOM 6470 C CA . PHE B 1 231 ? -2.434 14.773 26.766 1 90.94 231 PHE B CA 1
ATOM 6471 C C . PHE B 1 231 ? -3.754 15.391 27.219 1 90.94 231 PHE B C 1
ATOM 6473 O O . PHE B 1 231 ? -4.828 14.859 26.906 1 90.94 231 PHE B O 1
ATOM 6480 N N . GLU B 1 232 ? -3.725 16.469 27.922 1 85 232 GLU B N 1
ATOM 6481 C CA . GLU B 1 232 ? -4.961 17.156 28.281 1 85 232 GLU B CA 1
ATOM 6482 C C . GLU B 1 232 ? -5.691 17.672 27.047 1 85 232 GLU B C 1
ATOM 6484 O O . GLU B 1 232 ? -6.926 17.688 27.016 1 85 232 GLU B O 1
ATOM 6489 N N . GLU B 1 233 ? -4.906 18.094 26.125 1 79.88 233 GLU B N 1
ATOM 6490 C CA . GLU B 1 233 ? -5.48 18.656 24.906 1 79.88 233 GLU B CA 1
ATOM 6491 C C . GLU B 1 233 ? -6.012 17.562 23.984 1 79.88 233 GLU B C 1
ATOM 6493 O O . GLU B 1 233 ? -7.074 17.703 23.391 1 79.88 233 GLU B O 1
ATOM 6498 N N . PHE B 1 234 ? -5.32 16.469 23.906 1 80.38 234 PHE B N 1
ATOM 6499 C CA . PHE B 1 234 ? -5.582 15.594 22.766 1 80.38 234 PHE B CA 1
ATOM 6500 C C . PHE B 1 234 ? -6.238 14.297 23.219 1 80.38 234 PHE B C 1
ATOM 6502 O O . PHE B 1 234 ? -6.848 13.586 22.422 1 80.38 234 PHE B O 1
ATOM 6509 N N . ILE B 1 235 ? -6.133 13.961 24.422 1 82.06 235 ILE B N 1
ATOM 6510 C CA . ILE B 1 235 ? -6.594 12.656 24.906 1 82.06 235 ILE B CA 1
ATOM 6511 C C . ILE B 1 235 ? -8.102 12.539 24.688 1 82.06 235 ILE B C 1
ATOM 6513 O O . ILE B 1 235 ? -8.617 11.438 24.484 1 82.06 235 ILE B O 1
ATOM 6517 N N . ASN B 1 236 ? -8.789 13.711 24.766 1 79.31 236 ASN B N 1
ATOM 6518 C CA . ASN B 1 236 ? -10.25 13.672 24.641 1 79.31 236 ASN B CA 1
ATOM 6519 C C . ASN B 1 236 ? -10.727 14.352 23.375 1 79.31 236 ASN B C 1
ATOM 6521 O O . ASN B 1 236 ? -11.914 14.664 23.234 1 79.31 236 ASN B O 1
ATOM 6525 N N . ARG B 1 237 ? -9.805 14.672 22.531 1 87.94 237 ARG B N 1
ATOM 6526 C CA . ARG B 1 237 ? -10.211 15.234 21.25 1 87.94 237 ARG B CA 1
ATOM 6527 C C . ARG B 1 237 ? -10.953 14.195 20.406 1 87.94 237 ARG B C 1
ATOM 6529 O O . ARG B 1 237 ? -10.578 13.023 20.391 1 87.94 237 ARG B O 1
ATOM 6536 N N . ASP B 1 238 ? -11.977 14.664 19.719 1 92.56 238 ASP B N 1
ATOM 6537 C CA . ASP B 1 238 ? -12.773 13.773 18.875 1 92.56 238 ASP B CA 1
ATOM 6538 C C . ASP B 1 238 ? -11.914 13.125 17.797 1 92.56 238 ASP B C 1
ATOM 6540 O O . ASP B 1 238 ? -11.055 13.773 17.203 1 92.56 238 ASP B O 1
ATOM 6544 N N . PRO B 1 239 ? -12.125 11.82 17.562 1 94.56 239 PRO B N 1
ATOM 6545 C CA . PRO B 1 239 ? -11.414 11.164 16.453 1 94.56 239 PRO B CA 1
ATOM 6546 C C . PRO B 1 239 ? -11.898 11.648 15.086 1 94.56 239 PRO B C 1
ATOM 6548 O O . PRO B 1 239 ? -13.031 12.109 14.953 1 94.56 239 PRO B O 1
ATOM 6551 N N . VAL B 1 240 ? -11.055 11.602 14.078 1 95.69 240 VAL B N 1
ATOM 6552 C CA . VAL B 1 240 ? -11.453 11.898 12.711 1 95.69 240 VAL B CA 1
ATOM 6553 C C . VAL B 1 240 ? -12 10.641 12.039 1 95.69 240 VAL B C 1
ATOM 6555 O O . VAL B 1 240 ? -13.039 10.68 11.375 1 95.69 240 VAL B O 1
ATOM 6558 N N . PHE B 1 241 ? -11.297 9.531 12.172 1 97.25 241 PHE B N 1
ATOM 6559 C CA . PHE B 1 241 ? -11.68 8.219 11.664 1 97.25 241 PHE B CA 1
ATOM 6560 C C . PHE B 1 241 ? -11.375 7.133 12.688 1 97.25 241 PHE B C 1
ATOM 6562 O O . PHE B 1 241 ? -10.695 7.383 13.68 1 97.25 241 PHE B O 1
ATOM 6569 N N . ALA B 1 242 ? -11.945 5.938 12.438 1 97.5 242 ALA B N 1
ATOM 6570 C CA . ALA B 1 242 ? -11.5 4.762 13.18 1 97.5 242 ALA B CA 1
ATOM 6571 C C . ALA B 1 242 ? -10.086 4.359 12.758 1 97.5 242 ALA B C 1
ATOM 6573 O O . ALA B 1 242 ? -9.664 4.625 11.633 1 97.5 242 ALA B O 1
ATOM 6574 N N . PRO B 1 243 ? -9.312 3.721 13.695 1 97.94 243 PRO B N 1
ATOM 6575 C CA . PRO B 1 243 ? -7.977 3.262 13.312 1 97.94 243 PRO B CA 1
ATOM 6576 C C . PRO B 1 243 ? -7.988 2.361 12.086 1 97.94 243 PRO B C 1
ATOM 6578 O O . PRO B 1 243 ? -8.898 1.55 11.914 1 97.94 243 PRO B O 1
ATOM 6581 N N . PHE B 1 244 ? -6.996 2.584 11.125 1 98 244 PHE B N 1
ATOM 6582 C CA . PHE B 1 244 ? -6.719 1.768 9.945 1 98 244 PHE B CA 1
ATOM 6583 C C . PHE B 1 244 ? -7.77 1.994 8.867 1 98 244 PHE B C 1
ATOM 6585 O O . PHE B 1 244 ? -7.918 1.177 7.957 1 98 244 PHE B O 1
ATOM 6592 N N . SER B 1 245 ? -8.547 3.084 8.859 1 97.31 245 SER B N 1
ATOM 6593 C CA . SER B 1 245 ? -9.516 3.404 7.824 1 97.31 245 SER B CA 1
ATOM 6594 C C . SER B 1 245 ? -8.852 4.09 6.637 1 97.31 245 SER B C 1
ATOM 6596 O O . SER B 1 245 ? -8.469 3.432 5.668 1 97.31 245 SER B O 1
ATOM 6598 N N . THR B 1 246 ? -8.602 5.344 6.691 1 96.38 246 THR B N 1
ATOM 6599 C CA . THR B 1 246 ? -7.941 6.176 5.691 1 96.38 246 THR B CA 1
ATOM 6600 C C . THR B 1 246 ? -6.84 7.016 6.328 1 96.38 246 THR B C 1
ATOM 6602 O O . THR B 1 246 ? -6.859 7.262 7.535 1 96.38 246 THR B O 1
ATOM 6605 N N . PRO B 1 247 ? -5.855 7.258 5.578 1 96.56 247 PRO B N 1
ATOM 6606 C CA . PRO B 1 247 ? -4.801 8.055 6.211 1 96.56 247 PRO B CA 1
ATOM 6607 C C . PRO B 1 247 ? -5.242 9.477 6.531 1 96.56 247 PRO B C 1
ATOM 6609 O O . PRO B 1 247 ? -5.867 10.133 5.699 1 96.56 247 PRO B O 1
ATOM 6612 N N . ILE B 1 248 ? -4.906 9.883 7.707 1 95 248 ILE B N 1
ATOM 6613 C CA . ILE B 1 248 ? -5.09 11.242 8.203 1 95 248 ILE B CA 1
ATOM 6614 C C . ILE B 1 248 ? -3.797 11.734 8.852 1 95 248 ILE B C 1
ATOM 6616 O O . ILE B 1 248 ? -3.301 11.117 9.805 1 95 248 ILE B O 1
ATOM 6620 N N . TYR B 1 249 ? -3.35 12.805 8.297 1 93.88 249 TYR B N 1
ATOM 6621 C CA . TYR B 1 249 ? -2.107 13.352 8.836 1 93.88 249 TYR B CA 1
ATOM 6622 C C . TYR B 1 249 ? -2.285 13.812 10.273 1 93.88 249 TYR B C 1
ATOM 6624 O O . TYR B 1 249 ? -3.188 14.594 10.578 1 93.88 249 TYR B O 1
ATOM 6632 N N . SER B 1 250 ? -1.406 13.305 11.172 1 93.69 250 SER B N 1
ATOM 6633 C CA . SER B 1 250 ? -1.525 13.609 12.594 1 93.69 250 SER B CA 1
ATOM 6634 C C . SER B 1 250 ? -0.163 13.898 13.211 1 93.69 250 SER B C 1
ATOM 6636 O O . SER B 1 250 ? 0.689 13.016 13.297 1 93.69 250 SER B O 1
ATOM 6638 N N . ASN B 1 251 ? 0.038 15.125 13.695 1 93 251 ASN B N 1
ATOM 6639 C CA . ASN B 1 251 ? 1.233 15.453 14.469 1 93 251 ASN B CA 1
ATOM 6640 C C . ASN B 1 251 ? 1.188 14.836 15.867 1 93 251 ASN B C 1
ATOM 6642 O O . ASN B 1 251 ? 2.17 14.242 16.312 1 93 251 ASN B O 1
ATOM 6646 N N . PRO B 1 252 ? 0.026 14.891 16.531 1 92.25 252 PRO B N 1
ATOM 6647 C CA . PRO B 1 252 ? -0.038 14.281 17.859 1 92.25 252 PRO B CA 1
ATOM 6648 C C . PRO B 1 252 ? 0.261 12.781 17.828 1 92.25 252 PRO B C 1
ATOM 6650 O O . PRO B 1 252 ? 0.786 12.234 18.812 1 92.25 252 PRO B O 1
ATOM 6653 N N . ALA B 1 253 ? -0.08 12.133 16.75 1 95.38 253 ALA B N 1
ATOM 6654 C CA . ALA B 1 253 ? 0.289 10.719 16.641 1 95.38 253 ALA B CA 1
ATOM 6655 C C . ALA B 1 253 ? 1.789 10.531 16.844 1 95.38 253 ALA B C 1
ATOM 6657 O O . ALA B 1 253 ? 2.215 9.57 17.5 1 95.38 253 ALA B O 1
ATOM 6658 N N . TYR B 1 254 ? 2.572 11.445 16.375 1 96.44 254 TYR B N 1
ATOM 6659 C CA . TYR B 1 254 ? 4.023 11.328 16.5 1 96.44 254 TYR B CA 1
ATOM 6660 C C . TYR B 1 254 ? 4.496 11.82 17.875 1 96.44 254 TYR B C 1
ATOM 6662 O O . TYR B 1 254 ? 5.504 11.352 18.391 1 96.44 254 TYR B O 1
ATOM 6670 N N . ASP B 1 255 ? 3.699 12.836 18.453 1 95.19 255 ASP B N 1
ATOM 6671 C CA . ASP B 1 255 ? 3.99 13.156 19.859 1 95.19 255 ASP B CA 1
ATOM 6672 C C . ASP B 1 255 ? 3.881 11.914 20.734 1 95.19 255 ASP B C 1
ATOM 6674 O O . ASP B 1 255 ? 4.781 11.625 21.531 1 95.19 255 ASP B O 1
ATOM 6678 N N . ILE B 1 256 ? 2.818 11.195 20.516 1 96.31 256 ILE B N 1
ATOM 6679 C CA . ILE B 1 256 ? 2.555 9.992 21.281 1 96.31 256 ILE B CA 1
ATOM 6680 C C . ILE B 1 256 ? 3.605 8.93 20.969 1 96.31 256 ILE B C 1
ATOM 6682 O O . ILE B 1 256 ? 4.066 8.211 21.859 1 96.31 256 ILE B O 1
ATOM 6686 N N . LEU B 1 257 ? 3.977 8.805 19.688 1 97.88 257 LEU B N 1
ATOM 6687 C CA . LEU B 1 257 ? 5.012 7.855 19.297 1 97.88 257 LEU B CA 1
ATOM 6688 C C . LEU B 1 257 ? 6.316 8.141 20.031 1 97.88 257 LEU B C 1
ATOM 6690 O O . LEU B 1 257 ? 7.02 7.215 20.438 1 97.88 257 LEU B O 1
ATOM 6694 N N . GLY B 1 258 ? 6.699 9.453 20.172 1 98 258 GLY B N 1
ATOM 6695 C CA . GLY B 1 258 ? 7.859 9.82 20.969 1 98 258 GLY B CA 1
ATOM 6696 C C . GLY B 1 258 ? 7.785 9.305 22.391 1 98 258 GLY B C 1
ATOM 6697 O O . GLY B 1 258 ? 8.758 8.742 22.906 1 98 258 GLY B O 1
ATOM 6698 N N . TYR B 1 259 ? 6.637 9.453 23 1 97.94 259 TYR B N 1
ATOM 6699 C CA . TYR B 1 259 ? 6.461 8.992 24.375 1 97.94 259 TYR B CA 1
ATOM 6700 C C . TYR B 1 259 ? 6.461 7.465 24.438 1 97.94 259 TYR B C 1
ATOM 6702 O O . TYR B 1 259 ? 6.926 6.879 25.406 1 97.94 259 TYR B O 1
ATOM 6710 N N . ALA B 1 260 ? 5.898 6.816 23.406 1 98.44 260 ALA B N 1
ATOM 6711 C CA . ALA B 1 260 ? 5.977 5.359 23.344 1 98.44 260 ALA B CA 1
ATOM 6712 C C . ALA B 1 260 ? 7.426 4.887 23.297 1 98.44 260 ALA B C 1
ATOM 6714 O O . ALA B 1 260 ? 7.789 3.916 23.953 1 98.44 260 ALA B O 1
ATOM 6715 N N . ILE B 1 261 ? 8.281 5.543 22.484 1 98.44 261 ILE B N 1
ATOM 6716 C CA . ILE B 1 261 ? 9.695 5.207 22.406 1 98.44 261 ILE B CA 1
ATOM 6717 C C . ILE B 1 261 ? 10.328 5.336 23.797 1 98.44 261 ILE B C 1
ATOM 6719 O O . ILE B 1 261 ? 11.102 4.469 24.219 1 98.44 261 ILE B O 1
ATOM 6723 N N . GLU B 1 262 ? 9.945 6.391 24.547 1 98.5 262 GLU B N 1
ATOM 6724 C CA . GLU B 1 262 ? 10.43 6.543 25.906 1 98.5 262 GLU B CA 1
ATOM 6725 C C . GLU B 1 262 ? 9.992 5.371 26.781 1 98.5 262 GLU B C 1
ATOM 6727 O O . GLU B 1 262 ? 10.781 4.84 27.562 1 98.5 262 GLU B O 1
ATOM 6732 N N . GLY B 1 263 ? 8.711 5.016 26.625 1 98.19 263 GLY B N 1
ATOM 6733 C CA . GLY B 1 263 ? 8.18 3.906 27.391 1 98.19 263 GLY B CA 1
ATOM 6734 C C . GLY B 1 263 ? 8.859 2.584 27.094 1 98.19 263 GLY B C 1
ATOM 6735 O O . GLY B 1 263 ? 9.062 1.764 28 1 98.19 263 GLY B O 1
ATOM 6736 N N . ILE B 1 264 ? 9.258 2.387 25.891 1 97.88 264 ILE B N 1
ATOM 6737 C CA . ILE B 1 264 ? 9.875 1.148 25.422 1 97.88 264 ILE B CA 1
ATOM 6738 C C . ILE B 1 264 ? 11.336 1.108 25.859 1 97.88 264 ILE B C 1
ATOM 6740 O O . ILE B 1 264 ? 11.812 0.088 26.359 1 97.88 264 ILE B O 1
ATOM 6744 N N . THR B 1 265 ? 12.086 2.221 25.688 1 97.88 265 THR B N 1
ATOM 6745 C CA . THR B 1 265 ? 13.531 2.24 25.875 1 97.88 265 THR B CA 1
ATOM 6746 C C . THR B 1 265 ? 13.891 2.623 27.297 1 97.88 265 THR B C 1
ATOM 6748 O O . THR B 1 265 ? 15.031 2.439 27.734 1 97.88 265 THR B O 1
ATOM 6751 N N . LYS B 1 266 ? 12.992 3.268 28.031 1 98 266 LYS B N 1
ATOM 6752 C CA . LYS B 1 266 ? 13.141 3.695 29.422 1 98 266 LYS B CA 1
ATOM 6753 C C . LYS B 1 266 ? 14.148 4.832 29.547 1 98 266 LYS B C 1
ATOM 6755 O O . LYS B 1 266 ? 14.766 5.016 30.594 1 98 266 LYS B O 1
ATOM 6760 N N . VAL B 1 267 ? 14.422 5.527 28.484 1 98.12 267 VAL B N 1
ATOM 6761 C CA . VAL B 1 267 ? 15.188 6.77 28.453 1 98.12 267 VAL B CA 1
ATOM 6762 C C . VAL B 1 267 ? 14.406 7.832 27.688 1 98.12 267 VAL B C 1
ATOM 6764 O O . VAL B 1 267 ? 13.391 7.531 27.047 1 98.12 267 VAL B O 1
ATOM 6767 N N . SER B 1 268 ? 14.859 9.117 27.75 1 97.81 268 SER B N 1
ATOM 6768 C CA . SER B 1 268 ? 14.172 10.188 27.047 1 97.81 268 SER B CA 1
ATOM 6769 C C . SER B 1 268 ? 14.242 9.992 25.531 1 97.81 268 SER B C 1
ATOM 6771 O O . SER B 1 268 ? 15.141 9.297 25.047 1 97.81 268 SER B O 1
ATOM 6773 N N . PHE B 1 269 ? 13.328 10.586 24.891 1 97.69 269 PHE B N 1
ATOM 6774 C CA . PHE B 1 269 ? 13.32 10.531 23.438 1 97.69 269 PHE B CA 1
ATOM 6775 C C . PHE B 1 269 ? 14.625 11.062 22.859 1 97.69 269 PHE B C 1
ATOM 6777 O O . PHE B 1 269 ? 15.219 10.445 21.969 1 97.69 269 PHE B O 1
ATOM 6784 N N . GLU B 1 270 ? 15.094 12.125 23.328 1 97.31 270 GLU B N 1
ATOM 6785 C CA . GLU B 1 270 ? 16.344 12.742 22.875 1 97.31 270 GLU B CA 1
ATOM 6786 C C . GLU B 1 270 ? 17.516 11.789 23.062 1 97.31 270 GLU B C 1
ATOM 6788 O O . GLU B 1 270 ? 18.375 11.68 22.188 1 97.31 270 GLU B O 1
ATOM 6793 N N . GLU B 1 271 ? 17.547 11.125 24.172 1 98.12 271 GLU B N 1
ATOM 6794 C CA . GLU B 1 271 ? 18.625 10.18 24.438 1 98.12 271 GLU B CA 1
ATOM 6795 C C . GLU B 1 271 ? 18.562 8.992 23.484 1 98.12 271 GLU B C 1
ATOM 6797 O O . GLU B 1 271 ? 19.594 8.492 23.031 1 98.12 271 GLU B O 1
ATOM 6802 N N . SER B 1 272 ? 17.359 8.523 23.203 1 98.44 272 SER B N 1
ATOM 6803 C CA . SER B 1 272 ? 17.203 7.441 22.25 1 98.44 272 SER B CA 1
ATOM 6804 C C . SER B 1 272 ? 17.719 7.84 20.875 1 98.44 272 SER B C 1
ATOM 6806 O O . SER B 1 272 ? 18.406 7.055 20.203 1 98.44 272 SER B O 1
ATOM 6808 N N . VAL B 1 273 ? 17.438 9.023 20.438 1 98.62 273 VAL B N 1
ATOM 6809 C CA . VAL B 1 273 ? 17.891 9.523 19.141 1 98.62 273 VAL B CA 1
ATOM 6810 C C . VAL B 1 273 ? 19.406 9.633 19.125 1 98.62 273 VAL B C 1
ATOM 6812 O O . VAL B 1 273 ? 20.062 9.25 18.156 1 98.62 273 VAL B O 1
ATOM 6815 N N . LYS B 1 274 ? 19.969 10.172 20.203 1 98.38 274 LYS B N 1
ATOM 6816 C CA . LYS B 1 274 ? 21.406 10.359 20.281 1 98.38 274 LYS B CA 1
ATOM 6817 C C . LYS B 1 274 ? 22.141 9.023 20.156 1 98.38 274 LYS B C 1
ATOM 6819 O O . LYS B 1 274 ? 23.047 8.883 19.344 1 98.38 274 LYS B O 1
ATOM 6824 N N . ARG B 1 275 ? 21.719 8.055 20.875 1 97.69 275 ARG B N 1
ATOM 6825 C CA . ARG B 1 275 ? 22.469 6.805 20.906 1 97.69 275 ARG B CA 1
ATOM 6826 C C . ARG B 1 275 ? 22.219 5.969 19.672 1 97.69 275 ARG B C 1
ATOM 6828 O O . ARG B 1 275 ? 23.094 5.238 19.203 1 97.69 275 ARG B O 1
ATOM 6835 N N . SER B 1 276 ? 21 6.051 19.141 1 97.69 276 SER B N 1
ATOM 6836 C CA . SER B 1 276 ? 20.609 5.191 18.031 1 97.69 276 SER B CA 1
ATOM 6837 C C . SER B 1 276 ? 21.031 5.789 16.688 1 97.69 276 SER B C 1
ATOM 6839 O O . SER B 1 276 ? 21.297 5.055 15.734 1 97.69 276 SER B O 1
ATOM 6841 N N . LEU B 1 277 ? 21.109 7.109 16.594 1 98.5 277 LEU B N 1
ATOM 6842 C CA . LEU B 1 277 ? 21.25 7.727 15.289 1 98.5 277 LEU B CA 1
ATOM 6843 C C . LEU B 1 277 ? 22.406 8.719 15.273 1 98.5 277 LEU B C 1
ATOM 6845 O O . LEU B 1 277 ? 23.344 8.578 14.477 1 98.5 277 LEU B O 1
ATOM 6849 N N . ILE B 1 278 ? 22.484 9.672 16.172 1 98.75 278 ILE B N 1
ATOM 6850 C CA . ILE B 1 278 ? 23.438 10.773 16.141 1 98.75 278 ILE B CA 1
ATOM 6851 C C . ILE B 1 278 ? 24.844 10.234 16.344 1 98.75 278 ILE B C 1
ATOM 6853 O O . ILE B 1 278 ? 25.75 10.531 15.562 1 98.75 278 ILE B O 1
ATOM 6857 N N . ASP B 1 279 ? 25 9.422 17.375 1 98.75 279 ASP B N 1
ATOM 6858 C CA . ASP B 1 279 ? 26.344 8.945 17.703 1 98.75 279 ASP B CA 1
ATOM 6859 C C . ASP B 1 279 ? 26.875 8 16.641 1 98.75 279 ASP B C 1
ATOM 6861 O O . ASP B 1 279 ? 27.984 8.195 16.125 1 98.75 279 ASP B O 1
ATOM 6865 N N . PRO B 1 280 ? 26.047 7.031 16.188 1 98.75 280 PRO B N 1
ATOM 6866 C CA . PRO B 1 280 ? 26.578 6.102 15.188 1 98.75 280 PRO B CA 1
ATOM 6867 C C . PRO B 1 280 ? 26.922 6.781 13.867 1 98.75 280 PRO B C 1
ATOM 6869 O O . PRO B 1 280 ? 27.844 6.367 13.172 1 98.75 280 PRO B O 1
ATOM 6872 N N . LEU B 1 281 ? 26.219 7.809 13.492 1 98.62 281 LEU B N 1
ATOM 6873 C CA . LEU B 1 281 ? 26.438 8.477 12.211 1 98.62 281 LEU B CA 1
ATOM 6874 C C . LEU B 1 281 ? 27.359 9.68 12.375 1 98.62 281 LEU B C 1
ATOM 6876 O O . LEU B 1 281 ? 27.703 10.344 11.398 1 98.62 281 LEU B O 1
ATOM 6880 N N . LYS B 1 282 ? 27.703 9.984 13.602 1 98.5 282 LYS B N 1
ATOM 6881 C CA . LYS B 1 282 ? 28.578 11.117 13.93 1 98.5 282 LYS B CA 1
ATOM 6882 C C . LYS B 1 282 ? 28 12.422 13.383 1 98.5 282 LYS B C 1
ATOM 6884 O O . LYS B 1 282 ? 28.719 13.195 12.742 1 98.5 282 LYS B O 1
ATOM 6889 N N . LEU B 1 283 ? 26.766 12.562 13.562 1 98.69 283 LEU B N 1
ATOM 6890 C CA . LEU B 1 283 ? 26.109 13.805 13.141 1 98.69 283 LEU B CA 1
ATOM 6891 C C . LEU B 1 283 ? 26.547 14.969 14.031 1 98.69 283 LEU B C 1
ATOM 6893 O O . LEU B 1 283 ? 26.609 14.828 15.25 1 98.69 283 LEU B O 1
ATOM 6897 N N . LYS B 1 284 ? 26.859 16.062 13.469 1 97.69 284 LYS B N 1
ATOM 6898 C CA . LYS B 1 284 ? 27.438 17.172 14.211 1 97.69 284 LYS B CA 1
ATOM 6899 C C . LYS B 1 284 ? 26.422 18.297 14.391 1 97.69 284 LYS B C 1
ATOM 6901 O O . LYS B 1 284 ? 26.391 18.938 15.445 1 97.69 284 LYS B O 1
ATOM 6906 N N . ARG B 1 285 ? 25.688 18.641 13.414 1 98.44 285 ARG B N 1
ATOM 6907 C CA . ARG B 1 285 ? 24.719 19.719 13.406 1 98.44 285 ARG B CA 1
ATOM 6908 C C . ARG B 1 285 ? 23.312 19.203 13.156 1 98.44 285 ARG B C 1
ATOM 6910 O O . ARG B 1 285 ? 22.703 19.547 12.141 1 98.44 285 ARG B O 1
ATOM 6917 N N . PHE B 1 286 ? 22.922 18.438 14.148 1 98.56 286 PHE B N 1
ATOM 6918 C CA . PHE B 1 286 ? 21.688 17.672 14.07 1 98.56 286 PHE B CA 1
ATOM 6919 C C . PHE B 1 286 ? 21.094 17.453 15.453 1 98.56 286 PHE B C 1
ATOM 6921 O O . PHE B 1 286 ? 21.812 17.156 16.406 1 98.56 286 PHE B O 1
ATOM 6928 N N . GLY B 1 287 ? 19.734 17.672 15.555 1 97.38 287 GLY B N 1
ATOM 6929 C CA . GLY B 1 287 ? 19.109 17.297 16.812 1 97.38 287 GLY B CA 1
ATOM 6930 C C . GLY B 1 287 ? 17.906 18.141 17.156 1 97.38 287 GLY B C 1
ATOM 6931 O O . GLY B 1 287 ? 17.469 18.984 16.359 1 97.38 287 GLY B O 1
ATOM 6932 N N . VAL B 1 288 ? 17.344 17.953 18.359 1 95.56 288 VAL B N 1
ATOM 6933 C CA . VAL B 1 288 ? 16.125 18.656 18.781 1 95.56 288 VAL B CA 1
ATOM 6934 C C . VAL B 1 288 ? 16.5 19.859 19.641 1 95.56 288 VAL B C 1
ATOM 6936 O O . VAL B 1 288 ? 15.688 20.75 19.844 1 95.56 288 VAL B O 1
ATOM 6939 N N . LYS B 1 289 ? 17.703 19.859 20.141 1 94.19 289 LYS B N 1
ATOM 6940 C CA . LYS B 1 289 ? 18.141 21 20.953 1 94.19 289 LYS B CA 1
ATOM 6941 C C . LYS B 1 289 ? 18.391 22.234 20.094 1 94.19 289 LYS B C 1
ATOM 6943 O O . LYS B 1 289 ? 18.969 22.125 19 1 94.19 289 LYS B O 1
ATOM 6948 N N . THR B 1 290 ? 17.953 23.344 20.594 1 94.19 290 THR B N 1
ATOM 6949 C CA . THR B 1 290 ? 18.188 24.594 19.875 1 94.19 290 THR B CA 1
ATOM 6950 C C . THR B 1 290 ? 19.672 24.844 19.656 1 94.19 290 THR B C 1
ATOM 6952 O O . THR B 1 290 ? 20.438 24.922 20.625 1 94.19 290 THR B O 1
ATOM 6955 N N . PRO B 1 291 ? 20.047 25.016 18.484 1 95.69 291 PRO B N 1
ATOM 6956 C CA . PRO B 1 291 ? 21.453 25.281 18.219 1 95.69 291 PRO B CA 1
ATOM 6957 C C . PRO B 1 291 ? 21.828 26.75 18.406 1 95.69 291 PRO B C 1
ATOM 6959 O O . PRO B 1 291 ? 20.953 27.609 18.453 1 95.69 291 PRO B O 1
ATOM 6962 N N . PRO B 1 292 ? 23.203 27 18.484 1 95.12 292 PRO B N 1
ATOM 6963 C CA . PRO B 1 292 ? 23.641 28.391 18.453 1 95.12 292 PRO B CA 1
ATOM 6964 C C . PRO B 1 292 ? 23.172 29.125 17.203 1 95.12 292 PRO B C 1
ATOM 6966 O O . PRO B 1 292 ? 23.156 28.547 16.109 1 95.12 292 PRO B O 1
ATOM 6969 N N . THR B 1 293 ? 22.812 30.359 17.375 1 95.25 293 THR B N 1
ATOM 6970 C CA . THR B 1 293 ? 22.312 31.156 16.266 1 95.25 293 THR B CA 1
ATOM 6971 C C . THR B 1 293 ? 23.359 31.25 15.156 1 95.25 293 THR B C 1
ATOM 6973 O O . THR B 1 293 ? 23.016 31.375 13.977 1 95.25 293 THR B O 1
ATOM 6976 N N . SER B 1 294 ? 24.672 31.141 15.508 1 95.94 294 SER B N 1
ATOM 6977 C CA . SER B 1 294 ? 25.75 31.25 14.539 1 95.94 294 SER B CA 1
ATOM 6978 C C . SER B 1 294 ? 25.766 30.062 13.586 1 95.94 294 SER B C 1
ATOM 6980 O O . SER B 1 294 ? 26.438 30.094 12.547 1 95.94 294 SER B O 1
ATOM 6982 N N . TRP B 1 295 ? 25.016 29.016 13.898 1 96.81 295 TRP B N 1
ATOM 6983 C CA . TRP B 1 295 ? 25.031 27.812 13.094 1 96.81 295 TRP B CA 1
ATOM 6984 C C . TRP B 1 295 ? 23.859 27.797 12.109 1 96.81 295 TRP B C 1
ATOM 6986 O O . TRP B 1 295 ? 23.828 26.969 11.195 1 96.81 295 TRP B O 1
ATOM 6996 N N . GLY B 1 296 ? 22.984 28.797 12.281 1 97.69 296 GLY B N 1
ATOM 6997 C CA . GLY B 1 296 ? 21.719 28.656 11.562 1 97.69 296 GLY B CA 1
ATOM 6998 C C . GLY B 1 296 ? 21.5 29.734 10.523 1 97.69 296 GLY B C 1
ATOM 6999 O O . GLY B 1 296 ? 22.234 30.734 10.5 1 97.69 296 GLY B O 1
ATOM 7000 N N . ILE B 1 297 ? 20.641 29.453 9.578 1 98.12 297 ILE B N 1
ATOM 7001 C CA . ILE B 1 297 ? 19.984 30.5 8.797 1 98.12 297 ILE B CA 1
ATOM 7002 C C . ILE B 1 297 ? 18.672 30.891 9.453 1 98.12 297 ILE B C 1
ATOM 7004 O O . ILE B 1 297 ? 17.766 30.062 9.594 1 98.12 297 ILE B O 1
ATOM 7008 N N . ILE B 1 298 ? 18.531 32.094 9.844 1 97.06 298 ILE B N 1
ATOM 7009 C CA . ILE B 1 298 ? 17.406 32.594 10.633 1 97.06 298 ILE B CA 1
ATOM 7010 C C . ILE B 1 298 ? 16.766 33.781 9.938 1 97.06 298 ILE B C 1
ATOM 7012 O O . ILE B 1 298 ? 17.156 34.938 10.18 1 97.06 298 ILE B O 1
ATOM 7016 N N . PRO B 1 299 ? 15.773 33.469 9.125 1 94.94 299 PRO B N 1
ATOM 7017 C CA . PRO B 1 299 ? 15.117 34.625 8.469 1 94.94 299 PRO B CA 1
ATOM 7018 C C . PRO B 1 299 ? 14.461 35.562 9.453 1 94.94 299 PRO B C 1
ATOM 7020 O O . PRO B 1 299 ? 13.758 35.125 10.375 1 94.94 299 PRO B O 1
ATOM 7023 N N . PHE B 1 300 ? 14.711 36.906 9.266 1 91 300 PHE B N 1
ATOM 7024 C CA . PHE B 1 300 ? 14.117 38 10.023 1 91 300 PHE B CA 1
ATOM 7025 C C . PHE B 1 300 ? 14.641 38 11.461 1 91 300 PHE B C 1
ATOM 7027 O O . PHE B 1 300 ? 15.688 38.562 11.742 1 91 300 PHE B O 1
ATOM 7034 N N . ASP B 1 301 ? 14.016 37.094 12.367 1 89.94 301 ASP B N 1
ATOM 7035 C CA . ASP B 1 301 ? 14.531 37 13.734 1 89.94 301 ASP B CA 1
ATOM 7036 C C . ASP B 1 301 ? 14.219 35.625 14.336 1 89.94 301 ASP B C 1
ATOM 7038 O O . ASP B 1 301 ? 13.453 34.844 13.766 1 89.94 301 ASP B O 1
ATOM 7042 N N . THR B 1 302 ? 14.82 35.406 15.508 1 90.56 302 THR B N 1
ATOM 7043 C CA . THR B 1 302 ? 14.789 34.094 16.109 1 90.56 302 THR B CA 1
ATOM 7044 C C . THR B 1 302 ? 13.375 33.719 16.547 1 90.56 302 THR B C 1
ATOM 7046 O O . THR B 1 302 ? 13.008 32.531 16.594 1 90.56 302 THR B O 1
ATOM 7049 N N . VAL B 1 303 ? 12.562 34.656 16.891 1 86.19 303 VAL B N 1
ATOM 7050 C CA . VAL B 1 303 ? 11.219 34.406 17.391 1 86.19 303 VAL B CA 1
ATOM 7051 C C . VAL B 1 303 ? 10.266 34.188 16.219 1 86.19 303 VAL B C 1
ATOM 7053 O O . VAL B 1 303 ? 9.594 33.156 16.156 1 86.19 303 VAL B O 1
ATOM 7056 N N . SER B 1 304 ? 10.344 35.062 15.227 1 83.62 304 SER B N 1
ATOM 7057 C CA . SER B 1 304 ? 9.461 34.938 14.078 1 83.62 304 SER B CA 1
ATOM 7058 C C . SER B 1 304 ? 9.789 33.719 13.25 1 83.62 304 SER B C 1
ATOM 7060 O O . SER B 1 304 ? 8.906 33.125 12.625 1 83.62 304 SER B O 1
ATOM 7062 N N . ALA B 1 305 ? 11.047 33.312 13.328 1 88.94 305 ALA B N 1
ATOM 7063 C CA . ALA B 1 305 ? 11.484 32.125 12.594 1 88.94 305 ALA B CA 1
ATOM 7064 C C . ALA B 1 305 ? 11.258 30.859 13.406 1 88.94 305 ALA B C 1
ATOM 7066 O O . ALA B 1 305 ? 11.453 29.75 12.906 1 88.94 305 ALA B O 1
ATOM 7067 N N . GLU B 1 306 ? 10.844 31 14.641 1 87.69 306 GLU B N 1
ATOM 7068 C CA . GLU B 1 306 ? 10.672 29.891 15.562 1 87.69 306 GLU B CA 1
ATOM 7069 C C . GLU B 1 306 ? 11.977 29.125 15.742 1 87.69 306 GLU B C 1
ATOM 7071 O O . GLU B 1 306 ? 11.969 27.891 15.852 1 87.69 306 GLU B O 1
ATOM 7076 N N . TRP B 1 307 ? 13.086 29.844 15.695 1 91.94 307 TRP B N 1
ATOM 7077 C CA . TRP B 1 307 ? 14.398 29.234 15.883 1 91.94 307 TRP B CA 1
ATOM 7078 C C . TRP B 1 307 ? 14.617 28.859 17.344 1 91.94 307 TRP B C 1
ATOM 7080 O O . TRP B 1 307 ? 15.156 27.797 17.656 1 91.94 307 TRP B O 1
ATOM 7090 N N . ASN B 1 308 ? 14.234 29.734 18.281 1 86.5 308 ASN B N 1
ATOM 7091 C CA . ASN B 1 308 ? 14.547 29.578 19.688 1 86.5 308 ASN B CA 1
ATOM 7092 C C . ASN B 1 308 ? 13.422 28.859 20.438 1 86.5 308 ASN B C 1
ATOM 7094 O O . ASN B 1 308 ? 13.266 29.047 21.641 1 86.5 308 ASN B O 1
ATOM 7098 N N . ALA B 1 309 ? 12.633 28.125 19.781 1 77.69 309 ALA B N 1
ATOM 7099 C CA . ALA B 1 309 ? 11.516 27.469 20.438 1 77.69 309 ALA B CA 1
ATOM 7100 C C . ALA B 1 309 ? 11.641 25.953 20.359 1 77.69 309 ALA B C 1
ATOM 7102 O O . ALA B 1 309 ? 11.758 25.391 19.266 1 77.69 309 ALA B O 1
ATOM 7103 N N . SER B 1 310 ? 11.844 25.438 21.625 1 80.69 310 SER B N 1
ATOM 7104 C CA . SER B 1 310 ? 11.625 23.984 21.656 1 80.69 310 SER B CA 1
ATOM 7105 C C . SER B 1 310 ? 10.156 23.656 21.406 1 80.69 310 SER B C 1
ATOM 7107 O O . SER B 1 310 ? 9.266 24.344 21.891 1 80.69 310 SER B O 1
ATOM 7109 N N . LEU B 1 311 ? 9.977 22.516 20.703 1 87.69 311 LEU B N 1
ATOM 7110 C CA . LEU B 1 311 ? 8.594 22.109 20.516 1 87.69 311 LEU B CA 1
ATOM 7111 C C . LEU B 1 311 ? 8.164 21.094 21.562 1 87.69 311 LEU B C 1
ATOM 7113 O O . LEU B 1 311 ? 7.035 20.609 21.547 1 87.69 311 LEU B O 1
ATOM 7117 N N . ASP B 1 312 ? 9.102 20.75 22.453 1 90.19 312 ASP B N 1
ATOM 7118 C CA . ASP B 1 312 ? 8.844 19.859 23.594 1 90.19 312 ASP B CA 1
ATOM 7119 C C . ASP B 1 312 ? 8.133 18.594 23.156 1 90.19 312 ASP B C 1
ATOM 7121 O O . ASP B 1 312 ? 8.656 17.828 22.344 1 90.19 312 ASP B O 1
ATOM 7125 N N . SER B 1 313 ? 6.848 18.422 23.5 1 91.31 313 SER B N 1
ATOM 7126 C CA . SER B 1 313 ? 6.113 17.203 23.188 1 91.31 313 SER B CA 1
ATOM 7127 C C . SER B 1 313 ? 6.055 16.969 21.688 1 91.31 313 SER B C 1
ATOM 7129 O O . SER B 1 313 ? 5.887 15.828 21.234 1 91.31 313 SER B O 1
ATOM 7131 N N . SER B 1 314 ? 6.227 18.016 20.891 1 92.5 314 SER B N 1
ATOM 7132 C CA . SER B 1 314 ? 6.07 17.906 19.438 1 92.5 314 SER B CA 1
ATOM 7133 C C . SER B 1 314 ? 7.422 17.719 18.75 1 92.5 314 SER B C 1
ATOM 7135 O O . SER B 1 314 ? 7.508 17.766 17.531 1 92.5 314 SER B O 1
ATOM 7137 N N . ASN B 1 315 ? 8.5 17.531 19.562 1 94.94 315 ASN B N 1
ATOM 7138 C CA . ASN B 1 315 ? 9.82 17.312 18.984 1 94.94 315 ASN B CA 1
ATOM 7139 C C . ASN B 1 315 ? 9.828 16.094 18.047 1 94.94 315 ASN B C 1
ATOM 7141 O O . ASN B 1 315 ? 10.359 16.156 16.953 1 94.94 315 ASN B O 1
ATOM 7145 N N . PRO B 1 316 ? 9.141 14.992 18.406 1 96.69 316 PRO B N 1
ATOM 7146 C CA . PRO B 1 316 ? 9.117 13.844 17.5 1 96.69 316 PRO B CA 1
ATOM 7147 C C . PRO B 1 316 ? 8.391 14.148 16.188 1 96.69 316 PRO B C 1
ATOM 7149 O O . PRO B 1 316 ? 8.68 13.523 15.164 1 96.69 316 PRO B O 1
ATOM 7152 N N . ALA B 1 317 ? 7.52 15.094 16.219 1 95.5 317 ALA B N 1
ATOM 7153 C CA . ALA B 1 317 ? 6.719 15.414 15.031 1 95.5 317 ALA B CA 1
ATOM 7154 C C . ALA B 1 317 ? 7.418 16.453 14.156 1 95.5 317 ALA B C 1
ATOM 7156 O O . ALA B 1 317 ? 7.324 16.406 12.93 1 95.5 317 ALA B O 1
ATOM 7157 N N . ALA B 1 318 ? 8.211 17.422 14.867 1 94.75 318 ALA B N 1
ATOM 7158 C CA . ALA B 1 318 ? 8.594 18.562 14.031 1 94.75 318 ALA B CA 1
ATOM 7159 C C . ALA B 1 318 ? 9.805 19.281 14.609 1 94.75 318 ALA B C 1
ATOM 7161 O O . ALA B 1 318 ? 10.227 20.328 14.086 1 94.75 318 ALA B O 1
ATOM 7162 N N . GLY B 1 319 ? 10.461 18.844 15.609 1 94.75 319 GLY B N 1
ATOM 7163 C CA . GLY B 1 319 ? 11.328 19.703 16.406 1 94.75 319 GLY B CA 1
ATOM 7164 C C . GLY B 1 319 ? 12.781 19.641 15.977 1 94.75 319 GLY B C 1
ATOM 7165 O O . GLY B 1 319 ? 13.617 20.375 16.516 1 94.75 319 GLY B O 1
ATOM 7166 N N . PHE B 1 320 ? 13.133 18.938 14.984 1 97.5 320 PHE B N 1
ATOM 7167 C CA . PHE B 1 320 ? 14.539 18.703 14.68 1 97.5 320 PHE B CA 1
ATOM 7168 C C . PHE B 1 320 ? 15.109 19.875 13.875 1 97.5 320 PHE B C 1
ATOM 7170 O O . PHE B 1 320 ? 14.414 20.469 13.047 1 97.5 320 PHE B O 1
ATOM 7177 N N . TYR B 1 321 ? 16.391 20.156 14.164 1 98.25 321 TYR B N 1
ATOM 7178 C CA . TYR B 1 321 ? 17.281 20.969 13.367 1 98.25 321 TYR B CA 1
ATOM 7179 C C . TYR B 1 321 ? 18.297 20.109 12.625 1 98.25 321 TYR B C 1
ATOM 7181 O O . TYR B 1 321 ? 18.719 19.062 13.133 1 98.25 321 TYR B O 1
ATOM 7189 N N . SER B 1 322 ? 18.656 20.547 11.461 1 98.88 322 SER B N 1
ATOM 7190 C CA . SER B 1 322 ? 19.703 19.797 10.758 1 98.88 322 SER B CA 1
ATOM 7191 C C . SER B 1 322 ? 20.406 20.672 9.727 1 98.88 322 SER B C 1
ATOM 7193 O O . SER B 1 322 ? 19.812 21.609 9.18 1 98.88 322 SER B O 1
ATOM 7195 N N . SER B 1 323 ? 21.672 20.438 9.555 1 98.81 323 SER B N 1
ATOM 7196 C CA . SER B 1 323 ? 22.344 20.938 8.352 1 98.81 323 SER B CA 1
ATOM 7197 C C . SER B 1 323 ? 21.984 20.094 7.133 1 98.81 323 SER B C 1
ATOM 7199 O O . SER B 1 323 ? 21.453 18.984 7.27 1 98.81 323 SER B O 1
ATOM 7201 N N . ALA B 1 324 ? 22.219 20.703 5.98 1 98.56 324 ALA B N 1
ATOM 7202 C CA . ALA B 1 324 ? 21.984 19.969 4.738 1 98.56 324 ALA B CA 1
ATOM 7203 C C . ALA B 1 324 ? 22.859 18.719 4.664 1 98.56 324 ALA B C 1
ATOM 7205 O O . ALA B 1 324 ? 22.391 17.656 4.258 1 98.56 324 ALA B O 1
ATOM 7206 N N . ASN B 1 325 ? 24.094 18.828 5.102 1 98.69 325 ASN B N 1
ATOM 7207 C CA . ASN B 1 325 ? 25.031 17.703 5.066 1 98.69 325 ASN B CA 1
ATOM 7208 C C . ASN B 1 325 ? 24.594 16.562 5.988 1 98.69 325 ASN B C 1
ATOM 7210 O O . ASN B 1 325 ? 24.594 15.398 5.602 1 98.69 325 ASN B O 1
ATOM 7214 N N . ASP B 1 326 ? 24.219 16.891 7.199 1 98.88 326 ASP B N 1
ATOM 7215 C CA . ASP B 1 326 ? 23.844 15.867 8.164 1 98.88 326 ASP B CA 1
ATOM 7216 C C . ASP B 1 326 ? 22.547 15.172 7.754 1 98.88 326 ASP B C 1
ATOM 7218 O O . ASP B 1 326 ? 22.391 13.961 7.941 1 98.88 326 ASP B O 1
ATOM 7222 N N . LEU B 1 327 ? 21.562 15.922 7.195 1 98.94 327 LEU B N 1
ATOM 7223 C CA . LEU B 1 327 ? 20.328 15.289 6.734 1 98.94 327 LEU B CA 1
ATOM 7224 C C . LEU B 1 327 ? 20.609 14.32 5.59 1 98.94 327 LEU B C 1
ATOM 7226 O O . LEU B 1 327 ? 20 13.258 5.504 1 98.94 327 LEU B O 1
ATOM 7230 N N . ALA B 1 328 ? 21.531 14.695 4.715 1 98.81 328 ALA B N 1
ATOM 7231 C CA . ALA B 1 328 ? 21.938 13.797 3.637 1 98.81 328 ALA B CA 1
ATOM 7232 C C . ALA B 1 328 ? 22.547 12.516 4.188 1 98.81 328 ALA B C 1
ATOM 7234 O O . ALA B 1 328 ? 22.312 11.43 3.656 1 98.81 328 ALA B O 1
ATOM 7235 N N . LEU B 1 329 ? 23.328 12.641 5.266 1 98.81 329 LEU B N 1
ATOM 7236 C CA . LEU B 1 329 ? 23.938 11.461 5.891 1 98.81 329 LEU B CA 1
ATOM 7237 C C . LEU B 1 329 ? 22.859 10.531 6.438 1 98.81 329 LEU B C 1
ATOM 7239 O O . LEU B 1 329 ? 22.984 9.305 6.352 1 98.81 329 LEU B O 1
ATOM 7243 N N . VAL B 1 330 ? 21.844 11.133 7 1 98.94 330 VAL B N 1
ATOM 7244 C CA . VAL B 1 330 ? 20.719 10.328 7.484 1 98.94 330 VAL B CA 1
ATOM 7245 C C . VAL B 1 330 ? 20.078 9.57 6.32 1 98.94 330 VAL B C 1
ATOM 7247 O O . VAL B 1 330 ? 19.859 8.359 6.406 1 98.94 330 VAL B O 1
ATOM 7250 N N . GLY B 1 331 ? 19.812 10.281 5.203 1 98.88 331 GLY B N 1
ATOM 7251 C CA . GLY B 1 331 ? 19.25 9.625 4.027 1 98.88 331 GLY B CA 1
ATOM 7252 C C . GLY B 1 331 ? 20.141 8.531 3.477 1 98.88 331 GLY B C 1
ATOM 7253 O O . GLY B 1 331 ? 19.656 7.449 3.129 1 98.88 331 GLY B O 1
ATOM 7254 N N . GLN B 1 332 ? 21.422 8.797 3.461 1 98.75 332 GLN B N 1
ATOM 7255 C CA . GLN B 1 332 ? 22.391 7.812 2.982 1 98.75 332 GLN B CA 1
ATOM 7256 C C . GLN B 1 332 ? 22.375 6.559 3.852 1 98.75 332 GLN B C 1
ATOM 7258 O O . GLN B 1 332 ? 22.438 5.441 3.336 1 98.75 332 GLN B O 1
ATOM 7263 N N . SER B 1 333 ? 22.297 6.762 5.121 1 98.88 333 SER B N 1
ATOM 7264 C CA . SER B 1 333 ? 22.312 5.633 6.047 1 98.88 333 SER B CA 1
ATOM 7265 C C . SER B 1 333 ? 21.094 4.734 5.844 1 98.88 333 SER B C 1
ATOM 7267 O O . SER B 1 333 ? 21.188 3.518 6.016 1 98.88 333 SER B O 1
ATOM 7269 N N . ILE B 1 334 ? 19.938 5.309 5.465 1 98.88 334 ILE B N 1
ATOM 7270 C CA . ILE B 1 334 ? 18.734 4.523 5.199 1 98.88 334 ILE B CA 1
ATOM 7271 C C . ILE B 1 334 ? 18.938 3.676 3.947 1 98.88 334 ILE B C 1
ATOM 7273 O O . ILE B 1 334 ? 18.719 2.465 3.965 1 98.88 334 ILE B O 1
ATOM 7277 N N . LEU B 1 335 ? 19.5 4.289 2.879 1 98.75 335 LEU B N 1
ATOM 7278 C CA . LEU B 1 335 ? 19.703 3.582 1.62 1 98.75 335 LEU B CA 1
ATOM 7279 C C . LEU B 1 335 ? 20.75 2.475 1.785 1 98.75 335 LEU B C 1
ATOM 7281 O O . LEU B 1 335 ? 20.656 1.438 1.124 1 98.75 335 LEU B O 1
ATOM 7285 N N . GLN B 1 336 ? 21.609 2.67 2.768 1 98.38 336 GLN B N 1
ATOM 7286 C CA . GLN B 1 336 ? 22.703 1.725 2.984 1 98.38 336 GLN B CA 1
ATOM 7287 C C . GLN B 1 336 ? 22.312 0.665 4.012 1 98.38 336 GLN B C 1
ATOM 7289 O O . GLN B 1 336 ? 23.094 -0.259 4.277 1 98.38 336 GLN B O 1
ATOM 7294 N N . SER B 1 337 ? 21.156 0.794 4.59 1 98.25 337 SER B N 1
ATOM 7295 C CA . SER B 1 337 ? 20.781 -0.062 5.711 1 98.25 337 SER B CA 1
ATOM 7296 C C . SER B 1 337 ? 21.891 -0.118 6.762 1 98.25 337 SER B C 1
ATOM 7298 O O . SER B 1 337 ? 22.25 -1.199 7.227 1 98.25 337 SER B O 1
ATOM 7300 N N . ARG B 1 338 ? 22.359 1.022 7.125 1 98.44 338 ARG B N 1
ATOM 7301 C CA . ARG B 1 338 ? 23.531 1.09 8.008 1 98.44 338 ARG B CA 1
ATOM 7302 C C . ARG B 1 338 ? 23.141 0.754 9.445 1 98.44 338 ARG B C 1
ATOM 7304 O O . ARG B 1 338 ? 23.953 0.196 10.195 1 98.44 338 ARG B O 1
ATOM 7311 N N . LEU B 1 339 ? 21.891 1.119 9.82 1 98.75 339 LEU B N 1
ATOM 7312 C CA . LEU B 1 339 ? 21.562 1.043 11.242 1 98.75 339 LEU B CA 1
ATOM 7313 C C . LEU B 1 339 ? 20.438 0.034 11.477 1 98.75 339 LEU B C 1
ATOM 7315 O O . LEU B 1 339 ? 20.109 -0.28 12.625 1 98.75 339 LEU B O 1
ATOM 7319 N N . ILE B 1 340 ? 19.828 -0.459 10.445 1 98.31 340 ILE B N 1
ATOM 7320 C CA . ILE B 1 340 ? 18.875 -1.56 10.5 1 98.31 340 ILE B CA 1
ATOM 7321 C C . ILE B 1 340 ? 19.156 -2.547 9.375 1 98.31 340 ILE B C 1
ATOM 7323 O O . ILE B 1 340 ? 19.906 -2.238 8.445 1 98.31 340 ILE B O 1
ATOM 7327 N N . SER B 1 341 ? 18.625 -3.775 9.43 1 97.12 341 SER B N 1
ATOM 7328 C CA . SER B 1 341 ? 18.906 -4.801 8.43 1 97.12 341 SER B CA 1
ATOM 7329 C C . SER B 1 341 ? 18.359 -4.395 7.059 1 97.12 341 SER B C 1
ATOM 7331 O O . SER B 1 341 ? 17.422 -3.613 6.965 1 97.12 341 SER B O 1
ATOM 7333 N N . PRO B 1 342 ? 18.953 -4.906 5.992 1 97.25 342 PRO B N 1
ATOM 7334 C CA . PRO B 1 342 ? 18.406 -4.645 4.66 1 97.25 342 PRO B CA 1
ATOM 7335 C C . PRO B 1 342 ? 16.953 -5.062 4.527 1 97.25 342 PRO B C 1
ATOM 7337 O O . PRO B 1 342 ? 16.156 -4.371 3.879 1 97.25 342 PRO B O 1
ATOM 7340 N N . ALA B 1 343 ? 16.562 -6.156 5.152 1 97.12 343 ALA B N 1
ATOM 7341 C CA . ALA B 1 343 ? 15.172 -6.602 5.125 1 97.12 343 ALA B CA 1
ATOM 7342 C C . ALA B 1 343 ? 14.258 -5.566 5.777 1 97.12 343 ALA B C 1
ATOM 7344 O O . ALA B 1 343 ? 13.188 -5.258 5.246 1 97.12 343 ALA B O 1
ATOM 7345 N N . ASP B 1 344 ? 14.695 -5.027 6.906 1 97.81 344 ASP B N 1
ATOM 7346 C CA . ASP B 1 344 ? 13.891 -4.039 7.613 1 97.81 344 ASP B CA 1
ATOM 7347 C C . ASP B 1 344 ? 13.781 -2.744 6.816 1 97.81 344 ASP B C 1
ATOM 7349 O O . ASP B 1 344 ? 12.742 -2.082 6.836 1 97.81 344 ASP B O 1
ATOM 7353 N N . THR B 1 345 ? 14.859 -2.357 6.148 1 98.69 345 THR B N 1
ATOM 7354 C CA . THR B 1 345 ? 14.789 -1.178 5.289 1 98.69 345 THR B CA 1
ATOM 7355 C C . THR B 1 345 ? 13.773 -1.379 4.172 1 98.69 345 THR B C 1
ATOM 7357 O O . THR B 1 345 ? 12.945 -0.501 3.912 1 98.69 345 THR B O 1
ATOM 7360 N N . ARG B 1 346 ? 13.773 -2.557 3.531 1 98.12 346 ARG B N 1
ATOM 7361 C CA . ARG B 1 346 ? 12.805 -2.836 2.475 1 98.12 346 ARG B CA 1
ATOM 7362 C C . ARG B 1 346 ? 11.383 -2.83 3.021 1 98.12 346 ARG B C 1
ATOM 7364 O O . ARG B 1 346 ? 10.469 -2.307 2.379 1 98.12 346 ARG B O 1
ATOM 7371 N N . ARG B 1 347 ? 11.219 -3.332 4.227 1 97.31 347 ARG B N 1
ATOM 7372 C CA . ARG B 1 347 ? 9.914 -3.354 4.879 1 97.31 347 ARG B CA 1
ATOM 7373 C C . ARG B 1 347 ? 9.422 -1.938 5.156 1 97.31 347 ARG B C 1
ATOM 7375 O O . ARG B 1 347 ? 8.219 -1.669 5.074 1 97.31 347 ARG B O 1
ATOM 7382 N N . TRP B 1 348 ? 10.336 -1.134 5.535 1 98.62 348 TRP B N 1
ATOM 7383 C CA . TRP B 1 348 ? 10.008 0.242 5.887 1 98.62 348 TRP B CA 1
ATOM 7384 C C . TRP B 1 348 ? 9.641 1.05 4.648 1 98.62 348 TRP B C 1
ATOM 7386 O O . TRP B 1 348 ? 8.766 1.92 4.703 1 98.62 348 TRP B O 1
ATOM 7396 N N . LEU B 1 349 ? 10.258 0.756 3.525 1 98.69 349 LEU B N 1
ATOM 7397 C CA . LEU B 1 349 ? 10.008 1.451 2.268 1 98.69 349 LEU B CA 1
ATOM 7398 C C . LEU B 1 349 ? 8.875 0.785 1.494 1 98.69 349 LEU B C 1
ATOM 7400 O O . LEU B 1 349 ? 9.086 0.283 0.388 1 98.69 349 LEU B O 1
ATOM 7404 N N . LYS B 1 350 ? 7.707 0.79 2.094 1 98.31 350 LYS B N 1
ATOM 7405 C CA . LYS B 1 350 ? 6.465 0.225 1.572 1 98.31 350 LYS B CA 1
ATOM 7406 C C . LYS B 1 350 ? 5.27 1.104 1.924 1 98.31 350 LYS B C 1
ATOM 7408 O O . LYS B 1 350 ? 5.312 1.856 2.9 1 98.31 350 LYS B O 1
ATOM 7413 N N . PRO B 1 351 ? 4.18 0.998 1.145 1 98.5 351 PRO B N 1
ATOM 7414 C CA . PRO B 1 351 ? 2.957 1.708 1.528 1 98.5 351 PRO B CA 1
ATOM 7415 C C . PRO B 1 351 ? 2.213 1.024 2.672 1 98.5 351 PRO B C 1
ATOM 7417 O O . PRO B 1 351 ? 2.256 -0.202 2.797 1 98.5 351 PRO B O 1
ATOM 7420 N N . ASN B 1 352 ? 1.615 1.862 3.492 1 98 352 ASN B N 1
ATOM 7421 C CA . ASN B 1 352 ? 0.638 1.366 4.453 1 98 352 ASN B CA 1
ATOM 7422 C C . ASN B 1 352 ? -0.79 1.531 3.941 1 98 352 ASN B C 1
ATOM 7424 O O . ASN B 1 352 ? -1.695 0.815 4.371 1 98 352 ASN B O 1
ATOM 7428 N N . SER B 1 353 ? -0.924 2.521 3.07 1 98.44 353 SER B N 1
ATOM 7429 C CA . SER B 1 353 ? -2.252 2.816 2.543 1 98.44 353 SER B CA 1
ATOM 7430 C C . SER B 1 353 ? -2.168 3.578 1.225 1 98.44 353 SER B C 1
ATOM 7432 O O . SER B 1 353 ? -1.229 4.348 1.006 1 98.44 353 SER B O 1
ATOM 7434 N N . HIS B 1 354 ? -3.207 3.348 0.443 1 98.19 354 HIS B N 1
ATOM 7435 C CA . HIS B 1 354 ? -3.455 4.227 -0.695 1 98.19 354 HIS B CA 1
ATOM 7436 C C . HIS B 1 354 ? -4.059 5.551 -0.247 1 98.19 354 HIS B C 1
ATOM 7438 O O . HIS B 1 354 ? -4.406 5.719 0.925 1 98.19 354 HIS B O 1
ATOM 7444 N N . THR B 1 355 ? -4.027 6.527 -1.138 1 96.19 355 THR B N 1
ATOM 7445 C CA . THR B 1 355 ? -4.922 7.68 -1.118 1 96.19 355 THR B CA 1
ATOM 7446 C C . THR B 1 355 ? -5.879 7.645 -2.305 1 96.19 355 THR B C 1
ATOM 7448 O O . THR B 1 355 ? -5.906 6.668 -3.057 1 96.19 355 THR B O 1
ATOM 7451 N N . SER B 1 356 ? -6.715 8.688 -2.416 1 92.94 356 SER B N 1
ATOM 7452 C CA . SER B 1 356 ? -7.625 8.727 -3.557 1 92.94 356 SER B CA 1
ATOM 7453 C C . SER B 1 356 ? -6.879 9.07 -4.844 1 92.94 356 SER B C 1
ATOM 7455 O O . SER B 1 356 ? -7.438 8.953 -5.938 1 92.94 356 SER B O 1
ATOM 7457 N N . ASP B 1 357 ? -5.641 9.477 -4.707 1 93.5 357 ASP B N 1
ATOM 7458 C CA . ASP B 1 357 ? -4.77 9.82 -5.828 1 93.5 357 ASP B CA 1
ATOM 7459 C C . ASP B 1 357 ? -3.789 8.688 -6.129 1 93.5 357 ASP B C 1
ATOM 7461 O O . ASP B 1 357 ? -3.01 8.289 -5.262 1 93.5 357 ASP B O 1
ATOM 7465 N N . PHE B 1 358 ? -3.795 8.203 -7.402 1 94.38 358 PHE B N 1
ATOM 7466 C CA . PHE B 1 358 ? -2.938 7.09 -7.805 1 94.38 358 PHE B CA 1
ATOM 7467 C C . PHE B 1 358 ? -1.467 7.484 -7.703 1 94.38 358 PHE B C 1
ATOM 7469 O O . PHE B 1 358 ? -0.59 6.617 -7.656 1 94.38 358 PHE B O 1
ATOM 7476 N N . GLY B 1 359 ? -1.186 8.734 -7.641 1 94.62 359 GLY B N 1
ATOM 7477 C CA . GLY B 1 359 ? 0.185 9.219 -7.707 1 94.62 359 GLY B CA 1
ATOM 7478 C C . GLY B 1 359 ? 0.83 9.367 -6.34 1 94.62 359 GLY B C 1
ATOM 7479 O O . GLY B 1 359 ? 2.012 9.703 -6.242 1 94.62 359 GLY B O 1
ATOM 7480 N N . ILE B 1 360 ? 0.061 9.117 -5.242 1 96.19 360 ILE B N 1
ATOM 7481 C CA . ILE B 1 360 ? 0.646 9.273 -3.916 1 96.19 360 ILE B CA 1
ATOM 7482 C C . ILE B 1 360 ? 0.032 8.25 -2.959 1 96.19 360 ILE B C 1
ATOM 7484 O O . ILE B 1 360 ? -1.179 8.016 -2.986 1 96.19 360 ILE B O 1
ATOM 7488 N N . SER B 1 361 ? 0.835 7.566 -2.193 1 98.12 361 SER B N 1
ATOM 7489 C CA . SER B 1 361 ? 0.459 6.66 -1.113 1 98.12 361 SER B CA 1
ATOM 7490 C C . SER B 1 361 ? 1.159 7.035 0.189 1 98.12 361 SER B C 1
ATOM 7492 O O . SER B 1 361 ? 2.051 7.883 0.199 1 98.12 361 SER B O 1
ATOM 7494 N N . VAL B 1 362 ? 0.68 6.469 1.256 1 98.44 362 VAL B N 1
ATOM 7495 C CA . VAL B 1 362 ? 1.196 6.828 2.572 1 98.44 362 VAL B CA 1
ATOM 7496 C C . VAL B 1 362 ? 1.908 5.629 3.193 1 98.44 362 VAL B C 1
ATOM 7498 O O . VAL B 1 362 ? 1.378 4.516 3.195 1 98.44 362 VAL B O 1
ATOM 7501 N N . GLY B 1 363 ? 3.18 5.832 3.625 1 98.56 363 GLY B N 1
ATOM 7502 C CA . GLY B 1 363 ? 3.939 4.883 4.422 1 98.56 363 GLY B CA 1
ATOM 7503 C C . GLY B 1 363 ? 4.176 5.355 5.844 1 98.56 363 GLY B C 1
ATOM 7504 O O . GLY B 1 363 ? 3.316 6.012 6.438 1 98.56 363 GLY B O 1
ATOM 7505 N N . SER B 1 364 ? 5.324 4.969 6.438 1 98.62 364 SER B N 1
ATOM 7506 C CA . SER B 1 364 ? 5.648 5.34 7.812 1 98.62 364 SER B CA 1
ATOM 7507 C C . SER B 1 364 ? 6.93 6.16 7.875 1 98.62 364 SER B C 1
ATOM 7509 O O . SER B 1 364 ? 8.023 5.605 8.008 1 98.62 364 SER B O 1
ATOM 7511 N N . PRO B 1 365 ? 6.98 7.418 7.848 1 98.25 365 PRO B N 1
ATOM 7512 C CA . PRO B 1 365 ? 5.852 8.273 7.473 1 98.25 365 PRO B CA 1
ATOM 7513 C C . PRO B 1 365 ? 5.926 8.75 6.023 1 98.25 365 PRO B C 1
ATOM 7515 O O . PRO B 1 365 ? 5.652 9.914 5.738 1 98.25 365 PRO B O 1
ATOM 7518 N N . TRP B 1 366 ? 6.258 7.922 5.176 1 98.75 366 TRP B N 1
ATOM 7519 C CA . TRP B 1 366 ? 6.602 8.273 3.799 1 98.75 366 TRP B CA 1
ATOM 7520 C C . TRP B 1 366 ? 5.375 8.773 3.047 1 98.75 366 TRP B C 1
ATOM 7522 O O . TRP B 1 366 ? 4.277 8.234 3.195 1 98.75 366 TRP B O 1
ATOM 7532 N N . GLU B 1 367 ? 5.613 9.883 2.373 1 98.19 367 GLU B N 1
ATOM 7533 C CA . GLU B 1 367 ? 4.777 10.305 1.255 1 98.19 367 GLU B CA 1
ATOM 7534 C C . GLU B 1 367 ? 5.312 9.766 -0.069 1 98.19 367 GLU B C 1
ATOM 7536 O O . GLU B 1 367 ? 6.207 10.359 -0.672 1 98.19 367 GLU B O 1
ATOM 7541 N N . ILE B 1 368 ? 4.711 8.656 -0.495 1 98.56 368 ILE B N 1
ATOM 7542 C CA . ILE B 1 368 ? 5.281 7.887 -1.598 1 98.56 368 ILE B CA 1
ATOM 7543 C C . ILE B 1 368 ? 4.742 8.414 -2.926 1 98.56 368 ILE B C 1
ATOM 7545 O O . ILE B 1 368 ? 3.57 8.211 -3.252 1 98.56 368 ILE B O 1
ATOM 7549 N N . LEU B 1 369 ? 5.629 9.078 -3.678 1 97.62 369 LEU B N 1
ATOM 7550 C CA . LEU B 1 369 ? 5.281 9.633 -4.98 1 97.62 369 LEU B CA 1
ATOM 7551 C C . LEU B 1 369 ? 5.574 8.633 -6.094 1 97.62 369 LEU B C 1
ATOM 7553 O O . LEU B 1 369 ? 6.672 8.078 -6.16 1 97.62 369 LEU B O 1
ATOM 7557 N N . ARG B 1 370 ? 4.629 8.406 -6.906 1 96.12 370 ARG B N 1
ATOM 7558 C CA . ARG B 1 370 ? 4.785 7.465 -8.008 1 96.12 370 ARG B CA 1
ATOM 7559 C C . ARG B 1 370 ? 4.805 8.188 -9.352 1 96.12 370 ARG B C 1
ATOM 7561 O O . ARG B 1 370 ? 3.863 8.914 -9.688 1 96.12 370 ARG B O 1
ATOM 7568 N N . THR B 1 371 ? 5.848 8.031 -10.07 1 93.19 371 THR B N 1
ATOM 7569 C CA . THR B 1 371 ? 5.93 8.609 -11.406 1 93.19 371 THR B CA 1
ATOM 7570 C C . THR B 1 371 ? 5.734 7.527 -12.469 1 93.19 371 THR B C 1
ATOM 7572 O O . THR B 1 371 ? 6.098 6.367 -12.258 1 93.19 371 THR B O 1
ATOM 7575 N N . SER B 1 372 ? 5.176 7.879 -13.586 1 88.88 372 SER B N 1
ATOM 7576 C CA . SER B 1 372 ? 4.945 6.93 -14.672 1 88.88 372 SER B CA 1
ATOM 7577 C C . SER B 1 372 ? 5.938 7.137 -15.812 1 88.88 372 SER B C 1
ATOM 7579 O O . SER B 1 372 ? 5.957 6.367 -16.781 1 88.88 372 SER B O 1
ATOM 7581 N N . HIS B 1 373 ? 6.715 8.109 -15.719 1 87.44 373 HIS B N 1
ATOM 7582 C CA . HIS B 1 373 ? 7.723 8.43 -16.719 1 87.44 373 HIS B CA 1
ATOM 7583 C C . HIS B 1 373 ? 9.117 8.461 -16.109 1 87.44 373 HIS B C 1
ATOM 7585 O O . HIS B 1 373 ? 9.32 9.047 -15.039 1 87.44 373 HIS B O 1
ATOM 7591 N N . PRO B 1 374 ? 10.008 7.977 -16.781 1 87.88 374 PRO B N 1
ATOM 7592 C CA . PRO B 1 374 ? 9.984 7.164 -18 1 87.88 374 PRO B CA 1
ATOM 7593 C C . PRO B 1 374 ? 9.391 5.777 -17.766 1 87.88 374 PRO B C 1
ATOM 7595 O O . PRO B 1 374 ? 9.102 5.055 -18.734 1 87.88 374 PRO B O 1
ATOM 7598 N N . ARG B 1 375 ? 9.273 5.348 -16.609 1 89.44 375 ARG B N 1
ATOM 7599 C CA . ARG B 1 375 ? 8.625 4.148 -16.094 1 89.44 375 ARG B CA 1
ATOM 7600 C C . ARG B 1 375 ? 8.094 4.383 -14.68 1 89.44 375 ARG B C 1
ATOM 7602 O O . ARG B 1 375 ? 8.273 5.461 -14.109 1 89.44 375 ARG B O 1
ATOM 7609 N N . THR B 1 376 ? 7.492 3.422 -14.203 1 92.88 376 THR B N 1
ATOM 7610 C CA . THR B 1 376 ? 7.023 3.576 -12.836 1 92.88 376 THR B CA 1
ATOM 7611 C C . THR B 1 376 ? 8.203 3.592 -11.859 1 92.88 376 THR B C 1
ATOM 7613 O O . THR B 1 376 ? 8.984 2.643 -11.812 1 92.88 376 THR B O 1
ATOM 7616 N N . ILE B 1 377 ? 8.367 4.684 -11.156 1 95.81 377 ILE B N 1
ATOM 7617 C CA . ILE B 1 377 ? 9.359 4.84 -10.102 1 95.81 377 ILE B CA 1
ATOM 7618 C C . ILE B 1 377 ? 8.688 5.406 -8.844 1 95.81 377 ILE B C 1
ATOM 7620 O O . ILE B 1 377 ? 7.961 6.398 -8.922 1 95.81 377 ILE B O 1
ATOM 7624 N N . ASP B 1 378 ? 8.875 4.75 -7.777 1 97.62 378 ASP B N 1
ATOM 7625 C CA . ASP B 1 378 ? 8.391 5.246 -6.492 1 97.62 378 ASP B CA 1
ATOM 7626 C C . ASP B 1 378 ? 9.477 6.035 -5.766 1 97.62 378 ASP B C 1
ATOM 7628 O O . ASP B 1 378 ? 10.578 5.527 -5.539 1 97.62 378 ASP B O 1
ATOM 7632 N N . PHE B 1 379 ? 9.172 7.285 -5.383 1 98.5 379 PHE B N 1
ATOM 7633 C CA . PHE B 1 379 ? 10.016 8.094 -4.504 1 98.5 379 PHE B CA 1
ATOM 7634 C C . PHE B 1 379 ? 9.445 8.109 -3.086 1 98.5 379 PHE B C 1
ATOM 7636 O O . PHE B 1 379 ? 8.289 8.461 -2.881 1 98.5 379 PHE B O 1
ATOM 7643 N N . TYR B 1 380 ? 10.234 7.684 -2.164 1 98.81 380 TYR B N 1
ATOM 7644 C CA . TYR B 1 380 ? 9.867 7.777 -0.757 1 98.81 380 TYR B CA 1
ATOM 7645 C C . TYR B 1 380 ? 10.305 9.117 -0.168 1 98.81 380 TYR B C 1
ATOM 7647 O O . TYR B 1 380 ? 11.492 9.344 0.046 1 98.81 380 TYR B O 1
ATOM 7655 N N . THR B 1 381 ? 9.266 9.969 0.113 1 98.75 381 THR B N 1
ATOM 7656 C CA . THR B 1 381 ? 9.578 11.336 0.51 1 98.75 381 THR B CA 1
ATOM 7657 C C . THR B 1 381 ? 8.891 11.688 1.829 1 98.75 381 THR B C 1
ATOM 7659 O O . THR B 1 381 ? 7.973 10.992 2.262 1 98.75 381 THR B O 1
ATOM 7662 N N . LYS B 1 382 ? 9.383 12.641 2.482 1 98.69 382 LYS B N 1
ATOM 7663 C CA . LYS B 1 382 ? 8.727 13.297 3.613 1 98.69 382 LYS B CA 1
ATOM 7664 C C . LYS B 1 382 ? 9.039 14.789 3.639 1 98.69 382 LYS B C 1
ATOM 7666 O O . LYS B 1 382 ? 10.203 15.188 3.625 1 98.69 382 LYS B O 1
ATOM 7671 N N . THR B 1 383 ? 8 15.586 3.664 1 97.44 383 THR B N 1
ATOM 7672 C CA . THR B 1 383 ? 8.148 17.047 3.674 1 97.44 383 THR B CA 1
ATOM 7673 C C . THR B 1 383 ? 8.008 17.594 5.09 1 97.44 383 THR B C 1
ATOM 7675 O O . THR B 1 383 ? 7.473 16.922 5.973 1 97.44 383 THR B O 1
ATOM 7678 N N . GLY B 1 384 ? 8.586 18.75 5.27 1 96 384 GLY B N 1
ATOM 7679 C CA . GLY B 1 384 ? 8.438 19.5 6.504 1 96 384 GLY B CA 1
ATOM 7680 C C . GLY B 1 384 ? 8.227 20.984 6.277 1 96 384 GLY B C 1
ATOM 7681 O O . GLY B 1 384 ? 8.875 21.594 5.414 1 96 384 GLY B O 1
ATOM 7682 N N . ASP B 1 385 ? 7.285 21.562 7 1 92.81 385 ASP B N 1
ATOM 7683 C CA . ASP B 1 385 ? 7.031 23 7.004 1 92.81 385 ASP B CA 1
ATOM 7684 C C . ASP B 1 385 ? 6.848 23.516 8.422 1 92.81 385 ASP B C 1
ATOM 7686 O O . ASP B 1 385 ? 6.09 22.938 9.211 1 92.81 385 ASP B O 1
ATOM 7690 N N . LEU B 1 386 ? 7.57 24.5 8.719 1 90.12 386 LEU B N 1
ATOM 7691 C CA . LEU B 1 386 ? 7.43 25.219 9.984 1 90.12 386 LEU B CA 1
ATOM 7692 C C . LEU B 1 386 ? 7.777 26.688 9.82 1 90.12 386 LEU B C 1
ATOM 7694 O O . LEU B 1 386 ? 8.953 27.062 9.789 1 90.12 386 LEU B O 1
ATOM 7698 N N . ASN B 1 387 ? 6.715 27.531 9.695 1 87.69 387 ASN B N 1
ATOM 7699 C CA . ASN B 1 387 ? 6.828 28.984 9.555 1 87.69 387 ASN B CA 1
ATOM 7700 C C . ASN B 1 387 ? 7.758 29.359 8.406 1 87.69 387 ASN B C 1
ATOM 7702 O O . ASN B 1 387 ? 7.375 29.266 7.238 1 87.69 387 ASN B O 1
ATOM 7706 N N . LYS B 1 388 ? 9.047 29.672 8.734 1 93.06 388 LYS B N 1
ATOM 7707 C CA . LYS B 1 388 ? 9.961 30.234 7.746 1 93.06 388 LYS B CA 1
ATOM 7708 C C . LYS B 1 388 ? 10.883 29.156 7.18 1 93.06 388 LYS B C 1
ATOM 7710 O O . LYS B 1 388 ? 11.875 29.453 6.516 1 93.06 388 LYS B O 1
ATOM 7715 N N . TYR B 1 389 ? 10.523 27.938 7.457 1 95.38 389 TYR B N 1
ATOM 7716 C CA . TYR B 1 389 ? 11.375 26.844 6.992 1 95.38 389 TYR B CA 1
ATOM 7717 C C . TYR B 1 389 ? 10.562 25.812 6.207 1 95.38 389 TYR B C 1
ATOM 7719 O O . TYR B 1 389 ? 9.406 25.547 6.539 1 95.38 389 TYR B O 1
ATOM 7727 N N . GLY B 1 390 ? 11.07 25.266 5.141 1 96.81 390 GLY B N 1
ATOM 7728 C CA . GLY B 1 390 ? 10.625 24.109 4.383 1 96.81 390 GLY B CA 1
ATOM 7729 C C . GLY B 1 390 ? 11.719 23.078 4.156 1 96.81 390 GLY B C 1
ATOM 7730 O O . GLY B 1 390 ? 12.891 23.438 4.023 1 96.81 390 GLY B O 1
ATOM 7731 N N . SER B 1 391 ? 11.352 21.859 4.199 1 98.62 391 SER B N 1
ATOM 7732 C CA . SER B 1 391 ? 12.344 20.797 4.023 1 98.62 391 SER B CA 1
ATOM 7733 C C . SER B 1 391 ? 11.734 19.578 3.33 1 98.62 391 SER B C 1
ATOM 7735 O O . SER B 1 391 ? 10.516 19.438 3.279 1 98.62 391 SER B O 1
ATOM 7737 N N . ILE B 1 392 ? 12.602 18.797 2.713 1 98.75 392 ILE B N 1
ATOM 7738 C CA . ILE B 1 392 ? 12.188 17.484 2.203 1 98.75 392 ILE B CA 1
ATOM 7739 C C . ILE B 1 392 ? 13.391 16.547 2.176 1 98.75 392 ILE B C 1
ATOM 7741 O O . ILE B 1 392 ? 14.508 16.953 1.87 1 98.75 392 ILE B O 1
ATOM 7745 N N . LEU B 1 393 ? 13.148 15.352 2.57 1 98.94 393 LEU B N 1
ATOM 7746 C CA . LEU B 1 393 ? 14.008 14.203 2.303 1 98.94 393 LEU B CA 1
ATOM 7747 C C . LEU B 1 393 ? 13.352 13.25 1.312 1 98.94 393 LEU B C 1
ATOM 7749 O O . LEU B 1 393 ? 12.188 12.875 1.482 1 98.94 393 LEU B O 1
ATOM 7753 N N . GLY B 1 394 ? 14.039 12.914 0.215 1 98.88 394 GLY B N 1
ATOM 7754 C CA . GLY B 1 394 ? 13.531 11.992 -0.784 1 98.88 394 GLY B CA 1
ATOM 7755 C C . GLY B 1 394 ? 14.508 10.875 -1.112 1 98.88 394 GLY B C 1
ATOM 7756 O O . GLY B 1 394 ? 15.719 11.102 -1.182 1 98.88 394 GLY B O 1
ATOM 7757 N N . LEU B 1 395 ? 13.953 9.68 -1.324 1 98.88 395 LEU B N 1
ATOM 7758 C CA . LEU B 1 395 ? 14.75 8.5 -1.655 1 98.88 395 LEU B CA 1
ATOM 7759 C C . LEU B 1 395 ? 14.203 7.809 -2.9 1 98.88 395 LEU B C 1
ATOM 7761 O O . LEU B 1 395 ? 12.984 7.672 -3.059 1 98.88 395 LEU B O 1
ATOM 7765 N N . SER B 1 396 ? 15.078 7.422 -3.777 1 98.56 396 SER B N 1
ATOM 7766 C CA . SER B 1 396 ? 14.797 6.492 -4.867 1 98.56 396 SER B CA 1
ATOM 7767 C C . SER B 1 396 ? 15.5 5.156 -4.648 1 98.56 396 SER B C 1
ATOM 7769 O O . SER B 1 396 ? 16.594 4.93 -5.164 1 98.56 396 SER B O 1
ATOM 7771 N N . PRO B 1 397 ? 14.805 4.293 -4.02 1 98.06 397 PRO B N 1
ATOM 7772 C CA . PRO B 1 397 ? 15.453 3.004 -3.758 1 98.06 397 PRO B CA 1
ATOM 7773 C C . PRO B 1 397 ? 15.828 2.262 -5.039 1 98.06 397 PRO B C 1
ATOM 7775 O O . PRO B 1 397 ? 16.812 1.518 -5.055 1 98.06 397 PRO B O 1
ATOM 7778 N N . ASP B 1 398 ? 15.141 2.473 -6.137 1 97 398 ASP B N 1
ATOM 7779 C CA . ASP B 1 398 ? 15.469 1.82 -7.402 1 97 398 ASP B CA 1
ATOM 7780 C C . ASP B 1 398 ? 16.891 2.17 -7.848 1 97 398 ASP B C 1
ATOM 7782 O O . ASP B 1 398 ? 17.516 1.4 -8.57 1 97 398 ASP B O 1
ATOM 7786 N N . HIS B 1 399 ? 17.328 3.316 -7.426 1 98.06 399 HIS B N 1
ATOM 7787 C CA . HIS B 1 399 ? 18.594 3.834 -7.914 1 98.06 399 HIS B CA 1
ATOM 7788 C C . HIS B 1 399 ? 19.609 3.973 -6.777 1 98.06 399 HIS B C 1
ATOM 7790 O O . HIS B 1 399 ? 20.766 4.309 -7.012 1 98.06 399 HIS B O 1
ATOM 7796 N N . ASP B 1 400 ? 19.141 3.797 -5.551 1 98.25 400 ASP B N 1
ATOM 7797 C CA . ASP B 1 400 ? 19.922 4.016 -4.344 1 98.25 400 ASP B CA 1
ATOM 7798 C C . ASP B 1 400 ? 20.516 5.422 -4.32 1 98.25 400 ASP B C 1
ATOM 7800 O O . ASP B 1 400 ? 21.703 5.598 -4.062 1 98.25 400 ASP B O 1
ATOM 7804 N N . VAL B 1 401 ? 19.672 6.34 -4.66 1 98.75 401 VAL B N 1
ATOM 7805 C CA . VAL B 1 401 ? 20 7.762 -4.66 1 98.75 401 VAL B CA 1
ATOM 7806 C C . VAL B 1 401 ? 18.922 8.539 -3.914 1 98.75 401 VAL B C 1
ATOM 7808 O O . VAL B 1 401 ? 17.766 8.133 -3.885 1 98.75 401 VAL B O 1
ATOM 7811 N N . GLY B 1 402 ? 19.328 9.547 -3.199 1 98.81 402 GLY B N 1
ATOM 7812 C CA . GLY B 1 402 ? 18.375 10.414 -2.523 1 98.81 402 GLY B CA 1
ATOM 7813 C C . GLY B 1 402 ? 18.719 11.891 -2.656 1 98.81 402 GLY B C 1
ATOM 7814 O O . GLY B 1 402 ? 19.703 12.25 -3.305 1 98.81 402 GLY B O 1
ATOM 7815 N N . PHE B 1 403 ? 17.812 12.734 -2.129 1 98.88 403 PHE B N 1
ATOM 7816 C CA . PHE B 1 403 ? 18.016 14.18 -2.174 1 98.88 403 PHE B CA 1
ATOM 7817 C C . PHE B 1 403 ? 17.422 14.852 -0.949 1 98.88 403 PHE B C 1
ATOM 7819 O O . PHE B 1 403 ? 16.578 14.273 -0.268 1 98.88 403 PHE B O 1
ATOM 7826 N N . THR B 1 404 ? 17.922 16 -0.609 1 98.88 404 THR B N 1
ATOM 7827 C CA . THR B 1 404 ? 17.359 16.906 0.39 1 98.88 404 THR B CA 1
ATOM 7828 C C . THR B 1 404 ? 17.219 18.312 -0.168 1 98.88 404 THR B C 1
ATOM 7830 O O . THR B 1 404 ? 18.031 18.75 -0.984 1 98.88 404 THR B O 1
ATOM 7833 N N . ILE B 1 405 ? 16.188 18.938 0.172 1 98.88 405 ILE B N 1
ATOM 7834 C CA . ILE B 1 405 ? 15.977 20.359 -0.06 1 98.88 405 ILE B CA 1
ATOM 7835 C C . ILE B 1 405 ? 15.602 21.047 1.251 1 98.88 405 ILE B C 1
ATOM 7837 O O . ILE B 1 405 ? 14.656 20.641 1.924 1 98.88 405 ILE B O 1
ATOM 7841 N N . LEU B 1 406 ? 16.375 22 1.636 1 98.88 406 LEU B N 1
ATOM 7842 C CA . LEU B 1 406 ? 16.078 22.844 2.787 1 98.88 406 LEU B CA 1
ATOM 7843 C C . LEU B 1 406 ? 15.891 24.297 2.357 1 98.88 406 LEU B C 1
ATOM 7845 O O . LEU B 1 406 ? 16.719 24.859 1.637 1 98.88 406 LEU B O 1
ATOM 7849 N N . THR B 1 407 ? 14.781 24.906 2.74 1 98.44 407 THR B N 1
ATOM 7850 C CA . THR B 1 407 ? 14.477 26.281 2.371 1 98.44 407 THR B CA 1
ATOM 7851 C C . THR B 1 407 ? 14.203 27.125 3.613 1 98.44 407 THR B C 1
ATOM 7853 O O . THR B 1 407 ? 13.758 26.609 4.637 1 98.44 407 THR B O 1
ATOM 7856 N N . ALA B 1 408 ? 14.531 28.375 3.584 1 98 408 ALA B N 1
ATOM 7857 C CA . ALA B 1 408 ? 14.289 29.359 4.641 1 98 408 ALA B CA 1
ATOM 7858 C C . ALA B 1 408 ? 13.922 30.719 4.051 1 98 408 ALA B C 1
ATOM 7860 O O . ALA B 1 408 ? 14.609 31.219 3.16 1 98 408 ALA B O 1
ATOM 7861 N N . GLY B 1 409 ? 12.812 31.281 4.465 1 96.12 409 GLY B N 1
ATOM 7862 C CA . GLY B 1 409 ? 12.43 32.594 3.982 1 96.12 409 GLY B CA 1
ATOM 7863 C C . GLY B 1 409 ? 10.93 32.844 4.039 1 96.12 409 GLY B C 1
ATOM 7864 O O . GLY B 1 409 ? 10.25 32.375 4.953 1 96.12 409 GLY B O 1
ATOM 7865 N N . ALA B 1 410 ? 10.406 33.656 3.111 1 89.06 410 ALA B N 1
ATOM 7866 C CA . ALA B 1 410 ? 9.039 34.156 3.152 1 89.06 410 ALA B CA 1
ATOM 7867 C C . ALA B 1 410 ? 8.039 33.031 2.795 1 89.06 410 ALA B C 1
ATOM 7869 O O . ALA B 1 410 ? 6.98 32.938 3.42 1 89.06 410 ALA B O 1
ATOM 7870 N N . ASN B 1 411 ? 8.336 32.25 1.768 1 88.81 411 ASN B N 1
ATOM 7871 C CA . ASN B 1 411 ? 7.457 31.172 1.308 1 88.81 411 ASN B CA 1
ATOM 7872 C C . ASN B 1 411 ? 8.219 29.859 1.118 1 88.81 411 ASN B C 1
ATOM 7874 O O . ASN B 1 411 ? 8.195 29.281 0.031 1 88.81 411 ASN B O 1
ATOM 7878 N N . PRO B 1 412 ? 8.773 29.422 2.199 1 93.81 412 PRO B N 1
ATOM 7879 C CA . PRO B 1 412 ? 9.727 28.312 2.064 1 93.81 412 PRO B CA 1
ATOM 7880 C C . PRO B 1 412 ? 9.062 27.016 1.591 1 93.81 412 PRO B C 1
ATOM 7882 O O . PRO B 1 412 ? 9.664 26.266 0.817 1 93.81 412 PRO B O 1
ATOM 7885 N N . GLY B 1 413 ? 7.77 26.703 2.01 1 92.62 413 GLY B N 1
ATOM 7886 C CA . GLY B 1 413 ? 7.086 25.484 1.599 1 92.62 413 GLY B CA 1
ATOM 7887 C C . GLY B 1 413 ? 6.793 25.438 0.111 1 92.62 413 GLY B C 1
ATOM 7888 O O . GLY B 1 413 ? 7.008 24.422 -0.537 1 92.62 413 GLY B O 1
ATOM 7889 N N . THR B 1 414 ? 6.297 26.531 -0.443 1 89.69 414 THR B N 1
ATOM 7890 C CA . THR B 1 414 ? 6.004 26.625 -1.869 1 89.69 414 THR B CA 1
ATOM 7891 C C . THR B 1 414 ? 7.281 26.469 -2.693 1 89.69 414 THR B C 1
ATOM 7893 O O . THR B 1 414 ? 7.289 25.766 -3.711 1 89.69 414 THR B O 1
ATOM 7896 N N . GLN B 1 415 ? 8.32 27.141 -2.24 1 93 415 GLN B N 1
ATOM 7897 C CA . GLN B 1 415 ? 9.594 27.062 -2.945 1 93 415 GLN B CA 1
ATOM 7898 C C . GLN B 1 415 ? 10.148 25.641 -2.908 1 93 415 GLN B C 1
ATOM 7900 O O . GLN B 1 415 ? 10.641 25.125 -3.92 1 93 415 GLN B O 1
ATOM 7905 N N . ARG B 1 416 ? 10.078 25.016 -1.727 1 95.88 416 ARG B N 1
ATOM 7906 C CA . ARG B 1 416 ? 10.492 23.625 -1.597 1 95.88 416 ARG B CA 1
ATOM 7907 C C . ARG B 1 416 ? 9.727 22.734 -2.564 1 95.88 416 ARG B C 1
ATOM 7909 O O . ARG B 1 416 ? 10.305 21.828 -3.172 1 95.88 416 ARG B O 1
ATOM 7916 N N . SER B 1 417 ? 8.414 22.953 -2.756 1 93.5 417 SER B N 1
ATOM 7917 C CA . SER B 1 417 ? 7.586 22.156 -3.648 1 93.5 417 SER B CA 1
ATOM 7918 C C . SER B 1 417 ? 8.039 22.281 -5.098 1 93.5 417 SER B C 1
ATOM 7920 O O . SER B 1 417 ? 8.148 21.297 -5.816 1 93.5 417 SER B O 1
ATOM 7922 N N . LEU B 1 418 ? 8.305 23.469 -5.52 1 92.69 418 LEU B N 1
ATOM 7923 C CA . LEU B 1 418 ? 8.75 23.719 -6.887 1 92.69 418 LEU B CA 1
ATOM 7924 C C . LEU B 1 418 ? 10.117 23.078 -7.129 1 92.69 418 LEU B C 1
ATOM 7926 O O . LEU B 1 418 ? 10.336 22.453 -8.164 1 92.69 418 LEU B O 1
ATOM 7930 N N . LEU B 1 419 ? 10.969 23.25 -6.156 1 96.38 419 LEU B N 1
ATOM 7931 C CA . LEU B 1 419 ? 12.297 22.672 -6.273 1 96.38 419 LEU B CA 1
ATOM 7932 C C . LEU B 1 419 ? 12.227 21.141 -6.301 1 96.38 419 LEU B C 1
ATOM 7934 O O . LEU B 1 419 ? 13.016 20.484 -6.988 1 96.38 419 LEU B O 1
ATOM 7938 N N . THR B 1 420 ? 11.305 20.594 -5.547 1 96.56 420 THR B N 1
ATOM 7939 C CA . THR B 1 420 ? 11.117 19.156 -5.527 1 96.56 420 THR B CA 1
ATOM 7940 C C . THR B 1 420 ? 10.703 18.641 -6.902 1 96.56 420 THR B C 1
ATOM 7942 O O . THR B 1 420 ? 11.227 17.625 -7.379 1 96.56 420 THR B O 1
ATOM 7945 N N . ASP B 1 421 ? 9.789 19.312 -7.551 1 95.12 421 ASP B N 1
ATOM 7946 C CA . ASP B 1 421 ? 9.375 18.938 -8.898 1 95.12 421 ASP B CA 1
ATOM 7947 C C . ASP B 1 421 ? 10.562 18.953 -9.859 1 95.12 421 ASP B C 1
ATOM 7949 O O . ASP B 1 421 ? 10.719 18.047 -10.68 1 95.12 421 ASP B O 1
ATOM 7953 N N . LEU B 1 422 ? 11.383 19.969 -9.719 1 95.25 422 LEU B N 1
ATOM 7954 C CA . LEU B 1 422 ? 12.555 20.094 -10.586 1 95.25 422 LEU B CA 1
ATOM 7955 C C . LEU B 1 422 ? 13.523 18.938 -10.359 1 95.25 422 LEU B C 1
ATOM 7957 O O . LEU B 1 422 ? 14.047 18.375 -11.32 1 95.25 422 LEU B O 1
ATOM 7961 N N . ILE B 1 423 ? 13.734 18.609 -9.133 1 97 423 ILE B N 1
ATOM 7962 C CA . ILE B 1 423 ? 14.703 17.578 -8.797 1 97 423 ILE B CA 1
ATOM 7963 C C . ILE B 1 423 ? 14.188 16.219 -9.242 1 97 423 ILE B C 1
ATOM 7965 O O . ILE B 1 423 ? 14.945 15.398 -9.773 1 97 423 ILE B O 1
ATOM 7969 N N . ILE B 1 424 ? 12.938 15.922 -9.039 1 96.25 424 ILE B N 1
ATOM 7970 C CA . ILE B 1 424 ? 12.367 14.633 -9.438 1 96.25 424 ILE B CA 1
ATOM 7971 C C . ILE B 1 424 ? 12.406 14.5 -10.953 1 96.25 424 ILE B C 1
ATOM 7973 O O . ILE B 1 424 ? 12.719 13.438 -11.484 1 96.25 424 ILE B O 1
ATOM 7977 N N . ASP B 1 425 ? 12.117 15.609 -11.648 1 94.5 425 ASP B N 1
ATOM 7978 C CA . ASP B 1 425 ? 12.211 15.617 -13.102 1 94.5 425 ASP B CA 1
ATOM 7979 C C . ASP B 1 425 ? 13.633 15.281 -13.562 1 94.5 425 ASP B C 1
ATOM 7981 O O . ASP B 1 425 ? 13.812 14.531 -14.523 1 94.5 425 ASP B O 1
ATOM 7985 N N . LEU B 1 426 ? 14.562 15.82 -12.883 1 95.56 426 LEU B N 1
ATOM 7986 C CA . LEU B 1 426 ? 15.961 15.523 -13.172 1 95.56 426 LEU B CA 1
ATOM 7987 C C . LEU B 1 426 ? 16.281 14.055 -12.891 1 95.56 426 LEU B C 1
ATOM 7989 O O . LEU B 1 426 ? 16.797 13.352 -13.766 1 95.56 426 LEU B O 1
ATOM 7993 N N . LEU B 1 427 ? 15.953 13.594 -11.711 1 96.94 427 LEU B N 1
ATOM 7994 C CA . LEU B 1 427 ? 16.438 12.312 -11.211 1 96.94 427 LEU B CA 1
ATOM 7995 C C . LEU B 1 427 ? 15.797 11.156 -11.969 1 96.94 427 LEU B C 1
ATOM 7997 O O . LEU B 1 427 ? 16.484 10.195 -12.328 1 96.94 427 LEU B O 1
ATOM 8001 N N . ARG B 1 428 ? 14.547 11.195 -12.203 1 93.44 428 ARG B N 1
ATOM 8002 C CA . ARG B 1 428 ? 13.867 10.055 -12.805 1 93.44 428 ARG B CA 1
ATOM 8003 C C . ARG B 1 428 ? 14.469 9.711 -14.164 1 93.44 428 ARG B C 1
ATOM 8005 O O . ARG B 1 428 ? 14.641 8.539 -14.5 1 93.44 428 ARG B O 1
ATOM 8012 N N . ASP B 1 429 ? 14.891 10.734 -14.945 1 92.94 429 ASP B N 1
ATOM 8013 C CA . ASP B 1 429 ? 15.461 10.508 -16.266 1 92.94 429 ASP B CA 1
ATOM 8014 C C . ASP B 1 429 ? 16.953 10.234 -16.188 1 92.94 429 ASP B C 1
ATOM 8016 O O . ASP B 1 429 ? 17.453 9.266 -16.766 1 92.94 429 ASP B O 1
ATOM 8020 N N . ALA B 1 430 ? 17.641 11.031 -15.445 1 96.31 430 ALA B N 1
ATOM 8021 C CA . ALA B 1 430 ? 19.094 10.977 -15.406 1 96.31 430 ALA B CA 1
ATOM 8022 C C . ALA B 1 430 ? 19.578 9.688 -14.75 1 96.31 430 ALA B C 1
ATOM 8024 O O . ALA B 1 430 ? 20.562 9.094 -15.195 1 96.31 430 ALA B O 1
ATOM 8025 N N . LEU B 1 431 ? 18.922 9.281 -13.734 1 96.81 431 LEU B N 1
ATOM 8026 C CA . LEU B 1 431 ? 19.344 8.086 -13.016 1 96.81 431 LEU B CA 1
ATOM 8027 C C . LEU B 1 431 ? 19.094 6.836 -13.844 1 96.81 431 LEU B C 1
ATOM 8029 O O . LEU B 1 431 ? 19.922 5.918 -13.859 1 96.81 431 LEU B O 1
ATOM 8033 N N . ASP B 1 432 ? 17.984 6.734 -14.523 1 93.44 432 ASP B N 1
ATOM 8034 C CA . ASP B 1 432 ? 17.703 5.586 -15.383 1 93.44 432 ASP B CA 1
ATOM 8035 C C . ASP B 1 432 ? 18.719 5.484 -16.516 1 93.44 432 ASP B C 1
ATOM 8037 O O . ASP B 1 432 ? 19.188 4.395 -16.844 1 93.44 432 ASP B O 1
ATOM 8041 N N . GLU B 1 433 ? 18.984 6.648 -17.062 1 94 433 GLU B N 1
ATOM 8042 C CA . GLU B 1 433 ? 19.953 6.648 -18.156 1 94 433 GLU B CA 1
ATOM 8043 C C . GLU B 1 433 ? 21.344 6.246 -17.656 1 94 433 GLU B C 1
ATOM 8045 O O . GLU B 1 433 ? 22.031 5.469 -18.312 1 94 433 GLU B O 1
ATOM 8050 N N . ALA B 1 434 ? 21.734 6.777 -16.547 1 95.62 434 ALA B N 1
ATOM 8051 C CA . ALA B 1 434 ? 23.031 6.406 -15.977 1 95.62 434 ALA B CA 1
ATOM 8052 C C . ALA B 1 434 ? 23.078 4.914 -15.656 1 95.62 434 ALA B C 1
ATOM 8054 O O . ALA B 1 434 ? 24.094 4.254 -15.906 1 95.62 434 ALA B O 1
ATOM 8055 N N . ALA B 1 435 ? 22.031 4.434 -15.102 1 95.56 435 ALA B N 1
ATOM 8056 C CA . ALA B 1 435 ? 21.953 3.014 -14.773 1 95.56 435 ALA B CA 1
ATOM 8057 C C . ALA B 1 435 ? 22.031 2.156 -16.031 1 95.56 435 ALA B C 1
ATOM 8059 O O . ALA B 1 435 ? 22.688 1.113 -16.047 1 95.56 435 ALA B O 1
ATOM 8060 N N . ARG B 1 436 ? 21.344 2.588 -17.047 1 94.62 436 ARG B N 1
ATOM 8061 C CA . ARG B 1 436 ? 21.359 1.879 -18.328 1 94.62 436 ARG B CA 1
ATOM 8062 C C . ARG B 1 436 ? 22.781 1.797 -18.891 1 94.62 436 ARG B C 1
ATOM 8064 O O . ARG B 1 436 ? 23.234 0.722 -19.281 1 94.62 436 ARG B O 1
ATOM 8071 N N . ILE B 1 437 ? 23.453 2.898 -18.906 1 93.75 437 ILE B N 1
ATOM 8072 C CA . ILE B 1 437 ? 24.812 2.973 -19.453 1 93.75 437 ILE B CA 1
ATOM 8073 C C . ILE B 1 437 ? 25.734 2.027 -18.688 1 93.75 437 ILE B C 1
ATOM 8075 O O . ILE B 1 437 ? 26.469 1.251 -19.297 1 93.75 437 ILE B O 1
ATOM 8079 N N . ARG B 1 438 ? 25.641 2.082 -17.438 1 94.75 438 ARG B N 1
ATOM 8080 C CA . ARG B 1 438 ? 26.484 1.221 -16.625 1 94.75 438 ARG B CA 1
ATOM 8081 C C . ARG B 1 438 ? 26.109 -0.248 -16.812 1 94.75 438 ARG B C 1
ATOM 8083 O O . ARG B 1 438 ? 27 -1.103 -16.906 1 94.75 438 ARG B O 1
ATOM 8090 N N . ALA B 1 439 ? 24.859 -0.547 -16.828 1 96.38 439 ALA B N 1
ATOM 8091 C CA . ALA B 1 439 ? 24.406 -1.927 -16.984 1 96.38 439 ALA B CA 1
ATOM 8092 C C . ALA B 1 439 ? 24.875 -2.512 -18.312 1 96.38 439 ALA B C 1
ATOM 8094 O O . ALA B 1 439 ? 25.281 -3.67 -18.375 1 96.38 439 ALA B O 1
ATOM 8095 N N . VAL B 1 440 ? 24.719 -1.714 -19.359 1 95.62 440 VAL B N 1
ATOM 8096 C CA . VAL B 1 440 ? 25.156 -2.178 -20.672 1 95.62 440 VAL B CA 1
ATOM 8097 C C . VAL B 1 440 ? 26.656 -2.465 -20.656 1 95.62 440 VAL B C 1
ATOM 8099 O O . VAL B 1 440 ? 27.109 -3.506 -21.141 1 95.62 440 VAL B O 1
ATOM 8102 N N . ALA B 1 441 ? 27.406 -1.579 -20.078 1 94.62 441 ALA B N 1
ATOM 8103 C CA . ALA B 1 441 ? 28.859 -1.77 -19.984 1 94.62 441 ALA B CA 1
ATOM 8104 C C . ALA B 1 441 ? 29.203 -3.014 -19.172 1 94.62 441 ALA B C 1
ATOM 8106 O O . ALA B 1 441 ? 30.094 -3.773 -19.531 1 94.62 441 ALA B O 1
ATOM 8107 N N . ASP B 1 442 ? 28.516 -3.25 -18.125 1 96.19 442 ASP B N 1
ATOM 8108 C CA . ASP B 1 442 ? 28.844 -4.281 -17.141 1 96.19 442 ASP B CA 1
ATOM 8109 C C . ASP B 1 442 ? 28.359 -5.652 -17.594 1 96.19 442 ASP B C 1
ATOM 8111 O O . ASP B 1 442 ? 28.984 -6.672 -17.297 1 96.19 442 ASP B O 1
ATOM 8115 N N . TYR B 1 443 ? 27.203 -5.688 -18.344 1 97.38 443 TYR B N 1
ATOM 8116 C CA . TYR B 1 443 ? 26.531 -6.98 -18.469 1 97.38 443 TYR B CA 1
ATOM 8117 C C . TYR B 1 443 ? 26.328 -7.34 -19.938 1 97.38 443 TYR B C 1
ATOM 8119 O O . TYR B 1 443 ? 26.125 -8.508 -20.281 1 97.38 443 TYR B O 1
ATOM 8127 N N . ALA B 1 444 ? 26.219 -6.344 -20.844 1 97 444 ALA B N 1
ATOM 8128 C CA . ALA B 1 444 ? 25.969 -6.652 -22.25 1 97 444 ALA B CA 1
ATOM 8129 C C . ALA B 1 444 ? 27.141 -7.426 -22.844 1 97 444 ALA B C 1
ATOM 8131 O O . ALA B 1 444 ? 28.281 -7.25 -22.438 1 97 444 ALA B O 1
ATOM 8132 N N . GLY B 1 445 ? 26.828 -8.281 -23.844 1 96.5 445 GLY B N 1
ATOM 8133 C CA . GLY B 1 445 ? 27.828 -9.102 -24.516 1 96.5 445 GLY B CA 1
ATOM 8134 C C . GLY B 1 445 ? 27.328 -10.484 -24.859 1 96.5 445 GLY B C 1
ATOM 8135 O O . GLY B 1 445 ? 26.141 -10.789 -24.656 1 96.5 445 GLY B O 1
ATOM 8136 N N . THR B 1 446 ? 28.219 -11.188 -25.469 1 95.69 446 THR B N 1
ATOM 8137 C CA . THR B 1 446 ? 27.938 -12.578 -25.797 1 95.69 446 THR B CA 1
ATOM 8138 C C . THR B 1 446 ? 28.562 -13.516 -24.766 1 95.69 446 THR B C 1
ATOM 8140 O O . THR B 1 446 ? 29.75 -13.406 -24.453 1 95.69 446 THR B O 1
ATOM 8143 N N . TYR B 1 447 ? 27.781 -14.328 -24.203 1 96.38 447 TYR B N 1
ATOM 8144 C CA . TYR B 1 447 ? 28.219 -15.352 -23.25 1 96.38 447 TYR B CA 1
ATOM 8145 C C . TYR B 1 447 ? 28.078 -16.75 -23.859 1 96.38 447 TYR B C 1
ATOM 8147 O O . TYR B 1 447 ? 27.062 -17.062 -24.453 1 96.38 447 TYR B O 1
ATOM 8155 N N . SER B 1 448 ? 29.125 -17.547 -23.672 1 95.5 448 SER B N 1
ATOM 8156 C CA . SER B 1 448 ? 29.094 -18.859 -24.312 1 95.5 448 SER B CA 1
ATOM 8157 C C . SER B 1 448 ? 29.781 -19.922 -23.453 1 95.5 448 SER B C 1
ATOM 8159 O O . SER B 1 448 ? 30.672 -19.609 -22.672 1 95.5 448 SER B O 1
ATOM 8161 N N . SER B 1 449 ? 29.312 -21.141 -23.531 1 94.5 449 SER B N 1
ATOM 8162 C CA . SER B 1 449 ? 29.922 -22.281 -22.828 1 94.5 449 SER B CA 1
ATOM 8163 C C . SER B 1 449 ? 31.203 -22.734 -23.531 1 94.5 449 SER B C 1
ATOM 8165 O O . SER B 1 449 ? 31.969 -23.531 -22.984 1 94.5 449 SER B O 1
ATOM 8167 N N . SER B 1 450 ? 31.422 -22.469 -24.734 1 86.94 450 SER B N 1
ATOM 8168 C CA . SER B 1 450 ? 32.594 -22.844 -25.5 1 86.94 450 SER B CA 1
ATOM 8169 C C . SER B 1 450 ? 33.406 -21.609 -25.906 1 86.94 450 SER B C 1
ATOM 8171 O O . SER B 1 450 ? 32.875 -20.5 -25.938 1 86.94 450 SER B O 1
ATOM 8173 N N . THR B 1 451 ? 34.75 -22.125 -26.031 1 74.19 451 THR B N 1
ATOM 8174 C CA . THR B 1 451 ? 35.625 -21.062 -26.531 1 74.19 451 THR B CA 1
ATOM 8175 C C . THR B 1 451 ? 35.406 -20.859 -28.031 1 74.19 451 THR B C 1
ATOM 8177 O O . THR B 1 451 ? 35.406 -21.828 -28.797 1 74.19 451 THR B O 1
ATOM 8180 N N . GLY B 1 452 ? 34.875 -19.906 -28.594 1 64.69 452 GLY B N 1
ATOM 8181 C CA . GLY B 1 452 ? 34.656 -19.562 -29.984 1 64.69 452 GLY B CA 1
ATOM 8182 C C . GLY B 1 452 ? 33.188 -19.578 -30.375 1 64.69 452 GLY B C 1
ATOM 8183 O O . GLY B 1 452 ? 32.438 -20.406 -29.891 1 64.69 452 GLY B O 1
ATOM 8184 N N . THR B 1 453 ? 32.594 -18.672 -30.875 1 59.62 453 THR B N 1
ATOM 8185 C CA . THR B 1 453 ? 31.203 -18.469 -31.203 1 59.62 453 THR B CA 1
ATOM 8186 C C . THR B 1 453 ? 30.75 -19.406 -32.312 1 59.62 453 THR B C 1
ATOM 8188 O O . THR B 1 453 ? 29.562 -19.469 -32.656 1 59.62 453 THR B O 1
ATOM 8191 N N . GLU B 1 454 ? 31.625 -20.312 -32.688 1 65.81 454 GLU B N 1
ATOM 8192 C CA . GLU B 1 454 ? 31.281 -21.047 -33.906 1 65.81 454 GLU B CA 1
ATOM 8193 C C . GLU B 1 454 ? 30.734 -22.438 -33.594 1 65.81 454 GLU B C 1
ATOM 8195 O O . GLU B 1 454 ? 30.203 -23.125 -34.438 1 65.81 454 GLU B O 1
ATOM 8200 N N . ASN B 1 455 ? 30.734 -22.672 -32.375 1 74.12 455 ASN B N 1
ATOM 8201 C CA . ASN B 1 455 ? 30.219 -24 -32 1 74.12 455 ASN B CA 1
ATOM 8202 C C . ASN B 1 455 ? 28.688 -23.984 -31.906 1 74.12 455 ASN B C 1
ATOM 8204 O O . ASN B 1 455 ? 28.125 -23.422 -30.969 1 74.12 455 ASN B O 1
ATOM 8208 N N . LYS B 1 456 ? 28 -24.609 -32.812 1 76.06 456 LYS B N 1
ATOM 8209 C CA . LYS B 1 456 ? 26.547 -24.609 -32.938 1 76.06 456 LYS B CA 1
ATOM 8210 C C . LYS B 1 456 ? 25.891 -25.375 -31.797 1 76.06 456 LYS B C 1
ATOM 8212 O O . LYS B 1 456 ? 24.688 -25.25 -31.562 1 76.06 456 LYS B O 1
ATOM 8217 N N . LYS B 1 457 ? 26.672 -26.031 -31.094 1 86.31 457 LYS B N 1
ATOM 8218 C CA . LYS B 1 457 ? 26.109 -26.828 -30.016 1 86.31 457 LYS B CA 1
ATOM 8219 C C . LYS B 1 457 ? 26.359 -26.172 -28.656 1 86.31 457 LYS B C 1
ATOM 8221 O O . LYS B 1 457 ? 26.031 -26.734 -27.625 1 86.31 457 LYS B O 1
ATOM 8226 N N . ALA B 1 458 ? 26.844 -25 -28.75 1 90.88 458 ALA B N 1
ATOM 8227 C CA . ALA B 1 458 ? 27.172 -24.312 -27.5 1 90.88 458 ALA B CA 1
ATOM 8228 C C . ALA B 1 458 ? 25.922 -23.688 -26.875 1 90.88 458 ALA B C 1
ATOM 8230 O O . ALA B 1 458 ? 24.953 -23.406 -27.578 1 90.88 458 ALA B O 1
ATOM 8231 N N . THR B 1 459 ? 25.922 -23.625 -25.547 1 93.5 459 THR B N 1
ATOM 8232 C CA . THR B 1 459 ? 24.984 -22.766 -24.828 1 93.5 459 THR B CA 1
ATOM 8233 C C . THR B 1 459 ? 25.422 -21.297 -24.938 1 93.5 459 THR B C 1
ATOM 8235 O O . THR B 1 459 ? 26.594 -20.984 -24.703 1 93.5 459 THR B O 1
ATOM 8238 N N . MET B 1 460 ? 24.484 -20.469 -25.391 1 92.62 460 MET B N 1
ATOM 8239 C CA . MET B 1 460 ? 24.844 -19.078 -25.641 1 92.62 460 MET B CA 1
ATOM 8240 C C . MET B 1 460 ? 23.734 -18.141 -25.172 1 92.62 460 MET B C 1
ATOM 8242 O O . MET B 1 460 ? 22.547 -18.484 -25.266 1 92.62 460 MET B O 1
ATOM 8246 N N . LEU B 1 461 ? 24.109 -17.016 -24.641 1 93.19 461 LEU B N 1
ATOM 8247 C CA . LEU B 1 461 ? 23.234 -15.891 -24.312 1 93.19 461 LEU B CA 1
ATOM 8248 C C . LEU B 1 461 ? 23.828 -14.578 -24.828 1 93.19 461 LEU B C 1
ATOM 8250 O O . LEU B 1 461 ? 24.969 -14.234 -24.5 1 93.19 461 LEU B O 1
ATOM 8254 N N . GLU B 1 462 ? 23.078 -13.906 -25.672 1 93.81 462 GLU B N 1
ATOM 8255 C CA . GLU B 1 462 ? 23.469 -12.602 -26.172 1 93.81 462 GLU B CA 1
ATOM 8256 C C . GLU B 1 462 ? 22.625 -11.484 -25.578 1 93.81 462 GLU B C 1
ATOM 8258 O O . GLU B 1 462 ? 21.391 -11.5 -25.703 1 93.81 462 GLU B O 1
ATOM 8263 N N . ILE B 1 463 ? 23.281 -10.555 -24.906 1 95.62 463 ILE B N 1
ATOM 8264 C CA . ILE B 1 463 ? 22.625 -9.477 -24.172 1 95.62 463 ILE B CA 1
ATOM 8265 C C . ILE B 1 463 ? 23.047 -8.133 -24.766 1 95.62 463 ILE B C 1
ATOM 8267 O O . ILE B 1 463 ? 24.234 -7.914 -25.047 1 95.62 463 ILE B O 1
ATOM 8271 N N . ARG B 1 464 ? 22.109 -7.27 -24.969 1 94.56 464 ARG B N 1
ATOM 8272 C CA . ARG B 1 464 ? 22.406 -5.91 -25.422 1 94.56 464 ARG B CA 1
ATOM 8273 C C . ARG B 1 464 ? 21.547 -4.895 -24.656 1 94.56 464 ARG B C 1
ATOM 8275 O O . ARG B 1 464 ? 20.656 -5.273 -23.906 1 94.56 464 ARG B O 1
ATOM 8282 N N . GLY B 1 465 ? 21.906 -3.656 -24.812 1 92.12 465 GLY B N 1
ATOM 8283 C CA . GLY B 1 465 ? 21.047 -2.596 -24.312 1 92.12 465 GLY B CA 1
ATOM 8284 C C . GLY B 1 465 ? 19.812 -2.371 -25.172 1 92.12 465 GLY B C 1
ATOM 8285 O O . GLY B 1 465 ? 19.781 -2.775 -26.344 1 92.12 465 GLY B O 1
ATOM 8286 N N . ASN B 1 466 ? 18.828 -1.755 -24.5 1 87.12 466 ASN B N 1
ATOM 8287 C CA . ASN B 1 466 ? 17.625 -1.425 -25.266 1 87.12 466 ASN B CA 1
ATOM 8288 C C . ASN B 1 466 ? 17.906 -0.321 -26.281 1 87.12 466 ASN B C 1
ATOM 8290 O O . ASN B 1 466 ? 18.672 0.6 -26.016 1 87.12 466 ASN B O 1
ATOM 8294 N N . ARG B 1 467 ? 17.297 -0.383 -27.359 1 84.75 467 ARG B N 1
ATOM 8295 C CA . ARG B 1 467 ? 17.328 0.655 -28.375 1 84.75 467 ARG B CA 1
ATOM 8296 C C . ARG B 1 467 ? 16.188 1.652 -28.188 1 84.75 467 ARG B C 1
ATOM 8298 O O . ARG B 1 467 ? 15.289 1.431 -27.375 1 84.75 467 ARG B O 1
ATOM 8305 N N . LYS B 1 468 ? 16.375 2.77 -28.797 1 79.56 468 LYS B N 1
ATOM 8306 C CA . LYS B 1 468 ? 15.305 3.768 -28.734 1 79.56 468 LYS B CA 1
ATOM 8307 C C . LYS B 1 468 ? 13.961 3.16 -29.125 1 79.56 468 LYS B C 1
ATOM 8309 O O . LYS B 1 468 ? 13.867 2.461 -30.141 1 79.56 468 LYS B O 1
ATOM 8314 N N . GLY B 1 469 ? 13 3.338 -28.328 1 71.25 469 GLY B N 1
ATOM 8315 C CA . GLY B 1 469 ? 11.672 2.824 -28.625 1 71.25 469 GLY B CA 1
ATOM 8316 C C . GLY B 1 469 ? 11.398 1.48 -27.969 1 71.25 469 GLY B C 1
ATOM 8317 O O . GLY B 1 469 ? 10.242 1.054 -27.875 1 71.25 469 GLY B O 1
ATOM 8318 N N . GLU B 1 470 ? 12.492 0.82 -27.578 1 75.69 470 GLU B N 1
ATOM 8319 C CA . GLU B 1 470 ? 12.305 -0.449 -26.875 1 75.69 470 GLU B CA 1
ATOM 8320 C C . GLU B 1 470 ? 12.055 -0.23 -25.391 1 75.69 470 GLU B C 1
ATOM 8322 O O . GLU B 1 470 ? 12.359 0.836 -24.844 1 75.69 470 GLU B O 1
ATOM 8327 N N . ILE B 1 471 ? 11.422 -1.227 -24.906 1 74.69 471 ILE B N 1
ATOM 8328 C CA . ILE B 1 471 ? 11.234 -1.206 -23.469 1 74.69 471 ILE B CA 1
ATOM 8329 C C . ILE B 1 471 ? 12.586 -1.168 -22.766 1 74.69 471 ILE B C 1
ATOM 8331 O O . ILE B 1 471 ? 13.5 -1.915 -23.125 1 74.69 471 ILE B O 1
ATOM 8335 N N . PRO B 1 472 ? 12.664 -0.286 -21.859 1 80.12 472 PRO B N 1
ATOM 8336 C CA . PRO B 1 472 ? 13.961 -0.178 -21.172 1 80.12 472 PRO B CA 1
ATOM 8337 C C . PRO B 1 472 ? 14.359 -1.468 -20.453 1 80.12 472 PRO B C 1
ATOM 8339 O O . PRO B 1 472 ? 13.508 -2.143 -19.875 1 80.12 472 PRO B O 1
ATOM 8342 N N . GLY B 1 473 ? 15.617 -1.852 -20.625 1 87.56 473 GLY B N 1
ATOM 8343 C CA . GLY B 1 473 ? 16.172 -3.018 -19.953 1 87.56 473 GLY B CA 1
ATOM 8344 C C . GLY B 1 473 ? 17.312 -3.656 -20.734 1 87.56 473 GLY B C 1
ATOM 8345 O O . GLY B 1 473 ? 17.672 -3.195 -21.812 1 87.56 473 GLY B O 1
ATOM 8346 N N . LEU B 1 474 ? 18.016 -4.578 -20.094 1 94.94 474 LEU B N 1
ATOM 8347 C CA . LEU B 1 474 ? 18.938 -5.465 -20.797 1 94.94 474 LEU B CA 1
ATOM 8348 C C . LEU B 1 474 ? 18.172 -6.496 -21.625 1 94.94 474 LEU B C 1
ATOM 8350 O O . LEU B 1 474 ? 17.469 -7.344 -21.078 1 94.94 474 LEU B O 1
ATOM 8354 N N . ILE B 1 475 ? 18.359 -6.379 -22.922 1 92.94 475 ILE B N 1
ATOM 8355 C CA . ILE B 1 475 ? 17.578 -7.18 -23.859 1 92.94 475 ILE B CA 1
ATOM 8356 C C . ILE B 1 475 ? 18.328 -8.461 -24.203 1 92.94 475 ILE B C 1
ATOM 8358 O O . ILE B 1 475 ? 19.547 -8.43 -24.422 1 92.94 475 ILE B O 1
ATOM 8362 N N . ILE B 1 476 ? 17.641 -9.547 -24.203 1 92.12 476 ILE B N 1
ATOM 8363 C CA . ILE B 1 476 ? 18.203 -10.805 -24.688 1 92.12 476 ILE B CA 1
ATOM 8364 C C . ILE B 1 476 ? 17.922 -10.961 -26.188 1 92.12 476 ILE B C 1
ATOM 8366 O O . ILE B 1 476 ? 16.766 -11.109 -26.594 1 92.12 476 ILE B O 1
ATOM 8370 N N . ASP B 1 477 ? 18.891 -10.938 -26.938 1 89.69 477 ASP B N 1
ATOM 8371 C CA . ASP B 1 477 ? 18.75 -11.078 -28.391 1 89.69 477 ASP B CA 1
ATOM 8372 C C . ASP B 1 477 ? 18.609 -12.547 -28.781 1 89.69 477 ASP B C 1
ATOM 8374 O O . ASP B 1 477 ? 17.875 -12.867 -29.719 1 89.69 477 ASP B O 1
ATOM 8378 N N . SER B 1 478 ? 19.359 -13.312 -28.109 1 87.81 478 SER B N 1
ATOM 8379 C CA . SER B 1 478 ? 19.281 -14.75 -28.344 1 87.81 478 SER B CA 1
ATOM 8380 C C . SER B 1 478 ? 19.672 -15.547 -27.109 1 87.81 478 SER B C 1
ATOM 8382 O O . SER B 1 478 ? 20.516 -15.109 -26.312 1 87.81 478 SER B O 1
ATOM 8384 N N . MET B 1 479 ? 19.094 -16.625 -26.984 1 89.44 479 MET B N 1
ATOM 8385 C CA . MET B 1 479 ? 19.344 -17.562 -25.891 1 89.44 479 MET B CA 1
ATOM 8386 C C . MET B 1 479 ? 19.203 -19 -26.359 1 89.44 479 MET B C 1
ATOM 8388 O O . MET B 1 479 ? 18.156 -19.375 -26.906 1 89.44 479 MET B O 1
ATOM 8392 N N . SER B 1 480 ? 20.266 -19.766 -26.234 1 89.31 480 SER B N 1
ATOM 8393 C CA . SER B 1 480 ? 20.219 -21.172 -26.641 1 89.31 480 SER B CA 1
ATOM 8394 C C . SER B 1 480 ? 20.891 -22.062 -25.578 1 89.31 480 SER B C 1
ATOM 8396 O O . SER B 1 480 ? 21.828 -21.641 -24.922 1 89.31 480 SER B O 1
ATOM 8398 N N . VAL B 1 481 ? 20.422 -23.203 -25.375 1 91.06 481 VAL B N 1
ATOM 8399 C CA . VAL B 1 481 ? 20.984 -24.234 -24.5 1 91.06 481 VAL B CA 1
ATOM 8400 C C . VAL B 1 481 ? 21.422 -25.438 -25.328 1 91.06 481 VAL B C 1
ATOM 8402 O O . VAL B 1 481 ? 20.594 -26.109 -25.938 1 91.06 481 VAL B O 1
ATOM 8405 N N . ASN B 1 482 ? 22.703 -25.625 -25.266 1 91 482 ASN B N 1
ATOM 8406 C CA . ASN B 1 482 ? 23.266 -26.719 -26.047 1 91 482 ASN B CA 1
ATOM 8407 C C . ASN B 1 482 ? 22.812 -26.641 -27.5 1 91 482 ASN B C 1
ATOM 8409 O O . ASN B 1 482 ? 22.359 -27.641 -28.062 1 91 482 ASN B O 1
ATOM 8413 N N . GLY B 1 483 ? 22.828 -25.453 -27.984 1 88.56 483 GLY B N 1
ATOM 8414 C CA . GLY B 1 483 ? 22.562 -25.203 -29.391 1 88.56 483 GLY B CA 1
ATOM 8415 C C . GLY B 1 483 ? 21.094 -25.094 -29.703 1 88.56 483 GLY B C 1
ATOM 8416 O O . GLY B 1 483 ? 20.719 -24.766 -30.828 1 88.56 483 GLY B O 1
ATOM 8417 N N . VAL B 1 484 ? 20.188 -25.375 -28.828 1 87.94 484 VAL B N 1
ATOM 8418 C CA . VAL B 1 484 ? 18.75 -25.297 -29.062 1 87.94 484 VAL B CA 1
ATOM 8419 C C . VAL B 1 484 ? 18.203 -23.953 -28.594 1 87.94 484 VAL B C 1
ATOM 8421 O O . VAL B 1 484 ? 18.344 -23.594 -27.422 1 87.94 484 VAL B O 1
ATOM 8424 N N . PRO B 1 485 ? 17.594 -23.25 -29.469 1 82.62 485 PRO B N 1
ATOM 8425 C CA . PRO B 1 485 ? 17.031 -21.953 -29.047 1 82.62 485 PRO B CA 1
ATOM 8426 C C . PRO B 1 485 ? 15.891 -22.094 -28.047 1 82.62 485 PRO B C 1
ATOM 8428 O O . PRO B 1 485 ? 14.93 -22.828 -28.297 1 82.62 485 PRO B O 1
ATOM 8431 N N . LEU B 1 486 ? 16.016 -21.453 -26.969 1 77.12 486 LEU B N 1
ATOM 8432 C CA . LEU B 1 486 ? 15.023 -21.531 -25.906 1 77.12 486 LEU B CA 1
ATOM 8433 C C . LEU B 1 486 ? 13.836 -20.609 -26.203 1 77.12 486 LEU B C 1
ATOM 8435 O O . LEU B 1 486 ? 12.742 -20.828 -25.672 1 77.12 486 LEU B O 1
ATOM 8439 N N . GLU B 1 487 ? 14.047 -19.594 -26.969 1 68.31 487 GLU B N 1
ATOM 8440 C CA . GLU B 1 487 ? 13.016 -18.594 -27.234 1 68.31 487 GLU B CA 1
ATOM 8441 C C . GLU B 1 487 ? 11.773 -19.234 -27.844 1 68.31 487 GLU B C 1
ATOM 8443 O O . GLU B 1 487 ? 10.656 -18.766 -27.641 1 68.31 487 GLU B O 1
ATOM 8448 N N . VAL B 1 488 ? 11.992 -20.312 -28.547 1 62.09 488 VAL B N 1
ATOM 8449 C CA . VAL B 1 488 ? 10.891 -21 -29.219 1 62.09 488 VAL B CA 1
ATOM 8450 C C . VAL B 1 488 ? 9.961 -21.625 -28.188 1 62.09 488 VAL B C 1
ATOM 8452 O O . VAL B 1 488 ? 8.758 -21.75 -28.422 1 62.09 488 VAL B O 1
ATOM 8455 N N . TYR B 1 489 ? 10.531 -21.844 -27.047 1 60.69 489 TYR B N 1
ATOM 8456 C CA . TYR B 1 489 ? 9.727 -22.578 -26.078 1 60.69 489 TYR B CA 1
ATOM 8457 C C . TYR B 1 489 ? 9.141 -21.625 -25.047 1 60.69 489 TYR B C 1
ATOM 8459 O O . TYR B 1 489 ? 8.219 -21.984 -24.297 1 60.69 489 TYR B O 1
ATOM 8467 N N . PHE B 1 490 ? 9.695 -20.469 -25.047 1 59.91 490 PHE B N 1
ATOM 8468 C CA . PHE B 1 490 ? 9.227 -19.547 -24.016 1 59.91 490 PHE B CA 1
ATOM 8469 C C . PHE B 1 490 ? 7.758 -19.188 -24.234 1 59.91 490 PHE B C 1
ATOM 8471 O O . PHE B 1 490 ? 6.992 -19.094 -23.266 1 59.91 490 PHE B O 1
ATOM 8478 N N . SER B 1 491 ? 7.457 -19.094 -25.531 1 57.41 491 SER B N 1
ATOM 8479 C CA . SER B 1 491 ? 6.055 -18.781 -25.781 1 57.41 491 SER B CA 1
ATOM 8480 C C . SER B 1 491 ? 5.145 -19.891 -25.25 1 57.41 491 SER B C 1
ATOM 8482 O O . SER B 1 491 ? 4.102 -19.609 -24.656 1 57.41 491 SER B O 1
ATOM 8484 N N . SER B 1 492 ? 5.605 -21.062 -25.578 1 56.94 492 SER B N 1
ATOM 8485 C CA . SER B 1 492 ? 4.812 -22.203 -25.125 1 56.94 492 SER B CA 1
ATOM 8486 C C . SER B 1 492 ? 4.863 -22.344 -23.609 1 56.94 492 SER B C 1
ATOM 8488 O O . SER B 1 492 ? 3.859 -22.672 -22.969 1 56.94 492 SER B O 1
ATOM 8490 N N . LEU B 1 493 ? 5.984 -22.016 -23.219 1 56.12 493 LEU B N 1
ATOM 8491 C CA . LEU B 1 493 ? 6.23 -22.188 -21.797 1 56.12 493 LEU B CA 1
ATOM 8492 C C . LEU B 1 493 ? 5.379 -21.219 -20.969 1 56.12 493 LEU B C 1
ATOM 8494 O O . LEU B 1 493 ? 4.961 -21.547 -19.859 1 56.12 493 LEU B O 1
ATOM 8498 N N . PHE B 1 494 ? 5.086 -20.172 -21.734 1 54.12 494 PHE B N 1
ATOM 8499 C CA . PHE B 1 494 ? 4.289 -19.203 -21 1 54.12 494 PHE B CA 1
ATOM 8500 C C . PHE B 1 494 ? 2.848 -19.203 -21.5 1 54.12 494 PHE B C 1
ATOM 8502 O O . PHE B 1 494 ? 2.1 -18.266 -21.234 1 54.12 494 PHE B O 1
ATOM 8509 N N . ARG B 1 495 ? 2.508 -20.375 -22.172 1 48.75 495 ARG B N 1
ATOM 8510 C CA . ARG B 1 495 ? 1.185 -20.656 -22.719 1 48.75 495 ARG B CA 1
ATOM 8511 C C . ARG B 1 495 ? 0.6 -19.422 -23.406 1 48.75 495 ARG B C 1
ATOM 8513 O O . ARG B 1 495 ? -0.565 -19.078 -23.188 1 48.75 495 ARG B O 1
ATOM 8520 N N . ARG B 1 496 ? 1.494 -18.734 -23.953 1 51.75 496 ARG B N 1
ATOM 8521 C CA . ARG B 1 496 ? 0.996 -17.609 -24.719 1 51.75 496 ARG B CA 1
ATOM 8522 C C . ARG B 1 496 ? 0.766 -17.984 -26.172 1 51.75 496 ARG B C 1
ATOM 8524 O O . ARG B 1 496 ? 1.47 -18.844 -26.719 1 51.75 496 ARG B O 1
ATOM 8531 N N . THR B 1 497 ? -0.528 -17.734 -26.547 1 48.31 497 THR B N 1
ATOM 8532 C CA . THR B 1 497 ? -0.922 -18.047 -27.922 1 48.31 497 THR B CA 1
ATOM 8533 C C . THR B 1 497 ? -0.239 -17.094 -28.906 1 48.31 497 THR B C 1
ATOM 8535 O O . THR B 1 497 ? -0.242 -17.328 -30.109 1 48.31 497 THR B O 1
ATOM 8538 N N . GLU B 1 498 ? 0.251 -16.078 -28.344 1 51.34 498 GLU B N 1
ATOM 8539 C CA . GLU B 1 498 ? 0.838 -15.102 -29.25 1 51.34 498 GLU B CA 1
ATOM 8540 C C . GLU B 1 498 ? 2.148 -15.617 -29.844 1 51.34 498 GLU B C 1
ATOM 8542 O O . GLU B 1 498 ? 2.906 -16.312 -29.172 1 51.34 498 GLU B O 1
ATOM 8547 N N . PRO B 1 499 ? 2.262 -15.359 -31.141 1 54.19 499 PRO B N 1
ATOM 8548 C CA . PRO B 1 499 ? 3.533 -15.75 -31.75 1 54.19 499 PRO B CA 1
ATOM 8549 C C . PRO B 1 499 ? 4.742 -15.148 -31.047 1 54.19 499 PRO B C 1
ATOM 8551 O O . PRO B 1 499 ? 4.676 -14.016 -30.562 1 54.19 499 PRO B O 1
ATOM 8554 N N . ILE B 1 500 ? 5.844 -15.961 -30.859 1 53.03 500 ILE B N 1
ATOM 8555 C CA . ILE B 1 500 ? 7.098 -15.648 -30.188 1 53.03 500 ILE B CA 1
ATOM 8556 C C . ILE B 1 500 ? 7.707 -14.383 -30.781 1 53.03 500 ILE B C 1
ATOM 8558 O O . ILE B 1 500 ? 8.367 -13.617 -30.078 1 53.03 500 ILE B O 1
ATOM 8562 N N . SER B 1 501 ? 7.477 -14.289 -32.094 1 54.34 501 SER B N 1
ATOM 8563 C CA . SER B 1 501 ? 8.109 -13.172 -32.781 1 54.34 501 SER B CA 1
ATOM 8564 C C . SER B 1 501 ? 7.75 -11.844 -32.125 1 54.34 501 SER B C 1
ATOM 8566 O O . SER B 1 501 ? 8.438 -10.844 -32.344 1 54.34 501 SER B O 1
ATOM 8568 N N . LYS B 1 502 ? 6.859 -11.93 -31.203 1 58.91 502 LYS B N 1
ATOM 8569 C CA . LYS B 1 502 ? 6.359 -10.68 -30.641 1 58.91 502 LYS B CA 1
ATOM 8570 C C . LYS B 1 502 ? 6.664 -10.578 -29.156 1 58.91 502 LYS B C 1
ATOM 8572 O O . LYS B 1 502 ? 6.152 -9.688 -28.469 1 58.91 502 LYS B O 1
ATOM 8577 N N . ILE B 1 503 ? 7.531 -11.594 -28.797 1 68.12 503 ILE B N 1
ATOM 8578 C CA . ILE B 1 503 ? 7.816 -11.555 -27.375 1 68.12 503 ILE B CA 1
ATOM 8579 C C . ILE B 1 503 ? 9.281 -11.188 -27.141 1 68.12 503 ILE B C 1
ATOM 8581 O O . ILE B 1 503 ? 10.18 -11.828 -27.703 1 68.12 503 ILE B O 1
ATOM 8585 N N . GLY B 1 504 ? 9.484 -10.07 -26.562 1 77.25 504 GLY B N 1
ATOM 8586 C CA . GLY B 1 504 ? 10.82 -9.688 -26.156 1 77.25 504 GLY B CA 1
ATOM 8587 C C . GLY B 1 504 ? 11.195 -10.203 -24.781 1 77.25 504 GLY B C 1
ATOM 8588 O O . GLY B 1 504 ? 10.32 -10.461 -23.953 1 77.25 504 GLY B O 1
ATOM 8589 N N . LEU B 1 505 ? 12.523 -10.625 -24.688 1 84.81 505 LEU B N 1
ATOM 8590 C CA . LEU B 1 505 ? 13.062 -11.047 -23.406 1 84.81 505 LEU B CA 1
ATOM 8591 C C . LEU B 1 505 ? 13.984 -9.977 -22.828 1 84.81 505 LEU B C 1
ATOM 8593 O O . LEU B 1 505 ? 14.781 -9.383 -23.547 1 84.81 505 LEU B O 1
ATOM 8597 N N . ARG B 1 506 ? 13.789 -9.789 -21.609 1 89.81 506 ARG B N 1
ATOM 8598 C CA . ARG B 1 506 ? 14.672 -8.836 -20.938 1 89.81 506 ARG B CA 1
ATOM 8599 C C . ARG B 1 506 ? 15.117 -9.367 -19.578 1 89.81 506 ARG B C 1
ATOM 8601 O O . ARG B 1 506 ? 14.438 -10.211 -18.984 1 89.81 506 ARG B O 1
ATOM 8608 N N . LEU B 1 507 ? 16.234 -8.867 -19.172 1 94.69 507 LEU B N 1
ATOM 8609 C CA . LEU B 1 507 ? 16.75 -9.203 -17.844 1 94.69 507 LEU B CA 1
ATOM 8610 C C . LEU B 1 507 ? 16.422 -8.117 -16.844 1 94.69 507 LEU B C 1
ATOM 8612 O O . LEU B 1 507 ? 16.547 -6.926 -17.141 1 94.69 507 LEU B O 1
ATOM 8616 N N . GLN B 1 508 ? 15.945 -8.508 -15.75 1 94.31 508 GLN B N 1
ATOM 8617 C CA . GLN B 1 508 ? 15.742 -7.586 -14.633 1 94.31 508 GLN B CA 1
ATOM 8618 C C . GLN B 1 508 ? 16.516 -8.039 -13.398 1 94.31 508 GLN B C 1
ATOM 8620 O O . GLN B 1 508 ? 16.422 -9.203 -12.992 1 94.31 508 GLN B O 1
ATOM 8625 N N . PRO B 1 509 ? 17.281 -7.102 -12.789 1 97.12 509 PRO B N 1
ATOM 8626 C CA . PRO B 1 509 ? 18.016 -7.48 -11.578 1 97.12 509 PRO B CA 1
ATOM 8627 C C . PRO B 1 509 ? 17.094 -7.766 -10.398 1 97.12 509 PRO B C 1
ATOM 8629 O O . PRO B 1 509 ? 16.078 -7.098 -10.227 1 97.12 509 PRO B O 1
ATOM 8632 N N . THR B 1 510 ? 17.453 -8.719 -9.547 1 96.94 510 THR B N 1
ATOM 8633 C CA . THR B 1 510 ? 16.641 -9.078 -8.391 1 96.94 510 THR B CA 1
ATOM 8634 C C . THR B 1 510 ? 17.156 -8.391 -7.125 1 96.94 510 THR B C 1
ATOM 8636 O O . THR B 1 510 ? 16.453 -8.352 -6.105 1 96.94 510 THR B O 1
ATOM 8639 N N . GLY B 1 511 ? 18.359 -7.891 -7.18 1 95.38 511 GLY B N 1
ATOM 8640 C CA . GLY B 1 511 ? 18.969 -7.301 -6.004 1 95.38 511 GLY B CA 1
ATOM 8641 C C . GLY B 1 511 ? 19.703 -8.32 -5.141 1 95.38 511 GLY B C 1
ATOM 8642 O O . GLY B 1 511 ? 20.422 -7.945 -4.211 1 95.38 511 GLY B O 1
ATOM 8643 N N . LEU B 1 512 ? 19.578 -9.609 -5.375 1 97.31 512 LEU B N 1
ATOM 8644 C CA . LEU B 1 512 ? 20.312 -10.641 -4.664 1 97.31 512 LEU B CA 1
ATOM 8645 C C . LEU B 1 512 ? 21.781 -10.633 -5.07 1 97.31 512 LEU B C 1
ATOM 8647 O O . LEU B 1 512 ? 22.109 -10.703 -6.258 1 97.31 512 LEU B O 1
ATOM 8651 N N . LYS B 1 513 ? 22.609 -10.508 -4.137 1 95.06 513 LYS B N 1
ATOM 8652 C CA . LYS B 1 513 ? 24.047 -10.43 -4.379 1 95.06 513 LYS B CA 1
ATOM 8653 C C . LYS B 1 513 ? 24.828 -11.117 -3.266 1 95.06 513 LYS B C 1
ATOM 8655 O O . LYS B 1 513 ? 24.422 -11.102 -2.105 1 95.06 513 LYS B O 1
ATOM 8660 N N . THR B 1 514 ? 25.906 -11.797 -3.641 1 94.38 514 THR B N 1
ATOM 8661 C CA . THR B 1 514 ? 26.828 -12.414 -2.703 1 94.38 514 THR B CA 1
ATOM 8662 C C . THR B 1 514 ? 28.281 -12.062 -3.064 1 94.38 514 THR B C 1
ATOM 8664 O O . THR B 1 514 ? 28.656 -12.109 -4.234 1 94.38 514 THR B O 1
ATOM 8667 N N . LYS B 1 515 ? 29.047 -11.711 -2.092 1 90.62 515 LYS B N 1
ATOM 8668 C CA . LYS B 1 515 ? 30.469 -11.438 -2.283 1 90.62 515 LYS B CA 1
ATOM 8669 C C . LYS B 1 515 ? 31.328 -12.609 -1.824 1 90.62 515 LYS B C 1
ATOM 8671 O O . LYS B 1 515 ? 31.016 -13.258 -0.822 1 90.62 515 LYS B O 1
ATOM 8676 N N . TYR B 1 516 ? 32.375 -12.852 -2.664 1 86.25 516 TYR B N 1
ATOM 8677 C CA . TYR B 1 516 ? 33.281 -13.922 -2.316 1 86.25 516 TYR B CA 1
ATOM 8678 C C . TYR B 1 516 ? 34.594 -13.359 -1.743 1 86.25 516 TYR B C 1
ATOM 8680 O O . TYR B 1 516 ? 35.094 -12.344 -2.223 1 86.25 516 TYR B O 1
ATOM 8688 N N . THR B 1 517 ? 34.938 -13.781 -0.545 1 68.31 517 THR B N 1
ATOM 8689 C CA . THR B 1 517 ? 36.219 -13.359 0.016 1 68.31 517 THR B CA 1
ATOM 8690 C C . THR B 1 517 ? 37.375 -14.203 -0.55 1 68.31 517 THR B C 1
ATOM 8692 O O . THR B 1 517 ? 38.5 -13.711 -0.701 1 68.31 517 THR B O 1
ATOM 8695 N N . ASP B 1 518 ? 37.219 -15.461 -0.788 1 66.19 518 ASP B N 1
ATOM 8696 C CA . ASP B 1 518 ? 38.281 -16.344 -1.261 1 66.19 518 ASP B CA 1
ATOM 8697 C C . ASP B 1 518 ? 37.844 -17.109 -2.514 1 66.19 518 ASP B C 1
ATOM 8699 O O . ASP B 1 518 ? 37 -18 -2.441 1 66.19 518 ASP B O 1
ATOM 8703 N N . SER B 1 519 ? 37.688 -16.328 -3.535 1 59.34 519 SER B N 1
ATOM 8704 C CA . SER B 1 519 ? 37.219 -17.078 -4.699 1 59.34 519 SER B CA 1
ATOM 8705 C C . SER B 1 519 ? 38.344 -17.906 -5.312 1 59.34 519 SER B C 1
ATOM 8707 O O . SER B 1 519 ? 39.469 -17.438 -5.441 1 59.34 519 SER B O 1
ATOM 8709 N N . SER B 1 520 ? 38.125 -19.156 -5.426 1 53.72 520 SER B N 1
ATOM 8710 C CA . SER B 1 520 ? 39.062 -20.047 -6.129 1 53.72 520 SER B CA 1
ATOM 8711 C C . SER B 1 520 ? 39.344 -19.547 -7.535 1 53.72 520 SER B C 1
ATOM 8713 O O . SER B 1 520 ? 40.406 -19.812 -8.094 1 53.72 520 SER B O 1
ATOM 8715 N N . CYS B 1 521 ? 38.344 -18.969 -8.148 1 61.97 521 CYS B N 1
ATOM 8716 C CA . CYS B 1 521 ? 38.531 -18.344 -9.453 1 61.97 521 CYS B CA 1
ATOM 8717 C C . CYS B 1 521 ? 38.906 -16.875 -9.312 1 61.97 521 CYS B C 1
ATOM 8719 O O . CYS B 1 521 ? 38.062 -16.062 -8.969 1 61.97 521 CYS B O 1
ATOM 8721 N N . LYS B 1 522 ? 40.188 -16.578 -9.227 1 61.06 522 LYS B N 1
ATOM 8722 C CA . LYS B 1 522 ? 40.812 -15.305 -8.922 1 61.06 522 LYS B CA 1
ATOM 8723 C C . LYS B 1 522 ? 40.094 -14.148 -9.617 1 61.06 522 LYS B C 1
ATOM 8725 O O . LYS B 1 522 ? 40.125 -13.016 -9.141 1 61.06 522 LYS B O 1
ATOM 8730 N N . SER B 1 523 ? 39.156 -14.516 -10.586 1 82.56 523 SER B N 1
ATOM 8731 C CA . SER B 1 523 ? 38.625 -13.383 -11.336 1 82.56 523 SER B CA 1
ATOM 8732 C C . SER B 1 523 ? 37.188 -13.078 -10.898 1 82.56 523 SER B C 1
ATOM 8734 O O . SER B 1 523 ? 36.656 -11.992 -11.18 1 82.56 523 SER B O 1
ATOM 8736 N N . VAL B 1 524 ? 36.531 -13.961 -10.164 1 89.56 524 VAL B N 1
ATOM 8737 C CA . VAL B 1 524 ? 35.156 -13.742 -9.75 1 89.56 524 VAL B CA 1
ATOM 8738 C C . VAL B 1 524 ? 35.125 -13.297 -8.289 1 89.56 524 VAL B C 1
ATOM 8740 O O . VAL B 1 524 ? 35.562 -14.016 -7.402 1 89.56 524 VAL B O 1
ATOM 8743 N N . MET B 1 525 ? 34.562 -12.18 -8.047 1 92.38 525 MET B N 1
ATOM 8744 C CA . MET B 1 525 ? 34.562 -11.602 -6.703 1 92.38 525 MET B CA 1
ATOM 8745 C C . MET B 1 525 ? 33.156 -11.562 -6.129 1 92.38 525 MET B C 1
ATOM 8747 O O . MET B 1 525 ? 32.969 -11.461 -4.914 1 92.38 525 MET B O 1
ATOM 8751 N N . SER B 1 526 ? 32.188 -11.602 -6.945 1 94.69 526 SER B N 1
ATOM 8752 C CA . SER B 1 526 ? 30.812 -11.578 -6.488 1 94.69 526 SER B CA 1
ATOM 8753 C C . SER B 1 526 ? 29.875 -12.18 -7.535 1 94.69 526 SER B C 1
ATOM 8755 O O . SER B 1 526 ? 30.281 -12.438 -8.664 1 94.69 526 SER B O 1
ATOM 8757 N N . ARG B 1 527 ? 28.641 -12.477 -7.141 1 95.75 527 ARG B N 1
ATOM 8758 C CA . ARG B 1 527 ? 27.578 -12.93 -8.031 1 95.75 527 ARG B CA 1
ATOM 8759 C C . ARG B 1 527 ? 26.281 -12.148 -7.781 1 95.75 527 ARG B C 1
ATOM 8761 O O . ARG B 1 527 ? 26.062 -11.648 -6.68 1 95.75 527 ARG B O 1
ATOM 8768 N N . THR B 1 528 ? 25.531 -11.992 -8.789 1 97.5 528 THR B N 1
ATOM 8769 C CA . THR B 1 528 ? 24.234 -11.32 -8.664 1 97.5 528 THR B CA 1
ATOM 8770 C C . THR B 1 528 ? 23.188 -12 -9.547 1 97.5 528 THR B C 1
ATOM 8772 O O . THR B 1 528 ? 23.516 -12.523 -10.617 1 97.5 528 THR B O 1
ATOM 8775 N N . SER B 1 529 ? 21.984 -12.016 -9.07 1 97.69 529 SER B N 1
ATOM 8776 C CA . SER B 1 529 ? 20.906 -12.75 -9.719 1 97.69 529 SER B CA 1
ATOM 8777 C C . SER B 1 529 ? 20.031 -11.82 -10.562 1 97.69 529 SER B C 1
ATOM 8779 O O . SER B 1 529 ? 19.75 -10.688 -10.164 1 97.69 529 SER B O 1
ATOM 8781 N N . PHE B 1 530 ? 19.625 -12.273 -11.734 1 97.38 530 PHE B N 1
ATOM 8782 C CA . PHE B 1 530 ? 18.656 -11.648 -12.617 1 97.38 530 PHE B CA 1
ATOM 8783 C C . PHE B 1 530 ? 17.547 -12.641 -12.984 1 97.38 530 PHE B C 1
ATOM 8785 O O . PHE B 1 530 ? 17.75 -13.852 -12.898 1 97.38 530 PHE B O 1
ATOM 8792 N N . ARG B 1 531 ? 16.391 -12.109 -13.375 1 94.38 531 ARG B N 1
ATOM 8793 C CA . ARG B 1 531 ? 15.32 -12.914 -13.945 1 94.38 531 ARG B CA 1
ATOM 8794 C C . ARG B 1 531 ? 15.008 -12.469 -15.375 1 94.38 531 ARG B C 1
ATOM 8796 O O . ARG B 1 531 ? 15.008 -11.273 -15.672 1 94.38 531 ARG B O 1
ATOM 8803 N N . VAL B 1 532 ? 14.742 -13.43 -16.203 1 90.94 532 VAL B N 1
ATOM 8804 C CA . VAL B 1 532 ? 14.273 -13.164 -17.562 1 90.94 532 VAL B CA 1
ATOM 8805 C C . VAL B 1 532 ? 12.773 -12.883 -17.547 1 90.94 532 VAL B C 1
ATOM 8807 O O . VAL B 1 532 ? 11.992 -13.719 -17.078 1 90.94 532 VAL B O 1
ATOM 8810 N N . LEU B 1 533 ? 12.477 -11.742 -17.984 1 86.56 533 LEU B N 1
ATOM 8811 C CA . LEU B 1 533 ? 11.07 -11.367 -18.094 1 86.56 533 LEU B CA 1
ATOM 8812 C C . LEU B 1 533 ? 10.617 -11.32 -19.547 1 86.56 533 LEU B C 1
ATOM 8814 O O . LEU B 1 533 ? 11.398 -10.961 -20.438 1 86.56 533 LEU B O 1
ATOM 8818 N N . LEU B 1 534 ? 9.352 -11.633 -19.656 1 78.44 534 LEU B N 1
ATOM 8819 C CA . LEU B 1 534 ? 8.734 -11.555 -20.984 1 78.44 534 LEU B CA 1
ATOM 8820 C C . LEU B 1 534 ? 8.078 -10.195 -21.188 1 78.44 534 LEU B C 1
ATOM 8822 O O . LEU B 1 534 ? 7.43 -9.664 -20.297 1 78.44 534 LEU B O 1
ATOM 8826 N N . ASP B 1 535 ? 8.492 -9.586 -22.25 1 73.75 535 ASP B N 1
ATOM 8827 C CA . ASP B 1 535 ? 7.797 -8.359 -22.625 1 73.75 535 ASP B CA 1
ATOM 8828 C C . ASP B 1 535 ? 6.504 -8.672 -23.375 1 73.75 535 ASP B C 1
ATOM 8830 O O . ASP B 1 535 ? 6.527 -8.93 -24.578 1 73.75 535 ASP B O 1
ATOM 8834 N N . ILE B 1 536 ? 5.555 -8.938 -22.594 1 62.16 536 ILE B N 1
ATOM 8835 C CA . ILE B 1 536 ? 4.266 -9.266 -23.188 1 62.16 536 ILE B CA 1
ATOM 8836 C C . ILE B 1 536 ? 3.477 -7.984 -23.453 1 62.16 536 ILE B C 1
ATOM 8838 O O . ILE B 1 536 ? 3.246 -7.195 -22.531 1 62.16 536 ILE B O 1
ATOM 8842 N N . PRO B 1 537 ? 3.471 -7.645 -24.703 1 56.03 537 PRO B N 1
ATOM 8843 C CA . PRO B 1 537 ? 2.645 -6.453 -24.922 1 56.03 537 PRO B CA 1
ATOM 8844 C C . PRO B 1 537 ? 1.338 -6.492 -24.125 1 56.03 537 PRO B C 1
ATOM 8846 O O . PRO B 1 537 ? 0.745 -7.562 -23.969 1 56.03 537 PRO B O 1
ATOM 8849 N N . ASN B 1 538 ? 1.322 -5.602 -23.062 1 51.41 538 ASN B N 1
ATOM 8850 C CA . ASN B 1 538 ? 0.037 -5.504 -22.375 1 51.41 538 ASN B CA 1
ATOM 8851 C C . ASN B 1 538 ? -1.124 -5.484 -23.375 1 51.41 538 ASN B C 1
ATOM 8853 O O . ASN B 1 538 ? -1.347 -4.484 -24.062 1 51.41 538 ASN B O 1
ATOM 8857 N N . THR B 1 539 ? -1.249 -6.43 -24.078 1 46.41 539 THR B N 1
ATOM 8858 C CA . THR B 1 539 ? -2.49 -6.289 -24.828 1 46.41 539 THR B CA 1
ATOM 8859 C C . THR B 1 539 ? -3.635 -5.867 -23.922 1 46.41 539 THR B C 1
ATOM 8861 O O . THR B 1 539 ? -4.004 -6.602 -23 1 46.41 539 THR B O 1
ATOM 8864 N N . VAL B 1 540 ? -3.514 -4.586 -23.453 1 47.66 540 VAL B N 1
ATOM 8865 C CA . VAL B 1 540 ? -4.824 -4.215 -22.922 1 47.66 540 VAL B CA 1
ATOM 8866 C C . VAL B 1 540 ? -5.887 -5.168 -23.469 1 47.66 540 VAL B C 1
ATOM 8868 O O . VAL B 1 540 ? -6.129 -5.215 -24.672 1 47.66 540 VAL B O 1
ATOM 8871 N N . ALA B 1 541 ? -5.887 -6.27 -22.828 1 51.06 541 ALA B N 1
ATOM 8872 C CA . ALA B 1 541 ? -6.945 -7.195 -23.203 1 51.06 541 ALA B CA 1
ATOM 8873 C C . ALA B 1 541 ? -8.219 -6.445 -23.594 1 51.06 541 ALA B C 1
ATOM 8875 O O . ALA B 1 541 ? -8.938 -5.945 -22.734 1 51.06 541 ALA B O 1
ATOM 8876 N N . ILE B 1 542 ? -8.023 -5.535 -24.578 1 53.72 542 ILE B N 1
ATOM 8877 C CA . ILE B 1 542 ? -9.312 -5.074 -25.094 1 53.72 542 ILE B CA 1
ATOM 8878 C C . ILE B 1 542 ? -10.297 -6.234 -25.141 1 53.72 542 ILE B C 1
ATOM 8880 O O . ILE B 1 542 ? -10.086 -7.211 -25.859 1 53.72 542 ILE B O 1
ATOM 8884 N N . ASN B 1 543 ? -10.891 -6.379 -23.922 1 63.5 543 ASN B N 1
ATOM 8885 C CA . ASN B 1 543 ? -11.969 -7.355 -24.016 1 63.5 543 ASN B CA 1
ATOM 8886 C C . ASN B 1 543 ? -13.188 -6.773 -24.719 1 63.5 543 ASN B C 1
ATOM 8888 O O . ASN B 1 543 ? -13.32 -5.555 -24.844 1 63.5 543 ASN B O 1
ATOM 8892 N N . ASN B 1 544 ? -13.719 -7.312 -25.594 1 68.31 544 ASN B N 1
ATOM 8893 C CA . ASN B 1 544 ? -14.875 -6.855 -26.375 1 68.31 544 ASN B CA 1
ATOM 8894 C C . ASN B 1 544 ? -16.156 -6.883 -25.531 1 68.31 544 ASN B C 1
ATOM 8896 O O . ASN B 1 544 ? -17.25 -6.793 -26.078 1 68.31 544 ASN B O 1
ATOM 8900 N N . VAL B 1 545 ? -15.891 -6.922 -24.188 1 79.12 545 VAL B N 1
ATOM 8901 C CA . VAL B 1 545 ? -17.109 -7.059 -23.391 1 79.12 545 VAL B CA 1
ATOM 8902 C C . VAL B 1 545 ? -17.344 -5.773 -22.594 1 79.12 545 VAL B C 1
ATOM 8904 O O . VAL B 1 545 ? -18.5 -5.434 -22.297 1 79.12 545 VAL B O 1
ATOM 8907 N N . THR B 1 546 ? -16.219 -5.109 -22.188 1 81.38 546 THR B N 1
ATOM 8908 C CA . THR B 1 546 ? -16.344 -3.842 -21.469 1 81.38 546 THR B CA 1
ATOM 8909 C C . THR B 1 546 ? -15.414 -2.793 -22.078 1 81.38 546 THR B C 1
ATOM 8911 O O . THR B 1 546 ? -14.438 -3.133 -22.75 1 81.38 546 THR B O 1
ATOM 8914 N N . THR B 1 547 ? -15.766 -1.567 -21.891 1 75.38 547 THR B N 1
ATOM 8915 C CA . THR B 1 547 ? -14.922 -0.471 -22.344 1 75.38 547 THR B CA 1
ATOM 8916 C C . THR B 1 547 ? -13.656 -0.364 -21.5 1 75.38 547 THR B C 1
ATOM 8918 O O . THR B 1 547 ? -12.562 -0.149 -22.016 1 75.38 547 THR B O 1
ATOM 8921 N N . ASP B 1 548 ? -13.891 -0.499 -20.203 1 79.06 548 ASP B N 1
ATOM 8922 C CA . ASP B 1 548 ? -12.781 -0.448 -19.266 1 79.06 548 ASP B CA 1
ATOM 8923 C C . ASP B 1 548 ? -12.414 -1.846 -18.766 1 79.06 548 ASP B C 1
ATOM 8925 O O . ASP B 1 548 ? -13.297 -2.662 -18.5 1 79.06 548 ASP B O 1
ATOM 8929 N N . SER B 1 549 ? -11.164 -2.205 -18.891 1 81 549 SER B N 1
ATOM 8930 C CA . SER B 1 549 ? -10.672 -3.494 -18.422 1 81 549 SER B CA 1
ATOM 8931 C C . SER B 1 549 ? -9.961 -3.354 -17.078 1 81 549 SER B C 1
ATOM 8933 O O . SER B 1 549 ? -8.758 -3.609 -16.984 1 81 549 SER B O 1
ATOM 8935 N N . VAL B 1 550 ? -10.797 -3.084 -16.078 1 84.31 550 VAL B N 1
ATOM 8936 C CA . VAL B 1 550 ? -10.242 -2.797 -14.766 1 84.31 550 VAL B CA 1
ATOM 8937 C C . VAL B 1 550 ? -9.508 -4.027 -14.234 1 84.31 550 VAL B C 1
ATOM 8939 O O . VAL B 1 550 ? -8.453 -3.906 -13.602 1 84.31 550 VAL B O 1
ATOM 8942 N N . PHE B 1 551 ? -10.078 -5.164 -14.531 1 87.06 551 PHE B N 1
ATOM 8943 C CA . PHE B 1 551 ? -9.477 -6.391 -14.023 1 87.06 551 PHE B CA 1
ATOM 8944 C C . PHE B 1 551 ? -8.508 -6.984 -15.039 1 87.06 551 PHE B C 1
ATOM 8946 O O . PHE B 1 551 ? -7.344 -7.234 -14.719 1 87.06 551 PHE B O 1
ATOM 8953 N N . SER B 1 552 ? -8.922 -7.137 -16.234 1 79.06 552 SER B N 1
ATOM 8954 C CA . SER B 1 552 ? -8.125 -7.852 -17.234 1 79.06 552 SER B CA 1
ATOM 8955 C C . SER B 1 552 ? -7.016 -6.969 -17.797 1 79.06 552 SER B C 1
ATOM 8957 O O . SER B 1 552 ? -6.094 -7.465 -18.453 1 79.06 552 SER B O 1
ATOM 8959 N N . GLY B 1 553 ? -7.078 -5.711 -17.484 1 77.12 553 GLY B N 1
ATOM 8960 C CA . GLY B 1 553 ? -6.137 -4.785 -18.094 1 77.12 553 GLY B CA 1
ATOM 8961 C C . GLY B 1 553 ? -4.926 -4.5 -17.219 1 77.12 553 GLY B C 1
ATOM 8962 O O . GLY B 1 553 ? -4.039 -3.74 -17.594 1 77.12 553 GLY B O 1
ATOM 8963 N N . VAL B 1 554 ? -4.832 -5.145 -16.078 1 80.38 554 VAL B N 1
ATOM 8964 C CA . VAL B 1 554 ? -3.727 -4.816 -15.18 1 80.38 554 VAL B CA 1
ATOM 8965 C C . VAL B 1 554 ? -2.561 -5.773 -15.422 1 80.38 554 VAL B C 1
ATOM 8967 O O . VAL B 1 554 ? -2.756 -6.883 -15.922 1 80.38 554 VAL B O 1
ATOM 8970 N N . CYS B 1 555 ? -1.352 -5.293 -15.016 1 82.12 555 CYS B N 1
ATOM 8971 C CA . CYS B 1 555 ? -0.134 -6.078 -15.188 1 82.12 555 CYS B CA 1
ATOM 8972 C C . CYS B 1 555 ? -0.125 -7.281 -14.258 1 82.12 555 CYS B C 1
ATOM 8974 O O . CYS B 1 555 ? -0.511 -7.172 -13.094 1 82.12 555 CYS B O 1
ATOM 8976 N N . GLY B 1 556 ? 0.302 -8.445 -14.852 1 80.69 556 GLY B N 1
ATOM 8977 C CA . GLY B 1 556 ? 0.35 -9.672 -14.07 1 80.69 556 GLY B CA 1
ATOM 8978 C C . GLY B 1 556 ? 1.747 -10.25 -13.953 1 80.69 556 GLY B C 1
ATOM 8979 O O . GLY B 1 556 ? 1.914 -11.406 -13.57 1 80.69 556 GLY B O 1
ATOM 8980 N N . SER B 1 557 ? 2.805 -9.414 -14.234 1 82.56 557 SER B N 1
ATOM 8981 C CA . SER B 1 557 ? 4.168 -9.93 -14.258 1 82.56 557 SER B CA 1
ATOM 8982 C C . SER B 1 557 ? 4.57 -10.492 -12.898 1 82.56 557 SER B C 1
ATOM 8984 O O . SER B 1 557 ? 5.301 -11.477 -12.812 1 82.56 557 SER B O 1
ATOM 8986 N N . TRP B 1 558 ? 4.062 -9.914 -11.812 1 89.06 558 TRP B N 1
ATOM 8987 C CA . TRP B 1 558 ? 4.438 -10.359 -10.477 1 89.06 558 TRP B CA 1
ATOM 8988 C C . TRP B 1 558 ? 3.906 -11.758 -10.195 1 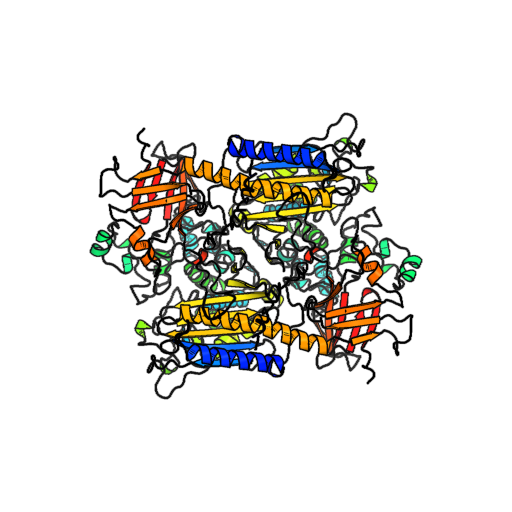89.06 558 TRP B C 1
ATOM 8990 O O . TRP B 1 558 ? 4.348 -12.422 -9.258 1 89.06 558 TRP B O 1
ATOM 9000 N N . ALA B 1 559 ? 3.033 -12.258 -11.117 1 86.62 559 ALA B N 1
ATOM 9001 C CA . ALA B 1 559 ? 2.449 -13.578 -10.922 1 86.62 559 ALA B CA 1
ATOM 9002 C C . ALA B 1 559 ? 3.041 -14.586 -11.898 1 86.62 559 ALA B C 1
ATOM 9004 O O . ALA B 1 559 ? 2.74 -15.781 -11.836 1 86.62 559 ALA B O 1
ATOM 9005 N N . SER B 1 560 ? 3.936 -14.164 -12.766 1 80.94 560 SER B N 1
ATOM 9006 C CA . SER B 1 560 ? 4.363 -15.062 -13.828 1 80.94 560 SER B CA 1
ATOM 9007 C C . SER B 1 560 ? 5.832 -15.445 -13.672 1 80.94 560 SER B C 1
ATOM 9009 O O . SER B 1 560 ? 6.289 -16.422 -14.258 1 80.94 560 SER B O 1
ATOM 9011 N N . VAL B 1 561 ? 6.543 -14.719 -12.93 1 85.81 561 VAL B N 1
ATOM 9012 C CA . VAL B 1 561 ? 7.957 -15.016 -12.734 1 85.81 561 VAL B CA 1
ATOM 9013 C C . VAL B 1 561 ? 8.117 -16.344 -12 1 85.81 561 VAL B C 1
ATOM 9015 O O . VAL B 1 561 ? 7.297 -16.688 -11.148 1 85.81 561 VAL B O 1
ATOM 9018 N N . ASP B 1 562 ? 9.156 -17.141 -12.398 1 87.81 562 ASP B N 1
ATOM 9019 C CA . ASP B 1 562 ? 9.461 -18.422 -11.789 1 87.81 562 ASP B CA 1
ATOM 9020 C C . ASP B 1 562 ? 8.336 -19.422 -12.031 1 87.81 562 ASP B C 1
ATOM 9022 O O . ASP B 1 562 ? 8.141 -20.359 -11.242 1 87.81 562 ASP B O 1
ATOM 9026 N N . GLY B 1 563 ? 7.625 -19.266 -13.133 1 80.38 563 GLY B N 1
ATOM 9027 C CA . GLY B 1 563 ? 6.465 -20.094 -13.422 1 80.38 563 GLY B CA 1
ATOM 9028 C C . GLY B 1 563 ? 6.828 -21.438 -14.008 1 80.38 563 GLY B C 1
ATOM 9029 O O . GLY B 1 563 ? 6.055 -22.391 -13.906 1 80.38 563 GLY B O 1
ATOM 9030 N N . VAL B 1 564 ? 7.988 -21.547 -14.641 1 82.25 564 VAL B N 1
ATOM 9031 C CA . VAL B 1 564 ? 8.43 -22.797 -15.266 1 82.25 564 VAL B CA 1
ATOM 9032 C C . VAL B 1 564 ? 9.812 -23.172 -14.734 1 82.25 564 VAL B C 1
ATOM 9034 O O . VAL B 1 564 ? 10.688 -22.312 -14.586 1 82.25 564 VAL B O 1
ATOM 9037 N N . ALA B 1 565 ? 9.867 -24.453 -14.422 1 84.5 565 ALA B N 1
ATOM 9038 C CA . ALA B 1 565 ? 11.141 -24.938 -13.906 1 84.5 565 ALA B CA 1
ATOM 9039 C C . ALA B 1 565 ? 11.562 -26.234 -14.609 1 84.5 565 ALA B C 1
ATOM 9041 O O . ALA B 1 565 ? 10.766 -26.844 -15.32 1 84.5 565 ALA B O 1
ATOM 9042 N N . TYR B 1 566 ? 12.797 -26.547 -14.547 1 86.62 566 TYR B N 1
ATOM 9043 C CA . TYR B 1 566 ? 13.398 -27.812 -14.938 1 86.62 566 TYR B CA 1
ATOM 9044 C C . TYR B 1 566 ? 14.383 -28.297 -13.883 1 86.62 566 TYR B C 1
ATOM 9046 O O . TYR B 1 566 ? 15.391 -27.656 -13.617 1 86.62 566 TYR B O 1
ATOM 9054 N N . GLY B 1 567 ? 14.031 -29.469 -13.227 1 86.62 567 GLY B N 1
ATOM 9055 C CA . GLY B 1 567 ? 14.859 -29.969 -12.133 1 86.62 567 GLY B CA 1
ATOM 9056 C C . GLY B 1 567 ? 14.914 -29.016 -10.953 1 86.62 567 GLY B C 1
ATOM 9057 O O . GLY B 1 567 ? 15.992 -28.703 -10.445 1 86.62 567 GLY B O 1
ATOM 9058 N N . ARG B 1 568 ? 13.852 -28.312 -10.656 1 84.62 568 ARG B N 1
ATOM 9059 C CA . ARG B 1 568 ? 13.68 -27.438 -9.508 1 84.62 568 ARG B CA 1
ATOM 9060 C C . ARG B 1 568 ? 14.352 -26.078 -9.734 1 84.62 568 ARG B C 1
ATOM 9062 O O . ARG B 1 568 ? 14.461 -25.266 -8.805 1 84.62 568 ARG B O 1
ATOM 9069 N N . VAL B 1 569 ? 14.805 -25.906 -10.922 1 88.88 569 VAL B N 1
ATOM 9070 C CA . VAL B 1 569 ? 15.445 -24.641 -11.258 1 88.88 569 VAL B CA 1
ATOM 9071 C C . VAL B 1 569 ? 14.586 -23.875 -12.258 1 88.88 569 VAL B C 1
ATOM 9073 O O . VAL B 1 569 ? 14.078 -24.453 -13.219 1 88.88 569 VAL B O 1
ATOM 9076 N N . SER B 1 570 ? 14.43 -22.641 -11.992 1 88.44 570 SER B N 1
ATOM 9077 C CA . SER B 1 570 ? 13.586 -21.812 -12.852 1 88.44 570 SER B CA 1
ATOM 9078 C C . SER B 1 570 ? 14.242 -21.578 -14.203 1 88.44 570 SER B C 1
ATOM 9080 O O . SER B 1 570 ? 15.453 -21.344 -14.281 1 88.44 570 SER B O 1
ATOM 9082 N N . ILE B 1 571 ? 13.469 -21.516 -15.242 1 85.31 571 ILE B N 1
ATOM 9083 C CA . ILE B 1 571 ? 13.953 -21.297 -16.594 1 85.31 571 ILE B CA 1
ATOM 9084 C C . ILE B 1 571 ? 14.375 -19.844 -16.781 1 85.31 571 ILE B C 1
ATOM 9086 O O . ILE B 1 571 ? 15.133 -19.516 -17.688 1 85.31 571 ILE B O 1
ATOM 9090 N N . ASP B 1 572 ? 13.852 -19 -15.883 1 89.19 572 ASP B N 1
ATOM 9091 C CA . ASP B 1 572 ? 14.086 -17.578 -16.094 1 89.19 572 ASP B CA 1
ATOM 9092 C C . ASP B 1 572 ? 15.234 -17.078 -15.219 1 89.19 572 ASP B C 1
ATOM 9094 O O . ASP B 1 572 ? 15.461 -15.867 -15.102 1 89.19 572 ASP B O 1
ATOM 9098 N N . GLU B 1 573 ? 16 -17.922 -14.625 1 94 573 GLU B N 1
ATOM 9099 C CA . GLU B 1 573 ? 17.031 -17.516 -13.68 1 94 573 GLU B CA 1
ATOM 9100 C C . GLU B 1 573 ? 18.406 -17.406 -14.359 1 94 573 GLU B C 1
ATOM 9102 O O . GLU B 1 573 ? 18.859 -18.359 -14.992 1 94 573 GLU B O 1
ATOM 9107 N N . VAL B 1 574 ? 19 -16.281 -14.203 1 96.81 574 VAL B N 1
ATOM 9108 C CA . VAL B 1 574 ? 20.359 -16.016 -14.648 1 96.81 574 VAL B CA 1
ATOM 9109 C C . VAL B 1 574 ? 21.172 -15.43 -13.5 1 96.81 574 VAL B C 1
ATOM 9111 O O . VAL B 1 574 ? 20.734 -14.484 -12.844 1 96.81 574 VAL B O 1
ATOM 9114 N N . VAL B 1 575 ? 22.375 -16 -13.25 1 97.81 575 VAL B N 1
ATOM 9115 C CA . VAL B 1 575 ? 23.25 -15.484 -12.203 1 97.81 575 VAL B CA 1
ATOM 9116 C C . VAL B 1 575 ? 24.562 -15.023 -12.82 1 97.81 575 VAL B C 1
ATOM 9118 O O . VAL B 1 575 ? 25.312 -15.836 -13.375 1 97.81 575 VAL B O 1
ATOM 9121 N N . PHE B 1 576 ? 24.875 -13.805 -12.688 1 97.75 576 PHE B N 1
ATOM 9122 C CA . PHE B 1 576 ? 26.109 -13.258 -13.227 1 97.75 576 PHE B CA 1
ATOM 9123 C C . PHE B 1 576 ? 27.25 -13.391 -12.219 1 97.75 576 PHE B C 1
ATOM 9125 O O . PHE B 1 576 ? 27.031 -13.25 -11.016 1 97.75 576 PHE B O 1
ATOM 9132 N N . GLU B 1 577 ? 28.391 -13.664 -12.719 1 96.5 577 GLU B N 1
ATOM 9133 C CA . GLU B 1 577 ? 29.641 -13.602 -11.969 1 96.5 577 GLU B CA 1
ATOM 9134 C C . GLU B 1 577 ? 30.422 -12.336 -12.305 1 96.5 577 GLU B C 1
ATOM 9136 O O . GLU B 1 577 ? 30.672 -12.047 -13.477 1 96.5 577 GLU B O 1
ATOM 9141 N N . LEU B 1 578 ? 30.75 -11.625 -11.289 1 96.31 578 LEU B N 1
ATOM 9142 C CA . LEU B 1 578 ? 31.328 -10.297 -11.484 1 96.31 578 LEU B CA 1
ATOM 9143 C C . LEU B 1 578 ? 32.781 -10.25 -10.984 1 96.31 578 LEU B C 1
ATOM 9145 O O . LEU B 1 578 ? 33.125 -10.938 -10.023 1 96.31 578 LEU B O 1
ATOM 9149 N N . ASP B 1 579 ? 33.625 -9.492 -11.672 1 94.31 579 ASP B N 1
ATOM 9150 C CA . ASP B 1 579 ? 35 -9.273 -11.219 1 94.31 579 ASP B CA 1
ATOM 9151 C C . ASP B 1 579 ? 35.031 -8.188 -10.148 1 94.31 579 ASP B C 1
ATOM 9153 O O . ASP B 1 579 ? 34 -7.824 -9.57 1 94.31 579 ASP B O 1
ATOM 9157 N N . GLU B 1 580 ? 36.188 -7.723 -9.789 1 90.06 580 GLU B N 1
ATOM 9158 C CA . GLU B 1 580 ? 36.406 -6.766 -8.711 1 90.06 580 GLU B CA 1
ATOM 9159 C C . GLU B 1 580 ? 35.75 -5.418 -9.031 1 90.06 580 GLU B C 1
ATOM 9161 O O . GLU B 1 580 ? 35.406 -4.66 -8.125 1 90.06 580 GLU B O 1
ATOM 9166 N N . MET B 1 581 ? 35.625 -5.156 -10.281 1 89.75 581 MET B N 1
ATOM 9167 C CA . MET B 1 581 ? 35.062 -3.881 -10.703 1 89.75 581 MET B CA 1
ATOM 9168 C C . MET B 1 581 ? 33.562 -4.016 -10.977 1 89.75 581 MET B C 1
ATOM 9170 O O . MET B 1 581 ? 32.938 -3.094 -11.5 1 89.75 581 MET B O 1
ATOM 9174 N N . ASP B 1 582 ? 32.969 -5.215 -10.719 1 90.88 582 ASP B N 1
ATOM 9175 C CA . ASP B 1 582 ? 31.562 -5.535 -10.867 1 90.88 582 ASP B CA 1
ATOM 9176 C C . ASP B 1 582 ? 31.188 -5.68 -12.344 1 90.88 582 ASP B C 1
ATOM 9178 O O . ASP B 1 582 ? 30.031 -5.441 -12.719 1 90.88 582 ASP B O 1
ATOM 9182 N N . ASN B 1 583 ? 32.188 -5.941 -13.148 1 94.06 583 ASN B N 1
ATOM 9183 C CA . ASN B 1 583 ? 31.906 -6.332 -14.523 1 94.06 583 ASN B CA 1
ATOM 9184 C C . ASN B 1 583 ? 31.594 -7.82 -14.633 1 94.06 583 ASN B C 1
ATOM 9186 O O . ASN B 1 583 ? 32.312 -8.656 -14.078 1 94.06 583 ASN B O 1
ATOM 9190 N N . ALA B 1 584 ? 30.594 -8.07 -15.398 1 97.06 584 ALA B N 1
ATOM 9191 C CA . ALA B 1 584 ? 30.266 -9.477 -15.602 1 97.06 584 ALA B CA 1
ATOM 9192 C C . ALA B 1 584 ? 31.328 -10.164 -16.453 1 97.06 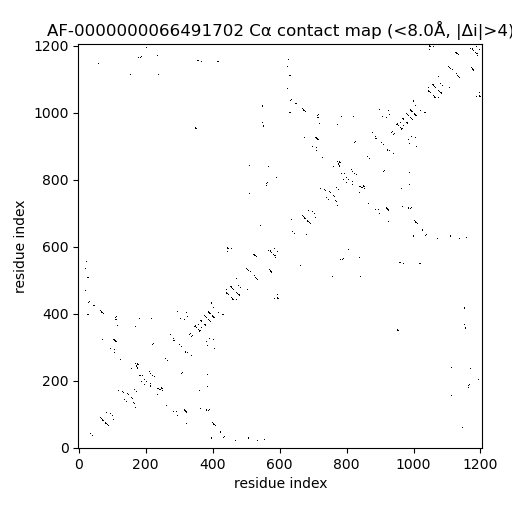584 ALA B C 1
ATOM 9194 O O . ALA B 1 584 ? 31.656 -9.703 -17.562 1 97.06 584 ALA B O 1
ATOM 9195 N N . VAL B 1 585 ? 31.859 -11.242 -15.977 1 95.81 585 VAL B N 1
ATOM 9196 C CA . VAL B 1 585 ? 32.875 -11.984 -16.719 1 95.81 585 VAL B CA 1
ATOM 9197 C C . VAL B 1 585 ? 32.312 -13.336 -17.156 1 95.81 585 VAL B C 1
ATOM 9199 O O . VAL B 1 585 ? 32.844 -13.977 -18.062 1 95.81 585 VAL B O 1
ATOM 9202 N N . ALA B 1 586 ? 31.312 -13.688 -16.484 1 96.19 586 ALA B N 1
ATOM 9203 C CA . ALA B 1 586 ? 30.609 -14.93 -16.781 1 96.19 586 ALA B CA 1
ATOM 9204 C C . ALA B 1 586 ? 29.172 -14.883 -16.281 1 96.19 586 ALA B C 1
ATOM 9206 O O . ALA B 1 586 ? 28.781 -13.953 -15.57 1 96.19 586 ALA B O 1
ATOM 9207 N N . LEU B 1 587 ? 28.359 -15.758 -16.703 1 97 587 LEU B N 1
ATOM 9208 C CA . LEU B 1 587 ? 27.047 -15.969 -16.109 1 97 587 LEU B CA 1
ATOM 9209 C C . LEU B 1 587 ? 26.719 -17.453 -16.047 1 97 587 LEU B C 1
ATOM 9211 O O . LEU B 1 587 ? 27.25 -18.25 -16.828 1 97 587 LEU B O 1
ATOM 9215 N N . GLU B 1 588 ? 26.062 -17.75 -15.047 1 96.19 588 GLU B N 1
ATOM 9216 C CA . GLU B 1 588 ? 25.5 -19.094 -14.93 1 96.19 588 GLU B CA 1
ATOM 9217 C C . GLU B 1 588 ? 24.047 -19.125 -15.398 1 96.19 588 GLU B C 1
ATOM 9219 O O . GLU B 1 588 ? 23.203 -18.438 -14.836 1 96.19 588 GLU B O 1
ATOM 9224 N N . LEU B 1 589 ? 23.844 -19.781 -16.453 1 94.75 589 LEU B N 1
ATOM 9225 C CA . LEU B 1 589 ? 22.469 -20.125 -16.812 1 94.75 589 LEU B CA 1
ATOM 9226 C C . LEU B 1 589 ? 21.984 -21.328 -16.016 1 94.75 589 LEU B C 1
ATOM 9228 O O . LEU B 1 589 ? 22.297 -22.469 -16.359 1 94.75 589 LEU B O 1
ATOM 9232 N N . ARG B 1 590 ? 21.234 -21.109 -15.047 1 92.56 590 ARG B N 1
ATOM 9233 C CA . ARG B 1 590 ? 20.953 -22.078 -14 1 92.56 590 ARG B CA 1
ATOM 9234 C C . ARG B 1 590 ? 20.266 -23.312 -14.57 1 92.56 590 ARG B C 1
ATOM 9236 O O . ARG B 1 590 ? 20.562 -24.438 -14.18 1 92.56 590 ARG B O 1
ATOM 9243 N N . ILE B 1 591 ? 19.406 -23.094 -15.484 1 89.25 591 ILE B N 1
ATOM 9244 C CA . ILE B 1 591 ? 18.625 -24.203 -16.016 1 89.25 591 ILE B CA 1
ATOM 9245 C C . ILE B 1 591 ? 19.531 -25.141 -16.828 1 89.25 591 ILE B C 1
ATOM 9247 O O . ILE B 1 591 ? 19.281 -26.344 -16.922 1 89.25 591 ILE B O 1
ATOM 9251 N N . ALA B 1 592 ? 20.594 -24.578 -17.438 1 92.44 592 ALA B N 1
ATOM 9252 C CA . ALA B 1 592 ? 21.531 -25.359 -18.234 1 92.44 592 ALA B CA 1
ATOM 9253 C C . ALA B 1 592 ? 22.625 -25.969 -17.344 1 92.44 592 ALA B C 1
ATOM 9255 O O . ALA B 1 592 ? 23.375 -26.828 -17.797 1 92.44 592 ALA B O 1
ATOM 9256 N N . LYS B 1 593 ? 22.688 -25.516 -16.156 1 92.12 593 LYS B N 1
ATOM 9257 C CA . LYS B 1 593 ? 23.75 -25.906 -15.234 1 92.12 593 LYS B CA 1
ATOM 9258 C C . LYS B 1 593 ? 25.125 -25.688 -15.852 1 92.12 593 LYS B C 1
ATOM 9260 O O . LYS B 1 593 ? 25.984 -26.562 -15.781 1 92.12 593 LYS B O 1
ATOM 9265 N N . GLN B 1 594 ? 25.234 -24.562 -16.5 1 94.56 594 GLN B N 1
ATOM 9266 C CA . GLN B 1 594 ? 26.5 -24.219 -17.172 1 94.56 594 GLN B CA 1
ATOM 9267 C C . GLN B 1 594 ? 26.906 -22.781 -16.859 1 94.56 594 GLN B C 1
ATOM 9269 O O . GLN B 1 594 ? 26.047 -21.906 -16.719 1 94.56 594 GLN B O 1
ATOM 9274 N N . THR B 1 595 ? 28.125 -22.625 -16.719 1 95.06 595 THR B N 1
ATOM 9275 C CA . THR B 1 595 ? 28.719 -21.297 -16.656 1 95.06 595 THR B CA 1
ATOM 9276 C C . THR B 1 595 ? 29.188 -20.844 -18.031 1 95.06 595 THR B C 1
ATOM 9278 O O . THR B 1 595 ? 29.953 -21.562 -18.688 1 95.06 595 THR B O 1
ATOM 9281 N N . LEU B 1 596 ? 28.703 -19.812 -18.484 1 96.25 596 LEU B N 1
ATOM 9282 C CA . LEU B 1 596 ? 29.078 -19.219 -19.766 1 96.25 596 LEU B CA 1
ATOM 9283 C C . LEU B 1 596 ? 30.062 -18.078 -19.562 1 96.25 596 LEU B C 1
ATOM 9285 O O . LEU B 1 596 ? 29.844 -17.188 -18.75 1 96.25 596 LEU B O 1
ATOM 9289 N N . LEU B 1 597 ? 31.094 -18.094 -20.344 1 95.31 597 LEU B N 1
ATOM 9290 C CA . LEU B 1 597 ? 32.094 -17.047 -20.266 1 95.31 597 LEU B CA 1
ATOM 9291 C C . LEU B 1 597 ? 31.766 -15.906 -21.219 1 95.31 597 LEU B C 1
ATOM 9293 O O . LEU B 1 597 ? 31.312 -16.141 -22.344 1 95.31 597 LEU B O 1
ATOM 9297 N N . ARG B 1 598 ? 31.938 -14.727 -20.719 1 95.25 598 ARG B N 1
ATOM 9298 C CA . ARG B 1 598 ? 31.797 -13.57 -21.594 1 95.25 598 ARG B CA 1
ATOM 9299 C C . ARG B 1 598 ? 32.844 -13.594 -22.703 1 95.25 598 ARG B C 1
ATOM 9301 O O . ARG B 1 598 ? 34.031 -13.734 -22.438 1 95.25 598 ARG B O 1
ATOM 9308 N N . GLN B 1 599 ? 32.344 -13.445 -23.906 1 93.19 599 GLN B N 1
ATOM 9309 C CA . GLN B 1 599 ? 33.25 -13.5 -25.047 1 93.19 599 GLN B CA 1
ATOM 9310 C C . GLN B 1 599 ? 33.875 -12.133 -25.344 1 93.19 599 GLN B C 1
ATOM 9312 O O . GLN B 1 599 ? 33.219 -11.109 -25.172 1 93.19 599 GLN B O 1
ATOM 9317 N N . GLU B 1 600 ? 35.125 -12.07 -25.609 1 78.62 600 GLU B N 1
ATOM 9318 C CA . GLU B 1 600 ? 35.812 -10.828 -25.969 1 78.62 600 GLU B CA 1
ATOM 9319 C C . GLU B 1 600 ? 35.281 -10.289 -27.297 1 78.62 600 GLU B C 1
ATOM 9321 O O . GLU B 1 600 ? 34.938 -11.062 -28.203 1 78.62 600 GLU B O 1
ATOM 9326 N N . SER B 1 601 ? 34.781 -9.047 -27.266 1 62.31 601 SER B N 1
ATOM 9327 C CA . SER B 1 601 ? 34.438 -8.469 -28.562 1 62.31 601 SER B CA 1
ATOM 9328 C C . SER B 1 601 ? 35.562 -8.633 -29.562 1 62.31 601 SER B C 1
ATOM 9330 O O . SER B 1 601 ? 36.75 -8.406 -29.219 1 62.31 601 SER B O 1
ATOM 9332 N N . ARG B 1 602 ? 35.531 -9.492 -30.484 1 39.31 602 ARG B N 1
ATOM 9333 C CA . ARG B 1 602 ? 36.531 -9.43 -31.547 1 39.31 602 ARG B CA 1
ATOM 9334 C C . ARG B 1 602 ? 36.75 -8 -32.031 1 39.31 602 ARG B C 1
ATOM 9336 O O . ARG B 1 602 ? 35.812 -7.305 -32.375 1 39.31 602 ARG B O 1
ATOM 9343 N N . SER B 1 603 ? 37.75 -7.367 -31.453 1 32.78 603 SER B N 1
ATOM 9344 C CA . SER B 1 603 ? 38.188 -6.211 -32.219 1 32.78 603 SER B CA 1
ATOM 9345 C C . SER B 1 603 ? 38.312 -6.551 -33.719 1 32.78 603 SER B C 1
ATOM 9347 O O . SER B 1 603 ? 38.75 -7.641 -34.062 1 32.78 603 SER B O 1
#

Organism: Paracoccidioides lutzii (strain ATCC MYA-826 / Pb01) (NCBI:txid502779)

Sequence (1206 aa):
MLLYFIPSVLTVLSFCKSLYAAECPLLGPIFPPPRGLSSISTWKKAIAEFESNLKNLLSYPSGLDANSTSFSINIFSAYEDSLLYTYYHDAPGLKGSIAKGQKLNGDTMYRIASVSKVITVYTLLIEEGFGKLDEPIARFVPEIVEAIKTNGDSPDATLFPQWRDITLGSLAGQLSGLGRGKFSTYFNDLAFTFNQSETTQLGFPLLNDFERPTCGFKGFVYKPCSRKDMFEEFINRDPVFAPFSTPIYSNPAYDILGYAIEGITKVSFEESVKRSLIDPLKLKRFGVKTPPTSWGIIPFDTVSAEWNASLDSSNPAAGFYSSANDLALVGQSILQSRLISPADTRRWLKPNSHTSDFGISVGSPWEILRTSHPRTIDFYTKTGDLNKYGSILGLSPDHDVGFTILTAGANPGTQRSLLTDLIIDLLRDALDEAARIRAVADYAGTYSSSTGTENKKATMLEIRGNRKGEIPGLIIDSMSVNGVPLEVYFSSLFRRTEPISKIGLRLQPTGLKTKYTDSSCKSVMSRTSFRVLLDIPNTVAINNVTTDSVFSGVCGSWASVDGVAYGRVSIDEVVFELDEMDNAVALELRIAKQTLLRQESRSMLLYFIPSVLTVLSFCKSLYAAECPLLGPIFPPPRGLSSISTWKKAIAEFESNLKNLLSYPSGLDANSTSFSINIFSAYEDSLLYTYYHDAPGLKGSIAKGQKLNGDTMYRIASVSKVITVYTLLIEEGFGKLDEPIARFVPEIVEAIKTNGDSPDATLFPQWRDITLGSLAGQLSGLGRGKFSTYFNDLAFTFNQSETTQLGFPLLNDFERPTCGFKGFVYKPCSRKDMFEEFINRDPVFAPFSTPIYSNPAYDILGYAIEGITKVSFEESVKRSLIDPLKLKRFGVKTPPTSWGIIPFDTVSAEWNASLDSSNPAAGFYSSANDLALVGQSILQSRLISPADTRRWLKPNSHTSDFGISVGSPWEILRTSHPRTIDFYTKTGDLNKYGSILGLSPDHDVGFTILTAGANPGTQRSLLTDLIIDLLRDALDEAARIRAVADYAGTYSSSTGTENKKATMLEIRGNRKGEIPGLIIDSMSVNGVPLEVYFSSLFRRTEPISKIGLRLQPTGLKTKYTDSSCKSVMSRTSFRVLLDIPNTVAINNVTTDSVFSGVCGSWASVDGVAYGRVSIDEVVFELDEMDNAVALELRIAKQTLLRQESRS

Secondary structure (DSSP, 8-state):
------------------------PPSS-SSPPPSSGGG-HHHHHHHHHHHHHHHHHHHSSSSS-TTTEEEEEEEEETT-SS-SEEEEE--GGGTTSB-TT----TT-EEE-GGGHHHHHHHHHHHHHTTTTTTSBGGGT-HHHHHHHHHH-SS--TTTS--GGG-BHHHHHTT-S-----S-STT--BHHHHS-HHHHHHTTPPP--GGGS-SSEEETTEEEPBPHHHHHHHHTTSPPSS-TTSS----HHHHHHHHHHHHHHHSS-HHHHHIIIIIHHHT-SSEESSPPPGGGBB-SS-TTTTT-S---BTTHHHH--EEEHHHHHHHHHHHHTT-SS-HHHHHHHSS-SEE-SSTTEEE-SS-EEEEE-SSS-EEEEEEEEEETTEEEEEEEETTTTEEEEEEEEESSHHHHHHHHHHHHHHHHHHHHHHHHHHHHHHHH-EEEESSSSTT-TTS-EEEEEEPPTTSPSSEEEEEEEETTEESHHHHHHHTT--S-GGG-EEEEEEEEEEEE-SS-SSTT--EEEEEEEEEE--------SS-S--TTTTS--GGGTTT--EETTEETTEEEEEE-TTS-EEEEEEGGGTEEEEEPP---/------------------------PPSS-SSPPPSSGGG-HHHHHHHHHHHHHHHHHHHSSSSS-TTTEEEEEEEEESS-SS-SEEEEE--GGGTTSB-TT----TT-EEE-GGGHHHHHHHHHHHHHTTTTTTSBGGGT-HHHHHHHHHH-SS--TTTS--GGG-BHHHHHTT-S-----S-STT--BHHHHS-HHHHHHTTPPP--GGGS-SSEEETTEEEPBPHHHHHHHHTTSPPSS-TTSS----HHHHHHHHHHHHHHHSS-HHHHHIIIIIHHHT-SSEESSPPPGGGBB-SS-TTTTT-S---BTTHHHH--EEEHHHHHHHHHHHHTTSSS-HHHHHHHSS-SEE-SSTTEEE-SS-EEEEE-SSS-EEEEEEEEEETTEEEEEEEETTTTEEEEEEEEESSHHHHHHHHHHHHHHHHHHHHHHHHHHHHHHHH-EEEESSSSTT-TTS-EEEEEEPPTTSPSSEEEEEEEETTEESHHHHHHHTT--S-GGG-EEEEEEEEEEEE-SS-SSTT--EEEEEEEEEE--------SS-S--TTTTS--GGGTTT--EETTEETTEEEEEE-TTS-EEEEEEGGGTEEEEEPP---

pLDDT: mean 87.9, std 16.03, range [26.84, 98.94]

Foldseek 3Di:
DPPPPPPPPPPPPPPPPPVQQPFQDDPFFQFAFFAPLLPDPLSVVLVVVLVVVVVVCLVDDDLAPLAFKWKKKWKDFLHDPDTSDIDTRDHNNQPPLADPPDDDDQQAKDFQFQVLLVLLVLLVCLVPNCVFQQPQLVVQAVLLVVLDVVQDDDHDLQFAFPSRRAGNNLLLQQQRQFAAPQDFLPRDPVPLQDPQVVVVVVVDDDDDPLLGQPFGHHRLAGRAAAPVSLCSNGRRGGGRDHGLDDGHHHLVSQLSSQSSSCSVVVHHSQVSSCVQPCVVLVFDFKGLDQDDSNRYRGGPDCRSSVRHDRNHSSSSRGRMMHGNSRVVSVLSCLLNVVSHDPVSSVVQPDASAQDPDPQFGAGSHFTWGWDPPVHTWIKTKDWRDHRQKIKMWIAGSSNSMIMMMIMGGHCHNSNSVVVVVSVCVSCRPSRLVSSLVVRQQQPAFKWWQDDDPPDLQIFIWGWHADDPPDDGATWTPFTDFRNHTCLCCVCVLQPPPDDSVPKTKGKGWPPDKDADPDDPPLFFGMKTKIFIFIRDSLPCPPPVPDPDCPPSNDRDRVPCTQVDADPSHGQGMKMFTAGPVGHGQWIDRVRSRGIIGGDDPPD/DPPPPPPPPPPPPPPPPPVQQPFQDDPFFQFAFFAPLLPDPLSVVLVVVLVVVVVVCLVDDDLAPLAFKWKKKWKDFLHDPDTSDIDTRDHNNQPPLADPPDDDDQQAKDFQFQVLLVLLVLLVCLVPNCVFQQPQLVVQAVLLVVLDVVQDDDHDLQFAFPSRRAGNNLLLQQQRQFAAPQDFLPDDDVPLQDPQVVVVVVVDDGDDPLLGQPFGHHRLFGRAAAPVSLCSNGRRGGGRDHGLDDGHHHLVSQLSSQSSSCSVVVHHSQVSSCVQPCVVLVFDFKGLDQDDSNRHRGGPDCRSSVRHDRNHSSSSRGRMMHGNSRVVSVLSCLLNVVSHDPVSSVVQPDASAQDPDPQFGAGSHFTWGWDPPVHTWIKTKDWRDHRFKIKMWIAGSSNSMIMMMIMGGHCHNSNSVVVVVSVCVSCRPSRLVSSLVVRQQQPAFKWWQDDDPPDLQIFIWGWHADDVPDDGATWTPFTAFRNHTCLCCVCVVQPPPDDSVPKTKGKGWPPDKDADPDDPPLFFGMKTKIFIFIRDSLPCPPPVPDPDCPPSNDRDRVPRTQVDADPSHGQGMKMFTAGPVGHGQWIDRVRSRGIIGGHDPPD

Nearest PDB structures (foldseek):
  3rju-assembly1_A  TM=7.520E-01  e=1.979E-15  Yersinia pestis CO92
  6kjr-assembly1_A  TM=6.910E-01  e=1.678E-15  Jeotgalibacillus marinus
  6kjt-assembly1_D  TM=6.886E-01  e=4.277E-15  Jeotgalibacillus marinus
  4wbg-assembly1_A  TM=7.269E-01  e=5.377E-14  Klebsiella pneumoniae
  8fqt-assembly2_A  TM=6.958E-01  e=6.343E-14  Acinetobacter baumannii

S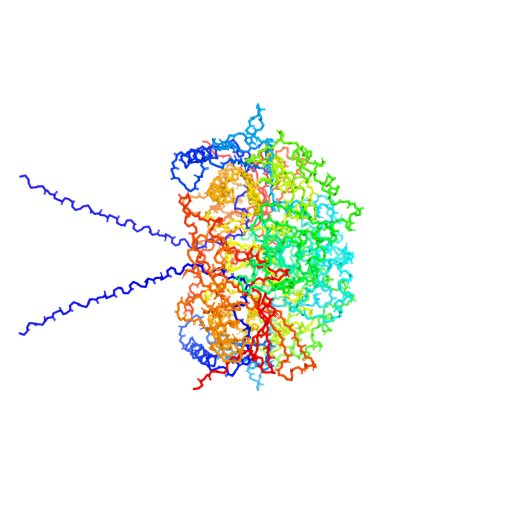olvent-accessible surface area (backbone atoms only — not comparable to full-atom values): 61290 Å² total; per-residue (Å²): 135,82,80,76,80,73,77,77,76,76,73,74,73,68,74,67,67,71,74,60,45,55,80,46,58,64,49,59,36,52,38,57,54,49,68,66,53,83,74,35,66,68,40,50,50,48,51,53,50,47,50,50,49,50,52,49,39,48,73,38,100,49,88,48,55,46,43,46,33,25,38,37,38,41,31,38,36,54,83,43,92,62,67,70,42,76,48,67,45,77,18,71,68,40,70,77,17,45,34,87,94,57,71,86,49,55,68,37,24,37,58,31,12,33,38,21,32,48,54,44,47,49,38,45,37,52,74,56,48,67,71,53,31,69,39,44,41,45,82,35,31,67,70,48,45,52,47,48,63,72,55,45,93,75,52,53,41,55,48,34,54,66,58,82,68,24,18,47,39,27,33,45,33,24,16,38,13,48,40,18,42,75,39,51,58,72,24,31,38,46,50,50,59,39,53,66,73,58,38,41,73,61,27,37,61,87,72,54,76,88,41,37,63,91,50,36,41,44,53,70,41,70,40,54,28,48,66,68,51,47,47,69,58,51,68,66,27,49,29,61,34,50,39,36,67,46,56,31,41,34,41,51,38,29,23,50,47,35,47,28,49,18,49,71,70,72,44,55,52,67,56,49,40,38,66,65,46,34,58,78,67,63,50,80,50,61,41,60,69,73,70,63,69,76,44,26,60,36,44,93,37,51,62,72,33,51,55,80,52,62,35,59,44,37,29,31,24,33,28,25,33,29,8,58,50,45,49,47,49,53,54,32,36,56,66,54,29,69,72,44,52,62,52,56,43,32,55,52,71,35,41,53,30,70,46,49,37,83,39,37,29,32,12,56,54,28,45,30,32,46,38,70,61,90,43,59,45,61,32,46,22,32,60,13,55,39,66,26,16,5,24,35,44,36,32,29,72,47,45,37,33,35,37,36,40,40,23,37,22,79,55,8,50,63,42,43,40,55,50,46,25,51,48,50,61,47,46,50,51,42,50,52,51,42,9,44,54,49,39,34,70,27,60,39,43,42,26,25,58,49,93,56,92,76,52,69,56,33,30,34,40,32,33,36,62,50,53,92,90,47,71,84,31,42,28,48,78,44,45,25,31,50,40,29,64,46,61,75,44,47,25,59,64,62,68,43,86,58,65,46,95,64,52,45,39,28,42,29,48,39,79,26,54,36,79,47,90,77,40,91,52,85,60,41,32,29,37,36,30,31,37,56,40,74,45,55,60,37,58,57,44,76,47,90,80,46,94,61,39,66,61,57,43,47,67,57,45,41,63,50,55,48,33,37,24,42,49,68,27,34,68,37,40,38,35,35,31,14,25,89,86,60,34,46,51,28,32,32,40,56,46,58,71,40,64,18,39,50,52,76,77,79,124,135,83,81,76,79,72,77,77,75,75,74,74,72,68,74,68,69,70,73,60,45,53,78,45,59,64,48,58,35,49,38,58,53,48,69,66,52,83,74,35,64,67,38,52,50,49,50,51,51,48,51,51,50,52,54,49,40,48,72,38,99,47,88,49,55,46,43,48,33,25,37,39,38,40,30,38,35,52,82,44,90,61,68,69,41,75,48,70,47,77,18,70,68,41,70,76,15,44,35,87,94,58,73,86,50,54,68,37,24,37,57,31,12,34,37,21,33,48,52,44,47,51,38,46,37,53,76,55,47,69,72,53,32,68,40,43,41,45,81,34,30,66,70,49,44,50,49,48,63,72,55,45,95,77,54,53,40,53,48,36,54,65,59,82,69,25,18,47,40,26,31,47,32,24,16,37,13,48,40,17,43,76,41,52,56,74,22,31,38,46,47,49,60,40,54,65,75,57,39,42,73,61,27,37,62,88,74,56,75,87,42,37,64,90,48,36,44,44,54,69,40,71,39,53,28,48,67,69,52,46,49,68,58,51,69,65,28,47,30,62,34,50,40,37,68,47,55,30,41,33,40,52,38,28,25,50,48,36,48,31,48,20,50,71,70,74,45,55,53,69,55,49,41,39,67,63,46,35,58,77,67,62,50,81,50,61,42,58,68,74,70,63,69,75,44,27,60,36,44,92,37,51,62,73,31,51,55,79,52,62,35,60,42,38,29,31,24,34,28,25,33,29,8,59,49,47,50,48,49,54,54,33,36,55,65,54,30,69,70,45,53,63,51,55,44,34,54,53,72,34,43,54,30,71,47,48,37,84,39,37,31,32,11,56,55,28,45,30,32,47,38,70,61,89,44,60,45,63,32,46,22,33,58,13,53,39,65,26,16,4,22,35,45,38,33,28,73,47,45,36,33,34,37,36,41,40,23,37,22,78,55,8,49,64,42,44,42,54,51,47,24,52,49,50,60,47,45,51,52,40,49,52,49,42,9,46,55,48,40,35,70,28,60,40,44,44,25,25,59,46,94,58,94,77,54,70,57,33,31,34,41,32,34,36,61,50,52,92,91,47,72,83,30,41,28,47,78,45,45,26,32,51,39,30,62,46,61,75,45,47,26,57,65,62,69,42,86,58,66,48,92,63,53,46,42,28,42,30,49,40,78,27,54,36,78,48,92,77,42,90,52,86,60,43,32,29,37,38,30,31,37,55,41,74,44,54,59,37,56,56,44,74,47,89,82,46,92,61,38,65,60,58,44,47,68,58,43,43,62,50,54,47,34,38,25,42,51,69,26,35,69,34,38,36,36,35,30,14,25,89,86,60,33,47,51,30,31,31,39,56,47,60,71,41,64,19,39,51,52,76,74,80,124

Radius of gyration: 31.26 Å; Cα contacts (8 Å, |Δi|>4): 2780; chains: 2; bounding box: 86×79×94 Å